Protein AF-0000000080719998 (afdb_homodimer)

Sequence (1058 aa):
MKLSGIFRINKGRFILIFLMIILAAVIDTLSQYLMTPAFNNLKNLNFSGFVIFIALSKLCDICRLLLGSGSDYLYSKQSQSYLHKIRKKISLYLFKKQIDDTASVQNNLAANLDQLTRNYLKPIKAAFLDGLMVIFSVAVLFSYNWSLVLLTLILTLVSLLLPKVFEKMSSNATIEVTKSNEKLLKAISNWINGLDELRRYSSFRIYSDSMNQAADAYKKSAIHQGATIAIADLATSIVNIGGQIILMILAAYLYFNGQIVFGAVITTIQFCSTVMNGTALLATQWNLIKSSKKLNEKITSLEGASAPLQNEHQDENVAKLQIKGLQHQFKNGELISYLDLTIKSGEKVLVTGDSGSGKSTLFKLILGKLSPTSGKVIFEDKNGKEIKLNRDELGYVAQDNTLFPDTIENNMTMFNSKLDEKVKRIVKQVEFENDLKKIPDGLKHEINLDEGNLSGGQKQKIVLARAILAGSKWLFIDEGTSAIDSKATKKILKNLLDQETTIVMIAHNFNDELENMFDRKISLKNGGDMKLSGIFRINKGRFILIFLMIILAAVIDTLSQYLMTPAFNNLKNLNFSGFVIFIALSKLCDICRLLLGSGSDYLYSKQSQSYLHKIRKKISLYLFKKQIDDTASVQNNLAANLDQLTRNYLKPIKAAFLDGLMVIFSVAVLFSYNWSLVLLTLILTLVSLLLPKVFEKMSSNATIEVTKSNEKLLKAISNWINGLDELRRYSSFRIYSDSMNQAADAYKKSAIHQGATIAIADLATSIVNIGGQIILMILAAYLYFNGQIVFGAVITTIQFCSTVMNGTALLATQWNLIKSSKKLNEKITSLEGASAPLQNEHQDENVAKLQIKGLQHQFKNGELISYLDLTIKSGEKVLVTGDSGSGKSTLFKLILGKLSPTSGKVIFEDKNGKEIKLNRDELGYVAQDNTLFPDTIENNMTMFNSKLDEKVKRIVKQVEFENDLKKIPDGLKHEINLDEGNLSGGQKQKIVLARAILAGSKWLFIDEGTSAIDSKATKKILKNLLDQETTIVMIAHNFNDELENMFDRKISLKNGGD

Foldseek 3Di:
DDPVLLCVLDVVLVVLLVVLLLLLLLLLLVLLVLLLQLVLCVVVVNPVSNVVSNVSSVVSVVSSVVSVVVSVVSLVVSLVSSLVVLLVLLVQLPVADDDDDPVVSVCLSPVLSVLCCVLASVLVSLLSNLVSNLVSLLVVLVVLPVVLNVLLVVLLVCLQCLLVVLVVVLVVLVVQLVVLVVLLVVLCVVCVVCVVVCVVVVVVPVNVVSNVVSVVSNVVSVVSNVVSVVVSVVVSVVSLVVSLVVSLVVLVVCVVVVSGRPSCSVSSSVSSNSNSVSSNSSSVSVVSNVVSVVSVVVSVVSSPDDDDDDQPLCLVFFFKKWWDFFWAADPVGDIATADIDMDGFQAFEEEEEDPPLCPVVVVCCQLVVDPTPDTHIFTAGPVGDTDPHNSVLAAEADPDLDADQFFLQCRQQVNDPVLSVVLVVLCVLLVNVVVQVPDPPRRRDTDDPVPCPDDPQNSLSSSVSSRVSSPRLEHEYEASCVRPDPVSVQSNLVSVSVDSRYYYYYHDDDDPVSNVSGPYYHYRYRPHD/DDPVLLCVLDVVLVVLLVVLLLLLLLLLLVLLVLLLQLVLCVVVVNPVSNVVSNVSSVVSVVSSVVSVVVSVVSLVVSLVSSLVVLLVLLVQLPVADDDDDPVVSVCLSPVLSVLCCVLASVLVSLLSSLVSNLVSLLVVLVVQPVVLNVLLVVLLVCLQCLLVVLVVVLVVLVVQLVVLVVLLVVLCVVCVVCVVVCVVVVVVPVNVVSNVVSVVSNVVSVVSNVVSVVVSVVVSVVSLVVSLVVSLVVLVVCVVVVSGPPSSSVSSSVSSVSNSVSSNSSSVSVVSNVVSVVSVVVSVVSSPDDDDDDQPLCLVFFFKKWWDFFWAADPVGDIATADIDMDGFQAFEEEEEDPPLCPVVVVCCQLVVDPTPDTHIFTAGPVRDTDPHNSVLAAEADPDLDADQFFLQCRQQVNDPVLSVVLVVLCVLLVNVVVQVVDPPRRRDTDDPVVCPDDPQNSLSSSVSSRVSSPRLEHEYEQSCVRPDPVSVQSNLVSVSPDSRYYYYYHDDDDPVSNVSGPYYHYRYRPHD

Radius of gyration: 37.36 Å; Cα contacts (8 Å, |Δi|>4): 1544; chains: 2; bounding box: 74×108×76 Å

pLDDT: mean 85.38, std 8.68, range [35.56, 97.25]

Secondary structure (DSSP, 8-state):
--HHHHHHH-HHHHHHHHHHHHHHHHHHHHHHHTHHHHHHHHHTT-HHHHHHHHHHHHHHHHHHHHHHHHHHHHHHHHHHHHHHHHHHHHHHHHHHS----HHHHHIIIIIHHHHHIIIIIHHHHHHHHHHHHHHHHHHHHHHH-HHHHHHHHHHHHHHHHHHHHTHHHHHHHHHHHHHHHHHHHHHHHHHHTTHHHHHHTT-HHHHHHHHHHHHHHHHHHHHHHHHHHHHHHHHHHHHHHHHHHHHHHHHHHHHHTTSS-HHHHHHHHHHHHHHHHHHHHHHHHHHHHHHTHHHHHHHHHHH-PPPP-----GGGG--EEEEEEEEEE-TTS-EEE---EEEETT-EEEEEE-TTSSHHHHHHHHHTSS--SEEEEEEE-TTS-B----GGGSEEE-SS----SSBHHHHHHTT-GGGHHHHHHHHHHTT-HHHHHHSTTGGGPBP-TTTT-S-HHHHHHHHHHHHHHHT-SEEEEESTTTTS-HHHHHHHHHHHHTSSSEEEEE-SS--HHHHTTSSEEEEEPTT--/--HHHHHHH-HHHHHHHHHHHHHHHHHHHHHHHTHHHHHHHHHTT-HHHHHHHHHHHHHHHHHHHHHHHHHHHHHHHHHHHHHHHHHHHHHHHHHHS----HHHHHIIIIIHHHHHIIIIIHHHHHHHHHHHHHHHHHHHHHHH-HHHHHHHHHHHHHHHHHHHHTHHHHHHHHHHHHHHHHHHHHHHHHHHTTHHHHHHTT-HHHHHHHHHHHHHHHHHHHHHHHHHHHHHHHHHHHHHHHHHHHHHHHHHHHHHTTSS-HHHHHHHHHHHHHHHHHHHHHHHHHHHHHHTHHHHHHHHHHH-PPPP-----GGGG--EEEEEEEEEE-TTS-EEE---EEEETT-EEEEEE-TTSSHHHHHHHHHTSS--SEEEEEEE-TTS-B----GGGSEEE-SS----SSBHHHHHHTT-GGGHHHHHHHHHHTT-HHHHHHSTTGGGPBP-TTTT-S-HHHHHHHHHHHHHHHT-SEEEEESTTTTS-HHHHHHHHHHHHTSSSEEEEE-SS--HHHHTTSSEEEEEPTT--

InterPro domains:
  IPR003439 ABC transporter-like, ATP-binding domain [PF00005] (339-481)
  IPR003439 ABC transporter-like, ATP-binding domain [PS50893] (321-528)
  IPR003593 AAA+ ATPase domain [SM00382] (345-528)
  IPR011527 ABC transporter type 1, transmembrane domain [PF00664] (14-276)
  IPR011527 ABC transporter type 1, transmembrane domain [PS50929] (14-291)
  IPR017871 ABC transporter-like, conserved site [PS00211] (454-468)
  IPR025662 Sigma-54 interaction domain, ATP-binding site 1 [PS00675] (349-362)
  IPR027417 P-loop containing nucleoside triphosphate hydrolase [G3DSA:3.40.50.300] (313-528)
  IPR027417 P-loop containing nucleoside triphosphate hydrolase [SSF52540] (321-527)
  IPR036640 ABC transporter type 1, transmembrane domain superfamily [G3DSA:1.20.1560.10] (1-302)
  IPR036640 ABC transporter type 1, transmembrane domain superfamily [SSF90123] (5-289)
  IPR039421 Type 1 protein exporter [PTHR24221] (26-509)

Organism: Lactobacillus johnsonii (strain FI9785) (NCBI:txid633699)

Nearest PDB structures (foldseek):
  3wmf-assembly1_A  TM=8.092E-01  e=2.869E-20  Cyanidioschyzon merolae
  3wme-assembly1_A  TM=8.324E-01  e=1.657E-18  Cyanidioschyzon merolae strain 10D
  8vp6-assembly1_A  TM=8.269E-01  e=8.395E-18  Acetivibrio thermocellus ATCC 27405
  8eiq-assembly1_A  TM=6.998E-01  e=2.245E-15  Homo sapiens
  9dw9-assembly1_A  TM=7.031E-01  e=4.414E-15  Homo sapiens

Structure (mmCIF, N/CA/C/O backbone):
data_AF-0000000080719998-model_v1
#
loop_
_entity.id
_entity.type
_entity.pdbx_description
1 polymer 'ABC transporter ATPase and permease components'
#
loop_
_atom_site.group_PDB
_atom_site.id
_atom_site.type_symbol
_atom_site.label_atom_id
_atom_site.label_alt_id
_atom_site.label_comp_id
_atom_site.label_asym_id
_atom_site.label_entity_id
_atom_site.label_seq_id
_atom_site.pdbx_PDB_ins_code
_atom_site.Cartn_x
_atom_site.Cartn_y
_atom_site.Cartn_z
_atom_site.occupancy
_atom_site.B_iso_or_equiv
_atom_site.auth_seq_id
_atom_site.auth_comp_id
_atom_site.auth_asym_id
_atom_site.auth_atom_id
_atom_site.pdbx_PDB_model_num
ATOM 1 N N . MET A 1 1 ? 17.109 -0.047 -12 1 79.62 1 MET A N 1
ATOM 2 C CA . MET A 1 1 ? 17.781 -1.3 -11.695 1 79.62 1 MET A CA 1
ATOM 3 C C . MET A 1 1 ? 18.281 -1.984 -12.961 1 79.62 1 MET A C 1
ATOM 5 O O . MET A 1 1 ? 17.547 -2.059 -13.953 1 79.62 1 MET A O 1
ATOM 9 N N . LYS A 1 2 ? 19.609 -2.168 -13.07 1 78.44 2 LYS A N 1
ATOM 10 C CA . LYS A 1 2 ? 20.219 -2.811 -14.227 1 78.44 2 LYS A CA 1
ATOM 11 C C . LYS A 1 2 ? 20.812 -4.172 -13.859 1 78.44 2 LYS A C 1
ATOM 13 O O . LYS A 1 2 ? 21.281 -4.367 -12.734 1 78.44 2 LYS A O 1
ATOM 18 N N . LEU A 1 3 ? 20.516 -5.094 -14.75 1 80.94 3 LEU A N 1
ATOM 19 C CA . LEU A 1 3 ? 21.062 -6.438 -14.57 1 80.94 3 LEU A CA 1
ATOM 20 C C . LEU A 1 3 ? 22.547 -6.391 -14.234 1 80.94 3 LEU A C 1
ATOM 22 O O . LEU A 1 3 ? 23.031 -7.203 -13.453 1 80.94 3 LEU A O 1
ATOM 26 N N . SER A 1 4 ? 23.188 -5.402 -14.766 1 82.62 4 SER A N 1
ATOM 27 C CA . SER A 1 4 ? 24.609 -5.238 -14.5 1 82.62 4 SER A CA 1
ATOM 28 C C . SER A 1 4 ? 24.859 -4.863 -13.047 1 82.62 4 SER A C 1
ATOM 30 O O . SER A 1 4 ? 25.875 -5.258 -12.461 1 82.62 4 SER A O 1
ATOM 32 N N . GLY A 1 5 ? 23.922 -4.207 -12.43 1 83.75 5 GLY A N 1
ATOM 33 C CA . GLY A 1 5 ? 24.062 -3.826 -11.031 1 83.75 5 GLY A CA 1
ATOM 34 C C . GLY A 1 5 ? 23.953 -5.004 -10.078 1 83.75 5 GLY A C 1
ATOM 35 O O . GLY A 1 5 ? 24.719 -5.102 -9.117 1 83.75 5 GLY A O 1
ATOM 36 N N . ILE A 1 6 ? 23.094 -5.926 -10.43 1 87.19 6 ILE A N 1
ATOM 37 C CA . ILE A 1 6 ? 22.922 -7.113 -9.602 1 87.19 6 ILE A CA 1
ATOM 38 C C . ILE A 1 6 ? 24.141 -8.023 -9.742 1 87.19 6 ILE A C 1
ATOM 40 O O . ILE A 1 6 ? 24.562 -8.656 -8.766 1 87.19 6 ILE A O 1
ATOM 44 N N . PHE A 1 7 ? 24.703 -8.016 -10.938 1 87.69 7 PHE A N 1
ATOM 45 C CA . PHE A 1 7 ? 25.875 -8.844 -11.219 1 87.69 7 PHE A CA 1
ATOM 46 C C . PHE A 1 7 ? 27.094 -8.336 -10.445 1 87.69 7 PHE A C 1
ATOM 48 O O . PHE A 1 7 ? 27.891 -9.133 -9.953 1 87.69 7 PHE A O 1
ATOM 55 N N . ARG A 1 8 ? 27.266 -7.043 -10.188 1 86.38 8 ARG A N 1
ATOM 56 C CA . ARG A 1 8 ? 28.453 -6.414 -9.602 1 86.38 8 ARG A CA 1
ATOM 57 C C . ARG A 1 8 ? 28.453 -6.562 -8.086 1 86.38 8 ARG A C 1
ATOM 59 O O . ARG A 1 8 ? 29.484 -6.398 -7.441 1 86.38 8 ARG A O 1
ATOM 66 N N . ILE A 1 9 ? 27.344 -6.863 -7.449 1 87.56 9 ILE A N 1
ATOM 67 C CA . ILE A 1 9 ? 27.297 -7.02 -5.996 1 87.56 9 ILE A CA 1
ATOM 68 C C . ILE A 1 9 ? 28.234 -8.148 -5.57 1 87.56 9 ILE A C 1
ATOM 70 O O . ILE A 1 9 ? 29.109 -7.957 -4.719 1 87.56 9 ILE A O 1
ATOM 74 N N . ASN A 1 10 ? 28 -9.344 -6.109 1 90.75 10 ASN A N 1
ATOM 75 C CA . ASN A 1 10 ? 28.828 -10.531 -5.945 1 90.75 10 ASN A CA 1
ATOM 76 C C . ASN A 1 10 ? 28.844 -11.375 -7.215 1 90.75 10 ASN A C 1
ATOM 78 O O . ASN A 1 10 ? 27.938 -12.18 -7.445 1 90.75 10 ASN A O 1
ATOM 82 N N . LYS A 1 11 ? 29.859 -11.305 -7.961 1 92.31 11 LYS A N 1
ATOM 83 C CA . LYS A 1 11 ? 29.953 -11.969 -9.258 1 92.31 11 LYS A CA 1
ATOM 84 C C . LYS A 1 11 ? 29.953 -13.492 -9.094 1 92.31 11 LYS A C 1
ATOM 86 O O . LYS A 1 11 ? 29.297 -14.203 -9.859 1 92.31 11 LYS A O 1
ATOM 91 N N . GLY A 1 12 ? 30.75 -13.914 -8.078 1 92.12 12 GLY A N 1
ATOM 92 C CA . GLY A 1 12 ? 30.812 -15.352 -7.848 1 92.12 12 GLY A CA 1
ATOM 93 C C . GLY A 1 12 ? 29.469 -15.953 -7.512 1 92.12 12 GLY A C 1
ATOM 94 O O . GLY A 1 12 ? 29.078 -16.984 -8.062 1 92.12 12 GLY A O 1
ATOM 95 N N . ARG A 1 13 ? 28.812 -15.391 -6.711 1 91.56 13 ARG A N 1
ATOM 96 C CA . ARG A 1 13 ? 27.5 -15.867 -6.312 1 91.56 13 ARG A CA 1
ATOM 97 C C . ARG A 1 13 ? 26.516 -15.812 -7.477 1 91.56 13 ARG A C 1
ATOM 99 O O . ARG A 1 13 ? 25.688 -16.703 -7.637 1 91.56 13 ARG A O 1
ATOM 106 N N . PHE A 1 14 ? 26.609 -14.727 -8.219 1 93.12 14 PHE A N 1
ATOM 107 C CA . PHE A 1 14 ? 25.734 -14.578 -9.367 1 93.12 14 PHE A CA 1
ATOM 108 C C . PHE A 1 14 ? 25.953 -15.695 -10.375 1 93.12 14 PHE A C 1
ATOM 110 O O . PHE A 1 14 ? 25 -16.312 -10.859 1 93.12 14 PHE A O 1
ATOM 117 N N . ILE A 1 15 ? 27.125 -16.031 -10.68 1 93.94 15 ILE A N 1
ATOM 118 C CA . ILE A 1 15 ? 27.453 -17.094 -11.625 1 93.94 15 ILE A CA 1
ATOM 119 C C . ILE A 1 15 ? 27 -18.438 -11.062 1 93.94 15 ILE A C 1
ATOM 121 O O . ILE A 1 15 ? 26.484 -19.281 -11.797 1 93.94 15 ILE A O 1
ATOM 125 N N . LEU A 1 16 ? 27.172 -18.562 -9.781 1 94.19 16 LEU A N 1
ATOM 126 C CA . LEU A 1 16 ? 26.75 -19.797 -9.141 1 94.19 16 LEU A CA 1
ATOM 127 C C . LEU A 1 16 ? 25.25 -20 -9.242 1 94.19 16 LEU A C 1
ATOM 129 O O . LEU A 1 16 ? 24.766 -21.109 -9.469 1 94.19 16 LEU A O 1
ATOM 133 N N . ILE A 1 17 ? 24.531 -18.938 -9.047 1 93.62 17 ILE A N 1
ATOM 134 C CA . ILE A 1 17 ? 23.078 -19 -9.117 1 93.62 17 ILE A CA 1
ATOM 135 C C . ILE A 1 17 ? 22.641 -19.453 -10.508 1 93.62 17 ILE A C 1
ATOM 137 O O . ILE A 1 17 ? 21.859 -20.391 -10.641 1 93.62 17 ILE A O 1
ATOM 141 N N . PHE A 1 18 ? 23.172 -18.922 -11.547 1 93.25 18 PHE A N 1
ATOM 142 C CA . PHE A 1 18 ? 22.734 -19.219 -12.906 1 93.25 18 PHE A CA 1
ATOM 143 C C . PHE A 1 18 ? 23.281 -20.562 -13.359 1 93.25 18 PHE A C 1
ATOM 145 O O . PHE A 1 18 ? 22.656 -21.266 -14.164 1 93.25 18 PHE A O 1
ATOM 152 N N . LEU A 1 19 ? 24.422 -20.938 -12.766 1 95.06 19 LEU A N 1
ATOM 153 C CA . LEU A 1 19 ? 24.906 -22.297 -13.016 1 95.06 19 LEU A CA 1
ATOM 154 C C . LEU A 1 19 ? 23.969 -23.328 -12.383 1 95.06 19 LEU A C 1
ATOM 156 O O . LEU A 1 19 ? 23.703 -24.375 -12.977 1 95.06 19 LEU A O 1
ATOM 160 N N . MET A 1 20 ? 23.547 -23 -11.242 1 95.06 20 MET A N 1
ATOM 161 C CA . MET A 1 20 ? 22.609 -23.891 -10.57 1 95.06 20 MET A CA 1
ATOM 162 C C . MET A 1 20 ? 21.297 -23.969 -11.344 1 95.06 20 MET A C 1
ATOM 164 O O . MET A 1 20 ? 20.688 -25.047 -11.438 1 95.06 20 MET A O 1
ATOM 168 N N . ILE A 1 21 ? 20.938 -22.906 -11.961 1 94.31 21 ILE A N 1
ATOM 169 C CA . ILE A 1 21 ? 19.703 -22.875 -12.727 1 94.31 21 ILE A CA 1
ATOM 170 C C . ILE A 1 21 ? 19.859 -23.703 -14.008 1 94.31 21 ILE A C 1
ATOM 172 O O . ILE A 1 21 ? 18.969 -24.453 -14.391 1 94.31 21 ILE A O 1
ATOM 176 N N . ILE A 1 22 ? 20.984 -23.562 -14.648 1 95.5 22 ILE A N 1
ATOM 177 C CA . ILE A 1 22 ? 21.266 -24.328 -15.852 1 95.5 22 ILE A CA 1
ATOM 178 C C . ILE A 1 22 ? 21.281 -25.828 -15.523 1 95.5 22 ILE A C 1
ATOM 180 O O . ILE A 1 22 ? 20.656 -26.625 -16.234 1 95.5 22 ILE A O 1
ATOM 184 N N . LEU A 1 23 ? 21.906 -26.125 -14.43 1 95.12 23 LEU A N 1
ATOM 185 C CA . LEU A 1 23 ? 21.969 -27.516 -14.008 1 95.12 23 LEU A CA 1
ATOM 186 C C . LEU A 1 23 ? 20.578 -28.031 -13.656 1 95.12 23 LEU A C 1
ATOM 188 O O . LEU A 1 23 ? 20.234 -29.172 -13.977 1 95.12 23 LEU A O 1
ATOM 192 N N . ALA A 1 24 ? 19.859 -27.219 -13.023 1 93.69 24 ALA A N 1
ATOM 193 C CA . ALA A 1 24 ? 18.5 -27.609 -12.672 1 93.69 24 ALA A CA 1
ATOM 194 C C . ALA A 1 24 ? 17.656 -27.844 -13.922 1 93.69 24 ALA A C 1
ATOM 196 O O . ALA A 1 24 ? 16.859 -28.781 -13.969 1 93.69 24 ALA A O 1
ATOM 197 N N . ALA A 1 25 ? 17.844 -27.016 -14.922 1 93.62 25 ALA A N 1
ATOM 198 C CA . ALA A 1 25 ? 17.094 -27.156 -16.172 1 93.62 25 ALA A CA 1
ATOM 199 C C . ALA A 1 25 ? 17.484 -28.438 -16.906 1 93.62 25 ALA A C 1
ATOM 201 O O . ALA A 1 25 ? 16.625 -29.141 -17.438 1 93.62 25 ALA A O 1
ATOM 202 N N . VAL A 1 26 ? 18.719 -28.734 -16.875 1 94 26 VAL A N 1
ATOM 203 C CA . VAL A 1 26 ? 19.203 -29.938 -17.516 1 94 26 VAL A CA 1
ATOM 204 C C . VAL A 1 26 ? 18.672 -31.172 -16.797 1 94 26 VAL A C 1
ATOM 206 O O . VAL A 1 26 ? 18.203 -32.125 -17.438 1 94 26 VAL A O 1
ATOM 209 N N . ILE A 1 27 ? 18.719 -31.109 -15.516 1 94.44 27 ILE A N 1
ATOM 210 C CA . ILE A 1 27 ? 18.266 -32.25 -14.711 1 94.44 27 ILE A CA 1
ATOM 211 C C . ILE A 1 27 ? 16.766 -32.438 -14.867 1 94.44 27 ILE A C 1
ATOM 213 O O . ILE A 1 27 ? 16.266 -33.562 -14.883 1 94.44 27 ILE A O 1
ATOM 217 N N . ASP A 1 28 ? 16.047 -31.359 -15.008 1 92.06 28 ASP A N 1
ATOM 218 C CA . ASP A 1 28 ? 14.602 -31.453 -15.227 1 92.06 28 ASP A CA 1
ATOM 219 C C . ASP A 1 28 ? 14.289 -32.125 -16.547 1 92.06 28 ASP A C 1
ATOM 221 O O . ASP A 1 28 ? 13.406 -32.969 -16.625 1 92.06 28 ASP A O 1
ATOM 225 N N . THR A 1 29 ? 15.047 -31.75 -17.578 1 92.31 29 THR A N 1
ATOM 226 C CA . THR A 1 29 ? 14.875 -32.344 -18.891 1 92.31 29 THR A CA 1
ATOM 227 C C . THR A 1 29 ? 15.266 -33.812 -18.875 1 92.31 29 THR A C 1
ATOM 229 O O . THR A 1 29 ? 14.594 -34.656 -19.484 1 92.31 29 THR A O 1
ATOM 232 N N . LEU A 1 30 ? 16.328 -34.062 -18.141 1 92.38 30 LEU A N 1
ATOM 233 C CA . LEU A 1 30 ? 16.781 -35.438 -18.016 1 92.38 30 LEU A CA 1
ATOM 234 C C . LEU A 1 30 ? 15.734 -36.312 -17.297 1 92.38 30 LEU A C 1
ATOM 236 O O . LEU A 1 30 ? 15.508 -37.438 -17.672 1 92.38 30 LEU A O 1
ATOM 240 N N . SER A 1 31 ? 15.188 -35.719 -16.281 1 92.75 31 SER A N 1
ATOM 241 C CA . SER A 1 31 ? 14.156 -36.438 -15.539 1 92.75 31 SER A CA 1
ATOM 242 C C . SER A 1 31 ? 12.977 -36.812 -16.438 1 92.75 31 SER A C 1
ATOM 244 O O . SER A 1 31 ? 12.469 -37.938 -16.375 1 92.75 31 SER A O 1
ATOM 246 N N . GLN A 1 32 ? 12.594 -35.938 -17.281 1 90.69 32 GLN A N 1
ATOM 247 C CA . GLN A 1 32 ? 11.492 -36.188 -18.188 1 90.69 32 GLN A CA 1
ATOM 248 C C . GLN A 1 32 ? 11.883 -37.188 -19.266 1 90.69 32 GLN A C 1
ATOM 250 O O . GLN A 1 32 ? 11.094 -38.062 -19.641 1 90.69 32 GLN A O 1
ATOM 255 N N . TYR A 1 33 ? 13.102 -37.062 -19.75 1 91.94 33 TYR A N 1
ATOM 256 C CA . TYR A 1 33 ? 13.594 -37.969 -20.797 1 91.94 33 TYR A CA 1
ATOM 257 C C . TYR A 1 33 ? 13.688 -39.406 -20.281 1 91.94 33 TYR A C 1
ATOM 259 O O . TYR A 1 33 ? 13.43 -40.344 -21.016 1 91.94 33 TYR A O 1
ATOM 267 N N . LEU A 1 34 ? 14.047 -39.562 -19.031 1 92.62 34 LEU A N 1
ATOM 268 C CA . LEU A 1 34 ? 14.234 -40.875 -18.438 1 92.62 34 LEU A CA 1
ATOM 269 C C . LEU A 1 34 ? 12.906 -41.625 -18.359 1 92.62 34 LEU A C 1
ATOM 271 O O . LEU A 1 34 ? 12.891 -42.844 -18.188 1 92.62 34 LEU A O 1
ATOM 275 N N . MET A 1 35 ? 11.852 -40.938 -18.609 1 90.56 35 MET A N 1
ATOM 276 C CA . MET A 1 35 ? 10.547 -41.594 -18.625 1 90.56 35 MET A CA 1
ATOM 277 C C . MET A 1 35 ? 10.352 -42.406 -19.891 1 90.56 35 MET A C 1
ATOM 279 O O . MET A 1 35 ? 9.539 -43.312 -19.938 1 90.56 35 MET A O 1
ATOM 283 N N . THR A 1 36 ? 11.117 -42.062 -20.969 1 91.56 36 THR A N 1
ATOM 284 C CA . THR A 1 36 ? 11.023 -42.781 -22.234 1 91.56 36 THR A CA 1
ATOM 285 C C . THR A 1 36 ? 11.445 -44.25 -22.047 1 91.56 36 THR A C 1
ATOM 287 O O . THR A 1 36 ? 10.664 -45.156 -22.312 1 91.56 36 THR A O 1
ATOM 290 N N . PRO A 1 37 ? 12.672 -44.438 -21.516 1 91.88 37 PRO A N 1
ATOM 291 C CA . PRO A 1 37 ? 13.039 -45.844 -21.297 1 91.88 37 PRO A CA 1
ATOM 292 C C . PRO A 1 37 ? 12.188 -46.5 -20.234 1 91.88 37 PRO A C 1
ATOM 294 O O . PRO A 1 37 ? 11.992 -47.719 -20.266 1 91.88 37 PRO A O 1
ATOM 297 N N . ALA A 1 38 ? 11.656 -45.812 -19.328 1 91.75 38 ALA A N 1
ATOM 298 C CA . ALA A 1 38 ? 10.781 -46.375 -18.297 1 91.75 38 ALA A CA 1
ATOM 299 C C . ALA A 1 38 ? 9.531 -47 -18.938 1 91.75 38 ALA A C 1
ATOM 301 O O . ALA A 1 38 ? 9.203 -48.156 -18.656 1 91.75 38 ALA A O 1
ATOM 302 N N . PHE A 1 39 ? 8.93 -46.312 -19.828 1 90.19 39 PHE A N 1
ATOM 303 C CA . PHE A 1 39 ? 7.695 -46.781 -20.438 1 90.19 39 PHE A CA 1
ATOM 304 C C . PHE A 1 39 ? 7.984 -47.875 -21.484 1 90.19 39 PHE A C 1
ATOM 306 O O . PHE A 1 39 ? 7.164 -48.75 -21.703 1 90.19 39 PHE A O 1
ATOM 313 N N . ASN A 1 40 ? 9.164 -47.75 -22.141 1 90.62 40 ASN A N 1
ATOM 314 C CA . ASN A 1 40 ? 9.555 -48.844 -23.031 1 90.62 40 ASN A CA 1
ATOM 315 C C . ASN A 1 40 ? 9.711 -50.156 -22.281 1 90.62 40 ASN A C 1
ATOM 317 O O . ASN A 1 40 ? 9.297 -51.219 -22.766 1 90.62 40 ASN A O 1
ATOM 321 N N . ASN A 1 41 ? 10.305 -50.031 -21.062 1 90.62 41 ASN A N 1
ATOM 322 C CA . ASN A 1 41 ? 10.469 -51.219 -20.25 1 90.62 41 ASN A CA 1
ATOM 323 C C . ASN A 1 41 ? 9.125 -51.75 -19.719 1 90.62 41 ASN A C 1
ATOM 325 O O . ASN A 1 41 ? 8.938 -52.938 -19.547 1 90.62 41 ASN A O 1
ATOM 329 N N . LEU A 1 42 ? 8.234 -50.875 -19.516 1 88.44 42 LEU A N 1
ATOM 330 C CA . LEU A 1 42 ? 6.891 -51.25 -19.094 1 88.44 42 LEU A CA 1
ATOM 331 C C . LEU A 1 42 ? 6.184 -52.031 -20.188 1 88.44 42 LEU A C 1
ATOM 333 O O . LEU A 1 42 ? 5.535 -53.062 -19.922 1 88.44 42 LEU A O 1
ATOM 337 N N . LYS A 1 43 ? 6.277 -51.594 -21.406 1 85.94 43 LYS A N 1
ATOM 338 C CA . LYS A 1 43 ? 5.664 -52.281 -22.531 1 85.94 43 LYS A CA 1
ATOM 339 C C . LYS A 1 43 ? 6.258 -53.656 -22.734 1 85.94 43 LYS A C 1
ATOM 341 O O . LYS A 1 43 ? 5.539 -54.625 -23.062 1 85.94 43 LYS A O 1
ATOM 346 N N . ASN A 1 44 ? 7.574 -53.75 -22.5 1 88.69 44 ASN A N 1
ATOM 347 C CA . ASN A 1 44 ? 8.266 -55.031 -22.719 1 88.69 44 ASN A CA 1
ATOM 348 C C . ASN A 1 44 ? 8.148 -55.938 -21.516 1 88.69 44 ASN A C 1
ATOM 350 O O . ASN A 1 44 ? 8.773 -57 -21.469 1 88.69 44 ASN A O 1
ATOM 354 N N . LEU A 1 45 ? 7.422 -55.562 -20.406 1 88.81 45 LEU A N 1
ATOM 355 C CA . LEU A 1 45 ? 7.145 -56.344 -19.203 1 88.81 45 LEU A CA 1
ATOM 356 C C . LEU A 1 45 ? 8.422 -56.594 -18.406 1 88.81 45 LEU A C 1
ATOM 358 O O . LEU A 1 45 ? 8.633 -57.719 -17.891 1 88.81 45 LEU A O 1
ATOM 362 N N . ASN A 1 46 ? 9.312 -55.625 -18.516 1 90.62 46 ASN A N 1
ATOM 363 C CA . ASN A 1 46 ? 10.508 -55.625 -17.672 1 90.62 46 ASN A CA 1
ATOM 364 C C . ASN A 1 46 ? 10.305 -54.781 -16.422 1 90.62 46 ASN A C 1
ATOM 366 O O . ASN A 1 46 ? 10.523 -53.562 -16.422 1 90.62 46 ASN A O 1
ATOM 370 N N . PHE A 1 47 ? 9.984 -55.469 -15.367 1 89.56 47 PHE A N 1
ATOM 371 C CA . PHE A 1 47 ? 9.625 -54.781 -14.133 1 89.56 47 PHE A CA 1
ATOM 372 C C . PHE A 1 47 ? 10.844 -54.094 -13.523 1 89.56 47 PHE A C 1
ATOM 374 O O . PHE A 1 47 ? 10.766 -52.938 -13.086 1 89.56 47 PHE A O 1
ATOM 381 N N . SER A 1 48 ? 11.984 -54.781 -13.492 1 90.19 48 SER A N 1
ATOM 382 C CA . SER A 1 48 ? 13.188 -54.219 -12.891 1 90.19 48 SER A CA 1
ATOM 383 C C . SER A 1 48 ? 13.656 -52.969 -13.648 1 90.19 48 SER A C 1
ATOM 385 O O . SER A 1 48 ? 14.086 -52 -13.039 1 90.19 48 SER A O 1
ATOM 387 N N . GLY A 1 49 ? 13.617 -53.031 -14.969 1 91.06 49 GLY A N 1
ATOM 388 C CA . GLY A 1 49 ? 13.992 -51.844 -15.758 1 91.06 49 GLY A CA 1
ATOM 389 C C . GLY A 1 49 ? 13.086 -50.656 -15.531 1 91.06 49 GLY A C 1
ATOM 390 O O . GLY A 1 49 ? 13.555 -49.531 -15.438 1 91.06 49 GLY A O 1
ATOM 391 N N . PHE A 1 50 ? 11.828 -50.938 -15.422 1 91.88 50 PHE A N 1
ATOM 392 C CA . PHE A 1 50 ? 10.859 -49.875 -15.188 1 91.88 50 PHE A CA 1
ATOM 393 C C . PHE A 1 50 ? 11.125 -49.188 -13.852 1 91.88 50 PHE A C 1
ATOM 395 O O . PHE A 1 50 ? 11.172 -47.938 -13.773 1 91.88 50 PHE A O 1
ATOM 402 N N . VAL A 1 51 ? 11.406 -49.938 -12.781 1 89.12 51 VAL A N 1
ATOM 403 C CA . VAL A 1 51 ? 11.602 -49.406 -11.438 1 89.12 51 VAL A CA 1
ATOM 404 C C . VAL A 1 51 ? 12.891 -48.594 -11.375 1 89.12 51 VAL A C 1
ATOM 406 O O . VAL A 1 51 ? 12.938 -47.531 -10.758 1 89.12 51 VAL A O 1
ATOM 409 N N . ILE A 1 52 ? 13.891 -49.062 -12.047 1 91.94 52 ILE A N 1
ATOM 410 C CA . ILE A 1 52 ? 15.188 -48.375 -12.016 1 91.94 52 ILE A CA 1
ATOM 411 C C . ILE A 1 52 ? 15.078 -47.031 -12.703 1 91.94 52 ILE A C 1
ATOM 413 O O . ILE A 1 52 ? 15.547 -46 -12.18 1 91.94 52 ILE A O 1
ATOM 417 N N . PHE A 1 53 ? 14.414 -46.969 -13.82 1 92.69 53 PHE A N 1
ATOM 418 C CA . PHE A 1 53 ? 14.344 -45.719 -14.578 1 92.69 53 PHE A CA 1
ATOM 419 C C . PHE A 1 53 ? 13.406 -44.719 -13.898 1 92.69 53 PHE A C 1
ATOM 421 O O . PHE A 1 53 ? 13.633 -43.5 -13.938 1 92.69 53 PHE A O 1
ATOM 428 N N . ILE A 1 54 ? 12.391 -45.188 -13.289 1 89.44 54 ILE A N 1
ATOM 429 C CA . ILE A 1 54 ? 11.5 -44.312 -12.547 1 89.44 54 ILE A CA 1
ATOM 430 C C . ILE A 1 54 ? 12.234 -43.75 -11.328 1 89.44 54 ILE A C 1
ATOM 432 O O . ILE A 1 54 ? 12.125 -42.531 -11.031 1 89.44 54 ILE A O 1
ATOM 436 N N . ALA A 1 55 ? 12.938 -44.594 -10.633 1 88.88 55 ALA A N 1
ATOM 437 C CA . ALA A 1 55 ? 13.695 -44.125 -9.469 1 88.88 55 ALA A CA 1
ATOM 438 C C . ALA A 1 55 ? 14.758 -43.125 -9.867 1 88.88 55 ALA A C 1
ATOM 440 O O . ALA A 1 55 ? 14.945 -42.094 -9.172 1 88.88 55 ALA A O 1
ATOM 441 N N . LEU A 1 56 ? 15.336 -43.375 -10.969 1 92.31 56 LEU A N 1
ATOM 442 C CA . LEU A 1 56 ? 16.344 -42.438 -11.453 1 92.31 56 LEU A CA 1
ATOM 443 C C . LEU A 1 56 ? 15.719 -41.094 -11.828 1 92.31 56 LEU A C 1
ATOM 445 O O . LEU A 1 56 ? 16.297 -40.031 -11.578 1 92.31 56 LEU A O 1
ATOM 449 N N . SER A 1 57 ? 14.594 -41.188 -12.516 1 91.69 57 SER A N 1
ATOM 450 C CA . SER A 1 57 ? 13.898 -39.969 -12.914 1 91.69 57 SER A CA 1
ATOM 451 C C . SER A 1 57 ? 13.492 -39.156 -11.703 1 91.69 57 SER A C 1
ATOM 453 O O . SER A 1 57 ? 13.719 -37.938 -11.672 1 91.69 57 SER A O 1
ATOM 455 N N . LYS A 1 58 ? 13.016 -39.719 -10.688 1 88.81 58 LYS A N 1
ATOM 456 C CA . LYS A 1 58 ? 12.539 -39 -9.516 1 88.81 58 LYS A CA 1
ATOM 457 C C . LYS A 1 58 ? 13.703 -38.5 -8.648 1 88.81 58 LYS A C 1
ATOM 459 O O . LYS A 1 58 ? 13.602 -37.469 -7.98 1 88.81 58 LYS A O 1
ATOM 464 N N . LEU A 1 59 ? 14.766 -39.312 -8.664 1 89.81 59 LEU A N 1
ATOM 465 C CA . LEU A 1 59 ? 15.969 -38.812 -8.008 1 89.81 59 LEU A CA 1
ATOM 466 C C . LEU A 1 59 ? 16.469 -37.531 -8.656 1 89.81 59 LEU A C 1
ATOM 468 O O . LEU A 1 59 ? 16.938 -36.625 -7.973 1 89.81 59 LEU A O 1
ATOM 472 N N . CYS A 1 60 ? 16.328 -37.5 -9.992 1 93.06 60 CYS A N 1
ATOM 473 C CA . CYS A 1 60 ? 16.656 -36.281 -10.711 1 93.06 60 CYS A CA 1
ATOM 474 C C . CYS A 1 60 ? 15.742 -35.125 -10.289 1 93.06 60 CYS A C 1
ATOM 476 O O . CYS A 1 60 ? 16.188 -34 -10.156 1 93.06 60 CYS A O 1
ATOM 478 N N . ASP A 1 61 ? 14.555 -35.5 -10.023 1 90.38 61 ASP A N 1
ATOM 479 C CA . ASP A 1 61 ? 13.602 -34.469 -9.602 1 90.38 61 ASP A CA 1
ATOM 480 C C . ASP A 1 61 ? 13.977 -33.906 -8.234 1 90.38 61 ASP A C 1
ATOM 482 O O . ASP A 1 61 ? 13.844 -32.719 -7.992 1 90.38 61 ASP A O 1
ATOM 486 N N . ILE A 1 62 ? 14.414 -34.75 -7.352 1 89.81 62 ILE A N 1
ATOM 487 C CA . ILE A 1 62 ? 14.836 -34.312 -6.023 1 89.81 62 ILE A CA 1
ATOM 488 C C . ILE A 1 62 ? 16.062 -33.406 -6.145 1 89.81 62 ILE A C 1
ATOM 490 O O . ILE A 1 62 ? 16.125 -32.375 -5.484 1 89.81 62 ILE A O 1
ATOM 494 N N . CYS A 1 63 ? 16.969 -33.812 -7.008 1 92.25 63 CYS A N 1
ATOM 495 C CA . CYS A 1 63 ? 18.156 -33 -7.223 1 92.25 63 CYS A CA 1
ATOM 496 C C . CYS A 1 63 ? 17.781 -31.625 -7.801 1 92.25 63 CYS A C 1
ATOM 498 O O . CYS A 1 63 ? 18.328 -30.609 -7.406 1 92.25 63 CYS A O 1
ATOM 500 N N . ARG A 1 64 ? 16.844 -31.656 -8.672 1 91.69 64 ARG A N 1
ATOM 501 C CA . ARG A 1 64 ? 16.359 -30.406 -9.266 1 91.69 64 ARG A CA 1
ATOM 502 C C . ARG A 1 64 ? 15.75 -29.5 -8.219 1 91.69 64 ARG A C 1
ATOM 504 O O . ARG A 1 64 ? 15.969 -28.281 -8.227 1 91.69 64 ARG A O 1
ATOM 511 N N . LEU A 1 65 ? 15.039 -30.094 -7.34 1 88.62 65 LEU A N 1
ATOM 512 C CA . LEU A 1 65 ? 14.383 -29.328 -6.285 1 88.62 65 LEU A CA 1
ATOM 513 C C . LEU A 1 65 ? 15.414 -28.688 -5.359 1 88.62 65 LEU A C 1
ATOM 515 O O . LEU A 1 65 ? 15.258 -27.531 -4.953 1 88.62 65 LEU A O 1
ATOM 519 N N . LEU A 1 66 ? 16.391 -29.422 -5.055 1 90 66 LEU A N 1
ATOM 520 C CA . LEU A 1 66 ? 17.438 -28.922 -4.18 1 90 66 LEU A CA 1
ATOM 521 C C . LEU A 1 66 ? 18.219 -27.781 -4.844 1 90 66 LEU A C 1
ATOM 523 O O . LEU A 1 66 ? 18.484 -26.75 -4.215 1 90 66 LEU A O 1
ATOM 527 N N . LEU A 1 67 ? 18.484 -28.016 -6.078 1 91.44 67 LEU A N 1
ATOM 528 C CA . LEU A 1 67 ? 19.188 -26.969 -6.82 1 91.44 67 LEU A CA 1
ATOM 529 C C . LEU A 1 67 ? 18.297 -25.734 -6.992 1 91.44 67 LEU A C 1
ATOM 531 O O . LEU A 1 67 ? 18.781 -24.609 -6.898 1 91.44 67 LEU A O 1
ATOM 535 N N . GLY A 1 68 ? 17.047 -26.016 -7.219 1 88.69 68 GLY A N 1
ATOM 536 C CA . GLY A 1 68 ? 16.109 -24.922 -7.375 1 88.69 68 GLY A CA 1
ATOM 537 C C . GLY A 1 68 ? 15.938 -24.094 -6.113 1 88.69 68 GLY A C 1
ATOM 538 O O . GLY A 1 68 ? 16.031 -22.859 -6.148 1 88.69 68 GLY A O 1
ATOM 539 N N . SER A 1 69 ? 15.773 -24.766 -5.012 1 87 69 SER A N 1
ATOM 540 C CA . SER A 1 69 ? 15.625 -24.094 -3.729 1 87 69 SER A CA 1
ATOM 541 C C . SER A 1 69 ? 16.906 -23.375 -3.324 1 87 69 SER A C 1
ATOM 543 O O . SER A 1 69 ? 16.859 -22.281 -2.768 1 87 69 SER A O 1
ATOM 545 N N . GLY A 1 70 ? 17.984 -24.031 -3.611 1 88.25 70 GLY A N 1
ATOM 546 C CA . GLY A 1 70 ? 19.266 -23.391 -3.336 1 88.25 70 GLY A CA 1
ATOM 547 C C . GLY A 1 70 ? 19.484 -22.141 -4.152 1 88.25 70 GLY A C 1
ATOM 548 O O . GLY A 1 70 ? 19.953 -21.125 -3.627 1 88.25 70 GLY A O 1
ATOM 549 N N . SER A 1 71 ? 19.172 -22.188 -5.348 1 90.69 71 SER A N 1
ATOM 550 C CA . SER A 1 71 ? 19.328 -21.031 -6.223 1 90.69 71 SER A CA 1
ATOM 551 C C . SER A 1 71 ? 18.391 -19.906 -5.805 1 90.69 71 SER A C 1
ATOM 553 O O . SER A 1 71 ? 18.75 -18.719 -5.91 1 90.69 71 SER A O 1
ATOM 555 N N . ASP A 1 72 ? 17.203 -20.266 -5.352 1 87 72 ASP A N 1
ATOM 556 C CA . ASP A 1 72 ? 16.25 -19.266 -4.891 1 87 72 ASP A CA 1
ATOM 557 C C . ASP A 1 72 ? 16.766 -18.531 -3.658 1 87 72 ASP A C 1
ATOM 559 O O . ASP A 1 72 ? 16.625 -17.312 -3.549 1 87 72 ASP A O 1
ATOM 563 N N . TYR A 1 73 ? 17.328 -19.281 -2.801 1 86.19 73 TYR A N 1
ATOM 564 C CA . TYR A 1 73 ? 17.891 -18.703 -1.585 1 86.19 73 TYR A CA 1
ATOM 565 C C . TYR A 1 73 ? 19.031 -17.75 -1.913 1 86.19 73 TYR A C 1
ATOM 567 O O . TYR A 1 73 ? 19.062 -16.625 -1.41 1 86.19 73 TYR A O 1
ATOM 575 N N . LEU A 1 74 ? 19.906 -18.203 -2.74 1 88.81 74 LEU A N 1
ATOM 576 C CA . LEU A 1 74 ? 21.062 -17.375 -3.1 1 88.81 74 LEU A CA 1
ATOM 577 C C . LEU A 1 74 ? 20.609 -16.141 -3.885 1 88.81 74 LEU A C 1
ATOM 579 O O . LEU A 1 74 ? 21.188 -15.062 -3.734 1 88.81 74 LEU A O 1
ATOM 583 N N . TYR A 1 75 ? 19.609 -16.328 -4.672 1 89.75 75 TYR A N 1
ATOM 584 C CA . TYR A 1 75 ? 19.109 -15.203 -5.457 1 89.75 75 TYR A CA 1
ATOM 585 C C . TYR A 1 75 ? 18.438 -14.172 -4.566 1 89.75 75 TYR A C 1
ATOM 587 O O . TYR A 1 75 ? 18.531 -12.969 -4.809 1 89.75 75 TYR A O 1
ATOM 595 N N . SER A 1 76 ? 17.734 -14.672 -3.625 1 86.12 76 SER A N 1
ATOM 596 C CA . SER A 1 76 ? 17.125 -13.758 -2.668 1 86.12 76 SER A CA 1
ATOM 597 C C . SER A 1 76 ? 18.172 -12.945 -1.922 1 86.12 76 SER A C 1
ATOM 599 O O . SER A 1 76 ? 18 -11.734 -1.729 1 86.12 76 SER A O 1
ATOM 601 N N . LYS A 1 77 ? 19.234 -13.617 -1.526 1 87.56 77 LYS A N 1
ATOM 602 C CA . LYS A 1 77 ? 20.328 -12.93 -0.856 1 87.56 77 LYS A CA 1
ATOM 603 C C . LYS A 1 77 ? 20.969 -11.891 -1.771 1 87.56 77 LYS A C 1
ATOM 605 O O . LYS A 1 77 ? 21.266 -10.773 -1.339 1 87.56 77 LYS A O 1
ATOM 610 N N . GLN A 1 78 ? 21.172 -12.273 -3.047 1 89.69 78 GLN A N 1
ATOM 611 C CA . GLN A 1 78 ? 21.766 -11.367 -4.031 1 89.69 78 GLN A CA 1
ATOM 612 C C . GLN A 1 78 ? 20.844 -10.164 -4.281 1 89.69 78 GLN A C 1
ATOM 614 O O . GLN A 1 78 ? 21.328 -9.023 -4.355 1 89.69 78 GLN A O 1
ATOM 619 N N . SER A 1 79 ? 19.562 -10.414 -4.391 1 89.44 79 SER A N 1
ATOM 620 C CA . SER A 1 79 ? 18.594 -9.367 -4.684 1 89.44 79 SER A CA 1
ATOM 621 C C . SER A 1 79 ? 18.469 -8.383 -3.52 1 89.44 79 SER A C 1
ATOM 623 O O . SER A 1 79 ? 18.422 -7.172 -3.725 1 89.44 79 SER A O 1
ATOM 625 N N . GLN 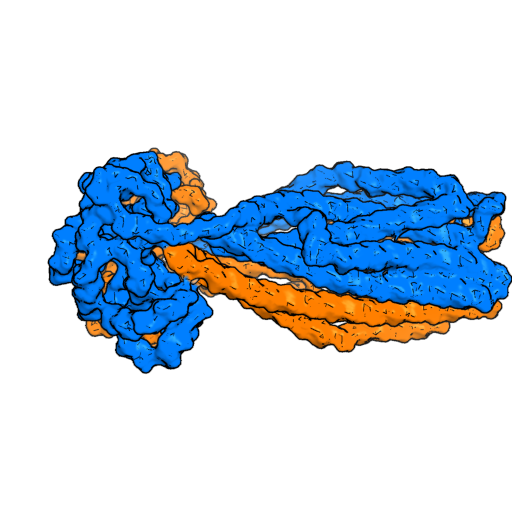A 1 80 ? 18.438 -8.969 -2.34 1 86.44 80 GLN A N 1
ATOM 626 C CA . GLN A 1 80 ? 18.312 -8.109 -1.169 1 86.44 80 GLN A CA 1
ATOM 627 C C . GLN A 1 80 ? 19.562 -7.254 -0.966 1 86.44 80 GLN A C 1
ATOM 629 O O . GLN A 1 80 ? 19.469 -6.105 -0.529 1 86.44 80 GLN A O 1
ATOM 634 N N . SER A 1 81 ? 20.719 -7.805 -1.229 1 88.31 81 SER A N 1
ATOM 635 C CA . SER A 1 81 ? 21.953 -7.031 -1.146 1 88.31 81 SER A CA 1
ATOM 636 C C . SER A 1 81 ? 21.969 -5.898 -2.17 1 88.31 81 SER A C 1
ATOM 638 O O . SER A 1 81 ? 22.453 -4.805 -1.888 1 88.31 81 SER A O 1
ATOM 640 N N . TYR A 1 82 ? 21.453 -6.188 -3.281 1 89.88 82 TYR A N 1
ATOM 641 C CA . TYR A 1 82 ? 21.344 -5.172 -4.324 1 89.88 82 TYR A CA 1
ATOM 642 C C . TYR A 1 82 ? 20.375 -4.062 -3.912 1 89.88 82 TYR A C 1
ATOM 644 O O . TYR A 1 82 ? 20.672 -2.879 -4.102 1 89.88 82 TYR A O 1
ATOM 652 N N . LEU A 1 83 ? 19.297 -4.457 -3.369 1 88.62 83 LEU A N 1
ATOM 653 C CA . LEU A 1 83 ? 18.297 -3.479 -2.922 1 88.62 83 LEU A CA 1
ATOM 654 C C . LEU A 1 83 ? 18.875 -2.594 -1.82 1 88.62 83 LEU A C 1
ATOM 656 O O . LEU A 1 83 ? 18.594 -1.395 -1.771 1 88.62 83 LEU A O 1
ATOM 660 N N . HIS A 1 84 ? 19.625 -3.27 -0.994 1 86.06 84 HIS A N 1
ATOM 661 C CA . HIS A 1 84 ? 20.281 -2.523 0.075 1 86.06 84 HIS A CA 1
ATOM 662 C C . HIS A 1 84 ? 21.203 -1.444 -0.489 1 86.06 84 HIS A C 1
ATOM 664 O O . HIS A 1 84 ? 21.219 -0.317 0.01 1 86.06 84 HIS A O 1
ATOM 670 N N . LYS A 1 85 ? 21.922 -1.717 -1.486 1 87.19 85 LYS A N 1
ATOM 671 C CA . LYS A 1 85 ? 22.828 -0.758 -2.127 1 87.19 85 LYS A CA 1
ATOM 672 C C . LYS A 1 85 ? 22.031 0.365 -2.799 1 87.19 85 LYS A C 1
ATOM 674 O O . LYS A 1 85 ? 22.438 1.528 -2.748 1 87.19 85 LYS A O 1
ATOM 679 N N . ILE A 1 86 ? 20.953 -0.01 -3.387 1 88.75 86 ILE A N 1
ATOM 680 C CA . ILE A 1 86 ? 20.125 0.979 -4.066 1 88.75 86 ILE A CA 1
ATOM 681 C C . ILE A 1 86 ? 19.5 1.929 -3.039 1 88.75 86 ILE A C 1
ATOM 683 O O . ILE A 1 86 ? 19.438 3.139 -3.268 1 88.75 86 ILE A O 1
ATOM 687 N N . ARG A 1 87 ? 19.062 1.355 -1.999 1 85.25 87 ARG A N 1
ATOM 688 C CA . ARG A 1 87 ? 18.5 2.182 -0.94 1 85.25 87 ARG A CA 1
ATOM 689 C C . ARG A 1 87 ? 19.516 3.191 -0.423 1 85.25 87 ARG A C 1
ATOM 691 O O . ARG A 1 87 ? 19.172 4.34 -0.142 1 85.25 87 ARG A O 1
ATOM 698 N N . LYS A 1 88 ? 20.656 2.758 -0.266 1 83.94 88 LYS A N 1
ATOM 699 C CA . LYS A 1 88 ? 21.734 3.645 0.186 1 83.94 88 LYS A CA 1
ATOM 700 C C . LYS A 1 88 ? 21.953 4.785 -0.805 1 83.94 88 LYS A C 1
ATOM 702 O O . LYS A 1 88 ? 22.125 5.938 -0.405 1 83.94 88 LYS A O 1
ATOM 707 N N . LYS A 1 89 ? 21.922 4.508 -2.031 1 85.5 89 LYS A N 1
ATOM 708 C CA . LYS A 1 89 ? 22.125 5.52 -3.064 1 85.5 89 LYS A CA 1
ATOM 709 C C . LYS A 1 89 ? 20.953 6.508 -3.102 1 85.5 89 LYS A C 1
ATOM 711 O O . LYS A 1 89 ? 21.172 7.711 -3.283 1 85.5 89 LYS A O 1
ATOM 716 N N . ILE A 1 90 ? 19.781 5.945 -2.969 1 85.75 90 ILE A N 1
ATOM 717 C CA . ILE A 1 90 ? 18.609 6.805 -2.982 1 85.75 90 ILE A CA 1
ATOM 718 C C . ILE A 1 90 ? 18.625 7.727 -1.763 1 85.75 90 ILE A C 1
ATOM 720 O O . ILE A 1 90 ? 18.281 8.906 -1.861 1 85.75 90 ILE A O 1
ATOM 724 N N . SER A 1 91 ? 19 7.125 -0.688 1 83.12 91 SER A N 1
ATOM 725 C CA . SER A 1 91 ? 19.094 7.926 0.53 1 83.12 91 SER A CA 1
ATOM 726 C C . SER A 1 91 ? 20.094 9.07 0.37 1 83.12 91 SER A C 1
ATOM 728 O O . SER A 1 91 ? 19.844 10.18 0.851 1 83.12 91 SER A O 1
ATOM 730 N N . LEU A 1 92 ? 21.125 8.867 -0.266 1 81.19 92 LEU A N 1
ATOM 731 C CA . LEU A 1 92 ? 22.109 9.906 -0.526 1 81.19 92 LEU A CA 1
ATOM 732 C C . LEU A 1 92 ? 21.547 10.969 -1.464 1 81.19 92 LEU A C 1
ATOM 734 O O . LEU A 1 92 ? 21.781 12.164 -1.271 1 81.19 92 LEU A O 1
ATOM 738 N N . TYR A 1 93 ? 20.844 10.469 -2.344 1 81.5 93 TYR A N 1
ATOM 739 C CA . TYR A 1 93 ? 20.203 11.383 -3.293 1 81.5 93 TYR A CA 1
ATOM 740 C C . TYR A 1 93 ? 19.203 12.281 -2.594 1 81.5 93 TYR A C 1
ATOM 742 O O . TYR A 1 93 ? 19.141 13.484 -2.855 1 81.5 93 TYR A O 1
ATOM 750 N N . LEU A 1 94 ? 18.453 11.688 -1.796 1 80.94 94 LEU A N 1
ATOM 751 C CA . LEU A 1 94 ? 17.406 12.43 -1.096 1 80.94 94 LEU A CA 1
ATOM 752 C C . LEU A 1 94 ? 18.016 13.453 -0.139 1 80.94 94 LEU A C 1
ATOM 754 O O . LEU A 1 94 ? 17.422 14.492 0.13 1 80.94 94 LEU A O 1
ATOM 758 N N . PHE A 1 95 ? 19.156 13.164 0.287 1 76.81 95 PHE A N 1
ATOM 759 C CA . PHE A 1 95 ? 19.844 14.102 1.171 1 76.81 95 PHE A CA 1
ATOM 760 C C . PHE A 1 95 ? 20.234 15.367 0.42 1 76.81 95 PHE A C 1
ATOM 762 O O . PHE A 1 95 ? 20.234 16.453 0.992 1 76.81 95 PHE A O 1
ATOM 769 N N . LYS A 1 96 ? 20.406 15.227 -0.748 1 72.06 96 LYS A N 1
ATOM 770 C CA . LYS A 1 96 ? 20.922 16.359 -1.515 1 72.06 96 LYS A CA 1
ATOM 771 C C . LYS A 1 96 ? 19.797 17.172 -2.129 1 72.06 96 LYS A C 1
ATOM 773 O O . LYS A 1 96 ? 19.953 18.359 -2.391 1 72.06 96 LYS A O 1
ATOM 778 N N . LYS A 1 97 ? 18.75 16.453 -2.336 1 69.56 97 LYS A N 1
ATOM 779 C CA . LYS A 1 97 ? 17.672 17.141 -3.025 1 69.56 97 LYS A CA 1
ATOM 780 C C . LYS A 1 97 ? 16.547 17.484 -2.059 1 69.56 97 LYS A C 1
ATOM 782 O O . LYS A 1 97 ? 16.344 16.812 -1.051 1 69.56 97 LYS A O 1
ATOM 787 N N . GLN A 1 98 ? 16.047 18.672 -2.322 1 62.69 98 GLN A N 1
ATOM 788 C CA . GLN A 1 98 ? 14.914 19.094 -1.51 1 62.69 98 GLN A CA 1
ATOM 789 C C . GLN A 1 98 ? 13.664 18.281 -1.838 1 62.69 98 GLN A C 1
ATOM 791 O O . GLN A 1 98 ? 13.289 18.156 -3.006 1 62.69 98 GLN A O 1
ATOM 796 N N . ILE A 1 99 ? 13.383 17.359 -0.911 1 61.53 99 ILE A N 1
ATOM 797 C CA . ILE A 1 99 ? 12.188 16.578 -1.204 1 61.53 99 ILE A CA 1
ATOM 798 C C . ILE A 1 99 ? 11.055 16.984 -0.272 1 61.53 99 ILE A C 1
ATOM 800 O O . ILE A 1 99 ? 11.273 17.234 0.918 1 61.53 99 ILE A O 1
ATOM 804 N N . ASP A 1 100 ? 9.875 17.188 -0.92 1 57.09 100 ASP A N 1
ATOM 805 C CA . ASP A 1 100 ? 8.758 17.797 -0.207 1 57.09 100 ASP A CA 1
ATOM 806 C C . ASP A 1 100 ? 7.84 16.734 0.387 1 57.09 100 ASP A C 1
ATOM 808 O O . ASP A 1 100 ? 7.035 17.016 1.275 1 57.09 100 ASP A O 1
ATOM 812 N N . ASP A 1 101 ? 7.977 15.492 -0.057 1 66.19 101 ASP A N 1
ATOM 813 C CA . ASP A 1 101 ? 6.879 14.641 0.38 1 66.19 101 ASP A CA 1
ATOM 814 C C . ASP A 1 101 ? 7.402 13.352 1.016 1 66.19 101 ASP A C 1
ATOM 816 O O . ASP A 1 101 ? 8.008 12.516 0.336 1 66.19 101 ASP A O 1
ATOM 820 N N . THR A 1 102 ? 7.266 13.258 2.357 1 70.06 102 THR A N 1
ATOM 821 C CA . THR A 1 102 ? 7.707 12.109 3.145 1 70.06 102 THR A CA 1
ATOM 822 C C . THR A 1 102 ? 7.066 10.82 2.633 1 70.06 102 THR A C 1
ATOM 824 O O . THR A 1 102 ? 7.73 9.789 2.539 1 70.06 102 THR A O 1
ATOM 827 N N . ALA A 1 103 ? 5.887 10.906 2.258 1 66.44 103 ALA A N 1
ATOM 828 C CA . ALA A 1 103 ? 5.168 9.734 1.777 1 66.44 103 ALA A CA 1
ATOM 829 C C . ALA A 1 103 ? 5.77 9.211 0.473 1 66.44 103 ALA A C 1
ATOM 831 O O . ALA A 1 103 ? 5.922 8.008 0.287 1 66.44 103 ALA A O 1
ATOM 832 N N . SER A 1 104 ? 6.098 10.148 -0.314 1 73.31 104 SER A N 1
ATOM 833 C CA . SER A 1 104 ? 6.699 9.766 -1.588 1 73.31 104 SER A CA 1
ATOM 834 C C . SER A 1 104 ? 8.047 9.086 -1.381 1 73.31 104 SER A C 1
ATOM 836 O O . SER A 1 104 ? 8.375 8.117 -2.07 1 73.31 104 SER A O 1
ATOM 838 N N . VAL A 1 105 ? 8.711 9.562 -0.417 1 79 105 VAL A N 1
ATOM 839 C CA . VAL A 1 105 ? 10.023 9 -0.131 1 79 105 VAL A CA 1
ATOM 840 C C . VAL A 1 105 ? 9.875 7.609 0.475 1 79 105 VAL A C 1
ATOM 842 O O . VAL A 1 105 ? 10.602 6.684 0.107 1 79 105 VAL A O 1
ATOM 845 N N . GLN A 1 106 ? 8.961 7.574 1.358 1 76.88 106 GLN A N 1
ATOM 846 C CA . GLN A 1 106 ? 8.688 6.27 1.949 1 76.88 106 GLN A CA 1
ATOM 847 C C . GLN A 1 106 ? 8.297 5.254 0.88 1 76.88 106 GLN A C 1
ATOM 849 O O . GLN A 1 106 ? 8.758 4.109 0.902 1 76.88 106 GLN A O 1
ATOM 854 N N . ASN A 1 107 ? 7.535 5.668 -0.057 1 74.69 107 ASN A N 1
ATOM 855 C CA . ASN A 1 107 ? 7.102 4.797 -1.143 1 74.69 107 ASN A CA 1
ATOM 856 C C . ASN A 1 107 ? 8.266 4.395 -2.041 1 74.69 107 ASN A C 1
ATOM 858 O O . ASN A 1 107 ? 8.375 3.236 -2.451 1 74.69 107 ASN A O 1
ATOM 862 N N . ASN A 1 108 ? 9.125 5.312 -2.25 1 78.5 108 ASN A N 1
ATOM 863 C CA . ASN A 1 108 ? 10.258 5.059 -3.137 1 78.5 108 ASN A CA 1
ATOM 864 C C . ASN A 1 108 ? 11.281 4.137 -2.484 1 78.5 108 ASN A C 1
ATOM 866 O O . ASN A 1 108 ? 11.922 3.328 -3.164 1 78.5 108 ASN A O 1
ATOM 870 N N . LEU A 1 109 ? 11.367 4.199 -1.194 1 82.44 109 LEU A N 1
ATOM 871 C CA . LEU A 1 109 ? 12.406 3.451 -0.507 1 82.44 109 LEU A CA 1
ATOM 872 C C . LEU A 1 109 ? 11.898 2.09 -0.052 1 82.44 109 LEU A C 1
ATOM 874 O O . LEU A 1 109 ? 12.68 1.215 0.316 1 82.44 109 LEU A O 1
ATOM 878 N N . ALA A 1 110 ? 10.625 1.912 -0.117 1 80.44 110 ALA A N 1
ATOM 879 C CA . ALA A 1 110 ? 10.102 0.64 0.377 1 80.44 110 ALA A CA 1
ATOM 880 C C . ALA A 1 110 ? 9.219 -0.034 -0.668 1 80.44 110 ALA A C 1
ATOM 882 O O . ALA A 1 110 ? 9.672 -0.932 -1.384 1 80.44 110 ALA A O 1
ATOM 883 N N . ALA A 1 111 ? 8.055 0.557 -0.934 1 71.06 111 ALA A N 1
ATOM 884 C CA . ALA A 1 111 ? 7.031 -0.063 -1.77 1 71.06 111 ALA A CA 1
ATOM 885 C C . ALA A 1 111 ? 7.516 -0.214 -3.209 1 71.06 111 ALA A C 1
ATOM 887 O O . ALA A 1 111 ? 7.348 -1.273 -3.818 1 71.06 111 ALA A O 1
ATOM 888 N N . ASN A 1 112 ? 8.102 0.78 -3.725 1 78.38 112 ASN A N 1
ATOM 889 C CA . ASN A 1 112 ? 8.555 0.733 -5.113 1 78.38 112 ASN A CA 1
ATOM 890 C C . ASN A 1 112 ? 9.688 -0.272 -5.301 1 78.38 112 ASN A C 1
ATOM 892 O O . ASN A 1 112 ? 9.766 -0.933 -6.34 1 78.38 112 ASN A O 1
ATOM 896 N N . LEU A 1 113 ? 10.5 -0.371 -4.355 1 84.94 113 LEU A N 1
ATOM 897 C CA . LEU A 1 113 ? 11.594 -1.332 -4.453 1 84.94 113 LEU A CA 1
ATOM 898 C C . LEU A 1 113 ? 11.07 -2.762 -4.348 1 84.94 113 LEU A C 1
ATOM 900 O O . LEU A 1 113 ? 11.555 -3.656 -5.043 1 84.94 113 LEU A O 1
ATOM 904 N N . ASP A 1 114 ? 10.117 -2.945 -3.553 1 80.44 114 ASP A N 1
ATOM 905 C CA . ASP A 1 114 ? 9.484 -4.258 -3.455 1 80.44 114 ASP A CA 1
ATOM 906 C C . ASP A 1 114 ? 8.781 -4.633 -4.762 1 80.44 114 ASP A C 1
ATOM 908 O O . ASP A 1 114 ? 8.836 -5.785 -5.188 1 80.44 114 ASP A O 1
ATOM 912 N N . GLN A 1 115 ? 8.156 -3.658 -5.293 1 77.38 115 GLN A N 1
ATOM 913 C CA . GLN A 1 115 ? 7.496 -3.879 -6.574 1 77.38 115 GLN A CA 1
ATOM 914 C C . GLN A 1 115 ? 8.5 -4.238 -7.664 1 77.38 115 GLN A C 1
ATOM 916 O O . GLN A 1 115 ? 8.234 -5.098 -8.5 1 77.38 115 GLN A O 1
ATOM 921 N N . LEU A 1 116 ? 9.594 -3.615 -7.637 1 84.06 116 LEU A N 1
ATOM 922 C CA . LEU A 1 116 ? 10.633 -3.904 -8.625 1 84.06 116 LEU A CA 1
ATOM 923 C C . LEU A 1 116 ? 11.219 -5.293 -8.398 1 84.06 116 LEU A C 1
ATOM 925 O O . LEU A 1 116 ? 11.617 -5.965 -9.359 1 84.06 116 LEU A O 1
ATOM 929 N N . THR A 1 117 ? 11.25 -5.648 -7.164 1 85.38 117 THR A N 1
ATOM 930 C CA . THR A 1 117 ? 11.719 -7 -6.879 1 85.38 117 THR A CA 1
ATOM 931 C C . THR A 1 117 ? 10.758 -8.039 -7.445 1 85.38 117 THR A C 1
ATOM 933 O O . THR A 1 117 ? 11.18 -9.008 -8.078 1 85.38 117 THR A O 1
ATOM 936 N N . ARG A 1 118 ? 9.508 -7.793 -7.336 1 81.12 118 ARG A N 1
ATOM 937 C CA . ARG A 1 118 ? 8.484 -8.75 -7.742 1 81.12 118 ARG A CA 1
ATOM 938 C C . ARG A 1 118 ? 8.281 -8.727 -9.258 1 81.12 118 ARG A C 1
ATOM 940 O O . ARG A 1 118 ? 8.055 -9.773 -9.875 1 81.12 118 ARG A O 1
ATOM 947 N N . ASN A 1 119 ? 8.445 -7.547 -9.883 1 80.56 119 ASN A N 1
ATOM 948 C CA . ASN A 1 119 ? 8.062 -7.395 -11.281 1 80.56 119 ASN A CA 1
ATOM 949 C C . ASN A 1 119 ? 9.281 -7.316 -12.195 1 80.56 119 ASN A C 1
ATOM 951 O O . ASN A 1 119 ? 9.148 -7.352 -13.422 1 80.56 119 ASN A O 1
ATOM 955 N N . TYR A 1 120 ? 10.414 -7.266 -11.586 1 87.19 120 TYR A N 1
ATOM 956 C CA . TYR A 1 120 ? 11.594 -7.141 -12.438 1 87.19 120 TYR A CA 1
ATOM 957 C C . TYR A 1 120 ? 12.633 -8.203 -12.086 1 87.19 120 TYR A C 1
ATOM 959 O O . TYR A 1 120 ? 12.953 -9.055 -12.914 1 87.19 120 TYR A O 1
ATOM 967 N N . LEU A 1 121 ? 13.055 -8.227 -10.852 1 89.06 121 LEU A N 1
ATOM 968 C CA . LEU A 1 121 ? 14.164 -9.094 -10.477 1 89.06 121 LEU A CA 1
ATOM 969 C C . LEU A 1 121 ? 13.742 -10.562 -10.508 1 89.06 121 LEU A C 1
ATOM 971 O O . LEU A 1 121 ? 14.414 -11.398 -11.109 1 89.06 121 LEU A O 1
ATOM 975 N N . LYS A 1 122 ? 12.586 -10.898 -9.891 1 88.5 122 LYS A N 1
ATOM 976 C CA . LYS A 1 122 ? 12.148 -12.289 -9.828 1 88.5 122 LYS A CA 1
ATOM 977 C C . LYS A 1 122 ? 11.781 -12.812 -11.211 1 88.5 122 LYS A C 1
ATOM 979 O O . LYS A 1 122 ? 12.172 -13.922 -11.586 1 88.5 122 LYS A O 1
ATOM 984 N N . PRO A 1 123 ? 11.094 -12 -12.031 1 88.44 123 PRO A N 1
ATOM 985 C CA . PRO A 1 123 ? 10.75 -12.469 -13.375 1 88.44 123 PRO A CA 1
ATOM 986 C C . PRO A 1 123 ? 11.977 -12.711 -14.25 1 88.44 123 PRO A C 1
ATOM 988 O O . PRO A 1 123 ? 11.945 -13.57 -15.133 1 88.44 123 PRO A O 1
ATOM 991 N N . ILE A 1 124 ? 13.078 -12.031 -14 1 90.62 124 ILE A N 1
ATOM 992 C CA . ILE A 1 124 ? 14.289 -12.234 -14.781 1 90.62 124 ILE A CA 1
ATOM 993 C C . ILE A 1 124 ? 14.836 -13.641 -14.539 1 90.62 124 ILE A C 1
ATOM 995 O O . ILE A 1 124 ? 15.195 -14.344 -15.484 1 90.62 124 ILE A O 1
ATOM 999 N N . LYS A 1 125 ? 14.891 -13.969 -13.297 1 91 125 LYS A N 1
ATOM 1000 C CA . LYS A 1 125 ? 15.352 -15.312 -12.961 1 91 125 LYS A CA 1
ATOM 1001 C C . LYS A 1 125 ? 14.398 -16.375 -13.508 1 91 125 LYS A C 1
ATOM 1003 O O . LYS A 1 125 ? 14.836 -17.375 -14.078 1 91 125 LYS A O 1
ATOM 1008 N N . ALA A 1 126 ? 13.102 -16.172 -13.344 1 90.12 126 ALA A N 1
ATOM 1009 C CA . ALA A 1 126 ? 12.094 -17.125 -13.797 1 90.12 126 ALA A CA 1
ATOM 1010 C C . ALA A 1 126 ? 12.109 -17.25 -15.32 1 90.12 126 ALA A C 1
ATOM 1012 O O . ALA A 1 126 ? 11.984 -18.359 -15.852 1 90.12 126 ALA A O 1
ATOM 1013 N N . ALA A 1 127 ? 12.289 -16.141 -16.031 1 89.62 127 ALA A N 1
ATOM 1014 C CA . ALA A 1 127 ? 12.344 -16.141 -17.484 1 89.62 127 ALA A CA 1
ATOM 1015 C C . ALA A 1 127 ? 13.547 -16.938 -18 1 89.62 127 ALA A C 1
ATOM 1017 O O . ALA A 1 127 ? 13.461 -17.641 -19 1 89.62 127 ALA A O 1
ATOM 1018 N N . PHE A 1 128 ? 14.672 -16.781 -17.297 1 92 128 PHE A N 1
ATOM 1019 C CA . PHE A 1 128 ? 15.875 -17.516 -17.656 1 92 128 PHE A CA 1
ATOM 1020 C C . PHE A 1 128 ? 15.656 -19.016 -17.516 1 92 128 PHE A C 1
ATOM 1022 O O . PHE A 1 128 ? 16.016 -19.797 -18.422 1 92 128 PHE A O 1
ATOM 1029 N N . LEU A 1 129 ? 15.055 -19.391 -16.453 1 91.44 129 LEU A N 1
ATOM 1030 C CA . LEU A 1 129 ? 14.789 -20.797 -16.234 1 91.44 129 LEU A CA 1
ATOM 1031 C C . LEU A 1 129 ? 13.789 -21.344 -17.25 1 91.44 129 LEU A C 1
ATOM 1033 O O . LEU A 1 129 ? 14.016 -22.391 -17.859 1 91.44 129 LEU A O 1
ATOM 1037 N N . ASP A 1 130 ? 12.695 -20.625 -17.453 1 89 130 ASP A N 1
ATOM 1038 C CA . ASP A 1 130 ? 11.664 -21.062 -18.391 1 89 130 ASP A CA 1
ATOM 1039 C C . ASP A 1 130 ? 12.211 -21.125 -19.812 1 89 130 ASP A C 1
ATOM 1041 O O . ASP A 1 130 ? 11.875 -22.047 -20.562 1 89 130 ASP A O 1
ATOM 1045 N N . GLY A 1 131 ? 13.023 -20.188 -20.188 1 89.56 131 GLY A N 1
ATOM 1046 C CA . GLY A 1 131 ? 13.656 -20.219 -21.484 1 89.56 131 GLY A CA 1
ATOM 1047 C C . GLY A 1 131 ? 14.547 -21.422 -21.703 1 89.56 131 GLY A C 1
ATOM 1048 O O . GLY A 1 131 ? 14.492 -22.062 -22.766 1 89.56 131 GLY A O 1
ATOM 1049 N N . LEU A 1 132 ? 15.352 -21.75 -20.672 1 93.06 132 LEU A N 1
ATOM 1050 C CA . LEU A 1 132 ? 16.234 -22.906 -20.766 1 93.06 132 LEU A CA 1
ATOM 1051 C C . LEU A 1 132 ? 15.438 -24.188 -20.875 1 93.06 132 LEU A C 1
ATOM 1053 O O . LEU A 1 132 ? 15.805 -25.094 -21.609 1 93.06 132 LEU A O 1
ATOM 1057 N N . MET A 1 133 ? 14.305 -24.266 -20.109 1 90.88 133 MET A N 1
ATOM 1058 C CA . MET A 1 133 ? 13.469 -25.469 -20.156 1 90.88 133 MET A CA 1
ATOM 1059 C C . MET A 1 133 ? 12.867 -25.672 -21.547 1 90.88 133 MET A C 1
ATOM 1061 O O . MET A 1 133 ? 12.781 -26.797 -22.031 1 90.88 133 MET A O 1
ATOM 1065 N N . VAL A 1 134 ? 12.5 -24.594 -22.141 1 88.81 134 VAL A N 1
ATOM 1066 C CA . VAL A 1 134 ? 11.938 -24.656 -23.484 1 88.81 134 VAL A CA 1
ATOM 1067 C C . VAL A 1 134 ? 13.016 -25.094 -24.484 1 88.81 134 VAL A C 1
ATOM 1069 O O . VAL A 1 134 ? 12.789 -26.016 -25.281 1 88.81 134 VAL A O 1
ATOM 1072 N N . ILE A 1 135 ? 14.203 -24.547 -24.406 1 90.94 135 ILE A N 1
ATOM 1073 C CA . ILE A 1 135 ? 15.297 -24.859 -25.328 1 90.94 135 ILE A CA 1
ATOM 1074 C C . ILE A 1 135 ? 15.703 -26.312 -25.188 1 90.94 135 ILE A C 1
ATOM 1076 O O . ILE A 1 135 ? 15.836 -27.031 -26.188 1 90.94 135 ILE A O 1
ATOM 1080 N N . PHE A 1 136 ? 15.852 -26.797 -23.938 1 92.5 136 PHE A N 1
ATOM 1081 C CA . PHE A 1 136 ? 16.281 -28.172 -23.719 1 92.5 136 PHE A CA 1
ATOM 1082 C C . PHE A 1 136 ? 15.188 -29.156 -24.125 1 92.5 136 PHE A C 1
ATOM 1084 O O . PHE A 1 136 ? 15.477 -30.25 -24.625 1 92.5 136 PHE A O 1
ATOM 1091 N N . SER A 1 137 ? 13.922 -28.781 -23.891 1 90.12 137 SER A N 1
ATOM 1092 C CA . SER A 1 137 ? 12.82 -29.641 -24.328 1 90.12 137 SER A CA 1
ATOM 1093 C C . SER A 1 137 ? 12.781 -29.766 -25.844 1 90.12 137 SER A C 1
ATOM 1095 O O . SER A 1 137 ? 12.562 -30.859 -26.375 1 90.12 137 SER A O 1
ATOM 1097 N N . VAL A 1 138 ? 13.016 -28.703 -26.516 1 88 138 VAL A N 1
ATOM 1098 C CA . VAL A 1 138 ? 13.047 -28.719 -27.969 1 88 138 VAL A CA 1
ATOM 1099 C C . VAL A 1 138 ? 14.211 -29.562 -28.469 1 88 138 VAL A C 1
ATOM 1101 O O . VAL A 1 138 ? 14.086 -30.297 -29.453 1 88 138 VAL A O 1
ATOM 1104 N N . ALA A 1 139 ? 15.312 -29.516 -27.766 1 90.06 139 ALA A N 1
ATOM 1105 C CA . ALA A 1 139 ? 16.5 -30.297 -28.125 1 90.06 139 ALA A CA 1
ATOM 1106 C C . ALA A 1 139 ? 16.219 -31.797 -28 1 90.06 139 ALA A C 1
ATOM 1108 O O . ALA A 1 139 ? 16.656 -32.562 -28.844 1 90.06 139 ALA A O 1
ATOM 1109 N N . VAL A 1 140 ? 15.469 -32.156 -26.984 1 90.5 140 VAL A N 1
ATOM 1110 C CA . VAL A 1 140 ? 15.148 -33.594 -26.781 1 90.5 140 VAL A CA 1
ATOM 1111 C C . VAL A 1 140 ? 14.18 -34.031 -27.875 1 90.5 140 VAL A C 1
ATOM 1113 O O . VAL A 1 140 ? 14.312 -35.156 -28.391 1 90.5 140 VAL A O 1
ATOM 1116 N N . LEU A 1 141 ? 13.203 -33.219 -28.203 1 88.5 141 LEU A N 1
ATOM 1117 C CA . LEU A 1 141 ? 12.258 -33.562 -29.25 1 88.5 141 LEU A CA 1
ATOM 1118 C C . LEU A 1 141 ? 12.969 -33.75 -30.594 1 88.5 141 LEU A C 1
ATOM 1120 O O . LEU A 1 141 ? 12.578 -34.594 -31.391 1 88.5 141 LEU A O 1
ATOM 1124 N N . PHE A 1 142 ? 14.031 -33.031 -30.781 1 87.06 142 PHE A N 1
ATOM 1125 C CA . PHE A 1 142 ? 14.844 -33.125 -31.984 1 87.06 142 PHE A CA 1
ATOM 1126 C C . PHE A 1 142 ? 15.539 -34.5 -32.031 1 87.06 142 PHE A C 1
ATOM 1128 O O . PHE A 1 142 ? 15.711 -35.062 -33.094 1 87.06 142 PHE A O 1
ATOM 1135 N N . SER A 1 143 ? 15.922 -34.938 -30.844 1 87.69 143 SER A N 1
ATOM 1136 C CA . SER A 1 143 ? 16.609 -36.219 -30.781 1 87.69 143 SER A CA 1
ATOM 1137 C C . SER A 1 143 ? 15.664 -37.375 -31.141 1 87.69 143 SER A C 1
ATOM 1139 O O . SER A 1 143 ? 16.109 -38.438 -31.562 1 87.69 143 SER A O 1
ATOM 1141 N N . TYR A 1 144 ? 14.336 -37.156 -30.891 1 88.94 144 TYR A N 1
ATOM 1142 C CA . TYR A 1 144 ? 13.375 -38.188 -31.281 1 88.94 144 TYR A CA 1
ATOM 1143 C C . TYR A 1 144 ? 13.141 -38.156 -32.781 1 88.94 144 TYR A C 1
ATOM 1145 O O . TYR A 1 144 ? 13.289 -39.188 -33.469 1 88.94 144 TYR A O 1
ATOM 1153 N N . ASN A 1 145 ? 12.672 -37.062 -33.344 1 88.88 145 ASN A N 1
ATOM 1154 C CA . ASN A 1 145 ? 12.43 -36.844 -34.75 1 88.88 145 ASN A CA 1
ATOM 1155 C C . ASN A 1 145 ? 12.398 -35.375 -35.094 1 88.88 145 ASN A C 1
ATOM 1157 O O . ASN A 1 145 ? 11.812 -34.562 -34.375 1 88.88 145 ASN A O 1
ATOM 1161 N N . TRP A 1 146 ? 12.945 -35.031 -36.188 1 86.12 146 TRP A N 1
ATOM 1162 C CA . TRP A 1 146 ? 13.062 -33.656 -36.594 1 86.12 146 TRP A CA 1
ATOM 1163 C C . TRP A 1 146 ? 11.695 -33.062 -36.906 1 86.12 146 TRP A C 1
ATOM 1165 O O . TRP A 1 146 ? 11.5 -31.844 -36.781 1 86.12 146 TRP A O 1
ATOM 1175 N N . SER A 1 147 ? 10.703 -33.906 -37.312 1 86.62 147 SER A N 1
ATOM 1176 C CA . SER A 1 147 ? 9.375 -33.406 -37.656 1 86.62 147 SER A CA 1
ATOM 1177 C C . SER A 1 147 ? 8.672 -32.844 -36.406 1 86.62 147 SER A C 1
ATOM 1179 O O . SER A 1 147 ? 7.852 -31.938 -36.5 1 86.62 147 SER A O 1
ATOM 1181 N N . LEU A 1 148 ? 9.031 -33.375 -35.281 1 87.88 148 LEU A N 1
ATOM 1182 C CA . LEU A 1 148 ? 8.438 -32.906 -34.031 1 87.88 148 LEU A CA 1
ATOM 1183 C C . LEU A 1 148 ? 8.961 -31.531 -33.656 1 87.88 148 LEU A C 1
ATOM 1185 O O . LEU A 1 148 ? 8.227 -30.719 -33.094 1 87.88 148 LEU A O 1
ATOM 1189 N N . VAL A 1 149 ? 10.125 -31.219 -34.031 1 86.12 149 VAL A N 1
ATOM 1190 C CA . VAL A 1 149 ? 10.75 -29.938 -33.719 1 86.12 149 VAL A CA 1
ATOM 1191 C C . VAL A 1 149 ? 10.094 -28.828 -34.531 1 86.12 149 VAL A C 1
ATOM 1193 O O . VAL A 1 149 ? 9.805 -27.75 -34 1 86.12 149 VAL A O 1
ATOM 1196 N N . LEU A 1 150 ? 9.883 -29.109 -35.719 1 86 150 LEU A N 1
ATOM 1197 C CA . LEU A 1 150 ? 9.305 -28.094 -36.625 1 86 150 LEU A CA 1
ATOM 1198 C C . LEU A 1 150 ? 7.918 -27.688 -36.125 1 86 150 LEU A C 1
ATOM 1200 O O . LEU A 1 150 ? 7.602 -26.5 -36.094 1 86 150 LEU A O 1
ATOM 1204 N N . LEU A 1 151 ? 7.168 -28.641 -35.75 1 85.06 151 LEU A N 1
ATOM 1205 C CA . LEU A 1 151 ? 5.812 -28.344 -35.312 1 85.06 151 LEU A CA 1
ATOM 1206 C C . LEU A 1 151 ? 5.844 -27.609 -33.969 1 85.06 151 LEU A C 1
ATOM 1208 O O . LEU A 1 151 ? 5.051 -26.703 -33.719 1 85.06 151 LEU A O 1
ATOM 1212 N N . THR A 1 152 ? 6.781 -28.094 -33.125 1 84.44 152 THR A N 1
ATOM 1213 C CA . THR A 1 152 ? 6.883 -27.453 -31.828 1 84.44 152 THR A CA 1
ATOM 1214 C C . THR A 1 152 ? 7.336 -26 -31.953 1 84.44 152 THR A C 1
ATOM 1216 O O . THR A 1 152 ? 6.852 -25.141 -31.234 1 84.44 152 THR A O 1
ATOM 1219 N N . LEU A 1 153 ? 8.172 -25.734 -32.844 1 83.88 153 LEU A N 1
ATOM 1220 C CA . LEU A 1 153 ? 8.664 -24.375 -33.031 1 83.88 153 LEU A CA 1
ATOM 1221 C C . LEU A 1 153 ? 7.551 -23.469 -33.562 1 83.88 153 LEU A C 1
ATOM 1223 O O . LEU A 1 153 ? 7.441 -22.312 -33.156 1 83.88 153 LEU A O 1
ATOM 1227 N N . ILE A 1 154 ? 6.785 -23.984 -34.438 1 84.94 154 ILE A N 1
ATOM 1228 C CA . ILE A 1 154 ? 5.676 -23.219 -35 1 84.94 154 ILE A CA 1
ATOM 1229 C C . ILE A 1 154 ? 4.656 -22.906 -33.906 1 84.94 154 ILE A C 1
ATOM 1231 O O . ILE A 1 154 ? 4.191 -21.781 -33.781 1 84.94 154 ILE A O 1
ATOM 1235 N N . LEU A 1 155 ? 4.434 -23.891 -33.125 1 80.94 155 LEU A N 1
ATOM 1236 C CA . LEU A 1 155 ? 3.449 -23.703 -32.062 1 80.94 155 LEU A CA 1
ATOM 1237 C C . LEU A 1 155 ? 3.965 -22.75 -31 1 80.94 155 LEU A C 1
ATOM 1239 O O . LEU A 1 155 ? 3.195 -21.969 -30.438 1 80.94 155 LEU A O 1
ATOM 1243 N N . THR A 1 156 ? 5.238 -22.859 -30.75 1 80.5 156 THR A N 1
ATOM 1244 C CA . THR A 1 156 ? 5.855 -21.938 -29.797 1 80.5 156 THR A CA 1
ATOM 1245 C C . THR A 1 156 ? 5.785 -20.5 -30.297 1 80.5 156 THR A C 1
ATOM 1247 O O . THR A 1 156 ? 5.496 -19.578 -29.531 1 80.5 156 THR A O 1
ATOM 1250 N N . LEU A 1 157 ? 5.984 -20.297 -31.469 1 80.94 157 LEU A N 1
ATOM 1251 C CA . LEU A 1 157 ? 5.934 -18.969 -32.062 1 80.94 157 LEU A CA 1
ATOM 1252 C C . LEU A 1 157 ? 4.52 -18.391 -32 1 80.94 157 LEU A C 1
ATOM 1254 O O . LEU A 1 157 ? 4.336 -17.219 -31.703 1 80.94 157 LEU A O 1
ATOM 1258 N N . VAL A 1 158 ? 3.594 -19.25 -32.25 1 80.88 158 VAL A N 1
ATOM 1259 C CA . VAL A 1 158 ? 2.199 -18.812 -32.219 1 80.88 158 VAL A CA 1
ATOM 1260 C C . VAL A 1 158 ? 1.812 -18.469 -30.781 1 80.88 158 VAL A C 1
ATOM 1262 O O . VAL A 1 158 ? 1.126 -17.469 -30.531 1 80.88 158 VAL A O 1
ATOM 1265 N N . SER A 1 159 ? 2.328 -19.266 -29.859 1 77.62 159 SER A N 1
ATOM 1266 C CA . SER A 1 159 ? 2 -19.062 -28.453 1 77.62 159 SER A CA 1
ATOM 1267 C C . SER A 1 159 ? 2.654 -17.781 -27.922 1 77.62 159 SER A C 1
ATOM 1269 O O . SER A 1 159 ? 2.131 -17.156 -27 1 77.62 159 SER A O 1
ATOM 1271 N N . LEU A 1 160 ? 3.711 -17.422 -28.469 1 77.38 160 LEU A N 1
ATOM 1272 C CA . LEU A 1 160 ? 4.43 -16.219 -28.031 1 77.38 160 LEU A CA 1
ATOM 1273 C C . LEU A 1 160 ? 3.814 -14.969 -28.641 1 77.38 160 LEU A C 1
ATOM 1275 O O . LEU A 1 160 ? 3.846 -13.898 -28.016 1 77.38 160 LEU A O 1
ATOM 1279 N N . LEU A 1 161 ? 3.234 -15.055 -29.766 1 78.38 161 LEU A N 1
ATOM 1280 C CA . LEU A 1 161 ? 2.754 -13.883 -30.484 1 78.38 161 LEU A CA 1
ATOM 1281 C C . LEU A 1 161 ? 1.297 -13.586 -30.141 1 78.38 161 LEU A C 1
ATOM 1283 O O . LEU A 1 161 ? 0.848 -12.445 -30.25 1 78.38 161 LEU A O 1
ATOM 1287 N N . LEU A 1 162 ? 0.592 -14.555 -29.703 1 77.81 162 LEU A N 1
ATOM 1288 C CA . LEU A 1 162 ? -0.839 -14.398 -29.453 1 77.81 162 LEU A CA 1
ATOM 1289 C C . LEU A 1 162 ? -1.099 -13.398 -28.344 1 77.81 162 LEU A C 1
ATOM 1291 O O . LEU A 1 162 ? -1.953 -12.523 -28.469 1 77.81 162 LEU A O 1
ATOM 1295 N N . PRO A 1 163 ? -0.288 -13.516 -27.281 1 72.12 163 PRO A N 1
ATOM 1296 C CA . PRO A 1 163 ? -0.539 -12.539 -26.219 1 72.12 163 PRO A CA 1
ATOM 1297 C C . PRO A 1 163 ? -0.306 -11.102 -26.672 1 72.12 163 PRO A C 1
ATOM 1299 O O . PRO A 1 163 ? -0.912 -10.172 -26.125 1 72.12 163 PRO A O 1
ATOM 1302 N N . LYS A 1 164 ? 0.445 -10.883 -27.641 1 74.81 164 LYS A N 1
ATOM 1303 C CA . LYS A 1 164 ? 0.736 -9.547 -28.141 1 74.81 164 LYS A CA 1
ATOM 1304 C C . LYS A 1 164 ? -0.49 -8.93 -28.812 1 74.81 164 LYS A C 1
ATOM 1306 O O . LYS A 1 164 ? -0.659 -7.711 -28.812 1 74.81 164 LYS A O 1
ATOM 1311 N N . VAL A 1 165 ? -1.319 -9.805 -29.312 1 78.56 165 VAL A N 1
ATOM 1312 C CA . VAL A 1 165 ? -2.523 -9.336 -30 1 78.56 165 VAL A CA 1
ATOM 1313 C C . VAL A 1 165 ? -3.514 -8.789 -28.984 1 78.56 165 VAL A C 1
ATOM 1315 O O . VAL A 1 165 ? -4.227 -7.82 -29.25 1 78.56 165 VAL A O 1
ATOM 1318 N N . PHE A 1 166 ? -3.461 -9.32 -27.766 1 77.81 166 PHE A N 1
ATOM 1319 C CA . PHE A 1 166 ? -4.41 -8.906 -26.75 1 77.81 166 PHE A CA 1
ATOM 1320 C C . PHE A 1 166 ? -3.77 -7.902 -25.781 1 77.81 166 PHE A C 1
ATOM 1322 O O . PHE A 1 166 ? -4.395 -7.48 -24.812 1 77.81 166 PHE A O 1
ATOM 1329 N N . GLU A 1 167 ? -2.619 -7.609 -26.078 1 76.56 167 GLU A N 1
ATOM 1330 C CA . GLU A 1 167 ? -1.847 -6.75 -25.188 1 76.56 167 GLU A CA 1
ATOM 1331 C C . GLU A 1 167 ? -2.471 -5.363 -25.078 1 76.56 167 GLU A C 1
ATOM 1333 O O . GLU A 1 167 ? -2.604 -4.82 -23.969 1 76.56 167 GLU A O 1
ATOM 1338 N N . LYS A 1 168 ? -2.861 -4.793 -26.141 1 78.5 168 LYS A N 1
ATOM 1339 C CA . LYS A 1 168 ? -3.434 -3.449 -26.141 1 78.5 168 LYS A CA 1
ATOM 1340 C C . LYS A 1 168 ? -4.75 -3.412 -25.375 1 78.5 168 LYS A C 1
ATOM 1342 O O . LYS A 1 168 ? -5 -2.479 -24.609 1 78.5 168 LYS A O 1
ATOM 1347 N N . MET A 1 169 ? -5.504 -4.457 -25.625 1 80.75 169 MET A N 1
ATOM 1348 C CA . MET A 1 169 ? -6.797 -4.531 -24.953 1 80.75 169 MET A CA 1
ATOM 1349 C C . MET A 1 169 ? -6.613 -4.656 -23.438 1 80.75 169 MET A C 1
ATOM 1351 O O . MET A 1 169 ? -7.262 -3.945 -22.672 1 80.75 169 MET A O 1
ATOM 1355 N N . SER A 1 170 ? -5.723 -5.465 -23.031 1 78.56 170 SER A N 1
ATOM 1356 C CA . SER A 1 170 ? -5.473 -5.684 -21.609 1 78.56 170 SER A CA 1
ATOM 1357 C C . SER A 1 170 ? -4.836 -4.461 -20.953 1 78.56 170 SER A C 1
ATOM 1359 O O . SER A 1 170 ? -5.184 -4.094 -19.828 1 78.56 170 SER A O 1
ATOM 1361 N N . SER A 1 171 ? -4.008 -3.803 -21.688 1 77.06 171 SER A N 1
ATOM 1362 C CA . SER A 1 171 ? -3.332 -2.619 -21.172 1 77.06 171 SER A CA 1
ATOM 1363 C C . SER A 1 171 ? -4.309 -1.468 -20.953 1 77.06 171 SER A C 1
ATOM 1365 O O . SER A 1 171 ? -4.262 -0.782 -19.938 1 77.06 171 SER A O 1
ATOM 1367 N N . ASN A 1 172 ? -5.207 -1.312 -21.906 1 82.12 172 ASN A N 1
ATOM 1368 C CA . ASN A 1 172 ? -6.207 -0.253 -21.797 1 82.12 172 ASN A CA 1
ATOM 1369 C C . ASN A 1 172 ? -7.152 -0.493 -20.609 1 82.12 172 ASN A C 1
ATOM 1371 O O . ASN A 1 172 ? -7.504 0.442 -19.891 1 82.12 172 ASN A O 1
ATOM 1375 N N . ALA A 1 173 ? -7.543 -1.715 -20.469 1 81.62 173 ALA A N 1
ATOM 1376 C CA . ALA A 1 173 ? -8.43 -2.051 -19.359 1 81.62 173 ALA A CA 1
ATOM 1377 C C . ALA A 1 173 ? -7.746 -1.823 -18.016 1 81.62 173 ALA A C 1
ATOM 1379 O O . ALA A 1 173 ? -8.383 -1.388 -17.047 1 81.62 173 ALA A O 1
ATOM 1380 N N . THR A 1 174 ? -6.465 -2.002 -17.984 1 76.5 174 THR A N 1
ATOM 1381 C CA . THR A 1 174 ? -5.703 -1.794 -16.766 1 76.5 174 THR A CA 1
ATOM 1382 C C . THR A 1 174 ? -5.605 -0.308 -16.438 1 76.5 174 THR A C 1
ATOM 1384 O O . THR A 1 174 ? -5.746 0.086 -15.273 1 76.5 174 THR A O 1
ATOM 1387 N N . ILE A 1 175 ? -5.438 0.476 -17.422 1 78.81 175 ILE A N 1
ATOM 1388 C CA . ILE A 1 175 ? -5.363 1.921 -17.234 1 78.81 175 ILE A CA 1
ATOM 1389 C C . ILE A 1 175 ? -6.703 2.439 -16.719 1 78.81 175 ILE A C 1
ATOM 1391 O O . ILE A 1 175 ? -6.746 3.279 -15.82 1 78.81 175 ILE A O 1
ATOM 1395 N N . GLU A 1 176 ? -7.695 1.853 -17.25 1 85.94 176 GLU A N 1
ATOM 1396 C CA . GLU A 1 176 ? -9.031 2.285 -16.844 1 85.94 176 GLU A CA 1
ATOM 1397 C C . GLU A 1 176 ? -9.305 1.943 -15.383 1 85.94 176 GLU A C 1
ATOM 1399 O O . GLU A 1 176 ? -9.906 2.736 -14.656 1 85.94 176 GLU A O 1
ATOM 1404 N N . VAL A 1 177 ? -8.891 0.835 -14.93 1 82.88 177 VAL A N 1
ATOM 1405 C CA . VAL A 1 177 ? -9.109 0.422 -13.547 1 82.88 177 VAL A CA 1
ATOM 1406 C C . VAL A 1 177 ? -8.273 1.289 -12.609 1 82.88 177 VAL A C 1
ATOM 1408 O O . VAL A 1 177 ? -8.734 1.682 -11.539 1 82.88 177 VAL A O 1
ATOM 1411 N N . THR A 1 178 ? -7.137 1.63 -13.07 1 75.25 178 THR A N 1
ATOM 1412 C CA . THR A 1 178 ? -6.254 2.465 -12.258 1 75.25 178 THR A CA 1
ATOM 1413 C C . THR A 1 178 ? -6.828 3.871 -12.109 1 75.25 178 THR A C 1
ATOM 1415 O O . THR A 1 178 ? -6.816 4.438 -11.016 1 75.25 178 THR A O 1
ATOM 1418 N N . LYS A 1 179 ? -7.34 4.355 -13.148 1 83.19 179 LYS A N 1
ATOM 1419 C CA . LYS A 1 179 ? -7.961 5.676 -13.109 1 83.19 179 LYS A CA 1
ATOM 1420 C C . LYS A 1 179 ? -9.188 5.68 -12.211 1 83.19 179 LYS A C 1
ATOM 1422 O O . LYS A 1 179 ? -9.398 6.617 -11.438 1 83.19 179 LYS A O 1
ATOM 1427 N N . SER A 1 180 ? -9.961 4.633 -12.375 1 88.06 180 SER A N 1
ATOM 1428 C CA . SER A 1 180 ? -11.172 4.547 -11.562 1 88.06 180 SER A CA 1
ATOM 1429 C C . SER A 1 180 ? -10.836 4.359 -10.086 1 88.06 180 SER A C 1
ATOM 1431 O O . SER A 1 180 ? -11.57 4.836 -9.211 1 88.06 180 SER A O 1
ATOM 1433 N N . ASN A 1 181 ? -9.742 3.689 -9.82 1 83.75 181 ASN A N 1
ATOM 1434 C CA . ASN A 1 181 ? -9.281 3.543 -8.445 1 83.75 181 ASN A CA 1
ATOM 1435 C C . ASN A 1 181 ? -8.828 4.879 -7.859 1 83.75 181 ASN A C 1
ATOM 1437 O O . ASN A 1 181 ? -9.117 5.184 -6.703 1 83.75 181 ASN A O 1
ATOM 1441 N N . GLU A 1 182 ? -8.18 5.613 -8.625 1 79.94 182 GLU A N 1
ATOM 1442 C CA . GLU A 1 182 ? -7.758 6.945 -8.195 1 79.94 182 GLU A CA 1
ATOM 1443 C C . GLU A 1 182 ? -8.961 7.832 -7.883 1 79.94 182 GLU A C 1
ATOM 1445 O O . GLU A 1 182 ? -8.945 8.578 -6.898 1 79.94 182 GLU A O 1
ATOM 1450 N N . LYS A 1 183 ? -9.883 7.727 -8.727 1 86.25 183 LYS A N 1
ATOM 1451 C CA . LYS A 1 183 ? -11.102 8.5 -8.516 1 86.25 183 LYS A CA 1
ATOM 1452 C C . LYS A 1 183 ? -11.812 8.078 -7.234 1 86.25 183 LYS A C 1
ATOM 1454 O O . LYS A 1 183 ? -12.359 8.914 -6.516 1 86.25 183 LYS A O 1
ATOM 1459 N N . LEU A 1 184 ? -11.805 6.82 -7.027 1 86.5 184 LEU A N 1
ATOM 1460 C CA . LEU A 1 184 ? -12.43 6.312 -5.809 1 86.5 184 LEU A CA 1
ATOM 1461 C C . LEU A 1 184 ? -11.695 6.824 -4.57 1 86.5 184 LEU A C 1
ATOM 1463 O O . LEU A 1 184 ? -12.32 7.305 -3.627 1 86.5 184 LEU A O 1
ATOM 1467 N N . LEU A 1 185 ? -10.438 6.793 -4.582 1 80.94 185 LEU A N 1
ATOM 1468 C CA . LEU A 1 185 ? -9.641 7.25 -3.447 1 80.94 185 LEU A CA 1
ATOM 1469 C C . LEU A 1 185 ? -9.812 8.75 -3.23 1 80.94 185 LEU A C 1
ATOM 1471 O O . LEU A 1 185 ? -9.914 9.211 -2.09 1 80.94 185 LEU A O 1
ATOM 1475 N N . LYS A 1 186 ? -9.859 9.43 -4.293 1 83.81 186 LYS A N 1
ATOM 1476 C CA . LYS A 1 186 ? -10.086 10.867 -4.207 1 83.81 186 LYS A CA 1
ATOM 1477 C C . LYS A 1 186 ? -11.461 11.172 -3.615 1 83.81 186 LYS A C 1
ATOM 1479 O O . LYS A 1 186 ? -11.609 12.086 -2.805 1 83.81 186 LYS A O 1
ATOM 1484 N N . ALA A 1 187 ? -12.398 10.422 -4.09 1 86.81 187 ALA A N 1
ATOM 1485 C CA . ALA A 1 187 ? -13.75 10.602 -3.559 1 86.81 187 ALA A CA 1
ATOM 1486 C C . ALA A 1 187 ? -13.789 10.32 -2.059 1 86.81 187 ALA A C 1
ATOM 1488 O O . ALA A 1 187 ? -14.383 11.078 -1.293 1 86.81 187 ALA A O 1
ATOM 1489 N N . ILE A 1 188 ? -13.148 9.312 -1.693 1 84.75 188 ILE A N 1
ATOM 1490 C CA . ILE A 1 188 ? -13.102 8.961 -0.279 1 84.75 188 ILE A CA 1
ATOM 1491 C C . ILE A 1 188 ? -12.438 10.078 0.514 1 84.75 188 ILE A C 1
ATOM 1493 O O . ILE A 1 188 ? -12.969 10.531 1.531 1 84.75 188 ILE A O 1
ATOM 1497 N N . SER A 1 189 ? -11.391 10.5 0.009 1 82.38 189 SER A N 1
ATOM 1498 C CA . SER A 1 189 ? -10.648 11.555 0.698 1 82.38 189 SER A CA 1
ATOM 1499 C C . SER A 1 189 ? -11.477 12.828 0.81 1 82.38 189 SER A C 1
ATOM 1501 O O . SER A 1 189 ? -11.562 13.422 1.885 1 82.38 189 SER A O 1
ATOM 1503 N N . ASN A 1 190 ? -12.078 13.18 -0.249 1 84.19 190 ASN A N 1
ATOM 1504 C CA . ASN A 1 190 ? -12.828 14.43 -0.304 1 84.19 190 ASN A CA 1
ATOM 1505 C C . ASN A 1 190 ? -14.039 14.391 0.621 1 84.19 190 ASN A C 1
ATOM 1507 O O . ASN A 1 190 ? -14.359 15.383 1.278 1 84.19 190 ASN A O 1
ATOM 1511 N N . TRP A 1 191 ? -14.641 13.336 0.719 1 86.19 191 TRP A N 1
ATOM 1512 C CA . TRP A 1 191 ? -15.906 13.266 1.445 1 86.19 191 TRP A CA 1
ATOM 1513 C C . TRP A 1 191 ? -15.68 12.867 2.9 1 86.19 191 TRP A C 1
ATOM 1515 O O . TRP A 1 191 ? -16.391 13.328 3.795 1 86.19 191 TRP A O 1
ATOM 1525 N N . ILE A 1 192 ? -14.664 12.227 3.105 1 83.06 192 ILE A N 1
ATOM 1526 C CA . ILE A 1 192 ? -14.391 11.789 4.469 1 83.06 192 ILE A CA 1
ATOM 1527 C C . ILE A 1 192 ? -13.828 12.953 5.281 1 83.06 192 ILE A C 1
ATOM 1529 O O . ILE A 1 192 ? -14.117 13.086 6.473 1 83.06 192 ILE A O 1
ATOM 1533 N N . ASN A 1 193 ? -13.078 13.719 4.641 1 80.25 193 ASN A N 1
ATOM 1534 C CA . ASN A 1 193 ? -12.531 14.883 5.324 1 80.25 193 ASN A CA 1
ATOM 1535 C C . ASN A 1 193 ? -13.641 15.82 5.805 1 80.25 193 ASN A C 1
ATOM 1537 O O . ASN A 1 193 ? -13.445 16.594 6.746 1 80.25 193 ASN A O 1
ATOM 1541 N N . GLY A 1 194 ? -14.773 15.75 5.258 1 84.5 194 GLY A N 1
ATOM 1542 C CA . GLY A 1 194 ? -15.891 16.594 5.641 1 84.5 194 GLY A CA 1
ATOM 1543 C C . GLY A 1 194 ? -17.016 15.836 6.309 1 84.5 194 GLY A C 1
ATOM 1544 O O . GLY A 1 194 ? -18.172 16.297 6.309 1 84.5 194 GLY A O 1
ATOM 1545 N N . LEU A 1 195 ? -16.719 14.781 6.883 1 83.75 195 LEU A N 1
ATOM 1546 C CA . LEU A 1 195 ? -17.75 13.914 7.438 1 83.75 195 LEU A CA 1
ATOM 1547 C C . LEU A 1 195 ? -18.469 14.602 8.594 1 83.75 195 LEU A C 1
ATOM 1549 O O . LEU A 1 195 ? -19.688 14.43 8.758 1 83.75 195 LEU A O 1
ATOM 1553 N N . ASP A 1 196 ? -17.75 15.305 9.375 1 80.44 196 ASP A N 1
ATOM 1554 C CA . ASP A 1 196 ? -18.375 16.016 10.492 1 80.44 196 ASP A CA 1
ATOM 1555 C C . ASP A 1 196 ? -19.406 17.016 10.008 1 80.44 196 ASP A C 1
ATOM 1557 O O . ASP A 1 196 ? -20.5 17.125 10.578 1 80.44 196 ASP A O 1
ATOM 1561 N N . GLU A 1 197 ? -19 17.703 8.969 1 85.56 197 GLU A N 1
ATOM 1562 C CA . GLU A 1 197 ? -19.922 18.672 8.383 1 85.56 197 GLU A CA 1
ATOM 1563 C C . GLU A 1 197 ? -21.125 17.984 7.766 1 85.56 197 GLU A C 1
ATOM 1565 O O . GLU A 1 197 ? -22.266 18.453 7.898 1 85.56 197 GLU A O 1
ATOM 1570 N N . LEU A 1 198 ? -20.891 16.922 7.164 1 86.81 198 LEU A N 1
ATOM 1571 C CA . LEU A 1 198 ? -21.984 16.188 6.527 1 86.81 198 LEU A CA 1
ATOM 1572 C C . LEU A 1 198 ? -22.969 15.664 7.566 1 86.81 198 LEU A C 1
ATOM 1574 O O . LEU A 1 198 ? -24.188 15.641 7.328 1 86.81 198 LEU A O 1
ATOM 1578 N N . ARG A 1 199 ? -22.516 15.297 8.641 1 81.56 199 ARG A N 1
ATOM 1579 C CA . ARG A 1 199 ? -23.375 14.82 9.719 1 81.56 199 ARG A CA 1
ATOM 1580 C C . ARG A 1 199 ? -24.219 15.961 10.297 1 81.56 199 ARG A C 1
ATOM 1582 O O . ARG A 1 199 ? -25.406 15.789 10.547 1 81.56 199 ARG A O 1
ATOM 1589 N N . ARG A 1 200 ? -23.516 16.953 10.492 1 81.56 200 ARG A N 1
ATOM 1590 C CA . ARG A 1 200 ? -24.172 18.125 11.086 1 81.56 200 ARG A CA 1
ATOM 1591 C C . ARG A 1 200 ? -25.328 18.594 10.219 1 81.56 200 ARG A C 1
ATOM 1593 O O . ARG A 1 200 ? -26.375 18.969 10.734 1 81.56 200 ARG A O 1
ATOM 1600 N N . TYR A 1 201 ? -25.125 18.5 9 1 83.25 201 TYR A N 1
ATOM 1601 C CA . TYR A 1 201 ? -26.156 19.031 8.094 1 83.25 201 TYR A CA 1
ATOM 1602 C C . TYR A 1 201 ? -27 17.906 7.508 1 83.25 201 TYR A C 1
ATOM 1604 O O . TYR A 1 201 ? -27.734 18.109 6.551 1 83.25 201 TYR A O 1
ATOM 1612 N N . SER A 1 202 ? -26.875 16.688 7.98 1 76 202 SER A N 1
ATOM 1613 C CA . SER A 1 202 ? -27.656 15.5 7.625 1 76 202 SER A CA 1
ATOM 1614 C C . SER A 1 202 ? -27.609 15.25 6.121 1 76 202 SER A C 1
ATOM 1616 O O . SER A 1 202 ? -28.641 15.016 5.496 1 76 202 SER A O 1
ATOM 1618 N N . SER A 1 203 ? -26.469 15.484 5.605 1 78.56 203 SER A N 1
ATOM 1619 C CA . SER A 1 203 ? -26.281 15.281 4.176 1 78.56 203 SER A CA 1
ATOM 1620 C C . SER A 1 203 ? -25.719 13.898 3.883 1 78.56 203 SER A C 1
ATOM 1622 O O . SER A 1 203 ? -24.719 13.766 3.168 1 78.56 203 SER A O 1
ATOM 1624 N N . PHE A 1 204 ? -26.422 12.906 4.297 1 78.69 204 PHE A N 1
ATOM 1625 C CA . PHE A 1 204 ? -25.969 11.531 4.133 1 78.69 204 PHE A CA 1
ATOM 1626 C C . PHE A 1 204 ? -26.156 11.07 2.691 1 78.69 204 PHE A C 1
ATOM 1628 O O . PHE A 1 204 ? -25.328 10.32 2.16 1 78.69 204 PHE A O 1
ATOM 1635 N N . ARG A 1 205 ? -27.172 11.469 2.047 1 80.25 205 ARG A N 1
ATOM 1636 C CA . ARG A 1 205 ? -27.531 10.969 0.726 1 80.25 205 ARG A CA 1
ATOM 1637 C C . ARG A 1 205 ? -26.453 11.297 -0.3 1 80.25 205 ARG A C 1
ATOM 1639 O O . ARG A 1 205 ? -26.047 10.438 -1.083 1 80.25 205 ARG A O 1
ATOM 1646 N N . ILE A 1 206 ? -25.969 12.5 -0.235 1 84 206 ILE A N 1
ATOM 1647 C CA . ILE A 1 206 ? -24.984 12.898 -1.229 1 84 206 ILE A CA 1
ATOM 1648 C C . ILE A 1 206 ? -23.672 12.156 -0.972 1 84 206 ILE A C 1
ATOM 1650 O O . ILE A 1 206 ? -22.953 11.789 -1.913 1 84 206 ILE A O 1
ATOM 1654 N N . TYR A 1 207 ? -23.406 12.023 0.281 1 85.69 207 TYR A N 1
ATOM 1655 C CA . TYR A 1 207 ? -22.234 11.258 0.658 1 85.69 207 TYR A CA 1
ATOM 1656 C C . TYR A 1 207 ? -22.312 9.828 0.132 1 85.69 207 TYR A C 1
ATOM 1658 O O . TYR A 1 207 ? -21.391 9.344 -0.533 1 85.69 207 TYR A O 1
ATOM 1666 N N . SER A 1 208 ? -23.438 9.234 0.38 1 82.94 208 SER A N 1
ATOM 1667 C CA . SER A 1 208 ? -23.656 7.852 -0.031 1 82.94 208 SER A CA 1
ATOM 1668 C C . SER A 1 208 ? -23.672 7.723 -1.55 1 82.94 208 SER A C 1
ATOM 1670 O O . SER A 1 208 ? -23.078 6.793 -2.105 1 82.94 208 SER A O 1
ATOM 1672 N N . ASP A 1 209 ? -24.281 8.617 -2.213 1 87.12 209 ASP A N 1
ATOM 1673 C CA . ASP A 1 209 ? -24.391 8.562 -3.666 1 87.12 209 ASP A CA 1
ATOM 1674 C C . ASP A 1 209 ? -23.047 8.766 -4.34 1 87.12 209 ASP A C 1
ATOM 1676 O O . ASP A 1 209 ? -22.719 8.078 -5.309 1 87.12 209 ASP A O 1
ATOM 1680 N N . SER A 1 210 ? -22.312 9.68 -3.809 1 87.38 210 SER A N 1
ATOM 1681 C CA . SER A 1 210 ? -21 9.961 -4.395 1 87.38 210 SER A CA 1
ATOM 1682 C C . SER A 1 210 ? -20.047 8.789 -4.195 1 87.38 210 SER A C 1
ATOM 1684 O O . SER A 1 210 ? -19.328 8.406 -5.121 1 87.38 210 SER A O 1
ATOM 1686 N N . MET A 1 211 ? -20.156 8.281 -3.051 1 86.12 211 MET A N 1
ATOM 1687 C CA . MET A 1 211 ? -19.328 7.117 -2.766 1 86.12 211 MET A CA 1
ATOM 1688 C C . MET A 1 211 ? -19.75 5.922 -3.613 1 86.12 211 MET A C 1
ATOM 1690 O O . MET A 1 211 ? -18.891 5.188 -4.125 1 86.12 211 MET A O 1
ATOM 1694 N N . ASN A 1 212 ? -21 5.75 -3.756 1 87.88 212 ASN A N 1
ATOM 1695 C CA . ASN A 1 212 ? -21.516 4.645 -4.547 1 87.88 212 ASN A CA 1
ATOM 1696 C C . ASN A 1 212 ? -21.172 4.785 -6.023 1 87.88 212 ASN A C 1
ATOM 1698 O O . ASN A 1 212 ? -20.859 3.795 -6.691 1 87.88 212 ASN A O 1
ATOM 1702 N N . GLN A 1 213 ? -21.234 5.98 -6.445 1 89.62 213 GLN A N 1
ATOM 1703 C CA . GLN A 1 213 ? -20.922 6.211 -7.852 1 89.62 213 GLN A CA 1
ATOM 1704 C C . GLN A 1 213 ? -19.453 5.91 -8.141 1 89.62 213 GLN A C 1
ATOM 1706 O O . GLN A 1 213 ? -19.125 5.27 -9.141 1 89.62 213 GLN A O 1
ATOM 1711 N N . ALA A 1 214 ? -18.609 6.359 -7.289 1 88.69 214 ALA A N 1
ATOM 1712 C CA . ALA A 1 214 ? -17.188 6.105 -7.465 1 88.69 214 ALA A CA 1
ATOM 1713 C C . ALA A 1 214 ? -16.875 4.617 -7.328 1 88.69 214 ALA A C 1
ATOM 1715 O O . ALA A 1 214 ? -16.078 4.07 -8.094 1 88.69 214 ALA A O 1
ATOM 1716 N N . ALA A 1 215 ? -17.516 4.012 -6.441 1 87.31 215 ALA A N 1
ATOM 1717 C CA . ALA A 1 215 ? -17.312 2.582 -6.223 1 87.31 215 ALA A CA 1
ATOM 1718 C C . ALA A 1 215 ? -17.844 1.771 -7.402 1 87.31 215 ALA A C 1
ATOM 1720 O O . ALA A 1 215 ? -17.25 0.761 -7.785 1 87.31 215 ALA A O 1
ATOM 1721 N N . ASP A 1 216 ? -18.922 2.189 -7.945 1 89.31 216 ASP A N 1
ATOM 1722 C CA . ASP A 1 216 ? -19.516 1.486 -9.078 1 89.31 216 ASP A CA 1
ATOM 1723 C C . ASP A 1 216 ? -18.656 1.615 -10.328 1 89.31 216 ASP A C 1
ATOM 1725 O O . ASP A 1 216 ? -18.531 0.667 -11.102 1 89.31 216 ASP A O 1
ATOM 1729 N N . ALA A 1 217 ? -18.156 2.76 -10.445 1 89.75 217 ALA A N 1
ATOM 1730 C CA . ALA A 1 217 ? -17.234 2.949 -11.57 1 89.75 217 ALA A CA 1
ATOM 1731 C C . ALA A 1 217 ? -16.016 2.043 -11.445 1 89.75 217 ALA A C 1
ATOM 1733 O O . ALA A 1 217 ? -15.57 1.46 -12.438 1 89.75 217 ALA A O 1
ATOM 1734 N N . TYR A 1 218 ? -15.5 1.895 -10.289 1 87.19 218 TYR A N 1
ATOM 1735 C CA . TYR A 1 218 ? -14.367 1.003 -10.047 1 87.19 218 TYR A CA 1
ATOM 1736 C C . TYR A 1 218 ? -14.758 -0.45 -10.289 1 87.19 218 TYR A C 1
ATOM 1738 O O . TYR A 1 218 ? -14.016 -1.201 -10.93 1 87.19 218 TYR A O 1
ATOM 1746 N N . LYS A 1 219 ? -15.938 -0.724 -9.781 1 86.62 219 LYS A N 1
ATOM 1747 C CA . LYS A 1 219 ? -16.438 -2.084 -9.945 1 86.62 219 LYS A CA 1
ATOM 1748 C C . LYS A 1 219 ? -16.562 -2.449 -11.422 1 86.62 219 LYS A C 1
ATOM 1750 O O . LYS A 1 219 ? -16.078 -3.502 -11.852 1 86.62 219 LYS A O 1
ATOM 1755 N N . LYS A 1 220 ? -17.141 -1.62 -12.242 1 89.94 220 LYS A N 1
ATOM 1756 C CA . LYS A 1 220 ? -17.344 -1.886 -13.664 1 89.94 220 LYS A CA 1
ATOM 1757 C C . LYS A 1 220 ? -16.016 -2.018 -14.406 1 89.94 220 LYS A C 1
ATOM 1759 O O . LYS A 1 220 ? -15.852 -2.914 -15.234 1 89.94 220 LYS A O 1
ATOM 1764 N N . SER A 1 221 ? -15.102 -1.181 -14.086 1 87.38 221 SER A N 1
ATOM 1765 C CA . SER A 1 221 ? -13.797 -1.235 -14.727 1 87.38 221 SER A CA 1
ATOM 1766 C C . SER A 1 221 ? -13.023 -2.477 -14.297 1 87.38 221 SER A C 1
ATOM 1768 O O . SER A 1 221 ? -12.305 -3.082 -15.102 1 87.38 221 SER A O 1
ATOM 1770 N N . ALA A 1 222 ? -13.172 -2.836 -13.07 1 81.12 222 ALA A N 1
ATOM 1771 C CA . ALA A 1 222 ? -12.5 -4.027 -12.562 1 81.12 222 ALA A CA 1
ATOM 1772 C C . ALA A 1 222 ? -13.039 -5.289 -13.219 1 81.12 222 ALA A C 1
ATOM 1774 O O . ALA A 1 222 ? -12.273 -6.188 -13.586 1 81.12 222 ALA A O 1
ATOM 1775 N N . ILE A 1 223 ? -14.328 -5.352 -13.398 1 85 223 ILE A N 1
ATOM 1776 C CA . ILE A 1 223 ? -14.953 -6.496 -14.047 1 85 223 ILE A CA 1
ATOM 1777 C C . ILE A 1 223 ? -14.516 -6.559 -15.508 1 85 223 ILE A C 1
ATOM 1779 O O . ILE A 1 223 ? -14.188 -7.633 -16.016 1 85 223 ILE A O 1
ATOM 1783 N N . HIS A 1 224 ? -14.477 -5.426 -16.141 1 86.5 224 HIS A N 1
ATOM 1784 C CA . HIS A 1 224 ? -14.047 -5.367 -17.531 1 86.5 224 HIS A CA 1
ATOM 1785 C C . HIS A 1 224 ? -12.594 -5.797 -17.688 1 86.5 224 HIS A C 1
ATOM 1787 O O . HIS A 1 224 ? -12.25 -6.516 -18.625 1 86.5 224 HIS A O 1
ATOM 1793 N N . GLN A 1 225 ? -11.781 -5.391 -16.828 1 81.31 225 GLN A N 1
ATOM 1794 C CA . GLN A 1 225 ? -10.375 -5.797 -16.859 1 81.31 225 GLN A CA 1
ATOM 1795 C C . GLN A 1 225 ? -10.242 -7.305 -16.656 1 81.31 225 GLN A C 1
ATOM 1797 O O . GLN A 1 225 ? -9.492 -7.969 -17.391 1 81.31 225 GLN A O 1
ATOM 1802 N N . GLY A 1 226 ? -10.906 -7.824 -15.664 1 75.62 226 GLY A N 1
ATOM 1803 C CA . GLY A 1 226 ? -10.891 -9.258 -15.422 1 75.62 226 GLY A CA 1
ATOM 1804 C C . GLY A 1 226 ? -11.344 -10.07 -16.625 1 75.62 226 GLY A C 1
ATOM 1805 O O . GLY A 1 226 ? -10.742 -11.094 -16.953 1 75.62 226 GLY A O 1
ATOM 1806 N N . ALA A 1 227 ? -12.32 -9.555 -17.266 1 83.75 227 ALA A N 1
ATOM 1807 C CA . ALA A 1 227 ? -12.852 -10.242 -18.438 1 83.75 227 ALA A CA 1
ATOM 1808 C C . ALA A 1 227 ? -11.836 -10.234 -19.578 1 83.75 227 ALA A C 1
ATOM 1810 O O . ALA A 1 227 ? -11.664 -11.234 -20.281 1 83.75 227 ALA A O 1
ATOM 1811 N N . THR A 1 228 ? -11.195 -9.156 -19.812 1 81.31 228 THR A N 1
ATOM 1812 C CA . THR A 1 228 ? -10.227 -9.039 -20.891 1 81.31 228 THR A CA 1
ATOM 1813 C C . THR A 1 228 ? -9.016 -9.938 -20.641 1 81.31 228 THR A C 1
ATOM 1815 O O . THR A 1 228 ? -8.508 -10.578 -21.562 1 81.31 228 THR A O 1
ATOM 1818 N N . ILE A 1 229 ? -8.625 -10.062 -19.438 1 75 229 ILE A N 1
ATOM 1819 C CA . ILE A 1 229 ? -7.5 -10.93 -19.078 1 75 229 ILE A CA 1
ATOM 1820 C C . ILE A 1 229 ? -7.906 -12.391 -19.25 1 75 229 ILE A C 1
ATOM 1822 O O . ILE A 1 229 ? -7.141 -13.195 -19.797 1 75 229 ILE A O 1
ATOM 1826 N N . ALA A 1 230 ? -9.109 -12.664 -18.844 1 75.94 230 ALA A N 1
ATOM 1827 C CA . ALA A 1 230 ? -9.609 -14.031 -18.969 1 75.94 230 ALA A CA 1
ATOM 1828 C C . ALA A 1 230 ? -9.711 -14.453 -20.422 1 75.94 230 ALA A C 1
ATOM 1830 O O . ALA A 1 230 ? -9.375 -15.594 -20.766 1 75.94 230 ALA A O 1
ATOM 1831 N N . ILE A 1 231 ? -10.086 -13.531 -21.25 1 82.44 231 ILE A N 1
ATOM 1832 C CA . ILE A 1 231 ? -10.227 -13.836 -22.672 1 82.44 231 ILE A CA 1
ATOM 1833 C C . ILE A 1 231 ? -8.852 -14.055 -23.281 1 82.44 231 ILE A C 1
ATOM 1835 O O . ILE A 1 231 ? -8.672 -14.953 -24.109 1 82.44 231 ILE A O 1
ATOM 1839 N N . ALA A 1 232 ? -7.91 -13.242 -22.938 1 77 232 ALA A N 1
ATOM 1840 C CA . ALA A 1 232 ? -6.547 -13.422 -23.438 1 77 232 ALA A CA 1
ATOM 1841 C C . ALA A 1 232 ? -5.973 -14.758 -22.984 1 77 232 ALA A C 1
ATOM 1843 O O . ALA A 1 232 ? -5.352 -15.477 -23.781 1 77 232 ALA A O 1
ATOM 1844 N N . ASP A 1 233 ? -6.234 -15.148 -21.75 1 75.19 233 ASP A N 1
ATOM 1845 C CA . ASP A 1 233 ? -5.754 -16.422 -21.219 1 75.19 233 ASP A CA 1
ATOM 1846 C C . ASP A 1 233 ? -6.434 -17.594 -21.906 1 75.19 233 ASP A C 1
ATOM 1848 O O . ASP A 1 233 ? -5.789 -18.609 -22.203 1 75.19 233 ASP A O 1
ATOM 1852 N N . LEU A 1 234 ? -7.711 -17.438 -22.172 1 81.06 234 LEU A N 1
ATOM 1853 C CA . LEU A 1 234 ? -8.477 -18.469 -22.844 1 81.06 234 LEU A CA 1
ATOM 1854 C C . LEU A 1 234 ? -7.953 -18.688 -24.266 1 81.06 234 LEU A C 1
ATOM 1856 O O . LEU A 1 234 ? -7.746 -19.828 -24.688 1 81.06 234 LEU A O 1
ATOM 1860 N N . ALA A 1 235 ? -7.699 -17.609 -24.938 1 81.25 235 ALA A N 1
ATOM 1861 C CA . ALA A 1 235 ? -7.207 -17.719 -26.297 1 81.25 235 ALA A CA 1
ATOM 1862 C C . ALA A 1 235 ? -5.855 -18.422 -26.344 1 81.25 235 ALA A C 1
ATOM 1864 O O . ALA A 1 235 ? -5.641 -19.312 -27.188 1 81.25 235 ALA A O 1
ATOM 1865 N N . THR A 1 236 ? -5.016 -18.094 -25.469 1 77.19 236 THR A N 1
ATOM 1866 C CA . THR A 1 236 ? -3.691 -18.703 -25.422 1 77.19 236 THR A CA 1
ATOM 1867 C C . THR A 1 236 ? -3.789 -20.172 -25.047 1 77.19 236 THR A C 1
ATOM 1869 O O . THR A 1 236 ? -3.094 -21.016 -25.625 1 77.19 236 THR A O 1
ATOM 1872 N N . SER A 1 237 ? -4.684 -20.531 -24.109 1 82 237 SER A N 1
ATOM 1873 C CA . SER A 1 237 ? -4.84 -21.906 -23.656 1 82 237 SER A CA 1
ATOM 1874 C C . SER A 1 237 ? -5.426 -22.781 -24.75 1 82 237 SER A C 1
ATOM 1876 O O . SER A 1 237 ? -5.043 -23.938 -24.891 1 82 237 SER A O 1
ATOM 1878 N N . ILE A 1 238 ? -6.281 -22.234 -25.562 1 83.62 238 ILE A N 1
ATOM 1879 C CA . ILE A 1 238 ? -6.898 -22.984 -26.641 1 83.62 238 ILE A CA 1
ATOM 1880 C C . ILE A 1 238 ? -5.848 -23.312 -27.703 1 83.62 238 ILE A C 1
ATOM 1882 O O . ILE A 1 238 ? -5.789 -24.453 -28.188 1 83.62 238 ILE A O 1
ATOM 1886 N N . VAL A 1 239 ? -5.043 -22.375 -27.969 1 80.56 239 VAL A N 1
ATOM 1887 C CA . VAL A 1 239 ? -3.98 -22.594 -28.938 1 80.56 239 VAL A CA 1
ATOM 1888 C C . VAL A 1 239 ? -3 -23.641 -28.406 1 80.56 239 VAL A C 1
ATOM 1890 O O . VAL A 1 239 ? -2.533 -24.5 -29.141 1 80.56 239 VAL A O 1
ATOM 1893 N N . ASN A 1 240 ? -2.754 -23.594 -27.125 1 79.5 240 ASN A N 1
ATOM 1894 C CA . ASN A 1 240 ? -1.85 -24.562 -26.5 1 79.5 240 ASN A CA 1
ATOM 1895 C C . ASN A 1 240 ? -2.428 -25.969 -26.547 1 79.5 240 ASN A C 1
ATOM 1897 O O . ASN A 1 240 ? -1.711 -26.922 -26.828 1 79.5 240 ASN A O 1
ATOM 1901 N N . ILE A 1 241 ? -3.715 -26.078 -26.25 1 82.38 241 ILE A N 1
ATOM 1902 C CA . ILE A 1 241 ? -4.367 -27.375 -26.281 1 82.38 241 ILE A CA 1
ATOM 1903 C C . ILE A 1 241 ? -4.371 -27.922 -27.719 1 82.38 241 ILE A C 1
ATOM 1905 O O . ILE A 1 241 ? -4.078 -29.094 -27.938 1 82.38 241 ILE A O 1
ATOM 1909 N N . GLY A 1 242 ? -4.719 -27 -28.672 1 82.19 242 GLY A N 1
ATOM 1910 C CA . GLY A 1 242 ? -4.684 -27.406 -30.062 1 82.19 242 GLY A CA 1
ATOM 1911 C C . GLY A 1 242 ? -3.314 -27.875 -30.516 1 82.19 242 GLY A C 1
ATOM 1912 O O . GLY A 1 242 ? -3.199 -28.875 -31.219 1 82.19 242 GLY A O 1
ATOM 1913 N N . GLY A 1 243 ? -2.307 -27.125 -30.109 1 79.31 243 GLY A N 1
ATOM 1914 C CA . GLY A 1 243 ? -0.947 -27.531 -30.422 1 79.31 243 GLY A CA 1
ATOM 1915 C C . GLY A 1 243 ? -0.569 -28.875 -29.828 1 79.31 243 GLY A C 1
ATOM 1916 O O . GLY A 1 243 ? 0.097 -29.672 -30.484 1 79.31 243 GLY A O 1
ATOM 1917 N N . GLN A 1 244 ? -1.021 -29.203 -28.609 1 79.81 244 GLN A N 1
ATOM 1918 C CA . GLN A 1 244 ? -0.737 -30.484 -27.969 1 79.81 244 GLN A CA 1
ATOM 1919 C C . GLN A 1 244 ? -1.392 -31.641 -28.719 1 79.81 244 GLN A C 1
ATOM 1921 O O . GLN A 1 244 ? -0.795 -32.719 -28.875 1 79.81 244 GLN A O 1
ATOM 1926 N N . ILE A 1 245 ? -2.596 -31.391 -29.266 1 84.75 245 ILE A N 1
ATOM 1927 C CA . ILE A 1 245 ? -3.311 -32.406 -30.016 1 84.75 245 ILE A CA 1
ATOM 1928 C C . ILE A 1 245 ? -2.539 -32.75 -31.281 1 84.75 245 ILE A C 1
ATOM 1930 O O . ILE A 1 245 ? -2.295 -33.938 -31.578 1 84.75 245 ILE A O 1
ATOM 1934 N N . ILE A 1 246 ? -2.145 -31.734 -31.938 1 86.88 246 ILE A N 1
ATOM 1935 C CA . ILE A 1 246 ? -1.456 -31.922 -33.219 1 86.88 246 ILE A CA 1
ATOM 1936 C C . ILE A 1 246 ? -0.135 -32.656 -32.969 1 86.88 246 ILE A C 1
ATOM 1938 O O . ILE A 1 246 ? 0.214 -33.562 -33.719 1 86.88 246 ILE A O 1
ATOM 1942 N N . LEU A 1 247 ? 0.495 -32.344 -31.969 1 85.12 247 LEU A N 1
ATOM 1943 C CA . LEU A 1 247 ? 1.787 -32.969 -31.688 1 85.12 247 LEU A CA 1
ATOM 1944 C C . LEU A 1 247 ? 1.614 -34.406 -31.25 1 85.12 247 LEU A C 1
ATOM 1946 O O . LEU A 1 247 ? 2.43 -35.281 -31.609 1 85.12 247 LEU A O 1
ATOM 1950 N N . MET A 1 248 ? 0.599 -34.688 -30.484 1 85.81 248 MET A N 1
ATOM 1951 C CA . MET A 1 248 ? 0.347 -36.031 -30.031 1 85.81 248 MET A CA 1
ATOM 1952 C C . MET A 1 248 ? -0.006 -36.938 -31.203 1 85.81 248 MET A C 1
ATOM 1954 O O . MET A 1 248 ? 0.441 -38.094 -31.281 1 85.81 248 MET A O 1
ATOM 1958 N N . ILE A 1 249 ? -0.757 -36.438 -32.156 1 87.62 249 ILE A N 1
ATOM 1959 C CA . ILE A 1 249 ? -1.14 -37.188 -33.312 1 87.62 249 ILE A CA 1
ATOM 1960 C C . ILE A 1 249 ? 0.094 -37.469 -34.188 1 87.62 249 ILE A C 1
ATOM 1962 O O . ILE A 1 249 ? 0.276 -38.562 -34.688 1 87.62 249 ILE A O 1
ATOM 1966 N N . LEU A 1 250 ? 0.884 -36.469 -34.281 1 89.06 250 LEU A N 1
ATOM 1967 C CA . LEU A 1 250 ? 2.104 -36.625 -35.062 1 89.06 250 LEU A CA 1
ATOM 1968 C C . LEU A 1 250 ? 3.027 -37.656 -34.406 1 89.06 250 LEU A C 1
ATOM 1970 O O . LEU A 1 250 ? 3.627 -38.5 -35.125 1 89.06 250 LEU A O 1
ATOM 1974 N N . ALA A 1 251 ? 3.15 -37.625 -33.125 1 88.62 251 ALA A N 1
ATOM 1975 C CA . ALA A 1 251 ? 4.004 -38.562 -32.406 1 88.62 251 ALA A CA 1
ATOM 1976 C C . ALA A 1 251 ? 3.484 -40 -32.562 1 88.62 251 ALA A C 1
ATOM 1978 O O . ALA A 1 251 ? 4.266 -40.938 -32.781 1 88.62 251 ALA A O 1
ATOM 1979 N N . ALA A 1 252 ? 2.186 -40.156 -32.5 1 88.31 252 ALA A N 1
ATOM 1980 C CA . ALA A 1 252 ? 1.582 -41.469 -32.656 1 88.31 252 ALA A CA 1
ATOM 1981 C C . ALA A 1 252 ? 1.794 -42 -34.094 1 88.31 252 ALA A C 1
ATOM 1983 O O . ALA A 1 252 ? 2.068 -43.156 -34.281 1 88.31 252 ALA A O 1
ATOM 1984 N N . TYR A 1 253 ? 1.65 -41.062 -35.031 1 89.56 253 TYR A N 1
ATOM 1985 C CA . TYR A 1 253 ? 1.869 -41.438 -36.438 1 89.56 253 TYR A CA 1
ATOM 1986 C C . TYR A 1 253 ? 3.297 -41.906 -36.656 1 89.56 253 TYR A C 1
ATOM 1988 O O . TYR A 1 253 ? 3.523 -42.906 -37.344 1 89.56 253 TYR A O 1
ATOM 1996 N N . LEU A 1 254 ? 4.215 -41.312 -36.094 1 90.06 254 LEU A N 1
ATOM 1997 C CA . LEU A 1 254 ? 5.617 -41.688 -36.219 1 90.06 254 LEU A CA 1
ATOM 1998 C C . LEU A 1 254 ? 5.883 -43.031 -35.562 1 90.06 254 LEU A C 1
ATOM 2000 O O . LEU A 1 254 ? 6.699 -43.812 -36.031 1 90.06 254 LEU A O 1
ATOM 2004 N N . TYR A 1 255 ? 5.242 -43.375 -34.438 1 89.62 255 TYR A N 1
ATOM 2005 C CA . TYR A 1 255 ? 5.375 -44.656 -33.781 1 89.62 255 TYR A CA 1
ATOM 2006 C C . TYR A 1 255 ? 4.805 -45.781 -34.625 1 89.62 255 TYR A C 1
ATOM 2008 O O . TYR A 1 255 ? 5.422 -46.844 -34.75 1 89.62 255 TYR A O 1
ATOM 2016 N N . PHE A 1 256 ? 3.621 -45.5 -35.219 1 89.88 256 PHE A N 1
ATOM 2017 C CA . PHE A 1 256 ? 2.975 -46.5 -36.031 1 89.88 256 PHE A CA 1
ATOM 2018 C C . PHE A 1 256 ? 3.811 -46.844 -37.281 1 89.88 256 PHE A C 1
ATOM 2020 O O . PHE A 1 256 ? 3.779 -47.969 -37.781 1 89.88 256 PHE A O 1
ATOM 2027 N N . ASN A 1 257 ? 4.566 -45.844 -37.75 1 90.31 257 ASN A N 1
ATOM 2028 C CA . ASN A 1 257 ? 5.441 -46.062 -38.875 1 90.31 257 ASN A CA 1
ATOM 2029 C C . ASN A 1 257 ? 6.809 -46.594 -38.469 1 90.31 257 ASN A C 1
ATOM 2031 O O . ASN A 1 257 ? 7.711 -46.75 -39.281 1 90.31 257 ASN A O 1
ATOM 2035 N N . GLY A 1 258 ? 7.059 -46.75 -37.188 1 87.31 258 GLY A N 1
ATOM 2036 C CA . GLY A 1 258 ? 8.273 -47.375 -36.656 1 87.31 258 GLY A CA 1
ATOM 2037 C C . GLY A 1 258 ? 9.43 -46.375 -36.562 1 87.31 258 GLY A C 1
ATOM 2038 O O . GLY A 1 258 ? 10.586 -46.781 -36.469 1 87.31 258 GLY A O 1
ATOM 2039 N N . GLN A 1 259 ? 9.164 -45.156 -36.531 1 89.25 259 GLN A N 1
ATOM 2040 C CA . GLN A 1 259 ? 10.227 -44.156 -36.562 1 89.25 259 GLN A CA 1
ATOM 2041 C C . GLN A 1 259 ? 10.609 -43.75 -35.125 1 89.25 259 GLN A C 1
ATOM 2043 O O . GLN A 1 259 ? 11.711 -43.25 -34.906 1 89.25 259 GLN A O 1
ATOM 2048 N N . ILE A 1 260 ? 9.727 -43.938 -34.188 1 89.94 260 ILE A N 1
ATOM 2049 C CA . ILE A 1 260 ? 10.023 -43.594 -32.781 1 89.94 260 ILE A CA 1
ATOM 2050 C C . ILE A 1 260 ? 9.602 -44.75 -31.891 1 89.94 260 ILE A C 1
ATOM 2052 O O . ILE A 1 260 ? 8.828 -45.625 -32.312 1 89.94 260 ILE A O 1
ATOM 2056 N N . VAL A 1 261 ? 10.234 -44.75 -30.734 1 89.19 261 VAL A N 1
ATOM 2057 C CA . VAL A 1 261 ? 9.922 -45.812 -29.781 1 89.19 261 VAL A CA 1
ATOM 2058 C C . VAL A 1 261 ? 8.648 -45.469 -29.016 1 89.19 261 VAL A C 1
ATOM 2060 O O . VAL A 1 261 ? 8.203 -44.312 -29.031 1 89.19 261 VAL A O 1
ATOM 2063 N N . PHE A 1 262 ? 8.016 -46.438 -28.375 1 88.62 262 PHE A N 1
ATOM 2064 C CA . PHE A 1 262 ? 6.746 -46.281 -27.672 1 88.62 262 PHE A CA 1
ATOM 2065 C C . PHE A 1 262 ? 6.859 -45.219 -26.578 1 88.62 262 PHE A C 1
ATOM 2067 O O . PHE A 1 262 ? 6.031 -44.312 -26.5 1 88.62 262 PHE A O 1
ATOM 2074 N N . GLY A 1 263 ? 7.867 -45.344 -25.781 1 88.19 263 GLY A N 1
ATOM 2075 C CA . GLY A 1 263 ? 8.055 -44.406 -24.688 1 88.19 263 GLY A CA 1
ATOM 2076 C C . GLY A 1 263 ? 8.219 -42.969 -25.172 1 88.19 263 GLY A C 1
ATOM 2077 O O . GLY A 1 263 ? 7.836 -42.031 -24.469 1 88.19 263 GLY A O 1
ATOM 2078 N N . ALA A 1 264 ? 8.68 -42.812 -26.359 1 89 264 ALA A N 1
ATOM 2079 C CA . ALA A 1 264 ? 8.914 -41.469 -26.906 1 89 264 ALA A CA 1
ATOM 2080 C C . ALA A 1 264 ? 7.598 -40.75 -27.219 1 89 264 ALA A C 1
ATOM 2082 O O . ALA A 1 264 ? 7.523 -39.531 -27.188 1 89 264 ALA A O 1
ATOM 2083 N N . VAL A 1 265 ? 6.559 -41.5 -27.484 1 87.06 265 VAL A N 1
ATOM 2084 C CA . VAL A 1 265 ? 5.258 -40.875 -27.734 1 87.06 265 VAL A CA 1
ATOM 2085 C C . VAL A 1 265 ? 4.723 -40.25 -26.453 1 87.06 265 VAL A C 1
ATOM 2087 O O . VAL A 1 265 ? 4.242 -39.125 -26.453 1 87.06 265 VAL A O 1
ATOM 2090 N N . ILE A 1 266 ? 4.914 -40.969 -25.359 1 85.69 266 ILE A N 1
ATOM 2091 C CA . ILE A 1 266 ? 4.414 -40.5 -24.062 1 85.69 266 ILE A CA 1
ATOM 2092 C C . ILE A 1 266 ? 5.234 -39.281 -23.609 1 85.69 266 ILE A C 1
ATOM 2094 O O . ILE A 1 266 ? 4.672 -38.281 -23.172 1 85.69 266 ILE A O 1
ATOM 2098 N N . THR A 1 267 ? 6.488 -39.375 -23.703 1 88.81 267 THR A N 1
ATOM 2099 C CA . THR A 1 267 ? 7.344 -38.312 -23.234 1 88.81 267 THR A CA 1
ATOM 2100 C C . THR A 1 267 ? 7.215 -37.062 -24.125 1 88.81 267 THR A C 1
ATOM 2102 O O . THR A 1 267 ? 7.418 -35.938 -23.672 1 88.81 267 THR A O 1
ATOM 2105 N N . THR A 1 268 ? 6.934 -37.281 -25.406 1 86.56 268 THR A N 1
ATOM 2106 C CA . THR A 1 268 ? 6.695 -36.156 -26.297 1 86.56 268 THR A CA 1
ATOM 2107 C C . THR A 1 268 ? 5.512 -35.344 -25.812 1 86.56 268 THR A C 1
ATOM 2109 O O . THR A 1 268 ? 5.535 -34.094 -25.906 1 86.56 268 THR A O 1
ATOM 2112 N N . ILE A 1 269 ? 4.551 -35.938 -25.25 1 80.62 269 ILE A N 1
ATOM 2113 C CA . ILE A 1 269 ? 3.396 -35.219 -24.719 1 80.62 269 ILE A CA 1
ATOM 2114 C C . ILE A 1 269 ? 3.834 -34.344 -23.562 1 80.62 269 ILE A C 1
ATOM 2116 O O . ILE A 1 269 ? 3.428 -33.188 -23.469 1 80.62 269 ILE A O 1
ATOM 2120 N N . GLN A 1 270 ? 4.641 -34.875 -22.719 1 84.12 270 GLN A N 1
ATOM 2121 C CA . GLN A 1 270 ? 5.121 -34.125 -21.562 1 84.12 270 GLN A CA 1
ATOM 2122 C C . GLN A 1 270 ? 6.008 -32.969 -21.984 1 84.12 270 GLN A C 1
ATOM 2124 O O . GLN A 1 270 ? 5.883 -31.844 -21.453 1 84.12 270 GLN A O 1
ATOM 2129 N N . PHE A 1 271 ? 6.898 -33.219 -22.891 1 87.94 271 PHE A N 1
ATOM 2130 C CA . PHE A 1 271 ? 7.793 -32.156 -23.359 1 87.94 271 PHE A CA 1
ATOM 2131 C C . PHE A 1 271 ? 7.012 -31.062 -24.094 1 87.94 271 PHE A C 1
ATOM 2133 O O . PHE A 1 271 ? 7.348 -29.891 -24 1 87.94 271 PHE A O 1
ATOM 2140 N N . CYS A 1 272 ? 6.004 -31.484 -24.781 1 82.12 272 CYS A N 1
ATOM 2141 C CA . CYS A 1 272 ? 5.156 -30.5 -25.453 1 82.12 272 CYS A CA 1
ATOM 2142 C C . CYS A 1 272 ? 4.465 -29.594 -24.438 1 82.12 272 CYS A C 1
ATOM 2144 O O . CYS A 1 272 ? 4.402 -28.375 -24.625 1 82.12 272 CYS A O 1
ATOM 2146 N N . SER A 1 273 ? 4.008 -30.25 -23.422 1 79.75 273 SER A N 1
ATOM 2147 C CA . SER A 1 273 ? 3.373 -29.469 -22.359 1 79.75 273 SER A CA 1
ATOM 2148 C C . SER A 1 273 ? 4.363 -28.484 -21.734 1 79.75 273 SER A C 1
ATOM 2150 O O . SER A 1 273 ? 4.02 -27.344 -21.453 1 79.75 273 SER A O 1
ATOM 2152 N N . THR A 1 274 ? 5.562 -28.953 -21.516 1 85.25 274 THR A N 1
ATOM 2153 C CA . THR A 1 274 ? 6.605 -28.109 -20.938 1 85.25 274 THR A CA 1
ATOM 2154 C C . THR A 1 274 ? 6.922 -26.922 -21.844 1 85.25 274 THR A C 1
ATOM 2156 O O . THR A 1 274 ? 7.094 -25.797 -21.359 1 85.25 274 THR A O 1
ATOM 2159 N N . VAL A 1 275 ? 6.977 -27.156 -23.109 1 83.75 275 VAL A N 1
ATOM 2160 C CA . VAL A 1 275 ? 7.289 -26.094 -24.062 1 83.75 275 VAL A CA 1
ATOM 2161 C C . VAL A 1 275 ? 6.148 -25.094 -24.109 1 83.75 275 VAL A C 1
ATOM 2163 O O . VAL A 1 275 ? 6.379 -23.875 -24.047 1 83.75 275 VAL A O 1
ATOM 2166 N N . MET A 1 276 ? 4.98 -25.641 -24.203 1 79.12 276 MET A N 1
ATOM 2167 C CA . MET A 1 276 ? 3.826 -24.75 -24.328 1 79.12 276 MET A CA 1
ATOM 2168 C C . MET A 1 276 ? 3.637 -23.938 -23.047 1 79.12 276 MET A C 1
ATOM 2170 O O . MET A 1 276 ? 3.414 -22.719 -23.109 1 79.12 276 MET A O 1
ATOM 2174 N N . ASN A 1 277 ? 3.707 -24.578 -21.906 1 77.81 277 ASN A N 1
ATOM 2175 C CA . ASN A 1 277 ? 3.59 -23.875 -20.641 1 77.81 277 ASN A CA 1
ATOM 2176 C C . ASN A 1 277 ? 4.766 -22.922 -20.422 1 77.81 277 ASN A C 1
ATOM 2178 O O . ASN A 1 277 ? 4.582 -21.812 -19.938 1 77.81 277 ASN A O 1
ATOM 2182 N N . GLY A 1 278 ? 5.938 -23.406 -20.734 1 82.5 278 GLY A N 1
ATOM 2183 C CA . GLY A 1 278 ? 7.121 -22.578 -20.609 1 82.5 278 GLY A CA 1
ATOM 2184 C C . GLY A 1 278 ? 7.039 -21.297 -21.422 1 82.5 278 GLY A C 1
ATOM 2185 O O . GLY A 1 278 ? 7.441 -20.234 -20.938 1 82.5 278 GLY A O 1
ATOM 2186 N N . THR A 1 279 ? 6.469 -21.391 -22.547 1 80.69 279 THR A N 1
ATOM 2187 C CA . THR A 1 279 ? 6.355 -20.219 -23.422 1 80.69 279 THR A CA 1
ATOM 2188 C C . THR A 1 279 ? 5.332 -19.219 -22.859 1 80.69 279 THR A C 1
ATOM 2190 O O . THR A 1 279 ? 5.535 -18.016 -22.938 1 80.69 279 THR A O 1
ATOM 2193 N N . ALA A 1 280 ? 4.246 -19.812 -22.391 1 76.19 280 ALA A N 1
ATOM 2194 C CA . ALA A 1 280 ? 3.236 -18.938 -21.797 1 76.19 280 ALA A CA 1
ATOM 2195 C C . ALA A 1 280 ? 3.801 -18.203 -20.578 1 76.19 280 ALA A C 1
ATOM 2197 O O . ALA A 1 280 ? 3.535 -17.016 -20.391 1 76.19 280 ALA A O 1
ATOM 2198 N N . LEU A 1 281 ? 4.57 -18.891 -19.781 1 82.38 281 LEU A N 1
ATOM 2199 C CA . LEU A 1 281 ? 5.18 -18.297 -18.594 1 82.38 281 LEU A CA 1
ATOM 2200 C C . LEU A 1 281 ? 6.207 -17.234 -18.984 1 82.38 281 LEU A C 1
ATOM 2202 O O . LEU A 1 281 ? 6.305 -16.188 -18.344 1 82.38 281 LEU A O 1
ATOM 2206 N N . LEU A 1 282 ? 6.918 -17.484 -20.016 1 83.06 282 LEU A N 1
ATOM 2207 C CA . LEU A 1 282 ? 7.891 -16.516 -20.516 1 83.06 282 LEU A CA 1
ATOM 2208 C C . LEU A 1 282 ? 7.203 -15.227 -20.938 1 83.06 282 LEU A C 1
ATOM 2210 O O . LEU A 1 282 ? 7.703 -14.133 -20.656 1 83.06 282 LEU A O 1
ATOM 2214 N N . ALA A 1 283 ? 6.133 -15.406 -21.578 1 74.75 283 ALA A N 1
ATOM 2215 C CA . ALA A 1 283 ? 5.391 -14.219 -22.016 1 74.75 283 ALA A CA 1
ATOM 2216 C C . ALA A 1 283 ? 4.898 -13.414 -20.812 1 74.75 283 ALA A C 1
ATOM 2218 O O . ALA A 1 283 ? 4.961 -12.188 -20.812 1 74.75 283 ALA A O 1
ATOM 2219 N N . THR A 1 284 ? 4.453 -14.133 -19.875 1 74.25 284 THR A N 1
ATOM 2220 C CA . THR A 1 284 ? 3.975 -13.484 -18.656 1 74.25 284 THR A CA 1
ATOM 2221 C C . THR A 1 284 ? 5.109 -12.742 -17.953 1 74.25 284 THR A C 1
ATOM 2223 O O . THR A 1 284 ? 4.938 -11.609 -17.516 1 74.25 284 THR A O 1
ATOM 2226 N N . GLN A 1 285 ? 6.262 -13.438 -17.828 1 83.31 285 GLN A N 1
ATOM 2227 C CA . GLN A 1 285 ? 7.418 -12.805 -17.203 1 83.31 285 GLN A CA 1
ATOM 2228 C C . GLN A 1 285 ? 7.852 -11.555 -17.969 1 83.31 285 GLN A C 1
ATOM 2230 O O . GLN A 1 285 ? 8.195 -10.539 -17.375 1 83.31 285 GLN A O 1
ATOM 2235 N N . TRP A 1 286 ? 7.758 -11.656 -19.219 1 77.31 286 TRP A N 1
ATOM 2236 C CA . TRP A 1 286 ? 8.148 -10.539 -20.062 1 77.31 286 TRP A CA 1
ATOM 2237 C C . TRP A 1 286 ? 7.219 -9.352 -19.859 1 77.31 286 TRP A C 1
ATOM 2239 O O . TRP A 1 286 ? 7.66 -8.195 -19.844 1 77.31 286 TRP A O 1
ATOM 2249 N N . ASN A 1 287 ? 6.031 -9.633 -19.734 1 72.75 287 ASN A N 1
ATOM 2250 C CA . ASN A 1 287 ? 5.047 -8.578 -19.516 1 72.75 287 ASN A CA 1
ATOM 2251 C C . ASN A 1 287 ? 5.273 -7.887 -18.172 1 72.75 287 ASN A C 1
ATOM 2253 O O . ASN A 1 287 ? 5.113 -6.668 -18.062 1 72.75 287 ASN A O 1
ATOM 2257 N N . LEU A 1 288 ? 5.641 -8.656 -17.219 1 76.75 288 LEU A N 1
ATOM 2258 C CA . LEU A 1 288 ? 5.934 -8.086 -15.906 1 76.75 288 LEU A CA 1
ATOM 2259 C C . LEU A 1 288 ? 7.152 -7.172 -15.969 1 76.75 288 LEU A C 1
ATOM 2261 O O . LEU A 1 288 ? 7.117 -6.047 -15.469 1 76.75 288 LEU A O 1
ATOM 2265 N N . ILE A 1 289 ? 8.141 -7.57 -16.625 1 83.5 289 ILE A N 1
ATOM 2266 C CA . ILE A 1 289 ? 9.367 -6.793 -16.766 1 83.5 289 ILE A CA 1
ATOM 2267 C C . ILE A 1 289 ? 9.078 -5.492 -17.5 1 83.5 289 ILE A C 1
ATOM 2269 O O . ILE A 1 289 ? 9.531 -4.422 -17.094 1 83.5 289 ILE A O 1
ATOM 2273 N N . LYS A 1 290 ? 8.273 -5.609 -18.484 1 76.81 290 LYS A N 1
ATOM 2274 C CA . LYS A 1 290 ? 7.961 -4.434 -19.281 1 7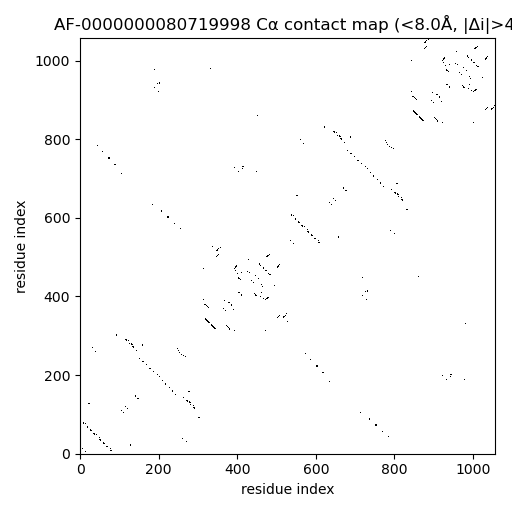6.81 290 LYS A CA 1
ATOM 2275 C C . LYS A 1 290 ? 7.098 -3.447 -18.516 1 76.81 290 LYS A C 1
ATOM 2277 O O . LYS A 1 290 ? 7.25 -2.232 -18.641 1 76.81 290 LYS A O 1
ATOM 2282 N N . SER A 1 291 ? 6.277 -3.934 -17.75 1 72.69 291 SER A N 1
ATOM 2283 C CA . SER A 1 291 ? 5.379 -3.086 -16.969 1 72.69 291 SER A CA 1
ATOM 2284 C C . SER A 1 291 ? 6.137 -2.309 -15.898 1 72.69 291 SER A C 1
ATOM 2286 O O . SER A 1 291 ? 5.672 -1.267 -15.43 1 72.69 291 SER A O 1
ATOM 2288 N N . SER A 1 292 ? 7.305 -2.854 -15.477 1 80.44 292 SER A N 1
ATOM 2289 C CA . SER A 1 292 ? 8.086 -2.215 -14.422 1 80.44 292 SER A CA 1
ATOM 2290 C C . SER A 1 292 ? 9.086 -1.223 -14.992 1 80.44 292 SER A C 1
ATOM 2292 O O . SER A 1 292 ? 9.875 -0.63 -14.25 1 80.44 292 SER A O 1
ATOM 2294 N N . LYS A 1 293 ? 9.031 -1.033 -16.25 1 83.38 293 LYS A N 1
ATOM 2295 C CA . LYS A 1 293 ? 10.039 -0.211 -16.922 1 83.38 293 LYS A CA 1
ATOM 2296 C C . LYS A 1 293 ? 10 1.226 -16.406 1 83.38 293 LYS A C 1
ATOM 2298 O O . LYS A 1 293 ? 11.039 1.797 -16.062 1 83.38 293 LYS A O 1
ATOM 2303 N N . LYS A 1 294 ? 8.883 1.818 -16.266 1 77.94 294 LYS A N 1
ATOM 2304 C CA . LYS A 1 294 ? 8.75 3.203 -15.82 1 77.94 294 LYS A CA 1
ATOM 2305 C C . LYS A 1 294 ? 9.203 3.367 -14.375 1 77.94 294 LYS A C 1
ATOM 2307 O O . LYS A 1 294 ? 9.898 4.328 -14.039 1 77.94 294 LYS A O 1
ATOM 2312 N N . LEU A 1 295 ? 8.828 2.443 -13.633 1 81 295 LEU A N 1
ATOM 2313 C CA . LEU A 1 295 ? 9.234 2.484 -12.234 1 81 295 LEU A CA 1
ATOM 2314 C C . LEU A 1 295 ? 10.75 2.342 -12.109 1 81 295 LEU A C 1
ATOM 2316 O O . LEU A 1 295 ? 11.375 3.004 -11.273 1 81 295 LEU A O 1
ATOM 2320 N N . ASN A 1 296 ? 11.266 1.497 -12.906 1 86.81 296 ASN A N 1
ATOM 2321 C CA . ASN A 1 296 ? 12.711 1.296 -12.898 1 86.81 296 ASN A CA 1
ATOM 2322 C C . ASN A 1 296 ? 13.453 2.557 -13.328 1 86.81 296 ASN A C 1
ATOM 2324 O O . ASN A 1 296 ? 14.508 2.883 -12.773 1 86.81 296 ASN A O 1
ATOM 2328 N N . GLU A 1 297 ? 12.922 3.213 -14.219 1 86.31 297 GLU A N 1
ATOM 2329 C CA . GLU A 1 297 ? 13.516 4.469 -14.656 1 86.31 297 GLU A CA 1
ATOM 2330 C C . GLU A 1 297 ? 13.453 5.527 -13.562 1 86.31 297 GLU A C 1
ATOM 2332 O O . GLU A 1 297 ? 14.406 6.281 -13.359 1 86.31 297 GLU A O 1
ATOM 2337 N N . LYS A 1 298 ? 12.406 5.535 -12.914 1 83.12 298 LYS A N 1
ATOM 2338 C CA . LYS A 1 298 ? 12.25 6.477 -11.812 1 83.12 298 LYS A CA 1
ATOM 2339 C C . LYS A 1 298 ? 13.281 6.207 -10.719 1 83.12 298 LYS A C 1
ATOM 2341 O O . LYS A 1 298 ? 13.938 7.133 -10.234 1 83.12 298 LYS A O 1
ATOM 2346 N N . ILE A 1 299 ? 13.43 5.023 -10.375 1 85.31 299 ILE A N 1
ATOM 2347 C CA . ILE A 1 299 ? 14.359 4.66 -9.312 1 85.31 299 ILE A CA 1
ATOM 2348 C C . ILE A 1 299 ? 15.797 4.926 -9.773 1 85.31 299 ILE A C 1
ATOM 2350 O O . ILE A 1 299 ? 16.625 5.383 -8.984 1 85.31 299 ILE A O 1
ATOM 2354 N N . THR A 1 300 ? 16.047 4.68 -11.031 1 83.38 300 THR A N 1
ATOM 2355 C CA . THR A 1 300 ? 17.375 4.91 -11.57 1 83.38 300 THR A CA 1
ATOM 2356 C C . THR A 1 300 ? 17.719 6.398 -11.57 1 83.38 300 THR A C 1
ATOM 2358 O O . THR A 1 300 ? 18.859 6.781 -11.352 1 83.38 300 THR A O 1
ATOM 2361 N N . SER A 1 301 ? 16.734 7.188 -11.734 1 82.5 301 SER A N 1
ATOM 2362 C CA . SER A 1 301 ? 16.953 8.633 -11.703 1 82.5 301 SER A CA 1
ATOM 2363 C C . SER A 1 301 ? 17.266 9.117 -10.297 1 82.5 301 SER A C 1
ATOM 2365 O O . SER A 1 301 ? 17.953 10.125 -10.125 1 82.5 301 SER A O 1
ATOM 2367 N N . LEU A 1 302 ? 16.828 8.375 -9.359 1 80.69 302 LEU A N 1
ATOM 2368 C CA . LEU A 1 302 ? 17.047 8.766 -7.969 1 80.69 302 LEU A CA 1
ATOM 2369 C C . LEU A 1 302 ? 18.406 8.281 -7.477 1 80.69 302 LEU A C 1
ATOM 2371 O O . LEU A 1 302 ? 18.875 8.695 -6.414 1 80.69 302 LEU A O 1
ATOM 2375 N N . GLU A 1 303 ? 19.047 7.441 -8.211 1 78.75 303 GLU A N 1
ATOM 2376 C CA . GLU A 1 303 ? 20.344 6.895 -7.828 1 78.75 303 GLU A CA 1
ATOM 2377 C C . GLU A 1 303 ? 21.469 7.852 -8.18 1 78.75 303 GLU A C 1
ATOM 2379 O O . GLU A 1 303 ? 22.562 7.773 -7.613 1 78.75 303 GLU A O 1
ATOM 2384 N N . GLY A 1 304 ? 21.438 8.82 -9.094 1 63.97 304 GLY A N 1
ATOM 2385 C CA . GLY A 1 304 ? 22.516 9.555 -9.727 1 63.97 304 GLY A CA 1
ATOM 2386 C C . GLY A 1 304 ? 23.109 10.633 -8.828 1 63.97 304 GLY A C 1
ATOM 2387 O O . GLY A 1 304 ? 23.891 11.461 -9.289 1 63.97 304 GLY A O 1
ATOM 2388 N N . ALA A 1 305 ? 22.812 10.828 -7.598 1 58.72 305 ALA A N 1
ATOM 2389 C CA . ALA A 1 305 ? 23.312 12.078 -7.035 1 58.72 305 ALA A CA 1
ATOM 2390 C C . ALA A 1 305 ? 24.672 11.875 -6.387 1 58.72 305 ALA A C 1
ATOM 2392 O O . ALA A 1 305 ? 24.969 10.797 -5.859 1 58.72 305 ALA A O 1
ATOM 2393 N N . SER A 1 306 ? 25.672 12.781 -6.801 1 56.44 306 SER A N 1
ATOM 2394 C CA . SER A 1 306 ? 27.047 12.984 -6.406 1 56.44 306 SER A CA 1
ATOM 2395 C C . SER A 1 306 ? 27.156 13.344 -4.926 1 56.44 306 SER A C 1
ATOM 2397 O O . SER A 1 306 ? 26.156 13.672 -4.289 1 56.44 306 SER A O 1
ATOM 2399 N N . ALA A 1 307 ? 28.391 13.352 -4.375 1 54.22 307 ALA A N 1
ATOM 2400 C CA . ALA A 1 307 ? 28.922 13.547 -3.025 1 54.22 307 ALA A CA 1
ATOM 2401 C C . ALA A 1 307 ? 28.406 14.852 -2.424 1 54.22 307 ALA A C 1
ATOM 2403 O O . ALA A 1 307 ? 28.219 15.844 -3.139 1 54.22 307 ALA A O 1
ATOM 2404 N N . PRO A 1 308 ? 27.875 14.805 -1.162 1 56.41 308 PRO A N 1
ATOM 2405 C CA . PRO A 1 308 ? 27.406 16.016 -0.47 1 56.41 308 PRO A CA 1
ATOM 2406 C C . PRO A 1 308 ? 28.406 17.156 -0.527 1 56.41 308 PRO A C 1
ATOM 2408 O O . PRO A 1 308 ? 29.625 16.922 -0.613 1 56.41 308 PRO A O 1
ATOM 2411 N N . LEU A 1 309 ? 27.969 18.375 -0.756 1 56.03 309 LEU A N 1
ATOM 2412 C CA . LEU A 1 309 ? 28.828 19.547 -0.762 1 56.03 309 LEU A CA 1
ATOM 2413 C C . LEU A 1 309 ? 29.406 19.812 0.626 1 56.03 309 LEU A C 1
ATOM 2415 O O . LEU A 1 309 ? 28.719 19.625 1.632 1 56.03 309 LEU A O 1
ATOM 2419 N N . GLN A 1 310 ? 30.625 19.734 0.82 1 57.25 310 GLN A N 1
ATOM 2420 C CA . GLN A 1 310 ? 31.328 20.047 2.061 1 57.25 310 GLN A CA 1
ATOM 2421 C C . GLN A 1 310 ? 31.031 21.484 2.5 1 57.25 310 GLN A C 1
ATOM 2423 O O . GLN A 1 310 ? 30.922 22.391 1.667 1 57.25 310 GLN A O 1
ATOM 2428 N N . ASN A 1 311 ? 30.641 21.703 3.725 1 60.03 311 ASN A N 1
ATOM 2429 C CA . ASN A 1 311 ? 30.5 23.031 4.324 1 60.03 311 ASN A CA 1
ATOM 2430 C C . ASN A 1 311 ? 31.812 23.812 4.246 1 60.03 311 ASN A C 1
ATOM 2432 O O . ASN A 1 311 ? 32.812 23.391 4.82 1 60.03 311 ASN A O 1
ATOM 2436 N N . GLU A 1 312 ? 31.969 24.75 3.389 1 64.25 312 GLU A N 1
ATOM 2437 C CA . GLU A 1 312 ? 33.188 25.562 3.271 1 64.25 312 GLU A CA 1
ATOM 2438 C C . GLU A 1 312 ? 33.156 26.734 4.23 1 64.25 312 GLU A C 1
ATOM 2440 O O . GLU A 1 312 ? 34.094 27.547 4.266 1 64.25 312 GLU A O 1
ATOM 2445 N N . HIS A 1 313 ? 32.219 26.812 5.227 1 67.56 313 HIS A N 1
ATOM 2446 C CA . HIS A 1 313 ? 32.062 27.875 6.211 1 67.56 313 HIS A CA 1
ATOM 2447 C C . HIS A 1 313 ? 32.281 29.25 5.582 1 67.56 313 HIS A C 1
ATOM 2449 O O . HIS A 1 313 ? 33 30.078 6.121 1 67.56 313 HIS A O 1
ATOM 2455 N N . GLN A 1 314 ? 31.781 29.547 4.508 1 76.75 314 GLN A N 1
ATOM 2456 C CA . GLN A 1 314 ? 31.906 30.828 3.82 1 76.75 314 GLN A CA 1
ATOM 2457 C C . GLN A 1 314 ? 31.016 31.891 4.457 1 76.75 314 GLN A C 1
ATOM 2459 O O . GLN A 1 314 ? 31.141 33.094 4.148 1 76.75 314 GLN A O 1
ATOM 2464 N N . ASP A 1 315 ? 30.266 31.469 5.453 1 79.81 315 ASP A N 1
ATOM 2465 C CA . ASP A 1 315 ? 29.391 32.406 6.129 1 79.81 315 ASP A CA 1
ATOM 2466 C C . ASP A 1 315 ? 30.188 33.438 6.934 1 79.81 315 ASP A C 1
ATOM 2468 O O . ASP A 1 315 ? 29.719 34.562 7.156 1 79.81 315 ASP A O 1
ATOM 2472 N N . GLU A 1 316 ? 31.312 33.125 7.293 1 83.81 316 GLU A N 1
ATOM 2473 C CA . GLU A 1 316 ? 32.156 34.031 8.07 1 83.81 316 GLU A CA 1
ATOM 2474 C C . GLU A 1 316 ? 32.625 35.219 7.238 1 83.81 316 GLU A C 1
ATOM 2476 O O . GLU A 1 316 ? 32.906 36.281 7.781 1 83.81 316 GLU A O 1
ATOM 2481 N N . ASN A 1 317 ? 32.5 35.031 6.027 1 87.75 317 ASN A N 1
ATOM 2482 C CA . ASN A 1 317 ? 33 36.094 5.141 1 87.75 317 ASN A CA 1
ATOM 2483 C C . ASN A 1 317 ? 31.906 37.031 4.699 1 87.75 317 ASN A C 1
ATOM 2485 O O . ASN A 1 317 ? 32.156 38.031 4.027 1 87.75 317 ASN A O 1
ATOM 2489 N N . VAL A 1 318 ? 30.781 36.812 5.18 1 92.5 318 VAL A N 1
ATOM 2490 C CA . VAL A 1 318 ? 29.656 37.656 4.793 1 92.5 318 VAL A CA 1
ATOM 2491 C C . VAL A 1 318 ? 29.625 38.906 5.68 1 92.5 318 VAL A C 1
ATOM 2493 O O . VAL A 1 318 ? 29.531 38.812 6.906 1 92.5 318 VAL A O 1
ATOM 2496 N N . ALA A 1 319 ? 29.641 40.062 5.082 1 92.69 319 ALA A N 1
ATOM 2497 C CA . ALA A 1 319 ? 29.641 41.344 5.832 1 92.69 319 ALA A CA 1
ATOM 2498 C C . ALA A 1 319 ? 28.266 41.969 5.816 1 92.69 319 ALA A C 1
ATOM 2500 O O . ALA A 1 319 ? 27.922 42.75 6.719 1 92.69 319 ALA A O 1
ATOM 2501 N N . LYS A 1 320 ? 27.672 41.688 4.691 1 94.31 320 LYS A N 1
ATOM 2502 C CA . LYS A 1 320 ? 26.375 42.344 4.551 1 94.31 320 LYS A CA 1
ATOM 2503 C C . LYS A 1 320 ? 25.406 41.469 3.758 1 94.31 320 LYS A C 1
ATOM 2505 O O . LYS A 1 320 ? 25.812 40.781 2.826 1 94.31 320 LYS A O 1
ATOM 2510 N N . LEU A 1 321 ? 24.109 41.438 4.23 1 95.38 321 LEU A N 1
ATOM 2511 C CA . LEU A 1 321 ? 23 40.844 3.498 1 95.38 321 LEU A CA 1
ATOM 2512 C C . LEU A 1 321 ? 22.078 41.938 2.928 1 95.38 321 LEU A C 1
ATOM 2514 O O . LEU A 1 321 ? 21.641 42.812 3.65 1 95.38 321 LEU A O 1
ATOM 2518 N N . GLN A 1 322 ? 21.859 41.875 1.653 1 95.25 322 GLN A N 1
ATOM 2519 C CA . GLN A 1 322 ? 21.016 42.844 1.004 1 95.25 322 GLN A CA 1
ATOM 2520 C C . GLN A 1 322 ? 19.844 42.188 0.288 1 95.25 322 GLN A C 1
ATOM 2522 O O . GLN A 1 322 ? 20.016 41.188 -0.394 1 95.25 322 GLN A O 1
ATOM 2527 N N . ILE A 1 323 ? 18.734 42.719 0.511 1 94.75 323 ILE A N 1
ATOM 2528 C CA . ILE A 1 323 ? 17.516 42.344 -0.201 1 94.75 323 ILE A CA 1
ATOM 2529 C C . ILE A 1 323 ? 17.078 43.469 -1.134 1 94.75 323 ILE A C 1
ATOM 2531 O O . ILE A 1 323 ? 16.891 44.594 -0.695 1 94.75 323 ILE A O 1
ATOM 2535 N N . LYS A 1 324 ? 17.016 43.156 -2.377 1 93.5 324 LYS A N 1
ATOM 2536 C CA . LYS A 1 324 ? 16.688 44.188 -3.373 1 93.5 324 LYS A CA 1
ATOM 2537 C C . LYS A 1 324 ? 15.484 43.75 -4.215 1 93.5 324 LYS A C 1
ATOM 2539 O O . LYS A 1 324 ? 15.57 42.781 -4.988 1 93.5 324 LYS A O 1
ATOM 2544 N N . GLY A 1 325 ? 14.43 44.5 -4.148 1 91 325 GLY A N 1
ATOM 2545 C CA . GLY A 1 325 ? 13.242 44.281 -4.957 1 91 325 GLY A CA 1
ATOM 2546 C C . GLY A 1 325 ? 12.75 42.844 -4.902 1 91 325 GLY A C 1
ATOM 2547 O O . GLY A 1 325 ? 12.398 42.25 -5.93 1 91 325 GLY A O 1
ATOM 2548 N N . LEU A 1 326 ? 12.75 42.344 -3.766 1 91.81 326 LEU A N 1
ATOM 2549 C CA . LEU A 1 326 ? 12.453 40.938 -3.617 1 91.81 326 LEU A CA 1
ATOM 2550 C C . LEU A 1 326 ? 10.945 40.688 -3.654 1 91.81 326 LEU A C 1
ATOM 2552 O O . LEU A 1 326 ? 10.195 41.312 -2.912 1 91.81 326 LEU A O 1
ATOM 2556 N N . GLN A 1 327 ? 10.57 39.781 -4.586 1 92.25 327 GLN A N 1
ATOM 2557 C CA . GLN A 1 327 ? 9.172 39.406 -4.719 1 92.25 327 GLN A CA 1
ATOM 2558 C C . GLN A 1 327 ? 9.039 37.906 -4.934 1 92.25 327 GLN A C 1
ATOM 2560 O O . GLN A 1 327 ? 9.945 37.25 -5.469 1 92.25 327 GLN A O 1
ATOM 2565 N N . HIS A 1 328 ? 8.023 37.375 -4.363 1 90.5 328 HIS A N 1
ATOM 2566 C CA . HIS A 1 328 ? 7.719 35.969 -4.586 1 90.5 328 HIS A CA 1
ATOM 2567 C C . HIS A 1 328 ? 6.234 35.75 -4.879 1 90.5 328 HIS A C 1
ATOM 2569 O O . HIS A 1 328 ? 5.379 36.188 -4.102 1 90.5 328 HIS A O 1
ATOM 2575 N N . GLN A 1 329 ? 5.98 35.156 -5.941 1 86.88 329 GLN A N 1
ATOM 2576 C CA . GLN A 1 329 ? 4.613 34.812 -6.316 1 86.88 329 GLN A CA 1
ATOM 2577 C C . GLN A 1 329 ? 4.34 33.344 -6.078 1 86.88 329 GLN A C 1
ATOM 2579 O O . GLN A 1 329 ? 5.004 32.469 -6.66 1 86.88 329 GLN A O 1
ATOM 2584 N N . PHE A 1 330 ? 3.373 33.125 -5.242 1 74.31 330 PHE A N 1
ATOM 2585 C CA . PHE A 1 330 ? 3 31.75 -4.98 1 74.31 330 PHE A CA 1
ATOM 2586 C C . PHE A 1 330 ? 2.229 31.172 -6.16 1 74.31 330 PHE A C 1
ATOM 2588 O O . PHE A 1 330 ? 1.747 31.906 -7.02 1 74.31 330 PHE A O 1
ATOM 2595 N N . LYS A 1 331 ? 2.186 29.875 -6.215 1 69.38 331 LYS A N 1
ATOM 2596 C CA . LYS A 1 331 ? 1.517 29.172 -7.305 1 69.38 331 LYS A CA 1
ATOM 2597 C C . LYS A 1 331 ? 0.033 29.516 -7.359 1 69.38 331 LYS A C 1
ATOM 2599 O O . LYS A 1 331 ? -0.575 29.516 -8.43 1 69.38 331 LYS A O 1
ATOM 2604 N N . ASN A 1 332 ? -0.441 30 -6.16 1 52.81 332 ASN A N 1
ATOM 2605 C CA . ASN A 1 332 ? -1.854 30.359 -6.086 1 52.81 332 ASN A CA 1
ATOM 2606 C C . ASN A 1 332 ? -2.094 31.797 -6.559 1 52.81 332 ASN A C 1
ATOM 2608 O O . ASN A 1 332 ? -3.236 32.25 -6.598 1 52.81 332 ASN A O 1
ATOM 2612 N N . GLY A 1 333 ? -1.093 32.406 -6.879 1 64.38 333 GLY A N 1
ATOM 2613 C CA . GLY A 1 333 ? -1.202 33.75 -7.43 1 64.38 333 GLY A CA 1
ATOM 2614 C C . GLY A 1 333 ? -0.874 34.844 -6.422 1 64.38 333 GLY A C 1
ATOM 2615 O O . GLY A 1 333 ? -0.74 36 -6.785 1 64.38 333 GLY A O 1
ATOM 2616 N N . GLU A 1 334 ? -0.839 34.469 -5.18 1 70.81 334 GLU A N 1
ATOM 2617 C CA . GLU A 1 334 ? -0.521 35.469 -4.16 1 70.81 334 GLU A CA 1
ATOM 2618 C C . GLU A 1 334 ? 0.899 36 -4.332 1 70.81 334 GLU A C 1
ATOM 2620 O O . GLU A 1 334 ? 1.834 35.219 -4.551 1 70.81 334 GLU A O 1
ATOM 2625 N N . LEU A 1 335 ? 0.929 37.312 -4.426 1 81.19 335 LEU A N 1
ATOM 2626 C CA . LEU A 1 335 ? 2.227 37.938 -4.586 1 81.19 335 LEU A CA 1
ATOM 2627 C C . LEU A 1 335 ? 2.656 38.625 -3.291 1 81.19 335 LEU A C 1
ATOM 2629 O O . LEU A 1 335 ? 1.871 39.344 -2.676 1 81.19 335 LEU A O 1
ATOM 2633 N N . ILE A 1 336 ? 3.826 38.344 -2.832 1 84.06 336 ILE A N 1
ATOM 2634 C CA . ILE A 1 336 ? 4.41 39 -1.675 1 84.06 336 ILE A CA 1
ATOM 2635 C C . ILE A 1 336 ? 5.633 39.812 -2.105 1 84.06 336 ILE A C 1
ATOM 2637 O O . ILE A 1 336 ? 6.504 39.281 -2.814 1 84.06 336 ILE A O 1
ATOM 2641 N N . SER A 1 337 ? 5.629 41.062 -1.741 1 88.25 337 SER A N 1
ATOM 2642 C CA . SER A 1 337 ? 6.75 41.938 -2.061 1 88.25 337 SER A CA 1
ATOM 2643 C C . SER A 1 337 ? 7.449 42.438 -0.797 1 88.25 337 SER A C 1
ATOM 2645 O O . SER A 1 337 ? 6.793 42.75 0.201 1 88.25 337 SER A O 1
ATOM 2647 N N . TYR A 1 338 ? 8.742 42.469 -0.898 1 90.94 338 TYR A N 1
ATOM 2648 C CA . TYR A 1 338 ? 9.523 42.906 0.244 1 90.94 338 TYR A CA 1
ATOM 2649 C C . TYR A 1 338 ? 10.273 44.188 -0.086 1 90.94 338 TYR A C 1
ATOM 2651 O O . TYR A 1 338 ? 10.727 44.375 -1.217 1 90.94 338 TYR A O 1
ATOM 2659 N N . LEU A 1 339 ? 10.367 45.094 0.926 1 86.69 339 LEU A N 1
ATOM 2660 C CA . LEU A 1 339 ? 11.141 46.312 0.76 1 86.69 339 LEU A CA 1
ATOM 2661 C C . LEU A 1 339 ? 12.641 46.031 0.804 1 86.69 339 LEU A C 1
ATOM 2663 O O . LEU A 1 339 ? 13.062 45.031 1.376 1 86.69 339 LEU A O 1
ATOM 2667 N N . ASP A 1 340 ? 13.367 46.969 0.173 1 92.12 340 ASP A N 1
ATOM 2668 C CA . ASP A 1 340 ? 14.82 46.812 0.223 1 92.12 340 ASP A CA 1
ATOM 2669 C C . ASP A 1 340 ? 15.328 46.906 1.66 1 92.12 340 ASP A C 1
ATOM 2671 O O . ASP A 1 340 ? 14.891 47.75 2.436 1 92.12 340 ASP A O 1
ATOM 2675 N N . LEU A 1 341 ? 16.094 45.875 1.962 1 92.06 341 LEU A N 1
ATOM 2676 C CA . LEU A 1 341 ? 16.609 45.781 3.322 1 92.06 341 LEU A CA 1
ATOM 2677 C C . LEU A 1 341 ? 18.078 45.375 3.316 1 92.06 341 LEU A C 1
ATOM 2679 O O . LEU A 1 341 ? 18.5 44.594 2.484 1 92.06 341 LEU A O 1
ATOM 2683 N N . THR A 1 342 ? 18.828 46.031 4.211 1 94.75 342 THR A N 1
ATOM 2684 C CA . THR A 1 342 ? 20.234 45.719 4.391 1 94.75 342 THR A CA 1
ATOM 2685 C C . THR A 1 342 ? 20.531 45.344 5.844 1 94.75 342 THR A C 1
ATOM 2687 O O . THR A 1 342 ? 20.156 46.094 6.754 1 94.75 342 THR A O 1
ATOM 2690 N N . ILE A 1 343 ? 21.156 44.281 6.039 1 95.5 343 ILE A N 1
ATOM 2691 C CA . ILE A 1 343 ? 21.562 43.844 7.375 1 95.5 343 ILE A CA 1
ATOM 2692 C C . ILE A 1 343 ? 23.078 43.688 7.426 1 95.5 343 ILE A C 1
ATOM 2694 O O . ILE A 1 343 ? 23.672 43.031 6.578 1 95.5 343 ILE A O 1
ATOM 2698 N N . LYS A 1 344 ? 23.688 44.25 8.453 1 95.12 344 LYS A N 1
ATOM 2699 C CA . LYS A 1 344 ? 25.141 44.188 8.602 1 95.12 344 LYS A CA 1
ATOM 2700 C C . LYS A 1 344 ? 25.547 43.062 9.547 1 95.12 344 LYS A C 1
ATOM 2702 O O . LYS A 1 344 ? 24.766 42.656 10.398 1 95.12 344 LYS A O 1
ATOM 2707 N N . SER A 1 345 ? 26.781 42.688 9.352 1 94.75 345 SER A N 1
ATOM 2708 C CA . SER A 1 345 ? 27.328 41.656 10.234 1 94.75 345 SER A CA 1
ATOM 2709 C C . SER A 1 345 ? 27.312 42.094 11.688 1 94.75 345 SER A C 1
ATOM 2711 O O . SER A 1 345 ? 27.719 43.219 11.992 1 94.75 345 SER A O 1
ATOM 2713 N N . GLY A 1 346 ? 26.75 41.25 12.555 1 94 346 GLY A N 1
ATOM 2714 C CA . GLY A 1 346 ? 26.719 41.531 13.984 1 94 346 GLY A CA 1
ATOM 2715 C C . GLY A 1 346 ? 25.453 42.219 14.422 1 94 346 GLY A C 1
ATOM 2716 O O . GLY A 1 346 ? 25.203 42.375 15.625 1 94 346 GLY A O 1
ATOM 2717 N N . GLU A 1 347 ? 24.672 42.625 13.484 1 95.81 347 GLU A N 1
ATOM 2718 C CA . GLU A 1 347 ? 23.438 43.344 13.781 1 95.81 347 GLU A CA 1
ATOM 2719 C C . GLU A 1 347 ? 22.359 42.406 14.32 1 95.81 347 GLU A C 1
ATOM 2721 O O . GLU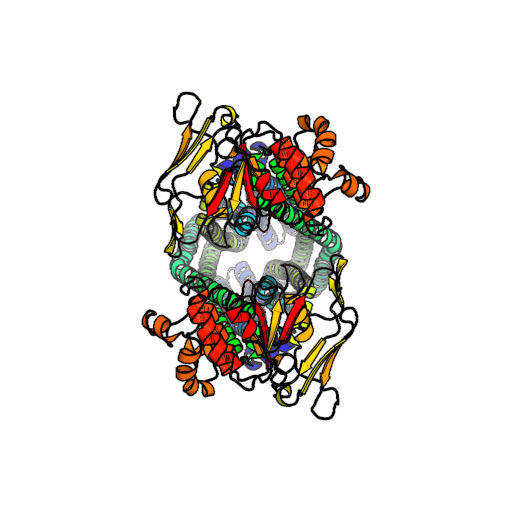 A 1 347 ? 22.266 41.25 13.891 1 95.81 347 GLU A O 1
ATOM 2726 N N . LYS A 1 348 ? 21.625 42.875 15.336 1 97.25 348 LYS A N 1
ATOM 2727 C CA . LYS A 1 348 ? 20.484 42.156 15.883 1 97.25 348 LYS A CA 1
ATOM 2728 C C . LYS A 1 348 ? 19.172 42.75 15.406 1 97.25 348 LYS A C 1
ATOM 2730 O O . LYS A 1 348 ? 18.781 43.844 15.852 1 97.25 348 LYS A O 1
ATOM 2735 N N . VAL A 1 349 ? 18.484 42.031 14.57 1 96 349 VAL A N 1
ATOM 2736 C CA . VAL A 1 349 ? 17.297 42.594 13.922 1 96 349 VAL A CA 1
ATOM 2737 C C . VAL A 1 349 ? 16.062 41.781 14.32 1 96 349 VAL A C 1
ATOM 2739 O O . VAL A 1 349 ? 16.094 40.531 14.289 1 96 349 VAL A O 1
ATOM 2742 N N . LEU A 1 350 ? 15 42.406 14.719 1 95.25 350 LEU A N 1
ATOM 2743 C CA . LEU A 1 350 ? 13.711 41.812 15.008 1 95.25 350 LEU A CA 1
ATOM 2744 C C . LEU A 1 350 ? 12.719 42.062 13.875 1 95.25 350 LEU A C 1
ATOM 2746 O O . LEU A 1 350 ? 12.516 43.219 13.477 1 95.25 350 LEU A O 1
ATOM 2750 N N . VAL A 1 351 ? 12.195 41.031 13.367 1 92.06 351 VAL A N 1
ATOM 2751 C CA . VAL A 1 351 ? 11.195 41.125 12.312 1 92.06 351 VAL A CA 1
ATOM 2752 C C . VAL A 1 351 ? 9.805 40.844 12.875 1 92.06 351 VAL A C 1
ATOM 2754 O O . VAL A 1 351 ? 9.57 39.781 13.453 1 92.06 351 VAL A O 1
ATOM 2757 N N . THR A 1 352 ? 8.891 41.75 12.719 1 86.19 352 THR A N 1
ATOM 2758 C CA . THR A 1 352 ? 7.523 41.625 13.211 1 86.19 352 THR A CA 1
ATOM 2759 C C . THR A 1 352 ? 6.52 41.844 12.078 1 86.19 352 THR A C 1
ATOM 2761 O O . THR A 1 352 ? 6.883 42.344 11.008 1 86.19 352 THR A O 1
ATOM 2764 N N . GLY A 1 353 ? 5.422 41.312 12.266 1 76.5 353 GLY A N 1
ATOM 2765 C CA . GLY A 1 353 ? 4.352 41.438 11.289 1 76.5 353 GLY A CA 1
ATOM 2766 C C . GLY A 1 353 ? 3.164 40.562 11.578 1 76.5 353 GLY A C 1
ATOM 2767 O O . GLY A 1 353 ? 3.271 39.625 12.367 1 76.5 353 GLY A O 1
ATOM 2768 N N . ASP A 1 354 ? 2.203 40.875 10.875 1 63.72 354 ASP A N 1
ATOM 2769 C CA . ASP A 1 354 ? 0.983 40.094 11.062 1 63.72 354 ASP A CA 1
ATOM 2770 C C . ASP A 1 354 ? 1.116 38.719 10.445 1 63.72 354 ASP A C 1
ATOM 2772 O O . ASP A 1 354 ? 2.027 38.469 9.656 1 63.72 354 ASP A O 1
ATOM 2776 N N . SER A 1 355 ? 0.277 37.844 10.961 1 61.88 355 SER A N 1
ATOM 2777 C CA . SER A 1 355 ? 0.247 36.531 10.367 1 61.88 355 SER A CA 1
ATOM 2778 C C . SER A 1 355 ? -0.023 36.594 8.867 1 61.88 355 SER A C 1
ATOM 2780 O O . SER A 1 355 ? -0.9 37.344 8.422 1 61.88 355 SER A O 1
ATOM 2782 N N . GLY A 1 356 ? 0.784 35.938 8.086 1 62.19 356 GLY A N 1
ATOM 2783 C CA . GLY A 1 356 ? 0.607 35.906 6.645 1 62.19 356 GLY A CA 1
ATOM 2784 C C . GLY A 1 356 ? 1.369 37 5.938 1 62.19 356 GLY A C 1
ATOM 2785 O O . GLY A 1 356 ? 1.279 37.156 4.715 1 62.19 356 GLY A O 1
ATOM 2786 N N . SER A 1 357 ? 2.053 37.719 6.73 1 69.88 357 SER A N 1
ATOM 2787 C CA . SER A 1 357 ? 2.762 38.844 6.133 1 69.88 357 SER A CA 1
ATOM 2788 C C . SER A 1 357 ? 3.982 38.375 5.348 1 69.88 357 SER A C 1
ATOM 2790 O O . SER A 1 357 ? 4.637 39.156 4.668 1 69.88 357 SER A O 1
ATOM 2792 N N . GLY A 1 358 ? 4.258 37.062 5.402 1 79.81 358 GLY A N 1
ATOM 2793 C CA . GLY A 1 358 ? 5.344 36.531 4.605 1 79.81 358 GLY A CA 1
ATOM 2794 C C . GLY A 1 358 ? 6.648 36.406 5.371 1 79.81 358 GLY A C 1
ATOM 2795 O O . GLY A 1 358 ? 7.719 36.312 4.773 1 79.81 358 GLY A O 1
ATOM 2796 N N . LYS A 1 359 ? 6.613 36.531 6.625 1 85.62 359 LYS A N 1
ATOM 2797 C CA . LYS A 1 359 ? 7.824 36.5 7.445 1 85.62 359 LYS A CA 1
ATOM 2798 C C . LYS A 1 359 ? 8.609 35.219 7.207 1 85.62 359 LYS A C 1
ATOM 2800 O O . LYS A 1 359 ? 9.805 35.25 6.922 1 85.62 359 LYS A O 1
ATOM 2805 N N . SER A 1 360 ? 7.953 34.125 7.285 1 84.12 360 SER A N 1
ATOM 2806 C CA . SER A 1 360 ? 8.617 32.844 7.094 1 84.12 360 SER A CA 1
ATOM 2807 C C . SER A 1 360 ? 9.086 32.688 5.652 1 84.12 360 SER A C 1
ATOM 2809 O O . SER A 1 360 ? 10.117 32.062 5.398 1 84.12 360 SER A O 1
ATOM 2811 N N . THR A 1 361 ? 8.328 33.25 4.762 1 86.69 361 THR A N 1
ATOM 2812 C CA . THR A 1 361 ? 8.703 33.188 3.352 1 86.69 361 THR A CA 1
ATOM 2813 C C . THR A 1 361 ? 9.992 33.969 3.105 1 86.69 361 THR A C 1
ATOM 2815 O O . THR A 1 361 ? 10.828 33.531 2.305 1 86.69 361 THR A O 1
ATOM 2818 N N . LEU A 1 362 ? 10.086 35.062 3.777 1 90.88 362 LEU A N 1
ATOM 2819 C CA . LEU A 1 362 ? 11.312 35.844 3.658 1 90.88 362 LEU A CA 1
ATOM 2820 C C . LEU A 1 362 ? 12.531 35 4.047 1 90.88 362 LEU A C 1
ATOM 2822 O O . LEU A 1 362 ? 13.539 35 3.338 1 90.88 362 LEU A O 1
ATOM 2826 N N . PHE A 1 363 ? 12.414 34.312 5.156 1 92.38 363 PHE A N 1
ATOM 2827 C CA . PHE A 1 363 ? 13.516 33.469 5.605 1 92.38 363 PHE A CA 1
ATOM 2828 C C . PHE A 1 363 ? 13.805 32.375 4.582 1 92.38 363 PHE A C 1
ATOM 2830 O O . PHE A 1 363 ? 14.969 32.062 4.293 1 92.38 363 PHE A O 1
ATOM 2837 N N . LYS A 1 364 ? 12.805 31.812 4.035 1 89.19 364 LYS A N 1
ATOM 2838 C CA . LYS A 1 364 ? 12.992 30.766 3.037 1 89.19 364 LYS A CA 1
ATOM 2839 C C . LYS A 1 364 ? 13.703 31.312 1.799 1 89.19 364 LYS A C 1
ATOM 2841 O O . LYS A 1 364 ? 14.5 30.609 1.176 1 89.19 364 LYS A O 1
ATOM 2846 N N . LEU A 1 365 ? 13.391 32.5 1.459 1 91.69 365 LEU A N 1
ATOM 2847 C CA . LEU A 1 365 ? 14.039 33.156 0.319 1 91.69 365 LEU A CA 1
ATOM 2848 C C . LEU A 1 365 ? 15.508 33.438 0.619 1 91.69 365 LEU A C 1
ATOM 2850 O O . LEU A 1 365 ? 16.375 33.219 -0.235 1 91.69 365 LEU A O 1
ATOM 2854 N N . ILE A 1 366 ? 15.734 33.844 1.784 1 92.88 366 ILE A N 1
ATOM 2855 C CA . ILE A 1 366 ? 17.094 34.156 2.186 1 92.88 366 ILE A CA 1
ATOM 2856 C C . ILE A 1 366 ? 17.938 32.875 2.242 1 92.88 366 ILE A C 1
ATOM 2858 O O . ILE A 1 366 ? 19.078 32.875 1.804 1 92.88 366 ILE A O 1
ATOM 2862 N N . LEU A 1 367 ? 17.312 31.828 2.727 1 90.56 367 LEU A N 1
ATOM 2863 C CA . LEU A 1 367 ? 18 30.562 2.928 1 90.56 367 LEU A CA 1
ATOM 2864 C C . LEU A 1 367 ? 18.078 29.766 1.625 1 90.56 367 LEU A C 1
ATOM 2866 O O . LEU A 1 367 ? 18.719 28.719 1.571 1 90.56 367 LEU A O 1
ATOM 2870 N N . GLY A 1 368 ? 17.391 30.219 0.636 1 87.06 368 GLY A N 1
ATOM 2871 C CA . GLY A 1 368 ? 17.453 29.578 -0.673 1 87.06 368 GLY A CA 1
ATOM 2872 C C . GLY A 1 368 ? 16.531 28.391 -0.812 1 87.06 368 GLY A C 1
ATOM 2873 O O . GLY A 1 368 ? 16.719 27.547 -1.692 1 87.06 368 GLY A O 1
ATOM 2874 N N . LYS A 1 369 ? 15.664 28.297 0.054 1 82.69 369 LYS A N 1
ATOM 2875 C CA . LYS A 1 369 ? 14.703 27.203 -0.016 1 82.69 369 LYS A CA 1
ATOM 2876 C C . LYS A 1 369 ? 13.57 27.516 -0.992 1 82.69 369 LYS A C 1
ATOM 2878 O O . LYS A 1 369 ? 12.891 26.625 -1.478 1 82.69 369 LYS A O 1
ATOM 2883 N N . LEU A 1 370 ? 13.391 28.812 -1.239 1 85.12 370 LEU A N 1
ATOM 2884 C CA . LEU A 1 370 ? 12.453 29.328 -2.234 1 85.12 370 LEU A CA 1
ATOM 2885 C C . LEU A 1 370 ? 13.148 30.281 -3.197 1 85.12 370 LEU A C 1
ATOM 2887 O O . LEU A 1 370 ? 14.031 31.031 -2.795 1 85.12 370 LEU A O 1
ATOM 2891 N N . SER A 1 371 ? 12.75 30.188 -4.418 1 89.12 371 SER A N 1
ATOM 2892 C CA . SER A 1 371 ? 13.32 31.109 -5.398 1 89.12 371 SER A CA 1
ATOM 2893 C C . SER A 1 371 ? 12.453 32.344 -5.57 1 89.12 371 SER A C 1
ATOM 2895 O O . SER A 1 371 ? 11.234 32.25 -5.707 1 89.12 371 SER A O 1
ATOM 2897 N N . PRO A 1 372 ? 13.109 33.406 -5.562 1 92.12 372 PRO A N 1
ATOM 2898 C CA . PRO A 1 372 ? 12.344 34.625 -5.766 1 92.12 372 PRO A CA 1
ATOM 2899 C C . PRO A 1 372 ? 11.844 34.781 -7.199 1 92.12 372 PRO A C 1
ATOM 2901 O O . PRO A 1 372 ? 12.492 34.312 -8.141 1 92.12 372 PRO A O 1
ATOM 2904 N N . THR A 1 373 ? 10.703 35.344 -7.41 1 91.56 373 THR A N 1
ATOM 2905 C CA . THR A 1 373 ? 10.156 35.656 -8.727 1 91.56 373 THR A CA 1
ATOM 2906 C C . THR A 1 373 ? 10.844 36.906 -9.32 1 91.56 373 THR A C 1
ATOM 2908 O O . THR A 1 373 ? 11.133 36.938 -10.516 1 91.56 373 THR A O 1
ATOM 2911 N N . SER A 1 374 ? 11.016 37.812 -8.539 1 91.75 374 SER A N 1
ATOM 2912 C CA . SER A 1 374 ? 11.766 39.031 -8.906 1 91.75 374 SER A CA 1
ATOM 2913 C C . SER A 1 374 ? 12.648 39.5 -7.762 1 91.75 374 SER A C 1
ATOM 2915 O O . SER A 1 374 ? 12.406 39.156 -6.602 1 91.75 374 SER A O 1
ATOM 2917 N N . GLY A 1 375 ? 13.711 40.156 -8.172 1 92.56 375 GLY A N 1
ATOM 2918 C CA . GLY A 1 375 ? 14.648 40.625 -7.168 1 92.56 375 GLY A CA 1
ATOM 2919 C C . GLY A 1 375 ? 15.703 39.625 -6.785 1 92.56 375 GLY A C 1
ATOM 2920 O O . GLY A 1 375 ? 15.867 38.594 -7.461 1 92.56 375 GLY A O 1
ATOM 2921 N N . LYS A 1 376 ? 16.516 40 -5.812 1 93 376 LYS A N 1
ATOM 2922 C CA . LYS A 1 376 ? 17.594 39.094 -5.441 1 93 376 LYS A CA 1
ATOM 2923 C C . LYS A 1 376 ? 18.031 39.312 -3.994 1 93 376 LYS A C 1
ATOM 2925 O O . LYS A 1 376 ? 17.797 40.375 -3.428 1 93 376 LYS A O 1
ATOM 2930 N N . VAL A 1 377 ? 18.484 38.281 -3.416 1 94 377 VAL A N 1
ATOM 2931 C CA . VAL A 1 377 ? 19.172 38.281 -2.127 1 94 377 VAL A CA 1
ATOM 2932 C C . VAL A 1 377 ? 20.672 38.25 -2.344 1 94 377 VAL A C 1
ATOM 2934 O O . VAL A 1 377 ? 21.203 37.344 -2.986 1 94 377 VAL A O 1
ATOM 2937 N N . ILE A 1 378 ? 21.375 39.25 -1.832 1 94.19 378 ILE A N 1
ATOM 2938 C CA . ILE A 1 378 ? 22.797 39.375 -2.105 1 94.19 378 ILE A CA 1
ATOM 2939 C C . ILE A 1 378 ? 23.578 39.312 -0.794 1 94.19 378 ILE A C 1
ATOM 2941 O O . ILE A 1 378 ? 23.25 40.031 0.164 1 94.19 378 ILE A O 1
ATOM 2945 N N . PHE A 1 379 ? 24.547 38.438 -0.811 1 94.62 379 PHE A N 1
ATOM 2946 C CA . PHE A 1 379 ? 25.516 38.406 0.276 1 94.62 379 PHE A CA 1
ATOM 2947 C C . PHE A 1 379 ? 26.844 39.031 -0.162 1 94.62 379 PHE A C 1
ATOM 2949 O O . PHE A 1 379 ? 27.391 38.656 -1.202 1 94.62 379 PHE A O 1
ATOM 2956 N N . GLU A 1 380 ? 27.312 40 0.616 1 94 380 GLU A N 1
ATOM 2957 C CA . GLU A 1 380 ? 28.562 40.688 0.256 1 94 380 GLU A CA 1
ATOM 2958 C C . GLU A 1 380 ? 29.625 40.5 1.333 1 94 380 GLU A C 1
ATOM 2960 O O . GLU A 1 380 ? 29.297 40.375 2.516 1 94 380 GLU A O 1
ATOM 2965 N N . ASP A 1 381 ? 30.859 40.531 0.856 1 93.12 381 ASP A N 1
ATOM 2966 C CA . ASP A 1 381 ? 31.969 40.469 1.8 1 93.12 381 ASP A CA 1
ATOM 2967 C C . ASP A 1 381 ? 32.375 41.875 2.262 1 93.12 381 ASP A C 1
ATOM 2969 O O . ASP A 1 381 ? 31.719 42.875 1.93 1 93.12 381 ASP A O 1
ATOM 2973 N N . LYS A 1 382 ? 33.469 41.906 2.957 1 91.31 382 LYS A N 1
ATOM 2974 C CA . LYS A 1 382 ? 33.969 43.156 3.527 1 91.31 382 LYS A CA 1
ATOM 2975 C C . LYS A 1 382 ? 34.375 44.125 2.432 1 91.31 382 LYS A C 1
ATOM 2977 O O . LYS A 1 382 ? 34.344 45.344 2.627 1 91.31 382 LYS A O 1
ATOM 2982 N N . ASN A 1 383 ? 34.688 43.562 1.246 1 92 383 ASN A N 1
ATOM 2983 C CA . ASN A 1 383 ? 35.125 44.406 0.139 1 92 383 ASN A CA 1
ATOM 2984 C C . ASN A 1 383 ? 34 44.75 -0.813 1 92 383 ASN A C 1
ATOM 2986 O O . ASN A 1 383 ? 34.219 45.375 -1.848 1 92 383 ASN A O 1
ATOM 2990 N N . GLY A 1 384 ? 32.906 44.344 -0.464 1 89.06 384 GLY A N 1
ATOM 2991 C CA . GLY A 1 384 ? 31.75 44.656 -1.292 1 89.06 384 GLY A CA 1
ATOM 2992 C C . GLY A 1 384 ? 31.547 43.688 -2.434 1 89.06 384 GLY A C 1
ATOM 2993 O O . GLY A 1 384 ? 30.75 43.938 -3.336 1 89.06 384 GLY A O 1
ATOM 2994 N N . LYS A 1 385 ? 32.219 42.625 -2.434 1 92.62 385 LYS A N 1
ATOM 2995 C CA . LYS A 1 385 ? 32.094 41.625 -3.482 1 92.62 385 LYS A CA 1
ATOM 2996 C C . LYS A 1 385 ? 31 40.625 -3.127 1 92.62 385 LYS A C 1
ATOM 2998 O O . LYS A 1 385 ? 30.906 40.188 -1.976 1 92.62 385 LYS A O 1
ATOM 3003 N N . GLU A 1 386 ? 30.281 40.281 -4.055 1 91.25 386 GLU A N 1
ATOM 3004 C CA . GLU A 1 386 ? 29.234 39.281 -3.865 1 91.25 386 GLU A CA 1
ATOM 3005 C C . GLU A 1 386 ? 29.812 37.906 -3.615 1 91.25 386 GLU A C 1
ATOM 3007 O O . GLU A 1 386 ? 30.75 37.5 -4.305 1 91.25 386 GLU A O 1
ATOM 3012 N N . ILE A 1 387 ? 29.266 37.219 -2.621 1 89 387 ILE A N 1
ATOM 3013 C CA . ILE A 1 387 ? 29.734 35.906 -2.252 1 89 387 ILE A CA 1
ATOM 3014 C C . ILE A 1 387 ? 28.688 34.844 -2.645 1 89 387 ILE A C 1
ATOM 3016 O O . ILE A 1 387 ? 27.484 35.062 -2.414 1 89 387 ILE A O 1
ATOM 3020 N N . LYS A 1 388 ? 29.203 33.844 -3.342 1 82.94 388 LYS A N 1
ATOM 3021 C CA . LYS A 1 388 ? 28.328 32.688 -3.561 1 82.94 388 LYS A CA 1
ATOM 3022 C C . LYS A 1 388 ? 28.359 31.75 -2.357 1 82.94 388 LYS A C 1
ATOM 3024 O O . LYS A 1 388 ? 29.25 30.906 -2.232 1 82.94 388 LYS A O 1
ATOM 3029 N N . LEU A 1 389 ? 27.453 31.969 -1.483 1 82.44 389 LEU A N 1
ATOM 3030 C CA . LEU A 1 389 ? 27.406 31.234 -0.219 1 82.44 389 LEU A CA 1
ATOM 3031 C C . LEU A 1 389 ? 26.453 30.047 -0.31 1 82.44 389 LEU A C 1
ATOM 3033 O O . LEU A 1 389 ? 25.391 30.141 -0.937 1 82.44 389 LEU A O 1
ATOM 3037 N N . ASN A 1 390 ? 26.969 28.891 0.246 1 81.94 390 ASN A N 1
ATOM 3038 C CA . ASN A 1 390 ? 26.031 27.812 0.513 1 81.94 390 ASN A CA 1
ATOM 3039 C C . ASN A 1 390 ? 25.062 28.188 1.63 1 81.94 390 ASN A C 1
ATOM 3041 O O . ASN A 1 390 ? 25.453 28.359 2.783 1 81.94 390 ASN A O 1
ATOM 3045 N N . ARG A 1 391 ? 23.875 28.297 1.229 1 86.69 391 ARG A N 1
ATOM 3046 C CA . ARG A 1 391 ? 22.875 28.812 2.15 1 86.69 391 ARG A CA 1
ATOM 3047 C C . ARG A 1 391 ? 22.672 27.875 3.342 1 86.69 391 ARG A C 1
ATOM 3049 O O . ARG A 1 391 ? 22.156 28.297 4.379 1 86.69 391 ARG A O 1
ATOM 3056 N N . ASP A 1 392 ? 23.203 26.734 3.236 1 81.12 392 ASP A N 1
ATOM 3057 C CA . ASP A 1 392 ? 23.062 25.781 4.332 1 81.12 392 ASP A CA 1
ATOM 3058 C C . ASP A 1 392 ? 24.047 26.094 5.457 1 81.12 392 ASP A C 1
ATOM 3060 O O . ASP A 1 392 ? 23.906 25.578 6.574 1 81.12 392 ASP A O 1
ATOM 3064 N N . GLU A 1 393 ? 24.891 26.922 5.172 1 84.56 393 GLU A N 1
ATOM 3065 C CA . GLU A 1 393 ? 25.844 27.312 6.195 1 84.56 393 GLU A CA 1
ATOM 3066 C C . GLU A 1 393 ? 25.234 28.297 7.18 1 84.56 393 GLU A C 1
ATOM 3068 O O . GLU A 1 393 ? 25.781 28.516 8.273 1 84.56 393 GLU A O 1
ATOM 3073 N N . LEU A 1 394 ? 24.203 28.875 6.707 1 90.06 394 LEU A N 1
ATOM 3074 C CA . LEU A 1 394 ? 23.5 29.812 7.582 1 90.06 394 LEU A CA 1
ATOM 3075 C C . LEU A 1 394 ? 22.719 29.062 8.656 1 90.06 394 LEU A C 1
ATOM 3077 O O . LEU A 1 394 ? 22.141 28 8.391 1 90.06 394 LEU A O 1
ATOM 3081 N N . GLY A 1 395 ? 22.844 29.547 9.859 1 91.31 395 GLY A N 1
ATOM 3082 C CA . GLY A 1 395 ? 22.047 28.953 10.922 1 91.31 395 GLY A CA 1
ATOM 3083 C C . GLY A 1 395 ? 20.562 29.281 10.789 1 91.31 395 GLY A C 1
ATOM 3084 O O . GLY A 1 395 ? 20.203 30.391 10.398 1 91.31 395 GLY A O 1
ATOM 3085 N N . TYR A 1 396 ? 19.844 28.312 11.102 1 92 396 TYR A N 1
ATOM 3086 C CA . TYR A 1 396 ? 18.406 28.531 10.992 1 92 396 TYR A CA 1
ATOM 3087 C C . TYR A 1 396 ? 17.641 27.719 12.039 1 92 396 TYR A C 1
ATOM 3089 O O . TYR A 1 396 ? 17.922 26.531 12.234 1 92 396 TYR A O 1
ATOM 3097 N N . VAL A 1 397 ? 16.812 28.406 12.758 1 91.94 397 VAL A N 1
ATOM 3098 C CA . VAL A 1 397 ? 15.859 27.781 13.664 1 91.94 397 VAL A CA 1
ATOM 3099 C C . VAL A 1 397 ? 14.453 27.891 13.094 1 91.94 397 VAL A C 1
ATOM 3101 O O . VAL A 1 397 ? 13.844 28.969 13.125 1 91.94 397 VAL A O 1
ATOM 3104 N N . ALA A 1 398 ? 13.977 26.797 12.664 1 87.5 398 ALA A N 1
ATOM 3105 C CA . ALA A 1 398 ? 12.664 26.781 12.023 1 87.5 398 ALA A CA 1
ATOM 3106 C C . ALA A 1 398 ? 11.547 26.812 13.055 1 87.5 398 ALA A C 1
ATOM 3108 O O . ALA A 1 398 ? 11.773 26.562 14.242 1 87.5 398 ALA A O 1
ATOM 3109 N N . GLN A 1 399 ? 10.43 27.172 12.5 1 80.5 399 GLN A N 1
ATOM 3110 C CA . GLN A 1 399 ? 9.25 27.234 13.352 1 80.5 399 GLN A CA 1
ATOM 3111 C C . GLN A 1 399 ? 8.867 25.844 13.859 1 80.5 399 GLN A C 1
ATOM 3113 O O . GLN A 1 399 ? 8.445 25.703 15.008 1 80.5 399 GLN A O 1
ATOM 3118 N N . ASP A 1 400 ? 9.109 24.938 12.93 1 79.38 400 ASP A N 1
ATOM 3119 C CA . ASP A 1 400 ? 8.836 23.562 13.32 1 79.38 400 ASP A CA 1
ATOM 3120 C C . ASP A 1 400 ? 10.008 22.969 14.102 1 79.38 400 ASP A C 1
ATOM 3122 O O . ASP A 1 400 ? 11.156 23.062 13.672 1 79.38 400 ASP A O 1
ATOM 3126 N N . ASN A 1 401 ? 9.938 22.641 15.32 1 84.06 401 ASN A N 1
ATOM 3127 C CA . ASN A 1 401 ? 10.977 22.094 16.188 1 84.06 401 ASN A CA 1
ATOM 3128 C C . ASN A 1 401 ? 11.266 20.641 15.859 1 84.06 401 ASN A C 1
ATOM 3130 O O . ASN A 1 401 ? 10.93 19.734 16.641 1 84.06 401 ASN A O 1
ATOM 3134 N N . THR A 1 402 ? 12.023 20.453 14.82 1 88.19 402 THR A N 1
ATOM 3135 C CA . THR A 1 402 ? 12.328 19.094 14.383 1 88.19 402 THR A CA 1
ATOM 3136 C C . THR A 1 402 ? 13.391 18.469 15.273 1 88.19 402 THR A C 1
ATOM 3138 O O . THR A 1 402 ? 14.453 19.047 15.492 1 88.19 402 THR A O 1
ATOM 3141 N N . LEU A 1 403 ? 13.062 17.312 15.805 1 91.25 403 LEU A N 1
ATOM 3142 C CA . LEU A 1 403 ? 14.008 16.531 16.594 1 91.25 403 LEU A CA 1
ATOM 3143 C C . LEU A 1 403 ? 14.211 15.148 15.992 1 91.25 403 LEU A C 1
ATOM 3145 O O . LEU A 1 403 ? 13.477 14.75 15.086 1 91.25 403 LEU A O 1
ATOM 3149 N N . PHE A 1 404 ? 15.25 14.469 16.391 1 91.25 404 PHE A N 1
ATOM 3150 C CA . PHE A 1 404 ? 15.594 13.148 15.875 1 91.25 404 PHE A CA 1
ATOM 3151 C C . PHE A 1 404 ? 15.492 12.094 16.969 1 91.25 404 PHE A C 1
ATOM 3153 O O . PHE A 1 404 ? 15.594 12.422 18.156 1 91.25 404 PHE A O 1
ATOM 3160 N N . PRO A 1 405 ? 15.203 10.875 16.578 1 88.81 405 PRO A N 1
ATOM 3161 C CA . PRO A 1 405 ? 15.047 9.805 17.578 1 88.81 405 PRO A CA 1
ATOM 3162 C C . PRO A 1 405 ? 16.375 9.375 18.188 1 88.81 405 PRO A C 1
ATOM 3164 O O . PRO A 1 405 ? 16.828 8.25 17.953 1 88.81 405 PRO A O 1
ATOM 3167 N N . ASP A 1 406 ? 16.922 10.148 18.938 1 91.94 406 ASP A N 1
ATOM 3168 C CA . ASP A 1 406 ? 18.203 9.938 19.625 1 91.94 406 ASP A CA 1
ATOM 3169 C C . ASP A 1 406 ? 18.25 10.734 20.922 1 91.94 406 ASP A C 1
ATOM 3171 O O . ASP A 1 406 ? 17.234 11.258 21.391 1 91.94 406 ASP A O 1
ATOM 3175 N N . THR A 1 407 ? 19.375 10.828 21.531 1 93.62 407 THR A N 1
ATOM 3176 C CA . THR A 1 407 ? 19.516 11.492 22.812 1 93.62 407 THR A CA 1
ATOM 3177 C C . THR A 1 407 ? 19.375 13.008 22.672 1 93.62 407 THR A C 1
ATOM 3179 O O . THR A 1 407 ? 19.547 13.547 21.578 1 93.62 407 THR A O 1
ATOM 3182 N N . ILE A 1 408 ? 19.078 13.641 23.766 1 95.19 408 ILE A N 1
ATOM 3183 C CA . ILE A 1 408 ? 19 15.102 23.781 1 95.19 408 ILE A CA 1
ATOM 3184 C C . ILE A 1 408 ? 20.344 15.703 23.406 1 95.19 408 ILE A C 1
ATOM 3186 O O . ILE A 1 408 ? 20.406 16.656 22.625 1 95.19 408 ILE A O 1
ATOM 3190 N N . GLU A 1 409 ? 21.359 15.078 23.844 1 95.38 409 GLU A N 1
ATOM 3191 C CA . GLU A 1 409 ? 22.719 15.539 23.531 1 95.38 409 GLU A CA 1
ATOM 3192 C C . GLU A 1 409 ? 23 15.492 22.031 1 95.38 409 GLU A C 1
ATOM 3194 O O . GLU A 1 409 ? 23.5 16.453 21.453 1 95.38 409 GLU A O 1
ATOM 3199 N N . ASN A 1 410 ? 22.672 14.422 21.453 1 93.94 410 ASN A N 1
ATOM 3200 C CA . ASN A 1 410 ? 22.906 14.258 20.031 1 93.94 410 ASN A CA 1
ATOM 3201 C C . ASN A 1 410 ? 22.031 15.211 19.203 1 93.94 410 ASN A C 1
ATOM 3203 O O . ASN A 1 410 ? 22.438 15.648 18.141 1 93.94 410 ASN A O 1
ATOM 3207 N N . ASN A 1 411 ? 20.844 15.461 19.688 1 94.56 411 ASN A N 1
ATOM 3208 C CA . ASN A 1 411 ? 19.969 16.406 19 1 94.56 411 ASN A CA 1
ATOM 3209 C C . ASN A 1 411 ? 20.531 17.828 19.078 1 94.56 411 ASN A C 1
ATOM 3211 O O . ASN A 1 411 ? 20.344 18.625 18.172 1 94.56 411 ASN A O 1
ATOM 3215 N N . MET A 1 412 ? 21.234 18.094 20.172 1 95.06 412 MET A N 1
ATOM 3216 C CA . MET A 1 412 ? 21.844 19.406 20.344 1 95.06 412 MET A CA 1
ATOM 3217 C C . MET A 1 412 ? 23.109 19.547 19.484 1 95.06 412 MET A C 1
ATOM 3219 O O . MET A 1 412 ? 23.312 20.562 18.844 1 95.06 412 MET A O 1
ATOM 3223 N N . THR A 1 413 ? 23.875 18.469 19.469 1 94.44 413 THR A N 1
ATOM 3224 C CA . THR A 1 413 ? 25.156 18.531 18.797 1 94.44 413 THR A CA 1
ATOM 3225 C C . THR A 1 413 ? 25.016 18.109 17.328 1 94.44 413 THR A C 1
ATOM 3227 O O . THR A 1 413 ? 25.969 18.219 16.547 1 94.44 413 THR A O 1
ATOM 3230 N N . MET A 1 414 ? 23.875 17.578 17.031 1 92.44 414 MET A N 1
ATOM 3231 C CA . MET A 1 414 ? 23.625 17.031 15.703 1 92.44 414 MET A CA 1
ATOM 3232 C C . MET A 1 414 ? 24.672 15.984 15.344 1 92.44 414 MET A C 1
ATOM 3234 O O . MET A 1 414 ? 25.25 16.031 14.258 1 92.44 414 MET A O 1
ATOM 3238 N N . PHE A 1 415 ? 25.016 15.195 16.375 1 90.19 415 PHE A N 1
ATOM 3239 C CA . PHE A 1 415 ? 25.812 13.984 16.25 1 90.19 415 PHE A CA 1
ATOM 3240 C C . PHE A 1 415 ? 27.281 14.312 16.016 1 90.19 415 PHE A C 1
ATOM 3242 O O . PHE A 1 415 ? 28.016 13.516 15.438 1 90.19 415 PHE A O 1
ATOM 3249 N N . ASN A 1 416 ? 27.641 15.516 16.312 1 90 416 ASN A N 1
ATOM 3250 C CA . ASN A 1 416 ? 29.047 15.914 16.297 1 90 416 ASN A CA 1
ATOM 3251 C C . ASN A 1 416 ? 29.672 15.82 17.688 1 90 416 ASN A C 1
ATOM 3253 O O . ASN A 1 416 ? 29.5 16.734 18.5 1 90 416 ASN A O 1
ATOM 3257 N N . SER A 1 417 ? 30.438 14.906 17.875 1 88.19 417 SER A N 1
ATOM 3258 C CA . SER A 1 417 ? 31 14.609 19.188 1 88.19 417 SER A CA 1
ATOM 3259 C C . SER A 1 417 ? 32 15.68 19.609 1 88.19 417 SER A C 1
ATOM 3261 O O . SER A 1 417 ? 32.281 15.828 20.812 1 88.19 417 SER A O 1
ATOM 3263 N N . LYS A 1 418 ? 32.469 16.484 18.703 1 89.25 418 LYS A N 1
ATOM 3264 C CA . LYS A 1 418 ? 33.438 17.531 19.031 1 89.25 418 LYS A CA 1
ATOM 3265 C C . LYS A 1 418 ? 32.75 18.641 19.844 1 89.25 418 LYS A C 1
ATOM 3267 O O . LYS A 1 418 ? 33.438 19.406 20.531 1 89.25 418 LYS A O 1
ATOM 3272 N N . LEU A 1 419 ? 31.469 18.672 19.797 1 91.5 419 LEU A N 1
ATOM 3273 C CA . LEU A 1 419 ? 30.734 19.75 20.453 1 91.5 419 LEU A CA 1
ATOM 3274 C C . LEU A 1 419 ? 30.25 19.297 21.844 1 91.5 419 LEU A C 1
ATOM 3276 O O . LEU A 1 419 ? 29.672 20.094 22.578 1 91.5 419 LEU A O 1
ATOM 3280 N N . ASP A 1 420 ? 30.562 18.109 22.266 1 91.19 420 ASP A N 1
ATOM 3281 C CA . ASP A 1 420 ? 30.031 17.547 23.5 1 91.19 420 ASP A CA 1
ATOM 3282 C C . ASP A 1 420 ? 30.484 18.359 24.719 1 91.19 420 ASP A C 1
ATOM 3284 O O . ASP A 1 420 ? 29.734 18.547 25.672 1 91.19 420 ASP A O 1
ATOM 3288 N N . GLU A 1 421 ? 31.625 18.875 24.562 1 91.38 421 GLU A N 1
ATOM 3289 C CA . GLU A 1 421 ? 32.219 19.594 25.688 1 91.38 421 GLU A CA 1
ATOM 3290 C C . GLU A 1 421 ? 31.516 20.938 25.906 1 91.38 421 GLU A C 1
ATOM 3292 O O . GLU A 1 421 ? 31.5 21.453 27.016 1 91.38 421 GLU A O 1
ATOM 3297 N N . LYS A 1 422 ? 30.922 21.469 24.906 1 93.88 422 LYS A N 1
ATOM 3298 C CA . LYS A 1 422 ? 30.312 22.781 24.969 1 93.88 422 LYS A CA 1
ATOM 3299 C C . LYS A 1 422 ? 28.844 22.688 25.375 1 93.88 422 LYS A C 1
ATOM 3301 O O . LYS A 1 422 ? 28.219 23.703 25.688 1 93.88 422 LYS A O 1
ATOM 3306 N N . VAL A 1 423 ? 28.328 21.484 25.438 1 95.75 423 VAL A N 1
ATOM 3307 C CA . VAL A 1 423 ? 26.906 21.281 25.609 1 95.75 423 VAL A CA 1
ATOM 3308 C C . VAL A 1 423 ? 26.453 21.812 26.969 1 95.75 423 VAL A C 1
ATOM 3310 O O . VAL A 1 423 ? 25.422 22.484 27.078 1 95.75 423 VAL A O 1
ATOM 3313 N N . LYS A 1 424 ? 27.219 21.578 27.984 1 93.25 424 LYS A N 1
ATOM 3314 C CA . LYS A 1 424 ? 26.859 21.984 29.344 1 93.25 424 LYS A CA 1
ATOM 3315 C C . LYS A 1 424 ? 26.719 23.5 29.453 1 93.25 424 LYS A C 1
ATOM 3317 O O . LYS A 1 424 ? 25.797 24 30.094 1 93.25 424 LYS A O 1
ATOM 3322 N N . ARG A 1 425 ? 27.609 24.188 28.828 1 93.81 425 ARG A N 1
ATOM 3323 C CA . ARG A 1 425 ? 27.562 25.641 28.844 1 93.81 425 ARG A CA 1
ATOM 3324 C C . ARG A 1 425 ? 26.344 26.172 28.109 1 93.81 425 ARG A C 1
ATOM 3326 O O . ARG A 1 425 ? 25.688 27.109 28.578 1 93.81 425 ARG A O 1
ATOM 3333 N N . ILE A 1 426 ? 26.078 25.562 27.047 1 94.94 426 ILE A N 1
ATOM 3334 C CA . ILE A 1 426 ? 24.984 26.031 26.203 1 94.94 426 ILE A CA 1
ATOM 3335 C C . ILE A 1 426 ? 23.641 25.734 26.859 1 94.94 426 ILE A C 1
ATOM 3337 O O . ILE A 1 426 ? 22.703 26.516 26.766 1 94.94 426 ILE A O 1
ATOM 3341 N N . VAL A 1 427 ? 23.562 24.625 27.578 1 95.56 427 VAL A N 1
ATOM 3342 C CA . VAL A 1 427 ? 22.359 24.234 28.312 1 95.56 427 VAL A CA 1
ATOM 3343 C C . VAL A 1 427 ? 21.984 25.344 29.297 1 95.56 427 VAL A C 1
ATOM 3345 O O . VAL A 1 427 ? 20.797 25.656 29.469 1 95.56 427 VAL A O 1
ATOM 3348 N N . LYS A 1 428 ? 22.938 25.953 29.844 1 93.5 428 LYS A N 1
ATOM 3349 C CA . LYS A 1 428 ? 22.719 27.078 30.766 1 93.5 428 LYS A CA 1
ATOM 3350 C C . LYS A 1 428 ? 22.281 28.328 30.016 1 93.5 428 LYS A C 1
ATOM 3352 O O . LYS A 1 428 ? 21.406 29.062 30.484 1 93.5 428 LYS A O 1
ATOM 3357 N N . GLN A 1 429 ? 22.828 28.516 28.891 1 93.25 429 GLN A N 1
ATOM 3358 C CA . GLN A 1 429 ? 22.562 29.719 28.094 1 93.25 429 GLN A CA 1
ATOM 3359 C C . GLN A 1 429 ? 21.125 29.734 27.594 1 93.25 429 GLN A C 1
ATOM 3361 O O . GLN A 1 429 ? 20.531 30.797 27.422 1 93.25 429 GLN A O 1
ATOM 3366 N N . VAL A 1 430 ? 20.625 28.531 27.406 1 94.31 430 VAL A N 1
ATOM 3367 C CA . VAL A 1 430 ? 19.266 28.484 26.875 1 94.31 430 VAL A CA 1
ATOM 3368 C C . VAL A 1 430 ? 18.281 28.141 27.984 1 94.31 430 VAL A C 1
ATOM 3370 O O . VAL A 1 430 ? 17.141 27.766 27.719 1 94.31 430 VAL A O 1
ATOM 3373 N N . GLU A 1 431 ? 18.734 28.188 29.234 1 92.94 431 GLU A N 1
ATOM 3374 C CA . GLU A 1 431 ? 17.875 28 30.406 1 92.94 431 GLU A CA 1
ATOM 3375 C C . GLU A 1 431 ? 17.234 26.609 30.391 1 92.94 431 GLU A C 1
ATOM 3377 O O . GLU A 1 431 ? 16.047 26.469 30.656 1 92.94 431 GLU A O 1
ATOM 3382 N N . PHE A 1 432 ? 17.984 25.625 30 1 93.94 432 PHE A N 1
ATOM 3383 C CA . PHE A 1 432 ? 17.469 24.266 29.891 1 93.94 432 PHE A CA 1
ATOM 3384 C C . PHE A 1 432 ? 17.906 23.422 31.078 1 93.94 432 PHE A C 1
ATOM 3386 O O . PHE A 1 432 ? 17.484 22.266 31.219 1 93.94 432 PHE A O 1
ATOM 3393 N N . GLU A 1 433 ? 18.625 23.875 32.031 1 93.12 433 GLU A N 1
ATOM 3394 C CA . GLU A 1 433 ? 19.203 23.141 33.125 1 93.12 433 GLU A CA 1
ATOM 3395 C C . GLU A 1 433 ? 18.109 22.562 34.031 1 93.12 433 GLU A C 1
ATOM 3397 O O . GLU A 1 433 ? 18.156 21.391 34.406 1 93.12 433 GLU A O 1
ATOM 3402 N N . ASN A 1 434 ? 17.219 23.359 34.344 1 88 434 ASN A N 1
ATOM 3403 C CA . ASN A 1 434 ? 16.156 22.922 35.219 1 88 434 ASN A CA 1
ATOM 3404 C C . ASN A 1 434 ? 15.273 21.859 34.562 1 88 434 ASN A C 1
ATOM 3406 O O . ASN A 1 434 ? 14.789 20.953 35.25 1 88 434 ASN A O 1
ATOM 3410 N N . ASP A 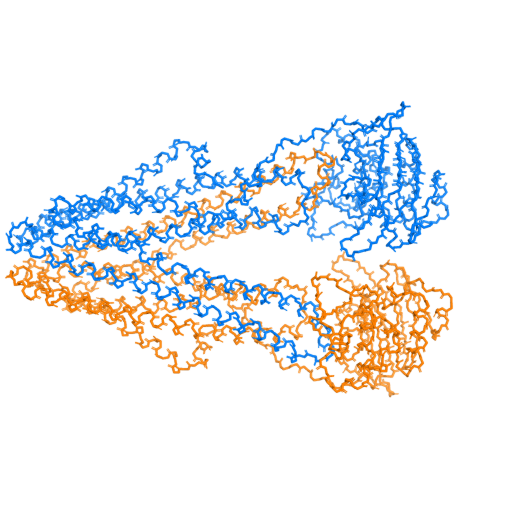1 435 ? 15.047 22.047 33.312 1 90 435 ASP A N 1
ATOM 3411 C CA . ASP A 1 435 ? 14.273 21.047 32.562 1 90 435 ASP A CA 1
ATOM 3412 C C . ASP A 1 435 ? 14.984 19.703 32.562 1 90 435 ASP A C 1
ATOM 3414 O O . ASP A 1 435 ? 14.352 18.656 32.719 1 90 435 ASP A O 1
ATOM 3418 N N . LEU A 1 436 ? 16.234 19.781 32.344 1 92.31 436 LEU A N 1
ATOM 3419 C CA . LEU A 1 436 ? 17.047 18.578 32.219 1 92.31 436 LEU A CA 1
ATOM 3420 C C . LEU A 1 436 ? 17.016 17.781 33.531 1 92.31 436 LEU A C 1
ATOM 3422 O O . LEU A 1 436 ? 17.078 16.547 33.5 1 92.31 436 LEU A O 1
ATOM 3426 N N . LYS A 1 437 ? 16.922 18.422 34.594 1 88.25 437 LYS A N 1
ATOM 3427 C CA . LYS A 1 437 ? 16.875 17.766 35.906 1 88.25 437 LYS A CA 1
ATOM 3428 C C . LYS A 1 437 ? 15.602 16.938 36.062 1 88.25 437 LYS A C 1
ATOM 3430 O O . LYS A 1 437 ? 15.586 15.938 36.781 1 88.25 437 LYS A O 1
ATOM 3435 N N . LYS A 1 438 ? 14.641 17.266 35.375 1 85.62 438 LYS A N 1
ATOM 3436 C CA . LYS A 1 438 ? 13.344 16.594 35.5 1 85.62 438 LYS A CA 1
ATOM 3437 C C . LYS A 1 438 ? 13.227 15.461 34.469 1 85.62 438 LYS A C 1
ATOM 3439 O O . LYS A 1 438 ? 12.328 14.625 34.562 1 85.62 438 LYS A O 1
ATOM 3444 N N . ILE A 1 439 ? 14.031 15.516 33.562 1 89 439 ILE A N 1
ATOM 3445 C CA . ILE A 1 439 ? 13.992 14.5 32.531 1 89 439 ILE A CA 1
ATOM 3446 C C . ILE A 1 439 ? 14.867 13.312 32.938 1 89 439 ILE A C 1
ATOM 3448 O O . ILE A 1 439 ? 16.031 13.484 33.281 1 89 439 ILE A O 1
ATOM 3452 N N . PRO A 1 440 ? 14.273 12.133 32.812 1 87.88 440 PRO A N 1
ATOM 3453 C CA . PRO A 1 440 ? 15.094 10.953 33.125 1 87.88 440 PRO A CA 1
ATOM 3454 C C . PRO A 1 440 ? 16.328 10.836 32.219 1 87.88 440 PRO A C 1
ATOM 3456 O O . PRO A 1 440 ? 16.25 11.125 31.031 1 87.88 440 PRO A O 1
ATOM 3459 N N . ASP A 1 441 ? 17.547 10.562 32.719 1 90.75 441 ASP A N 1
ATOM 3460 C CA . ASP A 1 441 ? 18.812 10.328 32.062 1 90.75 441 ASP A CA 1
ATOM 3461 C C . ASP A 1 441 ? 19.406 11.633 31.531 1 90.75 441 ASP A C 1
ATOM 3463 O O . ASP A 1 441 ? 20.453 11.633 30.891 1 90.75 441 ASP A O 1
ATOM 3467 N N . GLY A 1 442 ? 18.672 12.734 31.688 1 92.06 442 GLY A N 1
ATOM 3468 C CA . GLY A 1 442 ? 19.188 14.047 31.328 1 92.06 442 GLY A CA 1
ATOM 3469 C C . GLY A 1 442 ? 19.562 14.156 29.859 1 92.06 442 GLY A C 1
ATOM 3470 O O . GLY A 1 442 ? 18.75 13.852 28.984 1 92.06 442 GLY A O 1
ATOM 3471 N N . LEU A 1 443 ? 20.828 14.422 29.641 1 93.5 443 LEU A N 1
ATOM 3472 C CA . LEU A 1 443 ? 21.328 14.617 28.281 1 93.5 443 LEU A CA 1
ATOM 3473 C C . LEU A 1 443 ? 21.312 13.305 27.5 1 93.5 443 LEU A C 1
ATOM 3475 O O . LEU A 1 443 ? 21.25 13.312 26.266 1 93.5 443 LEU A O 1
ATOM 3479 N N . LYS A 1 444 ? 21.281 12.289 28.188 1 93.25 444 LYS A N 1
ATOM 3480 C CA . LYS A 1 444 ? 21.344 10.977 27.547 1 93.25 444 LYS A CA 1
ATOM 3481 C C . LYS A 1 444 ? 19.953 10.406 27.344 1 93.25 444 LYS A C 1
ATOM 3483 O O . LYS A 1 444 ? 19.797 9.312 26.797 1 93.25 444 LYS A O 1
ATOM 3488 N N . HIS A 1 445 ? 18.984 11.227 27.641 1 92.44 445 HIS A N 1
ATOM 3489 C CA . HIS A 1 445 ? 17.609 10.789 27.438 1 92.44 445 HIS A CA 1
ATOM 3490 C C . HIS A 1 445 ? 17.312 10.625 25.953 1 92.44 445 HIS A C 1
ATOM 3492 O O . HIS A 1 445 ? 17.562 11.531 25.156 1 92.44 445 HIS A O 1
ATOM 3498 N N . GLU A 1 446 ? 16.734 9.5 25.625 1 91.19 446 GLU A N 1
ATOM 3499 C CA . GLU A 1 446 ? 16.375 9.242 24.234 1 91.19 446 GLU A CA 1
ATOM 3500 C C . GLU A 1 446 ? 15.008 9.82 23.906 1 91.19 446 GLU A C 1
ATOM 3502 O O . GLU A 1 446 ? 14.016 9.508 24.562 1 91.19 446 GLU A O 1
ATOM 3507 N N . ILE A 1 447 ? 14.953 10.625 22.875 1 90.12 447 ILE A N 1
ATOM 3508 C CA . ILE A 1 447 ? 13.719 11.281 22.453 1 90.12 447 ILE A CA 1
ATOM 3509 C C . ILE A 1 447 ? 12.867 10.305 21.641 1 90.12 447 ILE A C 1
ATOM 3511 O O . ILE A 1 447 ? 13.352 9.719 20.672 1 90.12 447 ILE A O 1
ATOM 3515 N N . ASN A 1 448 ? 11.688 10.133 22.109 1 82.75 448 ASN A N 1
ATOM 3516 C CA . ASN A 1 448 ? 10.703 9.367 21.359 1 82.75 448 ASN A CA 1
ATOM 3517 C C . ASN A 1 448 ? 9.766 10.281 20.578 1 82.75 448 ASN A C 1
ATOM 3519 O O . ASN A 1 448 ? 8.93 10.969 21.172 1 82.75 448 ASN A O 1
ATOM 3523 N N . LEU A 1 449 ? 9.82 10.336 19.297 1 80.38 449 LEU A N 1
ATOM 3524 C CA . LEU A 1 449 ? 9.086 11.281 18.469 1 80.38 449 LEU A CA 1
ATOM 3525 C C . LEU A 1 449 ? 7.602 10.945 18.438 1 80.38 449 LEU A C 1
ATOM 3527 O O . LEU A 1 449 ? 6.77 11.812 18.156 1 80.38 449 LEU A O 1
ATOM 3531 N N . ASP A 1 450 ? 7.285 9.734 18.734 1 66.5 450 ASP A N 1
ATOM 3532 C CA . ASP A 1 450 ? 5.895 9.297 18.688 1 66.5 450 ASP A CA 1
ATOM 3533 C C . ASP A 1 450 ? 5.168 9.625 19.984 1 66.5 450 ASP A C 1
ATOM 3535 O O . ASP A 1 450 ? 3.949 9.812 20 1 66.5 450 ASP A O 1
ATOM 3539 N N . GLU A 1 451 ? 5.836 9.625 21.062 1 62.28 451 GLU A N 1
ATOM 3540 C CA . GLU A 1 451 ? 5.199 9.727 22.375 1 62.28 451 GLU A CA 1
ATOM 3541 C C . GLU A 1 451 ? 5.141 11.18 22.844 1 62.28 451 GLU A C 1
ATOM 3543 O O . GLU A 1 451 ? 4.359 11.508 23.734 1 62.28 451 GLU A O 1
ATOM 3548 N N . GLY A 1 452 ? 5.668 12.062 22.156 1 65.19 452 GLY A N 1
ATOM 3549 C CA . GLY A 1 452 ? 5.602 13.461 22.562 1 65.19 452 GLY A CA 1
ATOM 3550 C C . GLY A 1 452 ? 6.109 13.711 23.969 1 65.19 452 GLY A C 1
ATOM 3551 O O . GLY A 1 452 ? 5.461 14.406 24.75 1 65.19 452 GLY A O 1
ATOM 3552 N N . ASN A 1 453 ? 7.23 13.258 24.375 1 68.56 453 ASN A N 1
ATOM 3553 C CA . ASN A 1 453 ? 7.723 13.281 25.75 1 68.56 453 ASN A CA 1
ATOM 3554 C C . ASN A 1 453 ? 8.297 14.641 26.125 1 68.56 453 ASN A C 1
ATOM 3556 O O . ASN A 1 453 ? 8.68 14.875 27.266 1 68.56 453 ASN A O 1
ATOM 3560 N N . LEU A 1 454 ? 8.438 15.469 25.203 1 81.38 454 LEU A N 1
ATOM 3561 C CA . LEU A 1 454 ? 8.977 16.797 25.469 1 81.38 454 LEU A CA 1
ATOM 3562 C C . LEU A 1 454 ? 7.93 17.875 25.219 1 81.38 454 LEU A C 1
ATOM 3564 O O . LEU A 1 454 ? 7.145 17.766 24.266 1 81.38 454 LEU A O 1
ATOM 3568 N N . SER A 1 455 ? 7.918 18.797 26.141 1 76.94 455 SER A N 1
ATOM 3569 C CA . SER A 1 455 ? 7.023 19.938 25.938 1 76.94 455 SER A CA 1
ATOM 3570 C C . SER A 1 455 ? 7.488 20.812 24.781 1 76.94 455 SER A C 1
ATOM 3572 O O . SER A 1 455 ? 8.617 20.672 24.312 1 76.94 455 SER A O 1
ATOM 3574 N N . GLY A 1 456 ? 6.629 21.625 24.266 1 80.56 456 GLY A N 1
ATOM 3575 C CA . GLY A 1 456 ? 6.984 22.547 23.203 1 80.56 456 GLY A CA 1
ATOM 3576 C C . GLY A 1 456 ? 8.156 23.438 23.547 1 80.56 456 GLY A C 1
ATOM 3577 O O . GLY A 1 456 ? 9.062 23.641 22.734 1 80.56 456 GLY A O 1
ATOM 3578 N N . GLY A 1 457 ? 8.109 23.969 24.766 1 83.94 457 GLY A N 1
ATOM 3579 C CA . GLY A 1 457 ? 9.195 24.812 25.234 1 83.94 457 GLY A CA 1
ATOM 3580 C C . GLY A 1 457 ? 10.523 24.078 25.328 1 83.94 457 GLY A C 1
ATOM 3581 O O . GLY A 1 457 ? 11.57 24.625 24.984 1 83.94 457 GLY A O 1
ATOM 3582 N N . GLN A 1 458 ? 10.469 22.906 25.812 1 86.38 458 GLN A N 1
ATOM 3583 C CA . GLN A 1 458 ? 11.672 22.094 25.906 1 86.38 458 GLN A CA 1
ATOM 3584 C C . GLN A 1 458 ? 12.266 21.828 24.516 1 86.38 458 GLN A C 1
ATOM 3586 O O . GLN A 1 458 ? 13.477 21.938 24.328 1 86.38 458 GLN A O 1
ATOM 3591 N N . LYS A 1 459 ? 11.414 21.562 23.609 1 90.75 459 LYS A N 1
ATOM 3592 C CA . LYS A 1 459 ? 11.867 21.312 22.234 1 90.75 459 LYS A CA 1
ATOM 3593 C C . LYS A 1 459 ? 12.539 22.562 21.656 1 90.75 459 LYS A C 1
ATOM 3595 O O . LYS A 1 459 ? 13.586 22.453 21.016 1 90.75 459 LYS A O 1
ATOM 3600 N N . GLN A 1 460 ? 11.93 23.656 21.891 1 90.75 460 GLN A N 1
ATOM 3601 C CA . GLN A 1 460 ? 12.477 24.922 21.375 1 90.75 460 GLN A CA 1
ATOM 3602 C C . GLN A 1 460 ? 13.852 25.203 21.984 1 90.75 460 GLN A C 1
ATOM 3604 O O . GLN A 1 460 ? 14.742 25.688 21.281 1 90.75 460 GLN A O 1
ATOM 3609 N N . LYS A 1 461 ? 13.969 24.953 23.234 1 92.75 461 LYS A N 1
ATOM 3610 C CA . LYS A 1 461 ? 15.258 25.172 23.906 1 92.75 461 LYS A CA 1
ATOM 3611 C C . LYS A 1 461 ? 16.344 24.266 23.312 1 92.75 461 LYS A C 1
ATOM 3613 O O . LYS A 1 461 ? 17.469 24.703 23.125 1 92.75 461 LYS A O 1
ATOM 3618 N N . ILE A 1 462 ? 15.977 23.047 23.016 1 94.19 462 ILE A N 1
ATOM 3619 C CA . ILE A 1 462 ? 16.922 22.094 22.422 1 94.19 462 ILE A CA 1
ATOM 3620 C C . ILE A 1 462 ? 17.328 22.594 21.031 1 94.19 462 ILE A C 1
ATOM 3622 O O . ILE A 1 462 ? 18.516 22.594 20.688 1 94.19 462 ILE A O 1
ATOM 3626 N N . VAL A 1 463 ? 16.391 23 20.25 1 94.25 463 VAL A N 1
ATOM 3627 C CA . VAL A 1 463 ? 16.641 23.469 18.891 1 94.25 463 VAL A CA 1
ATOM 3628 C C . VAL A 1 463 ? 17.469 24.75 18.922 1 94.25 463 VAL A C 1
ATOM 3630 O O . VAL A 1 463 ? 18.359 24.938 18.094 1 94.25 463 VAL A O 1
ATOM 3633 N N . LEU A 1 464 ? 17.172 25.594 19.859 1 94 464 LEU A N 1
ATOM 3634 C CA . LEU A 1 464 ? 17.969 26.812 20.016 1 94 464 LEU A CA 1
ATOM 3635 C C . LEU A 1 464 ? 19.406 26.469 20.391 1 94 464 LEU A C 1
ATOM 3637 O O . LEU A 1 464 ? 20.359 27.062 19.875 1 94 464 LEU A O 1
ATOM 3641 N N . ALA A 1 465 ? 19.516 25.562 21.344 1 94.81 465 ALA A N 1
ATOM 3642 C CA . ALA A 1 465 ? 20.844 25.094 21.75 1 94.81 465 ALA A CA 1
ATOM 3643 C C . ALA A 1 465 ? 21.625 24.562 20.547 1 94.81 465 ALA A C 1
ATOM 3645 O O . ALA A 1 465 ? 22.812 24.828 20.406 1 94.81 465 ALA A O 1
ATOM 3646 N N . ARG A 1 466 ? 20.938 23.812 19.766 1 94.44 466 ARG A N 1
ATOM 3647 C CA . ARG A 1 466 ? 21.531 23.266 18.547 1 94.44 466 ARG A CA 1
ATOM 3648 C C . ARG A 1 466 ? 22.094 24.375 17.656 1 94.44 466 ARG A C 1
ATOM 3650 O O . ARG A 1 466 ? 23.219 24.266 17.172 1 94.44 466 ARG A O 1
ATOM 3657 N N . ALA A 1 467 ? 21.344 25.359 17.438 1 92.12 467 ALA A N 1
ATOM 3658 C CA . ALA A 1 467 ? 21.734 26.469 16.578 1 92.12 467 ALA A CA 1
ATOM 3659 C C . ALA A 1 467 ? 22.938 27.219 17.156 1 92.12 467 ALA A C 1
ATOM 3661 O O . ALA A 1 467 ? 23.844 27.609 16.422 1 92.12 467 ALA A O 1
ATOM 3662 N N . ILE A 1 468 ? 22.953 27.406 18.422 1 92.62 468 ILE A N 1
ATOM 3663 C CA . ILE A 1 468 ? 24.031 28.109 19.094 1 92.62 468 ILE A CA 1
ATOM 3664 C C . ILE A 1 468 ? 25.312 27.266 19.031 1 92.62 468 ILE A C 1
ATOM 3666 O O . ILE A 1 468 ? 26.391 27.797 18.766 1 92.62 468 ILE A O 1
ATOM 3670 N N . LEU A 1 469 ? 25.172 26.016 19.297 1 92.75 469 LEU A N 1
ATOM 3671 C CA . LEU A 1 469 ? 26.312 25.109 19.281 1 92.75 469 LEU A CA 1
ATOM 3672 C C . LEU A 1 469 ? 26.953 25.062 17.906 1 92.75 469 LEU A C 1
ATOM 3674 O O . LEU A 1 469 ? 28.172 24.906 17.797 1 92.75 469 LEU A O 1
ATOM 3678 N N . ALA A 1 470 ? 26.156 25.109 16.906 1 89.62 470 ALA A N 1
ATOM 3679 C CA . ALA A 1 470 ? 26.672 25.062 15.547 1 89.62 470 ALA A CA 1
ATOM 3680 C C . ALA A 1 470 ? 27.609 26.234 15.273 1 89.62 470 ALA A C 1
ATOM 3682 O O . ALA A 1 470 ? 28.562 26.125 14.492 1 89.62 470 ALA A O 1
ATOM 3683 N N . GLY A 1 471 ? 27.328 27.375 15.859 1 87.31 471 GLY A N 1
ATOM 3684 C CA . GLY A 1 471 ? 28.25 28.484 15.828 1 87.31 471 GLY A CA 1
ATOM 3685 C C . GLY A 1 471 ? 28.266 29.219 14.5 1 87.31 471 GLY A C 1
ATOM 3686 O O . GLY A 1 471 ? 29.328 29.641 14.031 1 87.31 471 GLY A O 1
ATOM 3687 N N . SER A 1 472 ? 27.172 29.297 13.812 1 89.62 472 SER A N 1
ATOM 3688 C CA . SER A 1 472 ? 27.109 30.078 12.578 1 89.62 472 SER A CA 1
ATOM 3689 C C . SER A 1 472 ? 27.203 31.578 12.875 1 89.62 472 SER A C 1
ATOM 3691 O O . SER A 1 472 ? 26.75 32.031 13.922 1 89.62 472 SER A O 1
ATOM 3693 N N . LYS A 1 473 ? 27.75 32.281 11.945 1 92.19 473 LYS A N 1
ATOM 3694 C CA . LYS A 1 473 ? 27.922 33.719 12.141 1 92.19 473 LYS A CA 1
ATOM 3695 C C . LYS A 1 473 ? 26.625 34.469 11.836 1 92.19 473 LYS A C 1
ATOM 3697 O O . LYS A 1 473 ? 26.438 35.625 12.281 1 92.19 473 LYS A O 1
ATOM 3702 N N . TRP A 1 474 ? 25.828 33.844 11.109 1 94.38 474 TRP A N 1
ATOM 3703 C CA . TRP A 1 474 ? 24.484 34.375 10.812 1 94.38 474 TRP A CA 1
ATOM 3704 C C . TRP A 1 474 ? 23.406 33.406 11.289 1 94.38 474 TRP A C 1
ATOM 3706 O O . TRP A 1 474 ? 23.422 32.219 10.914 1 94.38 474 TRP A O 1
ATOM 3716 N N . LEU A 1 475 ? 22.531 33.844 12.133 1 95.06 475 LEU A N 1
ATOM 3717 C CA . LEU A 1 475 ? 21.5 33 12.695 1 95.06 475 LEU A CA 1
ATOM 3718 C C . LEU A 1 475 ? 20.109 33.562 12.461 1 95.06 475 LEU A C 1
ATOM 3720 O O . LEU A 1 475 ? 19.844 34.719 12.828 1 95.06 475 LEU A O 1
ATOM 3724 N N . PHE A 1 476 ? 19.328 32.844 11.734 1 95.44 476 PHE A N 1
ATOM 3725 C CA . PHE A 1 476 ? 17.938 33.219 11.5 1 95.44 476 PHE A CA 1
ATOM 3726 C C . PHE A 1 476 ? 17.016 32.406 12.383 1 95.44 476 PHE A C 1
ATOM 3728 O O . PHE A 1 476 ? 17.031 31.156 12.344 1 95.44 476 PHE A O 1
ATOM 3735 N N . ILE A 1 477 ? 16.156 33.062 13.188 1 94.75 477 ILE A N 1
ATOM 3736 C CA . ILE A 1 477 ? 15.289 32.375 14.125 1 94.75 477 ILE A CA 1
ATOM 3737 C C . ILE A 1 477 ? 13.828 32.688 13.797 1 94.75 477 ILE A C 1
ATOM 3739 O O . ILE A 1 477 ? 13.406 33.844 13.836 1 94.75 477 ILE A O 1
ATOM 3743 N N . ASP A 1 478 ? 13.117 31.672 13.438 1 92.19 478 ASP A N 1
ATOM 3744 C CA . ASP A 1 478 ? 11.711 31.797 13.086 1 92.19 478 ASP A CA 1
ATOM 3745 C C . ASP A 1 478 ? 10.812 31.359 14.242 1 92.19 478 ASP A C 1
ATOM 3747 O O . ASP A 1 478 ? 10.461 30.188 14.352 1 92.19 478 ASP A O 1
ATOM 3751 N N . GLU A 1 479 ? 10.422 32.25 15.078 1 84.06 479 GLU A N 1
ATOM 3752 C CA . GLU A 1 479 ? 9.555 32.031 16.234 1 84.06 479 GLU A CA 1
ATOM 3753 C C . GLU A 1 479 ? 10.141 31 17.172 1 84.06 479 GLU A C 1
ATOM 3755 O O . GLU A 1 479 ? 9.438 30.078 17.609 1 84.06 479 GLU A O 1
ATOM 3760 N N . GLY A 1 480 ? 11.32 31.188 17.516 1 85.81 480 GLY A N 1
ATOM 3761 C CA . GLY A 1 480 ? 12.07 30.172 18.234 1 85.81 480 GLY A CA 1
ATOM 3762 C C . GLY A 1 480 ? 11.844 30.219 19.734 1 85.81 480 GLY A C 1
ATOM 3763 O O . GLY A 1 480 ? 12.391 29.406 20.484 1 85.81 480 GLY A O 1
ATOM 3764 N N . THR A 1 481 ? 11 31.203 20.188 1 82.81 481 THR A N 1
ATOM 3765 C CA . THR A 1 481 ? 10.75 31.297 21.625 1 82.81 481 THR A CA 1
ATOM 3766 C C . THR A 1 481 ? 9.25 31.375 21.906 1 82.81 481 THR A C 1
ATOM 3768 O O . THR A 1 481 ? 8.844 31.812 22.984 1 82.81 481 THR A O 1
ATOM 3771 N N . SER A 1 482 ? 8.555 30.984 20.938 1 77.12 482 SER A N 1
ATOM 3772 C CA . SER A 1 482 ? 7.113 31.172 21.031 1 77.12 482 SER A CA 1
ATOM 3773 C C . SER A 1 482 ? 6.504 30.281 22.109 1 77.12 482 SER A C 1
ATOM 3775 O O . SER A 1 482 ? 5.465 30.609 22.688 1 77.12 482 SER A O 1
ATOM 3777 N N . ALA A 1 483 ? 7.156 29.188 22.406 1 76.12 483 ALA A N 1
ATOM 3778 C CA . ALA A 1 483 ? 6.613 28.234 23.391 1 76.12 483 ALA A CA 1
ATOM 3779 C C . ALA A 1 483 ? 7.348 28.344 24.719 1 76.12 483 ALA A C 1
ATOM 3781 O O . ALA A 1 483 ? 7.145 27.516 25.609 1 76.12 483 ALA A O 1
ATOM 3782 N N . ILE A 1 484 ? 8.141 29.359 24.844 1 80.38 484 ILE A N 1
ATOM 3783 C CA . ILE A 1 484 ? 8.922 29.578 26.062 1 80.38 484 ILE A CA 1
ATOM 3784 C C . ILE A 1 484 ? 8.328 30.734 26.859 1 80.38 484 ILE A C 1
ATOM 3786 O O . ILE A 1 484 ? 7.855 31.719 26.281 1 80.38 484 ILE A O 1
ATOM 3790 N N . ASP A 1 485 ? 8.352 30.656 28.125 1 77.31 485 ASP A N 1
ATOM 3791 C CA . ASP A 1 485 ? 7.805 31.719 28.969 1 77.31 485 ASP A CA 1
ATOM 3792 C C . ASP A 1 485 ? 8.641 33 28.844 1 77.31 485 ASP A C 1
ATOM 3794 O O . ASP A 1 485 ? 9.82 32.938 28.484 1 77.31 485 ASP A O 1
ATOM 3798 N N . SER A 1 486 ? 8.062 34.094 29.188 1 79.69 486 SER A N 1
ATOM 3799 C CA . SER A 1 486 ? 8.648 35.406 28.969 1 79.69 486 SER A CA 1
ATOM 3800 C C . SER A 1 486 ? 9.922 35.594 29.781 1 79.69 486 SER A C 1
ATOM 3802 O O . SER A 1 486 ? 10.883 36.188 29.312 1 79.69 486 SER A O 1
ATOM 3804 N N . LYS A 1 487 ? 9.891 35.094 31 1 81.75 487 LYS A N 1
ATOM 3805 C CA . LYS A 1 487 ? 11.062 35.25 31.859 1 81.75 487 LYS A CA 1
ATOM 3806 C C . LYS A 1 487 ? 12.258 34.5 31.281 1 81.75 487 LYS A C 1
ATOM 3808 O O . LYS A 1 487 ? 13.359 35.031 31.203 1 81.75 487 LYS A O 1
ATOM 3813 N N . ALA A 1 488 ? 12.031 33.312 30.969 1 86.75 488 ALA A N 1
ATOM 3814 C CA . ALA A 1 488 ? 13.102 32.531 30.375 1 86.75 488 ALA A CA 1
ATOM 3815 C C . ALA A 1 488 ? 13.539 33.094 29.047 1 86.75 488 ALA A C 1
ATOM 3817 O O . ALA A 1 488 ? 14.734 33.094 28.719 1 86.75 488 ALA A O 1
ATOM 3818 N N . THR A 1 489 ? 12.594 33.562 28.266 1 90.12 489 THR A N 1
ATOM 3819 C CA . THR A 1 489 ? 12.891 34.188 26.969 1 90.12 489 THR A CA 1
ATOM 3820 C C . THR A 1 489 ? 13.836 35.344 27.125 1 90.12 489 THR A C 1
ATOM 3822 O O . THR A 1 489 ? 14.781 35.531 26.359 1 90.12 489 THR A O 1
ATOM 3825 N N . LYS A 1 490 ? 13.547 36.188 28.078 1 91 490 LYS A N 1
ATOM 3826 C CA . LYS A 1 490 ? 14.383 37.344 28.328 1 91 490 LYS A CA 1
ATOM 3827 C C . LYS A 1 490 ? 15.828 36.938 28.609 1 91 490 LYS A C 1
ATOM 3829 O O . LYS A 1 490 ? 16.766 37.531 28.047 1 91 490 LYS A O 1
ATOM 3834 N N . LYS A 1 491 ? 16.016 35.969 29.438 1 91.88 491 LYS A N 1
ATOM 3835 C CA . LYS A 1 491 ? 17.344 35.5 29.781 1 91.88 491 LYS A CA 1
ATOM 3836 C C . LYS A 1 491 ? 18.047 34.938 28.562 1 91.88 491 LYS A C 1
ATOM 3838 O O . LYS A 1 491 ? 19.234 35.156 28.344 1 91.88 491 LYS A O 1
ATOM 3843 N N . ILE A 1 492 ? 17.328 34.156 27.859 1 93.62 492 ILE A N 1
ATOM 3844 C CA . ILE A 1 492 ? 17.891 33.531 26.672 1 93.62 492 ILE A CA 1
ATOM 3845 C C . ILE A 1 492 ? 18.312 34.562 25.672 1 93.62 492 ILE A C 1
ATOM 3847 O O . ILE A 1 492 ? 19.406 34.5 25.094 1 93.62 492 ILE A O 1
ATOM 3851 N N . LEU A 1 493 ? 17.453 35.531 25.438 1 93.81 493 LEU A N 1
ATOM 3852 C CA . LEU A 1 493 ? 17.75 36.594 24.484 1 93.81 493 LEU A CA 1
ATOM 3853 C C . LEU A 1 493 ? 18.969 37.406 24.906 1 93.81 493 LEU A C 1
ATOM 3855 O O . LEU A 1 493 ? 19.781 37.781 24.078 1 93.81 493 LEU A O 1
ATOM 3859 N N . LYS A 1 494 ? 19.031 37.688 26.188 1 93.44 494 LYS A N 1
ATOM 3860 C CA . LYS A 1 494 ? 20.188 38.406 26.703 1 93.44 494 LYS A CA 1
ATOM 3861 C C . LYS A 1 494 ? 21.484 37.688 26.359 1 93.44 494 LYS A C 1
ATOM 3863 O O . LYS A 1 494 ? 22.453 38.344 25.906 1 93.44 494 LYS A O 1
ATOM 3868 N N . ASN A 1 495 ? 21.469 36.469 26.547 1 92.19 495 ASN A N 1
ATOM 3869 C CA . ASN A 1 495 ? 22.656 35.656 26.266 1 92.19 495 ASN A CA 1
ATOM 3870 C C . ASN A 1 495 ? 22.922 35.562 24.766 1 92.19 495 ASN A C 1
ATOM 3872 O O . ASN A 1 495 ? 24.078 35.562 24.328 1 92.19 495 ASN A O 1
ATOM 3876 N N . LEU A 1 496 ? 21.891 35.406 24.016 1 92.44 496 LEU A N 1
ATOM 3877 C CA . LEU A 1 496 ? 21.969 35.219 22.578 1 92.44 496 LEU A CA 1
ATOM 3878 C C . LEU A 1 496 ? 22.438 36.5 21.891 1 92.44 496 LEU A C 1
ATOM 3880 O O . LEU A 1 496 ? 23.234 36.469 20.953 1 92.44 496 LEU A O 1
ATOM 3884 N N . LEU A 1 497 ? 21.938 37.656 22.328 1 93.5 497 LEU A N 1
ATOM 3885 C CA . LEU A 1 497 ? 22.188 38.906 21.656 1 93.5 497 LEU A CA 1
ATOM 3886 C C . LEU A 1 497 ? 23.531 39.5 22.078 1 93.5 497 LEU A C 1
ATOM 3888 O O . LEU A 1 497 ? 24.031 40.406 21.422 1 93.5 497 LEU A O 1
ATOM 3892 N N . ASP A 1 498 ? 24.078 38.969 23.109 1 89.94 498 ASP A N 1
ATOM 3893 C CA . ASP A 1 498 ? 25.375 39.469 23.594 1 89.94 498 ASP A CA 1
ATOM 3894 C C . ASP A 1 498 ? 26.516 38.875 22.766 1 89.94 498 ASP A C 1
ATOM 3896 O O . ASP A 1 498 ? 27.656 39.312 22.859 1 89.94 498 ASP A O 1
ATOM 3900 N N . GLN A 1 499 ? 26.203 38.031 21.891 1 88.69 499 GLN A N 1
ATOM 3901 C CA . GLN A 1 499 ? 27.219 37.406 21.047 1 88.69 499 GLN A CA 1
ATOM 3902 C C . GLN A 1 499 ? 27.484 38.219 19.781 1 88.69 499 GLN A C 1
ATOM 3904 O O . GLN A 1 499 ? 26.703 39.094 19.438 1 88.69 499 GLN A O 1
ATOM 3909 N N . GLU A 1 500 ? 28.578 37.875 19.094 1 90.06 500 GLU A N 1
ATOM 3910 C CA . GLU A 1 500 ? 28.984 38.594 17.891 1 90.06 500 GLU A CA 1
ATOM 3911 C C . GLU A 1 500 ? 28.188 38.125 16.672 1 90.06 500 GLU A C 1
ATOM 3913 O O . GLU A 1 500 ? 28.188 38.781 15.633 1 90.06 500 GLU A O 1
ATOM 3918 N N . THR A 1 501 ? 27.484 37.094 16.859 1 93 501 THR A N 1
ATOM 3919 C CA . THR A 1 501 ? 26.719 36.5 15.781 1 93 501 THR A CA 1
ATOM 3920 C C . THR A 1 501 ? 25.625 37.438 15.312 1 93 501 THR A C 1
ATOM 3922 O O . THR A 1 501 ? 25 38.156 16.125 1 93 501 THR A O 1
ATOM 3925 N N . THR A 1 502 ? 25.422 37.531 13.961 1 95.44 502 THR A N 1
ATOM 3926 C CA . THR A 1 502 ? 24.281 38.281 13.414 1 95.44 502 THR A CA 1
ATOM 3927 C C . THR A 1 502 ? 22.984 37.531 13.648 1 95.44 502 THR A C 1
ATOM 3929 O O . THR A 1 502 ? 22.891 36.344 13.336 1 95.44 502 THR A O 1
ATOM 3932 N N . ILE A 1 503 ? 22 38.188 14.219 1 96.19 503 ILE A N 1
ATOM 3933 C CA . ILE A 1 503 ? 20.75 37.5 14.555 1 96.19 503 ILE A CA 1
ATOM 3934 C C . ILE A 1 503 ? 19.578 38.219 13.898 1 96.19 503 ILE A C 1
ATOM 3936 O O . ILE A 1 503 ? 19.422 39.438 14.047 1 96.19 503 ILE A O 1
ATOM 3940 N N . VAL A 1 504 ? 18.859 37.531 13.133 1 96.06 504 VAL A N 1
ATOM 3941 C CA . VAL A 1 504 ? 17.578 37.969 12.617 1 96.06 504 VAL A CA 1
ATOM 3942 C C . VAL A 1 504 ? 16.453 37.094 13.164 1 96.06 504 VAL A C 1
ATOM 3944 O O . VAL A 1 504 ? 16.406 35.906 12.867 1 96.06 504 VAL A O 1
ATOM 3947 N N . MET A 1 505 ? 15.578 37.656 13.922 1 95.06 505 MET A N 1
ATOM 3948 C CA . MET A 1 505 ? 14.562 36.844 14.609 1 95.06 505 MET A CA 1
ATOM 3949 C C . MET A 1 505 ? 13.164 37.344 14.266 1 95.06 505 MET A C 1
ATOM 3951 O O . MET A 1 505 ? 12.898 38.531 14.242 1 95.06 505 MET A O 1
ATOM 3955 N N . ILE A 1 506 ? 12.367 36.375 13.891 1 91.12 506 ILE A N 1
ATOM 3956 C CA . ILE A 1 506 ? 10.938 36.625 13.734 1 91.12 506 ILE A CA 1
ATOM 3957 C C . ILE A 1 506 ? 10.211 36.312 15.039 1 91.12 506 ILE A C 1
ATOM 3959 O O . ILE A 1 506 ? 10.391 35.219 15.602 1 91.12 506 ILE A O 1
ATOM 3963 N N . ALA A 1 507 ? 9.477 37.156 15.633 1 85.5 507 ALA A N 1
ATOM 3964 C CA . ALA A 1 507 ? 8.703 36.875 16.844 1 85.5 507 ALA A CA 1
ATOM 3965 C C . ALA A 1 507 ? 7.375 37.656 16.812 1 85.5 507 ALA A C 1
ATOM 3967 O O . ALA A 1 507 ? 7.27 38.688 16.188 1 85.5 507 ALA A O 1
ATOM 3968 N N . HIS A 1 508 ? 6.559 36.875 17.484 1 70.38 508 HIS A N 1
ATOM 3969 C CA . HIS A 1 508 ? 5.254 37.5 17.688 1 70.38 508 HIS A CA 1
ATOM 3970 C C . HIS A 1 508 ? 5.012 37.812 19.172 1 70.38 508 HIS A C 1
ATOM 3972 O O . HIS A 1 508 ? 5.535 37.125 20.047 1 70.38 508 HIS A O 1
ATOM 3978 N N . ASN A 1 509 ? 4.535 38.969 19.453 1 66.69 509 ASN A N 1
ATOM 3979 C CA . ASN A 1 509 ? 3.994 39.25 20.781 1 66.69 509 ASN A CA 1
ATOM 3980 C C . ASN A 1 509 ? 5.102 39.625 21.766 1 66.69 509 ASN A C 1
ATOM 3982 O O . ASN A 1 509 ? 5.07 39.188 22.922 1 66.69 509 ASN A O 1
ATOM 3986 N N . PHE A 1 510 ? 6.18 40.031 21.266 1 79.25 510 PHE A N 1
ATOM 3987 C CA . PHE A 1 510 ? 7.184 40.562 22.188 1 79.25 510 PHE A CA 1
ATOM 3988 C C . PHE A 1 510 ? 6.695 41.844 22.844 1 79.25 510 PHE A C 1
ATOM 3990 O O . PHE A 1 510 ? 6.043 42.656 22.203 1 79.25 510 PHE A O 1
ATOM 3997 N N . ASN A 1 511 ? 6.934 41.906 24.141 1 76.94 511 ASN A N 1
ATOM 3998 C CA . ASN A 1 511 ? 6.664 43.188 24.812 1 76.94 511 ASN A CA 1
ATOM 3999 C C . ASN A 1 511 ? 7.758 44.219 24.516 1 76.94 511 ASN A C 1
ATOM 4001 O O . ASN A 1 511 ? 8.75 43.906 23.859 1 76.94 511 ASN A O 1
ATOM 4005 N N . ASP A 1 512 ? 7.559 45.406 24.969 1 84.88 512 ASP A N 1
ATOM 4006 C CA . ASP A 1 512 ? 8.477 46.5 24.688 1 84.88 512 ASP A CA 1
ATOM 4007 C C . ASP A 1 512 ? 9.867 46.219 25.234 1 84.88 512 ASP A C 1
ATOM 4009 O O . ASP A 1 512 ? 10.875 46.562 24.594 1 84.88 512 ASP A O 1
ATOM 4013 N N . GLU A 1 513 ? 9.875 45.562 26.25 1 86.69 513 GLU A N 1
ATOM 4014 C CA . GLU A 1 513 ? 11.156 45.25 26.875 1 86.69 513 GLU A CA 1
ATOM 4015 C C . GLU A 1 513 ? 11.992 44.312 26 1 86.69 513 GLU A C 1
ATOM 4017 O O . GLU A 1 513 ? 13.195 44.531 25.828 1 86.69 513 GLU A O 1
ATOM 4022 N N . LEU A 1 514 ? 11.344 43.375 25.531 1 89.44 514 LEU A N 1
ATOM 4023 C CA . LEU A 1 514 ? 12.031 42.375 24.703 1 89.44 514 LEU A CA 1
ATOM 4024 C C . LEU A 1 514 ? 12.398 42.969 23.344 1 89.44 514 LEU A C 1
ATOM 4026 O O . LEU A 1 514 ? 13.477 42.719 22.812 1 89.44 514 LEU A O 1
ATOM 4030 N N . GLU A 1 515 ? 11.609 43.781 22.781 1 91.56 515 GLU A N 1
ATOM 4031 C CA . GLU A 1 515 ? 11.852 44.406 21.484 1 91.56 515 GLU A CA 1
ATOM 4032 C C . GLU A 1 515 ? 13.055 45.344 21.531 1 91.56 515 GLU A C 1
ATOM 4034 O O . GLU A 1 515 ? 13.805 45.438 20.562 1 91.56 515 GLU A O 1
ATOM 4039 N N . ASN A 1 516 ? 13.18 45.969 22.656 1 91.94 516 ASN A N 1
ATOM 4040 C CA . ASN A 1 516 ? 14.219 46.969 22.797 1 91.94 516 ASN A CA 1
ATOM 4041 C C . ASN A 1 516 ? 15.602 46.344 22.938 1 91.94 516 ASN A C 1
ATOM 4043 O O . ASN A 1 516 ? 16.625 47.062 22.875 1 91.94 516 ASN A O 1
ATOM 4047 N N . MET A 1 517 ? 15.617 45.094 23.031 1 92.81 517 MET A N 1
ATOM 4048 C CA . MET A 1 517 ? 16.906 44.406 23.141 1 92.81 517 MET A CA 1
ATOM 4049 C C . MET A 1 517 ? 17.578 44.312 21.766 1 92.81 517 MET A C 1
ATOM 4051 O O . MET A 1 517 ? 18.781 44.062 21.688 1 92.81 517 MET A O 1
ATOM 4055 N N . PHE A 1 518 ? 16.891 44.531 20.75 1 95.5 518 PHE A N 1
ATOM 4056 C CA . PHE A 1 518 ? 17.406 44.406 19.391 1 95.5 518 PHE A CA 1
ATOM 4057 C C . PHE A 1 518 ? 17.891 45.75 18.891 1 95.5 518 PHE A C 1
ATOM 4059 O O . PHE A 1 518 ? 17.438 46.812 19.359 1 95.5 518 PHE A O 1
ATOM 4066 N N . ASP A 1 519 ? 18.766 45.688 17.906 1 94.94 519 ASP A N 1
ATOM 4067 C CA . ASP A 1 519 ? 19.312 46.906 17.328 1 94.94 519 ASP A CA 1
ATOM 4068 C C . ASP A 1 519 ? 18.297 47.625 16.453 1 94.94 519 ASP A C 1
ATOM 4070 O O . ASP A 1 519 ? 18.281 48.844 16.391 1 94.94 519 ASP A O 1
ATOM 4074 N N . ARG A 1 520 ? 17.609 46.812 15.797 1 94.62 520 ARG A N 1
ATOM 4075 C CA . ARG A 1 520 ? 16.672 47.344 14.82 1 94.62 520 ARG A CA 1
ATOM 4076 C C . ARG A 1 520 ? 15.414 46.469 14.742 1 94.62 520 ARG A C 1
ATOM 4078 O O . ARG A 1 520 ? 15.484 45.25 14.883 1 94.62 520 ARG A O 1
ATOM 4085 N N . LYS A 1 521 ? 14.289 47.125 14.602 1 93.31 521 LYS A N 1
ATOM 4086 C CA . LYS A 1 521 ? 13.008 46.438 14.414 1 93.31 521 LYS A CA 1
ATOM 4087 C C . LYS A 1 521 ? 12.43 46.719 13.031 1 93.31 521 LYS A C 1
ATOM 4089 O O . LYS A 1 521 ? 12.406 47.844 12.578 1 93.31 521 LYS A O 1
ATOM 4094 N N . ILE A 1 522 ? 12.078 45.625 12.367 1 90.44 522 ILE A N 1
ATOM 4095 C CA . ILE A 1 522 ? 11.484 45.75 11.039 1 90.44 522 ILE A CA 1
ATOM 4096 C C . ILE A 1 522 ? 10.07 45.156 11.062 1 90.44 522 ILE A C 1
ATOM 4098 O O . ILE A 1 522 ? 9.867 44.031 11.461 1 90.44 522 ILE A O 1
ATOM 4102 N N . SER A 1 523 ? 9.078 45.938 10.617 1 88.12 523 SER A N 1
ATOM 4103 C CA . SER A 1 523 ? 7.691 45.5 10.547 1 88.12 523 SER A CA 1
ATOM 4104 C C . SER A 1 523 ? 7.273 45.219 9.102 1 88.12 523 SER A C 1
ATOM 4106 O O . SER A 1 523 ? 7.34 46.125 8.258 1 88.12 523 SER A O 1
ATOM 4108 N N . LEU A 1 524 ? 6.953 43.938 8.945 1 83.19 524 LEU A N 1
ATOM 4109 C CA . LEU A 1 524 ? 6.473 43.594 7.613 1 83.19 524 LEU A CA 1
ATOM 4110 C C . LEU A 1 524 ? 4.961 43.75 7.512 1 83.19 524 LEU A C 1
ATOM 4112 O O . LEU A 1 524 ? 4.219 43.312 8.391 1 83.19 524 LEU A O 1
ATOM 4116 N N . LYS A 1 525 ? 4.426 44.594 6.691 1 71.69 525 LYS A N 1
ATOM 4117 C CA . LYS A 1 525 ? 2.996 44.812 6.48 1 71.69 525 LYS A CA 1
ATOM 4118 C C . LYS A 1 525 ? 2.502 44.062 5.246 1 71.69 525 LYS A C 1
ATOM 4120 O O . LYS A 1 525 ? 3.281 43.781 4.336 1 71.69 525 LYS A O 1
ATOM 4125 N N . ASN A 1 526 ? 1.371 43.625 5.355 1 58.19 526 ASN A N 1
ATOM 4126 C CA . ASN A 1 526 ? 0.73 42.969 4.223 1 58.19 526 ASN A CA 1
ATOM 4127 C C . ASN A 1 526 ? 0.764 43.844 2.975 1 58.19 526 ASN A C 1
ATOM 4129 O O . ASN A 1 526 ? 0.559 45.062 3.059 1 58.19 526 ASN A O 1
ATOM 4133 N N . GLY A 1 527 ? 1.234 43.5 1.709 1 51.5 527 GLY A N 1
ATOM 4134 C CA . GLY A 1 527 ? 1.26 44.219 0.44 1 51.5 527 GLY A CA 1
ATOM 4135 C C . GLY A 1 527 ? 2.539 45 0.22 1 51.5 527 GLY A C 1
ATOM 4136 O O . GLY A 1 527 ? 2.652 45.75 -0.748 1 51.5 527 GLY A O 1
ATOM 4137 N N . GLY A 1 528 ? 3.576 44.781 0.616 1 43.03 528 GLY A N 1
ATOM 4138 C CA . GLY A 1 528 ? 4.871 45.344 0.288 1 43.03 528 GLY A CA 1
ATOM 4139 C C . GLY A 1 528 ? 5.066 46.75 0.856 1 43.03 528 GLY A C 1
ATOM 4140 O O . GLY A 1 528 ? 6.129 47.344 0.684 1 43.03 528 GLY A O 1
ATOM 4141 N N . ASP A 1 529 ? 4.07 47.781 1.055 1 35.81 529 ASP A N 1
ATOM 4142 C CA . ASP A 1 529 ? 4.43 49.156 1.313 1 35.81 529 ASP A CA 1
ATOM 4143 C C . ASP A 1 529 ? 4.988 49.312 2.725 1 35.81 529 ASP A C 1
ATOM 4145 O O . ASP A 1 529 ? 4.531 48.656 3.662 1 35.81 529 ASP A O 1
ATOM 4149 N N . MET B 1 1 ? -16.312 -10.508 6.246 1 79.12 1 MET B N 1
ATOM 4150 C CA . MET B 1 1 ? -16.875 -11.109 5.043 1 79.12 1 MET B CA 1
ATOM 4151 C C . MET B 1 1 ? -17.25 -12.57 5.285 1 79.12 1 MET B C 1
ATOM 4153 O O . MET B 1 1 ? -16.469 -13.32 5.867 1 79.12 1 MET B O 1
ATOM 4157 N N . LYS B 1 2 ? -18.562 -12.891 5.164 1 77.81 2 LYS B N 1
ATOM 4158 C CA . LYS B 1 2 ? -19.062 -14.25 5.363 1 77.81 2 LYS B CA 1
ATOM 4159 C C . LYS B 1 2 ? -19.547 -14.852 4.047 1 77.81 2 LYS B C 1
ATOM 4161 O O . LYS B 1 2 ? -20.047 -14.141 3.176 1 77.81 2 LYS B O 1
ATOM 4166 N N . LEU B 1 3 ? -19.141 -16.094 3.885 1 80.75 3 LEU B N 1
ATOM 4167 C CA . LEU B 1 3 ? -19.578 -16.828 2.701 1 80.75 3 LEU B CA 1
ATOM 4168 C C . LEU B 1 3 ? -21.078 -16.672 2.473 1 80.75 3 LEU B C 1
ATOM 4170 O O . LEU B 1 3 ? -21.531 -16.594 1.329 1 80.75 3 LEU B O 1
ATOM 4174 N N . SER B 1 4 ? -21.766 -16.531 3.541 1 82.19 4 SER B N 1
ATOM 4175 C CA . SER B 1 4 ? -23.203 -16.344 3.447 1 82.19 4 SER B CA 1
ATOM 4176 C C . SER B 1 4 ? -23.547 -14.992 2.822 1 82.19 4 SER B C 1
ATOM 4178 O O . SER B 1 4 ? -24.547 -14.875 2.105 1 82.19 4 SER B O 1
ATOM 4180 N N . GLY B 1 5 ? -22.703 -14.023 2.99 1 83.56 5 GLY B N 1
ATOM 4181 C CA . GLY B 1 5 ? -22.922 -12.711 2.406 1 83.56 5 GLY B CA 1
ATOM 4182 C C . GLY B 1 5 ? -22.766 -12.695 0.898 1 83.56 5 GLY B C 1
ATOM 4183 O O . GLY B 1 5 ? -23.562 -12.07 0.193 1 83.56 5 GLY B O 1
ATOM 4184 N N . ILE B 1 6 ? -21.812 -13.469 0.436 1 87.06 6 ILE B N 1
ATOM 4185 C CA . ILE B 1 6 ? -21.578 -13.547 -1.002 1 87.06 6 ILE B CA 1
ATOM 4186 C C . ILE B 1 6 ? -22.703 -14.32 -1.673 1 87.06 6 ILE B C 1
ATOM 4188 O O . ILE B 1 6 ? -23.109 -13.992 -2.789 1 87.06 6 ILE B O 1
ATOM 4192 N N . PHE B 1 7 ? -23.219 -15.297 -0.946 1 87.44 7 PHE B N 1
ATOM 4193 C CA . PHE B 1 7 ? -24.297 -16.125 -1.458 1 87.44 7 PHE B CA 1
ATOM 4194 C C . PHE B 1 7 ? -25.578 -15.312 -1.599 1 87.44 7 PHE B C 1
ATOM 4196 O O . PHE B 1 7 ? -26.344 -15.492 -2.559 1 87.44 7 PHE B O 1
ATOM 4203 N N . ARG B 1 8 ? -25.906 -14.336 -0.764 1 86.12 8 ARG B N 1
ATOM 4204 C CA . ARG B 1 8 ? -27.156 -13.586 -0.689 1 86.12 8 ARG B CA 1
ATOM 4205 C C . ARG B 1 8 ? -27.203 -12.5 -1.755 1 86.12 8 ARG B C 1
ATOM 4207 O O . ARG B 1 8 ? -28.281 -11.984 -2.072 1 86.12 8 ARG B O 1
ATOM 4214 N N . ILE B 1 9 ? -26.094 -12.094 -2.35 1 87.38 9 ILE B N 1
ATOM 4215 C CA . ILE B 1 9 ? -26.109 -11.055 -3.379 1 87.38 9 ILE B CA 1
ATOM 4216 C C . ILE B 1 9 ? -26.953 -11.508 -4.562 1 87.38 9 ILE B C 1
ATOM 4218 O O . ILE B 1 9 ? -27.875 -10.805 -4.973 1 87.38 9 ILE B O 1
ATOM 4222 N N . ASN B 1 10 ? -26.594 -12.641 -5.156 1 90.69 10 ASN B N 1
ATOM 4223 C CA . ASN B 1 10 ? -27.328 -13.328 -6.215 1 90.69 10 ASN B CA 1
ATOM 4224 C C . ASN B 1 10 ? -27.234 -14.844 -6.078 1 90.69 10 ASN B C 1
ATOM 4226 O O . ASN B 1 10 ? -26.25 -15.445 -6.516 1 90.69 10 ASN B O 1
ATOM 4230 N N . LYS B 1 11 ? -28.203 -15.469 -5.598 1 92.12 11 LYS B N 1
ATOM 4231 C CA . LYS B 1 11 ? -28.188 -16.891 -5.309 1 92.12 11 LYS B CA 1
ATOM 4232 C C . LYS B 1 11 ? -28.078 -17.719 -6.59 1 92.12 11 LYS B C 1
ATOM 4234 O O . LYS B 1 11 ? -27.328 -18.703 -6.633 1 92.12 11 LYS B O 1
ATOM 4239 N N . GLY B 1 12 ? -28.875 -17.25 -7.586 1 91.94 12 GLY B N 1
ATOM 4240 C CA . GLY B 1 12 ? -28.812 -17.984 -8.844 1 91.94 12 GLY B CA 1
ATOM 4241 C C . GLY B 1 12 ? -27.438 -17.969 -9.469 1 91.94 12 GLY B C 1
ATOM 4242 O O . GLY B 1 12 ? -26.953 -19.016 -9.922 1 91.94 12 GLY B O 1
ATOM 4243 N N . ARG B 1 13 ? -26.859 -16.938 -9.5 1 91.5 13 ARG B N 1
ATOM 4244 C CA . ARG B 1 13 ? -25.531 -16.828 -10.07 1 91.5 13 ARG B CA 1
ATOM 4245 C C . ARG B 1 13 ? -24.5 -17.609 -9.258 1 91.5 13 ARG B C 1
ATOM 4247 O O . ARG B 1 13 ? -23.594 -18.219 -9.812 1 91.5 13 ARG B O 1
ATOM 4254 N N . PHE B 1 14 ? -24.672 -17.531 -7.945 1 93 14 PHE B N 1
ATOM 4255 C CA . PHE B 1 14 ? -23.766 -18.25 -7.074 1 93 14 PHE B CA 1
ATOM 4256 C C . PHE B 1 14 ? -23.844 -19.75 -7.316 1 93 14 PHE B C 1
ATOM 4258 O O . PHE B 1 14 ? -22.828 -20.422 -7.453 1 93 14 PHE B O 1
ATOM 4265 N N . ILE B 1 15 ? -24.969 -20.281 -7.441 1 93.81 15 ILE B N 1
ATOM 4266 C CA . ILE B 1 15 ? -25.156 -21.703 -7.688 1 93.81 15 ILE B CA 1
ATOM 4267 C C . ILE B 1 15 ? -24.625 -22.062 -9.07 1 93.81 15 ILE B C 1
ATOM 4269 O O . ILE B 1 15 ? -24 -23.109 -9.242 1 93.81 15 ILE B O 1
ATOM 4273 N N . LEU B 1 16 ? -24.828 -21.172 -9.977 1 94.06 16 LEU B N 1
ATOM 4274 C CA . LEU B 1 16 ? -24.344 -21.422 -11.328 1 94.06 16 LEU B CA 1
ATOM 4275 C C . LEU B 1 16 ? -22.812 -21.484 -11.352 1 94.06 16 LEU B C 1
ATOM 4277 O O . LEU B 1 16 ? -22.234 -22.312 -12.055 1 94.06 16 LEU B O 1
ATOM 4281 N N . ILE B 1 17 ? -22.203 -20.609 -10.617 1 93.56 17 ILE B N 1
ATOM 4282 C CA . ILE B 1 17 ? -20.75 -20.578 -10.562 1 93.56 17 ILE B CA 1
ATOM 4283 C C . ILE B 1 17 ? -20.219 -21.906 -10.039 1 93.56 17 ILE B C 1
ATOM 4285 O O . ILE B 1 17 ? -19.359 -22.531 -10.656 1 93.56 17 ILE B O 1
ATOM 4289 N N . PHE B 1 18 ? -20.75 -22.438 -8.984 1 93.25 18 PHE B N 1
ATOM 4290 C CA . PHE B 1 18 ? -20.234 -23.641 -8.352 1 93.25 18 PHE B CA 1
ATOM 4291 C C . PHE B 1 18 ? -20.656 -24.891 -9.141 1 93.25 18 PHE B C 1
ATOM 4293 O O . PHE B 1 18 ? -19.938 -25.891 -9.148 1 93.25 18 PHE B O 1
ATOM 4300 N N . LEU B 1 19 ? -21.766 -24.734 -9.844 1 95 19 LEU B N 1
ATOM 4301 C CA . LEU B 1 19 ? -22.125 -25.812 -10.766 1 95 19 LEU B CA 1
ATOM 4302 C C . LEU B 1 19 ? -21.141 -25.891 -11.922 1 95 19 LEU B C 1
ATOM 4304 O O . LEU B 1 19 ? -20.75 -26.984 -12.352 1 95 19 LEU B O 1
ATOM 4308 N N . MET B 1 20 ? -20.797 -24.766 -12.375 1 95 20 MET B N 1
ATOM 4309 C CA . MET B 1 20 ? -19.812 -24.719 -13.445 1 95 20 MET B CA 1
ATOM 4310 C C . MET B 1 20 ? -18.469 -25.266 -12.977 1 95 20 MET B C 1
ATOM 4312 O O . MET B 1 20 ? -17.781 -25.938 -13.727 1 95 20 MET B O 1
ATOM 4316 N N . ILE B 1 21 ? -18.172 -25.047 -11.742 1 94.31 21 ILE B N 1
ATOM 4317 C CA . ILE B 1 21 ? -16.906 -25.516 -11.188 1 94.31 21 ILE B CA 1
ATOM 4318 C C . ILE B 1 21 ? -16.953 -27.031 -11.031 1 94.31 21 ILE B C 1
ATOM 4320 O O . ILE B 1 21 ? -15.984 -27.734 -11.344 1 94.31 21 ILE B O 1
ATOM 4324 N N . ILE B 1 22 ? -18.047 -27.547 -10.57 1 95.44 22 ILE B N 1
ATOM 4325 C CA . ILE B 1 22 ? -18.219 -28.984 -10.422 1 95.44 22 ILE B CA 1
ATOM 4326 C C . ILE B 1 22 ? -18.109 -29.656 -11.789 1 95.44 22 ILE B C 1
ATOM 4328 O O . ILE B 1 22 ? -17.391 -30.656 -11.945 1 95.44 22 ILE B O 1
ATOM 4332 N N . LEU B 1 23 ? -18.766 -29.047 -12.727 1 95.12 23 LEU B N 1
ATOM 4333 C CA . LEU B 1 23 ? -18.719 -29.594 -14.078 1 95.12 23 LEU B CA 1
ATOM 4334 C C . LEU B 1 23 ? -17.312 -29.531 -14.648 1 95.12 23 LEU B C 1
ATOM 4336 O O . LEU B 1 23 ? -16.875 -30.469 -15.328 1 95.12 23 LEU B O 1
ATOM 4340 N N . ALA B 1 24 ? -16.703 -28.469 -14.391 1 93.69 24 ALA B N 1
ATOM 4341 C CA . ALA B 1 24 ? -15.32 -28.328 -14.867 1 93.69 24 ALA B CA 1
ATOM 4342 C C . ALA B 1 24 ? -14.414 -29.375 -14.227 1 93.69 24 ALA B C 1
ATOM 4344 O O . ALA B 1 24 ? -13.531 -29.922 -14.898 1 93.69 24 ALA B O 1
ATOM 4345 N N . ALA B 1 25 ? -14.617 -29.641 -12.961 1 93.56 25 ALA B N 1
ATOM 4346 C CA . ALA B 1 25 ? -13.812 -30.641 -12.258 1 93.56 25 ALA B CA 1
ATOM 4347 C C . ALA B 1 25 ? -14.07 -32.031 -12.812 1 93.56 25 ALA B C 1
ATOM 4349 O O . ALA B 1 25 ? -13.133 -32.812 -12.984 1 93.56 25 ALA B O 1
ATOM 4350 N N . VAL B 1 26 ? -15.266 -32.312 -13.102 1 94 26 VAL B N 1
ATOM 4351 C CA . VAL B 1 26 ? -15.633 -33.594 -13.648 1 94 26 VAL B CA 1
ATOM 4352 C C . VAL B 1 26 ? -15.023 -33.75 -15.047 1 94 26 VAL B C 1
ATOM 4354 O O . VAL B 1 26 ? -14.453 -34.812 -15.367 1 94 26 VAL B O 1
ATOM 4357 N N . ILE B 1 27 ? -15.125 -32.719 -15.797 1 94.44 27 ILE B N 1
ATOM 4358 C CA . ILE B 1 27 ? -14.625 -32.781 -17.172 1 94.44 27 ILE B CA 1
ATOM 4359 C C . ILE B 1 27 ? -13.102 -32.875 -17.156 1 94.44 27 ILE B C 1
ATOM 4361 O O . ILE B 1 27 ? -12.516 -33.562 -18 1 94.44 27 ILE B O 1
ATOM 4365 N N . ASP B 1 28 ? -12.461 -32.281 -16.219 1 92.12 28 ASP B N 1
ATOM 4366 C CA . ASP B 1 28 ? -11.016 -32.375 -16.078 1 92.12 28 ASP B CA 1
ATOM 4367 C C . ASP B 1 28 ? -10.594 -33.812 -15.766 1 92.12 28 ASP B C 1
ATOM 4369 O O . ASP B 1 28 ? -9.633 -34.312 -16.344 1 92.12 28 ASP B O 1
ATOM 4373 N N . THR B 1 29 ? -11.336 -34.406 -14.867 1 92.31 29 THR B N 1
ATOM 4374 C CA . THR B 1 29 ? -11.062 -35.812 -14.492 1 92.31 29 THR B CA 1
ATOM 4375 C C . THR B 1 29 ? -11.328 -36.75 -15.664 1 92.31 29 THR B C 1
ATOM 4377 O O . THR B 1 29 ? -10.562 -37.688 -15.898 1 92.31 29 THR B O 1
ATOM 4380 N N . LEU B 1 30 ? -12.391 -36.406 -16.359 1 92.31 30 LEU B N 1
ATOM 4381 C CA . LEU B 1 30 ? -12.727 -37.219 -17.516 1 92.31 30 LEU B CA 1
ATOM 4382 C C . LEU B 1 30 ? -11.656 -37.094 -18.594 1 92.31 30 LEU B C 1
ATOM 4384 O O . LEU B 1 30 ? -11.312 -38.094 -19.234 1 92.31 30 LEU B O 1
ATOM 4388 N N . SER B 1 31 ? -11.195 -35.906 -18.766 1 92.75 31 SER B N 1
ATOM 4389 C CA . SER B 1 31 ? -10.141 -35.688 -19.75 1 92.75 31 SER B CA 1
ATOM 4390 C C . SER B 1 31 ? -8.898 -36.5 -19.422 1 92.75 31 SER B C 1
ATOM 4392 O O . SER B 1 31 ? -8.305 -37.125 -20.312 1 92.75 31 SER B O 1
ATOM 4394 N N . GLN B 1 32 ? -8.562 -36.594 -18.203 1 90.5 32 GLN B N 1
ATOM 4395 C CA . GLN B 1 32 ? -7.398 -37.375 -17.766 1 90.5 32 GLN B CA 1
ATOM 4396 C C . GLN B 1 32 ? -7.664 -38.875 -17.891 1 90.5 32 GLN B C 1
ATOM 4398 O O . GLN B 1 32 ? -6.785 -39.625 -18.297 1 90.5 32 GLN B O 1
ATOM 4403 N N . TYR B 1 33 ? -8.859 -39.281 -17.547 1 92 33 TYR B N 1
ATOM 4404 C CA . TYR B 1 33 ? -9.234 -40.688 -17.609 1 92 33 TYR B CA 1
ATOM 4405 C C . TYR B 1 33 ? -9.227 -41.188 -19.047 1 92 33 TYR B C 1
ATOM 4407 O O . TYR B 1 33 ? -8.859 -42.312 -19.312 1 92 33 TYR B O 1
ATOM 4415 N N . LEU B 1 34 ? -9.625 -40.344 -19.969 1 92.62 34 LEU B N 1
ATOM 4416 C CA . LEU B 1 34 ? -9.719 -40.719 -21.375 1 92.62 34 LEU B CA 1
ATOM 4417 C C . LEU B 1 34 ? -8.344 -41.031 -21.953 1 92.62 34 LEU B C 1
ATOM 4419 O O . LEU B 1 34 ? -8.227 -41.656 -23.016 1 92.62 34 LEU B O 1
ATOM 4423 N N . MET B 1 35 ? -7.34 -40.688 -21.219 1 90.5 35 MET B N 1
ATOM 4424 C CA . MET B 1 35 ? -5.984 -41 -21.656 1 90.5 35 MET B CA 1
ATOM 4425 C C . MET B 1 35 ? -5.676 -42.469 -21.484 1 90.5 35 MET B C 1
ATOM 4427 O O . MET B 1 35 ? -4.781 -43 -22.141 1 90.5 35 MET B O 1
ATOM 4431 N N . THR B 1 36 ? -6.418 -43.156 -20.578 1 91.56 36 THR B N 1
ATOM 4432 C CA . THR B 1 36 ? -6.207 -44.594 -20.359 1 91.56 36 THR B CA 1
ATOM 4433 C C . THR B 1 36 ? -6.516 -45.406 -21.609 1 91.56 36 THR B C 1
ATOM 4435 O O . THR B 1 36 ? -5.648 -46.094 -22.125 1 91.56 36 THR B O 1
ATOM 4438 N N . PRO B 1 37 ? -7.742 -45.188 -22.141 1 91.81 37 PRO B N 1
ATOM 4439 C CA . PRO B 1 37 ? -7.996 -45.938 -23.375 1 91.81 37 PRO B CA 1
ATOM 4440 C C . PRO B 1 37 ? -7.133 -45.438 -24.547 1 91.81 37 PRO B C 1
ATOM 4442 O O . PRO B 1 37 ? -6.832 -46.219 -25.453 1 91.81 37 PRO B O 1
ATOM 4445 N N . ALA B 1 38 ? -6.699 -44.25 -24.547 1 91.81 38 ALA B N 1
ATOM 4446 C CA . ALA B 1 38 ? -5.828 -43.75 -25.609 1 91.81 38 ALA B CA 1
ATOM 4447 C C . ALA B 1 38 ? -4.508 -44.531 -25.641 1 91.81 38 ALA B C 1
ATOM 4449 O O . ALA B 1 38 ? -4.09 -45 -26.688 1 91.81 38 ALA B O 1
ATOM 4450 N N . PHE B 1 39 ? -3.93 -44.719 -24.516 1 90.25 39 PHE B N 1
ATOM 4451 C CA . PHE B 1 39 ? -2.633 -45.406 -24.453 1 90.25 39 PHE B CA 1
ATOM 4452 C C . PHE B 1 39 ? -2.789 -46.906 -24.641 1 90.25 39 PHE B C 1
ATOM 4454 O O . PHE B 1 39 ? -1.883 -47.562 -25.156 1 90.25 39 PHE B O 1
ATOM 4461 N N . ASN B 1 40 ? -3.936 -47.469 -24.188 1 90.69 40 ASN B N 1
ATOM 4462 C CA . ASN B 1 40 ? -4.191 -48.875 -24.5 1 90.69 40 ASN B CA 1
ATOM 4463 C C . ASN B 1 40 ? -4.266 -49.094 -26 1 90.69 40 ASN B C 1
ATOM 4465 O O . ASN B 1 40 ? -3.75 -50.125 -26.484 1 90.69 40 ASN B O 1
ATOM 4469 N N . ASN B 1 41 ? -4.922 -48.125 -26.688 1 90.62 41 ASN B N 1
ATOM 4470 C CA . ASN B 1 41 ? -5.012 -48.281 -28.125 1 90.62 41 ASN B CA 1
ATOM 4471 C C . ASN B 1 41 ? -3.656 -48.062 -28.797 1 90.62 41 ASN B C 1
ATOM 4473 O O . ASN B 1 41 ? -3.373 -48.656 -29.844 1 90.62 41 ASN B O 1
ATOM 4477 N N . LEU B 1 42 ? -2.848 -47.281 -28.219 1 88.25 42 LEU B N 1
ATOM 4478 C CA . LEU B 1 42 ? -1.499 -47.062 -28.734 1 88.25 42 LEU B CA 1
ATOM 4479 C C . LEU B 1 42 ? -0.681 -48.375 -28.625 1 88.25 42 LEU B C 1
ATOM 4481 O O . LEU B 1 42 ? 0.041 -48.719 -29.547 1 88.25 42 LEU B O 1
ATOM 4485 N N . LYS B 1 43 ? -0.768 -49.031 -27.531 1 85.94 43 LYS B N 1
ATOM 4486 C CA . LYS B 1 43 ? -0.05 -50.281 -27.312 1 85.94 43 LYS B CA 1
ATOM 4487 C C . LYS B 1 43 ? -0.513 -51.344 -28.297 1 85.94 43 LYS B C 1
ATOM 4489 O O . LYS B 1 43 ? 0.298 -52.125 -28.797 1 85.94 43 LYS B O 1
ATOM 4494 N N . ASN B 1 44 ? -1.828 -51.344 -28.578 1 88.62 44 ASN B N 1
ATOM 4495 C CA . ASN B 1 44 ? -2.398 -52.375 -29.453 1 88.62 44 ASN B CA 1
ATOM 4496 C C . ASN B 1 44 ? -2.25 -51.969 -30.922 1 88.62 44 ASN B C 1
ATOM 4498 O O . ASN B 1 44 ? -2.791 -52.656 -31.797 1 88.62 44 ASN B O 1
ATOM 4502 N N . LEU B 1 45 ? -1.603 -50.812 -31.297 1 88.62 45 LEU B N 1
ATOM 4503 C CA . LEU B 1 45 ? -1.307 -50.344 -32.656 1 88.62 45 LEU B CA 1
ATOM 4504 C C . LEU B 1 45 ? -2.59 -50 -33.406 1 88.62 45 LEU B C 1
ATOM 4506 O O . LEU B 1 45 ? -2.727 -50.281 -34.594 1 88.62 45 LEU B O 1
ATOM 4510 N N . ASN B 1 46 ? -3.566 -49.531 -32.594 1 90.56 46 ASN B N 1
ATOM 4511 C CA . ASN B 1 46 ? -4.785 -49 -33.188 1 90.56 46 ASN B CA 1
ATOM 4512 C C . ASN B 1 46 ? -4.703 -47.469 -33.312 1 90.56 46 ASN B C 1
ATOM 4514 O O . ASN B 1 46 ? -5.027 -46.75 -32.375 1 90.56 46 ASN B O 1
ATOM 4518 N N . PHE B 1 47 ? -4.371 -47.062 -34.5 1 89.5 47 PHE B N 1
ATOM 4519 C CA . PHE B 1 47 ? -4.129 -45.656 -34.719 1 89.5 47 PHE B CA 1
ATOM 4520 C C . PHE B 1 47 ? -5.422 -44.844 -34.625 1 89.5 47 PHE B C 1
ATOM 4522 O O . PHE B 1 47 ? -5.457 -43.781 -34 1 89.5 47 PHE B O 1
ATOM 4529 N N . SER B 1 48 ? -6.5 -45.344 -35.219 1 90.25 48 SER B N 1
ATOM 4530 C CA . SER B 1 48 ? -7.773 -44.625 -35.188 1 90.25 48 SER B CA 1
ATOM 4531 C C . SER B 1 48 ? -8.32 -44.5 -33.781 1 90.25 48 SER B C 1
ATOM 4533 O O . SER B 1 48 ? -8.844 -43.438 -33.406 1 90.25 48 SER B O 1
ATOM 4535 N N . GLY B 1 49 ? -8.219 -45.531 -32.969 1 91.19 49 GLY B N 1
ATOM 4536 C CA . GLY B 1 49 ? -8.656 -45.469 -31.594 1 91.19 49 GLY B CA 1
ATOM 4537 C C . GLY B 1 49 ? -7.863 -44.469 -30.781 1 91.19 49 GLY B C 1
ATOM 4538 O O . GLY B 1 49 ? -8.438 -43.719 -29.969 1 91.19 49 GLY B O 1
ATOM 4539 N N . PHE B 1 50 ? -6.602 -44.438 -31 1 91.88 50 PHE B N 1
ATOM 4540 C CA . PHE B 1 50 ? -5.742 -43.5 -30.266 1 91.88 50 PHE B CA 1
ATOM 4541 C C . PHE B 1 50 ? -6.121 -42.062 -30.594 1 91.88 50 PHE B C 1
ATOM 4543 O O . PHE B 1 50 ? -6.273 -41.25 -29.688 1 91.88 50 PHE B O 1
ATOM 4550 N N . VAL B 1 51 ? -6.375 -41.719 -31.875 1 89.12 51 VAL B N 1
ATOM 4551 C CA . VAL B 1 51 ? -6.664 -40.375 -32.312 1 89.12 51 VAL B CA 1
ATOM 4552 C C . VAL B 1 51 ? -8.023 -39.938 -31.766 1 89.12 51 VAL B C 1
ATOM 4554 O O . VAL B 1 51 ? -8.188 -38.781 -31.328 1 89.12 51 VAL B O 1
ATOM 4557 N N . ILE B 1 52 ? -8.945 -40.812 -31.734 1 91.94 52 ILE B N 1
ATOM 4558 C CA . ILE B 1 52 ? -10.297 -40.469 -31.281 1 91.94 52 ILE B CA 1
ATOM 4559 C C . ILE B 1 52 ? -10.273 -40.156 -29.781 1 91.94 52 ILE B C 1
ATOM 4561 O O . ILE B 1 52 ? -10.844 -39.156 -29.344 1 91.94 52 ILE B O 1
ATOM 4565 N N . PHE B 1 53 ? -9.578 -40.938 -29.016 1 92.62 53 PHE B N 1
ATOM 4566 C CA . PHE B 1 53 ? -9.578 -40.75 -27.562 1 92.62 53 PHE B CA 1
ATOM 4567 C C . PHE B 1 53 ? -8.758 -39.5 -27.188 1 92.62 53 PHE B C 1
ATOM 4569 O O . PHE B 1 53 ? -9.086 -38.812 -26.234 1 92.62 53 PHE B O 1
ATOM 4576 N N . ILE B 1 54 ? -7.727 -39.219 -27.891 1 89.44 54 ILE B N 1
ATOM 4577 C CA . ILE B 1 54 ? -6.945 -38.031 -27.625 1 89.44 54 ILE B CA 1
ATOM 4578 C C . ILE B 1 54 ? -7.77 -36.781 -27.984 1 89.44 54 ILE B C 1
ATOM 4580 O O . ILE B 1 54 ? -7.781 -35.812 -27.234 1 89.44 54 ILE B O 1
ATOM 4584 N N . ALA B 1 55 ? -8.438 -36.844 -29.109 1 88.94 55 ALA B N 1
ATOM 4585 C CA . ALA B 1 55 ? -9.281 -35.719 -29.516 1 88.94 55 ALA B CA 1
ATOM 4586 C C . ALA B 1 55 ? -10.406 -35.469 -28.516 1 88.94 55 ALA B C 1
ATOM 4588 O O . ALA B 1 55 ? -10.703 -34.344 -28.172 1 88.94 55 ALA B O 1
ATOM 4589 N N . LEU B 1 56 ? -10.914 -36.562 -28.047 1 92.38 56 LEU B N 1
ATOM 4590 C CA . LEU B 1 56 ? -11.977 -36.438 -27.062 1 92.38 56 LEU B CA 1
ATOM 4591 C C . LEU B 1 56 ? -11.445 -35.844 -25.766 1 92.38 56 LEU B C 1
ATOM 4593 O O . LEU B 1 56 ? -12.117 -35.031 -25.125 1 92.38 56 LEU B O 1
ATOM 4597 N N . SER B 1 57 ? -10.297 -36.344 -25.344 1 91.81 57 SER B N 1
ATOM 4598 C CA . SER B 1 57 ? -9.695 -35.812 -24.125 1 91.81 57 SER B CA 1
ATOM 4599 C C . SER B 1 57 ? -9.414 -34.312 -24.219 1 91.81 57 SER B C 1
ATOM 4601 O O . SER B 1 57 ? -9.742 -33.562 -23.312 1 91.81 57 SER B O 1
ATOM 4603 N N . LYS B 1 58 ? -8.93 -33.875 -25.297 1 88.94 58 LYS B N 1
ATOM 4604 C CA . LYS B 1 58 ? -8.562 -32.469 -25.438 1 88.94 58 LYS B CA 1
ATOM 4605 C C . LYS B 1 58 ? -9.797 -31.594 -25.656 1 88.94 58 LYS B C 1
ATOM 4607 O O . LYS B 1 58 ? -9.82 -30.422 -25.266 1 88.94 58 LYS B O 1
ATOM 4612 N N . LEU B 1 59 ? -10.789 -32.188 -26.312 1 89.94 59 LEU B N 1
ATOM 4613 C CA . LEU B 1 59 ? -12.062 -31.469 -26.391 1 89.94 59 LEU B CA 1
ATOM 4614 C C . LEU B 1 59 ? -12.633 -31.203 -25 1 89.94 59 LEU B C 1
ATOM 4616 O O . LEU B 1 59 ? -13.211 -30.156 -24.75 1 89.94 59 LEU B O 1
ATOM 4620 N N . CYS B 1 60 ? -12.445 -32.219 -24.125 1 93.12 60 CYS B N 1
ATOM 4621 C CA . CYS B 1 60 ? -12.844 -32.031 -22.734 1 93.12 60 CYS B CA 1
ATOM 4622 C C . CYS B 1 60 ? -12.039 -30.922 -22.078 1 93.12 60 CYS B C 1
ATOM 4624 O O . CYS B 1 60 ? -12.586 -30.141 -21.297 1 93.12 60 CYS B O 1
ATOM 4626 N N . ASP B 1 61 ? -10.844 -30.844 -22.484 1 90.44 61 ASP B N 1
ATOM 4627 C CA . ASP B 1 61 ? -10 -29.797 -21.906 1 90.44 61 ASP B CA 1
ATOM 4628 C C . ASP B 1 61 ? -10.469 -28.406 -22.344 1 90.44 61 ASP B C 1
ATOM 4630 O O . ASP B 1 61 ? -10.445 -27.469 -21.562 1 90.44 61 ASP B O 1
ATOM 4634 N N . ILE B 1 62 ? -10.867 -28.297 -23.594 1 89.94 62 ILE B N 1
ATOM 4635 C CA . ILE B 1 62 ? -11.375 -27.031 -24.109 1 89.94 62 ILE B CA 1
ATOM 4636 C C . ILE B 1 62 ? -12.664 -26.656 -23.375 1 89.94 62 ILE B C 1
ATOM 4638 O O . ILE B 1 62 ? -12.852 -25.5 -22.969 1 89.94 62 ILE B O 1
ATOM 4642 N N . CYS B 1 63 ? -13.5 -27.656 -23.172 1 92.31 63 CYS B N 1
ATOM 4643 C CA . CYS B 1 63 ? -14.734 -27.406 -22.438 1 92.31 63 CYS B CA 1
ATOM 4644 C C . CYS B 1 63 ? -14.453 -26.984 -21.016 1 92.31 63 CYS B C 1
ATOM 4646 O O . CYS B 1 63 ? -15.117 -26.078 -20.484 1 92.31 63 CYS B O 1
ATOM 4648 N N . ARG B 1 64 ? -13.492 -27.578 -20.438 1 91.75 64 ARG B N 1
ATOM 4649 C CA . ARG B 1 64 ? -13.102 -27.234 -19.078 1 91.75 64 ARG B CA 1
ATOM 4650 C C . ARG B 1 64 ? -12.609 -25.797 -19 1 91.75 64 ARG B C 1
ATOM 4652 O O . ARG B 1 64 ? -12.938 -25.062 -18.062 1 91.75 64 ARG B O 1
ATOM 4659 N N . LEU B 1 65 ? -11.883 -25.422 -19.984 1 88.69 65 LEU B N 1
ATOM 4660 C CA . LEU B 1 65 ? -11.336 -24.078 -20.031 1 88.69 65 LEU B CA 1
ATOM 4661 C C . LEU B 1 65 ? -12.453 -23.047 -20.156 1 88.69 65 LEU B C 1
ATOM 4663 O O . LEU B 1 65 ? -12.414 -22 -19.5 1 88.69 65 LEU B O 1
ATOM 4667 N N . LEU B 1 66 ? -13.383 -23.359 -20.953 1 90.12 66 LEU B N 1
ATOM 4668 C CA . LEU B 1 66 ? -14.508 -22.453 -21.156 1 90.12 66 LEU B CA 1
ATOM 4669 C C . LEU B 1 66 ? -15.344 -22.312 -19.891 1 90.12 66 LEU B C 1
ATOM 4671 O O . LEU B 1 66 ? -15.727 -21.219 -19.5 1 90.12 66 LEU B O 1
ATOM 4675 N N . LEU B 1 67 ? -15.531 -23.453 -19.312 1 91.5 67 LEU B N 1
ATOM 4676 C CA . LEU B 1 67 ? -16.297 -23.438 -18.062 1 91.5 67 LEU B CA 1
ATOM 4677 C C . LEU B 1 67 ? -15.516 -22.719 -16.953 1 91.5 67 LEU B C 1
ATOM 4679 O O . LEU B 1 67 ? -16.094 -21.984 -16.156 1 91.5 67 LEU B O 1
ATOM 4683 N N . GLY B 1 68 ? -14.219 -22.969 -16.984 1 88.88 68 GLY B N 1
ATOM 4684 C CA . GLY B 1 68 ? -13.383 -22.312 -15.984 1 88.88 68 GLY B CA 1
ATOM 4685 C C . GLY B 1 68 ? -13.336 -20.812 -16.141 1 88.88 68 GLY B C 1
ATOM 4686 O O . GLY B 1 68 ? -13.531 -20.078 -15.164 1 88.88 68 GLY B O 1
ATOM 4687 N N . SER B 1 69 ? -13.164 -20.375 -17.344 1 87.12 69 SER B N 1
ATOM 4688 C CA . SER B 1 69 ? -13.125 -18.938 -17.625 1 87.12 69 SER B CA 1
ATOM 4689 C C . SER B 1 69 ? -14.477 -18.281 -17.375 1 87.12 69 SER B C 1
ATOM 4691 O O . SER B 1 69 ? -14.555 -17.172 -16.859 1 87.12 69 SER B O 1
ATOM 4693 N N . GLY B 1 70 ? -15.492 -19.016 -17.75 1 88.31 70 GLY B N 1
ATOM 4694 C CA . GLY B 1 70 ? -16.828 -18.5 -17.469 1 88.31 70 GLY B CA 1
ATOM 4695 C C . GLY B 1 70 ? -17.125 -18.375 -15.984 1 88.31 70 GLY B C 1
ATOM 4696 O O . GLY B 1 70 ? -17.703 -17.375 -15.547 1 88.31 70 GLY B O 1
ATOM 4697 N N . SER B 1 71 ? -16.75 -19.312 -15.273 1 90.81 71 SER B N 1
ATOM 4698 C CA . SER B 1 71 ? -16.969 -19.281 -13.828 1 90.81 71 SER B CA 1
ATOM 4699 C C . SER B 1 71 ? -16.156 -18.172 -13.172 1 90.81 71 SER B C 1
ATOM 4701 O O . SER B 1 71 ? -16.594 -17.547 -12.211 1 90.81 71 SER B O 1
ATOM 4703 N N . ASP B 1 72 ? -14.945 -17.953 -13.68 1 87.12 72 ASP B N 1
ATOM 4704 C CA . ASP B 1 72 ? -14.094 -16.891 -13.148 1 87.12 72 ASP B CA 1
ATOM 4705 C C . ASP B 1 72 ? -14.734 -15.516 -13.375 1 87.12 72 ASP B C 1
ATOM 4707 O O . ASP B 1 72 ? -14.703 -14.656 -12.484 1 87.12 72 ASP B O 1
ATOM 4711 N N . TYR B 1 73 ? -15.266 -15.367 -14.523 1 86.38 73 TYR B N 1
ATOM 4712 C CA . TYR B 1 73 ? -15.93 -14.117 -14.867 1 86.38 73 TYR B CA 1
ATOM 4713 C C . TYR B 1 73 ? -17.125 -13.867 -13.953 1 86.38 73 TYR B C 1
ATOM 4715 O O . TYR B 1 73 ? -17.281 -12.781 -13.391 1 86.38 73 TYR B O 1
ATOM 4723 N N . LEU B 1 74 ? -17.938 -14.859 -13.82 1 88.81 74 LEU B N 1
ATOM 4724 C CA . LEU B 1 74 ? -19.125 -14.719 -13 1 88.81 74 LEU B CA 1
ATOM 4725 C C . LEU B 1 74 ? -18.766 -14.523 -11.531 1 88.81 74 LEU B C 1
ATOM 4727 O O . LEU B 1 74 ? -19.422 -13.781 -10.805 1 88.81 74 LEU B O 1
ATOM 4731 N N . TYR B 1 75 ? -17.719 -15.172 -11.148 1 89.81 75 TYR B N 1
ATOM 4732 C CA . TYR B 1 75 ? -17.281 -15.047 -9.758 1 89.81 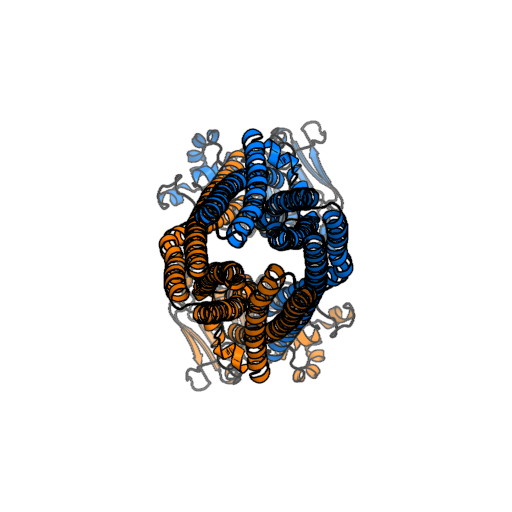75 TYR B CA 1
ATOM 4733 C C . TYR B 1 75 ? -16.734 -13.648 -9.492 1 89.81 75 TYR B C 1
ATOM 4735 O O . TYR B 1 75 ? -16.922 -13.094 -8.406 1 89.81 75 TYR B O 1
ATOM 4743 N N . SER B 1 76 ? -16.031 -13.164 -10.43 1 86.31 76 SER B N 1
ATOM 4744 C CA . SER B 1 76 ? -15.531 -11.805 -10.297 1 86.31 76 SER B CA 1
ATOM 4745 C C . SER B 1 76 ? -16.672 -10.805 -10.172 1 86.31 76 SER B C 1
ATOM 4747 O O . SER B 1 76 ? -16.625 -9.891 -9.352 1 86.31 76 SER B O 1
ATOM 4749 N N . LYS B 1 77 ? -17.688 -11 -10.984 1 87.62 77 LYS B N 1
ATOM 4750 C CA . LYS B 1 77 ? -18.875 -10.148 -10.914 1 87.62 77 LYS B CA 1
ATOM 4751 C C . LYS B 1 77 ? -19.562 -10.266 -9.555 1 87.62 77 LYS B C 1
ATOM 4753 O O . LYS B 1 77 ? -19.969 -9.258 -8.969 1 87.62 77 LYS B O 1
ATOM 4758 N N . GLN B 1 78 ? -19.672 -11.508 -9.062 1 89.75 78 GLN B N 1
ATOM 4759 C CA . GLN B 1 78 ? -20.297 -11.758 -7.766 1 89.75 78 GLN B CA 1
ATOM 4760 C C . GLN B 1 78 ? -19.469 -11.125 -6.637 1 89.75 78 GLN B C 1
ATOM 4762 O O . GLN B 1 78 ? -20.031 -10.516 -5.727 1 89.75 78 GLN B O 1
ATOM 4767 N N . SER B 1 79 ? -18.172 -11.266 -6.715 1 89.5 79 SER B N 1
ATOM 4768 C CA . SER B 1 79 ? -17.281 -10.758 -5.676 1 89.5 79 SER B CA 1
ATOM 4769 C C . SER B 1 79 ? -17.281 -9.227 -5.641 1 89.5 79 SER B C 1
ATOM 4771 O O . SER B 1 79 ? -17.328 -8.625 -4.566 1 89.5 79 SER B O 1
ATOM 4773 N N . GLN B 1 80 ? -17.266 -8.68 -6.836 1 86.5 80 GLN B N 1
ATOM 4774 C CA . GLN B 1 80 ? -17.266 -7.219 -6.898 1 86.5 80 GLN B CA 1
ATOM 4775 C C . GLN B 1 80 ? -18.578 -6.633 -6.406 1 86.5 80 GLN B C 1
ATOM 4777 O O . GLN B 1 80 ? -18.609 -5.574 -5.781 1 86.5 80 GLN B O 1
ATOM 4782 N N . SER B 1 81 ? -19.672 -7.273 -6.719 1 88.31 81 SER B N 1
ATOM 4783 C CA . SER B 1 81 ? -20.969 -6.832 -6.219 1 88.31 81 SER B CA 1
ATOM 4784 C C . SER B 1 81 ? -21.031 -6.926 -4.695 1 88.31 81 SER B C 1
ATOM 4786 O O . SER B 1 81 ? -21.625 -6.066 -4.039 1 88.31 81 SER B O 1
ATOM 4788 N N . TYR B 1 82 ? -20.453 -7.918 -4.188 1 89.94 82 TYR B N 1
ATOM 4789 C CA . TYR B 1 82 ? -20.391 -8.094 -2.742 1 89.94 82 TYR B CA 1
ATOM 4790 C C . TYR B 1 82 ? -19.547 -7 -2.1 1 89.94 82 TYR B C 1
ATOM 4792 O O . TYR B 1 82 ? -19.922 -6.434 -1.071 1 89.94 82 TYR B O 1
ATOM 4800 N N . LEU B 1 83 ? -18.453 -6.734 -2.709 1 88.62 83 LEU B N 1
ATOM 4801 C CA . LEU B 1 83 ? -17.562 -5.695 -2.188 1 88.62 83 LEU B CA 1
ATOM 4802 C C . LEU B 1 83 ? -18.25 -4.336 -2.211 1 88.62 83 LEU B C 1
ATOM 4804 O O . LEU B 1 83 ? -18.078 -3.527 -1.299 1 88.62 83 LEU B O 1
ATOM 4808 N N . HIS B 1 84 ? -18.984 -4.18 -3.285 1 86.12 84 HIS B N 1
ATOM 4809 C CA . HIS B 1 84 ? -19.734 -2.941 -3.4 1 86.12 84 HIS B CA 1
ATOM 4810 C C . HIS B 1 84 ? -20.719 -2.783 -2.242 1 86.12 84 HIS B C 1
ATOM 4812 O O . HIS B 1 84 ? -20.859 -1.695 -1.679 1 86.12 84 HIS B O 1
ATOM 4818 N N . LYS B 1 85 ? -21.375 -3.791 -1.852 1 87.25 85 LYS B N 1
ATOM 4819 C CA . LYS B 1 85 ? -22.328 -3.768 -0.738 1 87.25 85 LYS B CA 1
ATOM 4820 C C . LYS B 1 85 ? -21.609 -3.523 0.586 1 87.25 85 LYS B C 1
ATOM 4822 O O . LYS B 1 85 ? -22.109 -2.791 1.443 1 87.25 85 LYS B O 1
ATOM 4827 N N . ILE B 1 86 ? -20.469 -4.121 0.696 1 88.75 86 ILE B N 1
ATOM 4828 C CA . ILE B 1 86 ? -19.703 -3.961 1.923 1 88.75 86 ILE B CA 1
ATOM 4829 C C . ILE B 1 86 ? -19.203 -2.52 2.041 1 88.75 86 ILE B C 1
ATOM 4831 O O . ILE B 1 86 ? -19.234 -1.936 3.127 1 88.75 86 ILE B O 1
ATOM 4835 N N . ARG B 1 87 ? -18.766 -2.027 0.96 1 85.31 87 ARG B N 1
ATOM 4836 C CA . ARG B 1 87 ? -18.312 -0.641 0.959 1 85.31 87 ARG B CA 1
ATOM 4837 C C . ARG B 1 87 ? -19.438 0.302 1.382 1 85.31 87 ARG B C 1
ATOM 4839 O O . ARG B 1 87 ? -19.203 1.265 2.113 1 85.31 87 ARG B O 1
ATOM 4846 N N . LYS B 1 88 ? -20.547 0.06 0.898 1 83.94 88 LYS B N 1
ATOM 4847 C CA . LYS B 1 88 ? -21.703 0.872 1.262 1 83.94 88 LYS B CA 1
ATOM 4848 C C . LYS B 1 88 ? -21.984 0.792 2.76 1 83.94 88 LYS B C 1
ATOM 4850 O O . LYS B 1 88 ? -22.25 1.809 3.4 1 83.94 88 LYS B O 1
ATOM 4855 N N . LYS B 1 89 ? -21.859 -0.332 3.322 1 85.56 89 LYS B N 1
ATOM 4856 C CA . LYS B 1 89 ? -22.109 -0.522 4.75 1 85.56 89 LYS B CA 1
ATOM 4857 C C . LYS B 1 89 ? -21.031 0.166 5.586 1 85.56 89 LYS B C 1
ATOM 4859 O O . LYS B 1 89 ? -21.344 0.755 6.629 1 85.56 89 LYS B O 1
ATOM 4864 N N . ILE B 1 90 ? -19.828 0.024 5.105 1 85.88 90 ILE B N 1
ATOM 4865 C CA . ILE B 1 90 ? -18.734 0.652 5.828 1 85.88 90 ILE B CA 1
ATOM 4866 C C . ILE B 1 90 ? -18.875 2.172 5.777 1 85.88 90 ILE B C 1
ATOM 4868 O O . ILE B 1 90 ? -18.625 2.859 6.77 1 85.88 90 ILE B O 1
ATOM 4872 N N . SER B 1 91 ? -19.25 2.596 4.617 1 83.12 91 SER B N 1
ATOM 4873 C CA . SER B 1 91 ? -19.453 4.035 4.473 1 83.12 91 SER B CA 1
ATOM 4874 C C . SER B 1 91 ? -20.531 4.539 5.43 1 83.12 91 SER B C 1
ATOM 4876 O O . SER B 1 91 ? -20.391 5.621 6 1 83.12 91 SER B O 1
ATOM 4878 N N . LEU B 1 92 ? -21.516 3.826 5.641 1 81.19 92 LEU B N 1
ATOM 4879 C CA . LEU B 1 92 ? -22.562 4.184 6.578 1 81.19 92 LEU B CA 1
ATOM 4880 C C . LEU B 1 92 ? -22.062 4.168 8.016 1 81.19 92 LEU B C 1
ATOM 4882 O O . LEU B 1 92 ? -22.406 5.039 8.812 1 81.19 92 LEU B O 1
ATOM 4886 N N . TYR B 1 93 ? -21.281 3.229 8.203 1 81.69 93 TYR B N 1
ATOM 4887 C CA . TYR B 1 93 ? -20.688 3.111 9.523 1 81.69 93 TYR B CA 1
ATOM 4888 C C . TYR B 1 93 ? -19.781 4.301 9.828 1 81.69 93 TYR B C 1
ATOM 4890 O O . TYR B 1 93 ? -19.828 4.855 10.93 1 81.69 93 TYR B O 1
ATOM 4898 N N . LEU B 1 94 ? -19.031 4.617 8.891 1 81 94 LEU B N 1
ATOM 4899 C CA . LEU B 1 94 ? -18.078 5.711 9.062 1 81 94 LEU B CA 1
ATOM 4900 C C . LEU B 1 94 ? -18.812 7.039 9.234 1 81 94 LEU B C 1
ATOM 4902 O O . LEU B 1 94 ? -18.297 7.949 9.891 1 81 94 LEU B O 1
ATOM 4906 N N . PHE B 1 95 ? -19.938 7.102 8.703 1 76.88 95 PHE B N 1
ATOM 4907 C CA . PHE B 1 95 ? -20.734 8.312 8.836 1 76.88 95 PHE B CA 1
ATOM 4908 C C . PHE B 1 95 ? -21.203 8.492 10.281 1 76.88 95 PHE B C 1
ATOM 4910 O O . PHE B 1 95 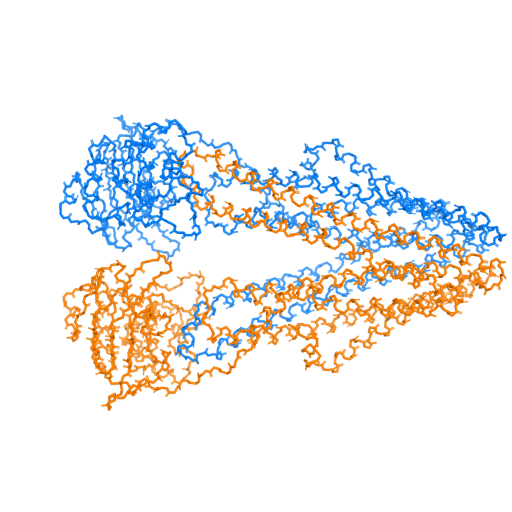? -21.312 9.617 10.766 1 76.88 95 PHE B O 1
ATOM 4917 N N . LYS B 1 96 ? -21.297 7.48 10.906 1 72.06 96 LYS B N 1
ATOM 4918 C CA . LYS B 1 96 ? -21.875 7.547 12.25 1 72.06 96 LYS B CA 1
ATOM 4919 C C . LYS B 1 96 ? -20.797 7.672 13.312 1 72.06 96 LYS B C 1
ATOM 4921 O O . LYS B 1 96 ? -21.047 8.18 14.406 1 72.06 96 LYS B O 1
ATOM 4926 N N . LYS B 1 97 ? -19.688 7.168 12.906 1 69.69 97 LYS B N 1
ATOM 4927 C CA . LYS B 1 97 ? -18.641 7.148 13.914 1 69.69 97 LYS B CA 1
ATOM 4928 C C . LYS B 1 97 ? -17.578 8.219 13.633 1 69.69 97 LYS B C 1
ATOM 4930 O O . LYS B 1 97 ? -17.391 8.609 12.477 1 69.69 97 LYS B O 1
ATOM 4935 N N . GLN B 1 98 ? -17.156 8.773 14.742 1 62.91 98 GLN B N 1
ATOM 4936 C CA . GLN B 1 98 ? -16.094 9.766 14.602 1 62.91 98 GLN B CA 1
ATOM 4937 C C . GLN B 1 98 ? -14.781 9.102 14.211 1 62.91 98 GLN B C 1
ATOM 4939 O O . GLN B 1 98 ? -14.352 8.141 14.844 1 62.91 98 GLN B O 1
ATOM 4944 N N . ILE B 1 99 ? -14.477 9.305 12.93 1 61.47 99 ILE B N 1
ATOM 4945 C CA . ILE B 1 99 ? -13.219 8.688 12.531 1 61.47 99 ILE B CA 1
ATOM 4946 C C . ILE B 1 99 ? -12.141 9.758 12.359 1 61.47 99 ILE B C 1
ATOM 4948 O O . ILE B 1 99 ? -12.414 10.836 11.812 1 61.47 99 ILE B O 1
ATOM 4952 N N . ASP B 1 100 ? -10.969 9.453 12.961 1 57.12 100 ASP B N 1
ATOM 4953 C CA . ASP B 1 100 ? -9.914 10.461 13.062 1 57.12 100 ASP B CA 1
ATOM 4954 C C . ASP B 1 100 ? -8.938 10.352 11.898 1 57.12 100 ASP B C 1
ATOM 4956 O O . ASP B 1 100 ? -8.188 11.289 11.625 1 57.12 100 ASP B O 1
ATOM 4960 N N . ASP B 1 101 ? -8.977 9.234 11.18 1 66.25 101 ASP B N 1
ATOM 4961 C CA . ASP B 1 101 ? -7.832 9.133 10.281 1 66.25 101 ASP B CA 1
ATOM 4962 C C . ASP B 1 101 ? -8.281 8.781 8.859 1 66.25 101 ASP B C 1
ATOM 4964 O O . ASP B 1 101 ? -8.781 7.684 8.617 1 66.25 101 ASP B O 1
ATOM 4968 N N . THR B 1 102 ? -8.188 9.766 7.961 1 69.56 102 THR B N 1
ATOM 4969 C CA . THR B 1 102 ? -8.57 9.633 6.559 1 69.56 102 THR B CA 1
ATOM 4970 C C . THR B 1 102 ? -7.805 8.484 5.898 1 69.56 102 THR B C 1
ATOM 4972 O O . THR B 1 102 ? -8.383 7.711 5.129 1 69.56 102 THR B O 1
ATOM 4975 N N . ALA B 1 103 ? -6.617 8.359 6.242 1 66.06 103 ALA B N 1
ATOM 4976 C CA . ALA B 1 103 ? -5.785 7.312 5.652 1 66.06 103 ALA B CA 1
ATOM 4977 C C . ALA B 1 103 ? -6.285 5.926 6.043 1 66.06 103 ALA B C 1
ATOM 4979 O O . ALA B 1 103 ? -6.328 5.02 5.211 1 66.06 103 ALA B O 1
ATOM 4980 N N . SER B 1 104 ? -6.648 5.855 7.242 1 73.31 104 SER B N 1
ATOM 4981 C CA . SER B 1 104 ? -7.164 4.578 7.723 1 73.31 104 SER B CA 1
ATOM 4982 C C . SER B 1 104 ? -8.461 4.199 7.016 1 73.31 104 SER B C 1
ATOM 4984 O O . SER B 1 104 ? -8.672 3.033 6.684 1 73.31 104 SER B O 1
ATOM 4986 N N . VAL B 1 105 ? -9.203 5.191 6.766 1 78.75 105 VAL B N 1
ATOM 4987 C CA . VAL B 1 105 ? -10.477 4.953 6.102 1 78.75 105 VAL B CA 1
ATOM 4988 C C . VAL B 1 105 ? -10.242 4.574 4.645 1 78.75 105 VAL B C 1
ATOM 4990 O O . VAL B 1 105 ? -10.867 3.652 4.125 1 78.75 105 VAL B O 1
ATOM 4993 N N . GLN B 1 106 ? -9.367 5.316 4.098 1 76.88 106 GLN B N 1
ATOM 4994 C CA . GLN B 1 106 ? -9.016 4.992 2.721 1 76.88 106 GLN B CA 1
ATOM 4995 C C . GLN B 1 106 ? -8.492 3.561 2.609 1 76.88 106 GLN B C 1
ATOM 4997 O O . GLN B 1 106 ? -8.867 2.83 1.689 1 76.88 106 GLN B O 1
ATOM 5002 N N . ASN B 1 107 ? -7.734 3.146 3.545 1 74.69 107 ASN B N 1
ATOM 5003 C CA . ASN B 1 107 ? -7.184 1.796 3.561 1 74.69 107 ASN B CA 1
ATOM 5004 C C . ASN B 1 107 ? -8.273 0.749 3.764 1 74.69 107 ASN B C 1
ATOM 5006 O O . ASN B 1 107 ? -8.266 -0.297 3.113 1 74.69 107 ASN B O 1
ATOM 5010 N N . ASN B 1 108 ? -9.188 1.087 4.574 1 78.38 108 ASN B N 1
ATOM 5011 C CA . ASN B 1 108 ? -10.25 0.144 4.891 1 78.38 108 ASN B CA 1
ATOM 5012 C C . ASN B 1 108 ? -11.227 -0.01 3.725 1 78.38 108 ASN B C 1
ATOM 5014 O O . ASN B 1 108 ? -11.766 -1.096 3.498 1 78.38 108 ASN B O 1
ATOM 5018 N N . LEU B 1 109 ? -11.367 1.021 2.971 1 82.31 109 LEU B N 1
ATOM 5019 C CA . LEU B 1 109 ? -12.375 1.003 1.918 1 82.31 109 LEU B CA 1
ATOM 5020 C C . LEU B 1 109 ? -11.773 0.55 0.593 1 82.31 109 LEU B C 1
ATOM 5022 O O . LEU B 1 109 ? -12.5 0.222 -0.347 1 82.31 109 LEU B O 1
ATOM 5026 N N . ALA B 1 110 ? -10.492 0.502 0.541 1 80.44 110 ALA B N 1
ATOM 5027 C CA . ALA B 1 110 ? -9.891 0.139 -0.739 1 80.44 110 ALA B CA 1
ATOM 5028 C C . ALA B 1 110 ? -8.914 -1.021 -0.574 1 80.44 110 ALA B C 1
ATOM 5030 O O . ALA B 1 110 ? -9.258 -2.174 -0.842 1 80.44 110 ALA B O 1
ATOM 5031 N N . ALA B 1 111 ? -7.789 -0.763 0.098 1 71.06 111 ALA B N 1
ATOM 5032 C CA . ALA B 1 111 ? -6.684 -1.712 0.177 1 71.06 111 ALA B CA 1
ATOM 5033 C C . ALA B 1 111 ? -7.09 -2.967 0.946 1 71.06 111 ALA B C 1
ATOM 5035 O O . ALA B 1 111 ? -6.809 -4.086 0.511 1 71.06 111 ALA B O 1
ATOM 5036 N N . ASN B 1 112 ? -7.742 -2.797 2.016 1 78.44 112 ASN B N 1
ATOM 5037 C CA . ASN B 1 112 ? -8.125 -3.943 2.834 1 78.44 112 ASN B CA 1
ATOM 5038 C C . ASN B 1 112 ? -9.156 -4.816 2.129 1 78.44 112 ASN B C 1
ATOM 5040 O O . ASN B 1 112 ? -9.141 -6.039 2.262 1 78.44 112 ASN B O 1
ATOM 5044 N N . LEU B 1 113 ? -10 -4.211 1.441 1 84.94 113 LEU B N 1
ATOM 5045 C CA . LEU B 1 113 ? -11 -4.977 0.713 1 84.94 113 LEU B CA 1
ATOM 5046 C C . LEU B 1 113 ? -10.367 -5.742 -0.444 1 84.94 113 LEU B C 1
ATOM 5048 O O . LEU B 1 113 ? -10.75 -6.879 -0.726 1 84.94 113 LEU B O 1
ATOM 5052 N N . ASP B 1 114 ? -9.438 -5.16 -1.064 1 80.5 114 ASP B N 1
ATOM 5053 C CA . ASP B 1 114 ? -8.703 -5.848 -2.125 1 80.5 114 ASP B CA 1
ATOM 5054 C C . ASP B 1 114 ? -7.922 -7.035 -1.569 1 80.5 114 ASP B C 1
ATOM 5056 O O . ASP B 1 114 ? -7.859 -8.094 -2.199 1 80.5 114 ASP B O 1
ATOM 5060 N N . GLN B 1 115 ? -7.355 -6.789 -0.444 1 77.5 115 GLN B N 1
ATOM 5061 C CA . GLN B 1 115 ? -6.621 -7.863 0.212 1 77.5 115 GLN B CA 1
ATOM 5062 C C . GLN B 1 115 ? -7.551 -9.023 0.576 1 77.5 115 GLN B C 1
ATOM 5064 O O . GLN B 1 115 ? -7.176 -10.188 0.446 1 77.5 115 GLN B O 1
ATOM 5069 N N . LEU B 1 116 ? -8.688 -8.703 0.996 1 84.12 116 LEU B N 1
ATOM 5070 C CA . LEU B 1 116 ? -9.656 -9.734 1.349 1 84.12 116 LEU B CA 1
ATOM 5071 C C . LEU B 1 116 ? -10.133 -10.484 0.106 1 84.12 116 LEU B C 1
ATOM 5073 O O . LEU B 1 116 ? -10.43 -11.68 0.169 1 84.12 116 LEU B O 1
ATOM 5077 N N . THR B 1 117 ? -10.18 -9.75 -0.947 1 85.44 117 THR B N 1
ATOM 5078 C CA . THR B 1 117 ? -10.547 -10.414 -2.195 1 85.44 117 THR B CA 1
ATOM 5079 C C . THR B 1 117 ? -9.477 -11.414 -2.611 1 85.44 117 THR B C 1
ATOM 5081 O O . THR B 1 117 ? -9.781 -12.547 -2.986 1 85.44 117 THR B O 1
ATOM 5084 N N . ARG B 1 118 ? -8.258 -11.07 -2.438 1 81.19 118 ARG B N 1
ATOM 5085 C CA . ARG B 1 118 ? -7.145 -11.898 -2.889 1 81.19 118 ARG B CA 1
ATOM 5086 C C . ARG B 1 118 ? -6.883 -13.039 -1.916 1 81.19 118 ARG B C 1
ATOM 5088 O O . ARG B 1 118 ? -6.547 -14.148 -2.332 1 81.19 118 ARG B O 1
ATOM 5095 N N . ASN B 1 119 ? -7.109 -12.805 -0.614 1 80.88 119 ASN B N 1
ATOM 5096 C CA . ASN B 1 119 ? -6.676 -13.758 0.398 1 80.88 119 ASN B CA 1
ATOM 5097 C C . ASN B 1 119 ? -7.859 -14.531 0.983 1 80.88 119 ASN B C 1
ATOM 5099 O O . ASN B 1 119 ? -7.668 -15.492 1.729 1 80.88 119 ASN B O 1
ATOM 5103 N N . TYR B 1 120 ? -9.016 -14.117 0.604 1 87.38 120 TYR B N 1
ATOM 5104 C CA . TYR B 1 120 ? -10.164 -14.797 1.188 1 87.38 120 TYR B CA 1
ATOM 5105 C C . TYR B 1 120 ? -11.125 -15.273 0.105 1 87.38 120 TYR B C 1
ATOM 5107 O O . TYR B 1 120 ? -11.344 -16.484 -0.048 1 87.38 120 TYR B O 1
ATOM 5115 N N . LEU B 1 121 ? -11.594 -14.367 -0.705 1 89.19 121 LEU B N 1
ATOM 5116 C CA . LEU B 1 121 ? -12.641 -14.711 -1.66 1 89.19 121 LEU B CA 1
ATOM 5117 C C . LEU B 1 121 ? -12.094 -15.609 -2.766 1 89.19 121 LEU B C 1
ATOM 5119 O O . LEU B 1 121 ? -12.664 -16.656 -3.059 1 89.19 121 LEU B O 1
ATOM 5123 N N . LYS B 1 122 ? -10.945 -15.242 -3.373 1 88.56 122 LYS B N 1
ATOM 5124 C CA . LYS B 1 122 ? -10.398 -16.031 -4.477 1 88.56 122 LYS B CA 1
ATOM 5125 C C . LYS B 1 122 ? -9.93 -17.391 -3.998 1 88.56 122 LYS B C 1
ATOM 5127 O O . LYS B 1 122 ? -10.219 -18.406 -4.637 1 88.56 122 LYS B O 1
ATOM 5132 N N . PRO B 1 123 ? -9.281 -17.469 -2.824 1 88.44 123 PRO B N 1
ATOM 5133 C CA . PRO B 1 123 ? -8.836 -18.781 -2.336 1 88.44 123 PRO B CA 1
ATOM 5134 C C . PRO B 1 123 ? -10.008 -19.719 -2.021 1 88.44 123 PRO B C 1
ATOM 5136 O O . PRO B 1 123 ? -9.867 -20.938 -2.135 1 88.44 123 PRO B O 1
ATOM 5139 N N . ILE B 1 124 ? -11.172 -19.188 -1.695 1 90.62 124 ILE B N 1
ATOM 5140 C CA . ILE B 1 124 ? -12.328 -20.031 -1.406 1 90.62 124 ILE B CA 1
ATOM 5141 C C . ILE B 1 124 ? -12.766 -20.75 -2.676 1 90.62 124 ILE B C 1
ATOM 5143 O O . ILE B 1 124 ? -13.016 -21.969 -2.65 1 90.62 124 ILE B O 1
ATOM 5147 N N . LYS B 1 125 ? -12.844 -20.016 -3.707 1 91.06 125 LYS B N 1
ATOM 5148 C CA . LYS B 1 125 ? -13.203 -20.625 -4.98 1 91.06 125 LYS B CA 1
ATOM 5149 C C . LYS B 1 125 ? -12.141 -21.641 -5.422 1 91.06 125 LYS B C 1
ATOM 5151 O O . LYS B 1 125 ? -12.469 -22.734 -5.867 1 91.06 125 LYS B O 1
ATOM 5156 N N . ALA B 1 126 ? -10.867 -21.25 -5.324 1 90.19 126 ALA B N 1
ATOM 5157 C CA . ALA B 1 126 ? -9.766 -22.125 -5.742 1 90.19 126 ALA B CA 1
ATOM 5158 C C . ALA B 1 126 ? -9.711 -23.391 -4.891 1 90.19 126 ALA B C 1
ATOM 5160 O O . ALA B 1 126 ? -9.477 -24.484 -5.406 1 90.19 126 ALA B O 1
ATOM 5161 N N . ALA B 1 127 ? -9.953 -23.266 -3.582 1 89.62 127 ALA B N 1
ATOM 5162 C CA . ALA B 1 127 ? -9.953 -24.406 -2.674 1 89.62 127 ALA B CA 1
ATOM 5163 C C . ALA B 1 127 ? -11.062 -25.391 -3.021 1 89.62 127 ALA B C 1
ATOM 5165 O O . ALA B 1 127 ? -10.875 -26.609 -2.934 1 89.62 127 ALA B O 1
ATOM 5166 N N . PHE B 1 128 ? -12.219 -24.844 -3.385 1 92.12 128 PHE B N 1
ATOM 5167 C CA . PHE B 1 128 ? -13.344 -25.688 -3.771 1 92.12 128 PHE B CA 1
ATOM 5168 C C . PHE B 1 128 ? -13.008 -26.5 -5.016 1 92.12 128 PHE B C 1
ATOM 5170 O O . PHE B 1 128 ? -13.273 -27.703 -5.066 1 92.12 128 PHE B O 1
ATOM 5177 N N . LEU B 1 129 ? -12.422 -25.844 -5.953 1 91.5 129 LEU B N 1
ATOM 5178 C CA . LEU B 1 129 ? -12.047 -26.531 -7.184 1 91.5 129 LEU B CA 1
ATOM 5179 C C . LEU B 1 129 ? -10.969 -27.562 -6.918 1 91.5 129 LEU B C 1
ATOM 5181 O O . LEU B 1 129 ? -11.078 -28.719 -7.363 1 91.5 129 LEU B O 1
ATOM 5185 N N . ASP B 1 130 ? -9.93 -27.188 -6.195 1 89.06 130 ASP B N 1
ATOM 5186 C CA . ASP B 1 130 ? -8.82 -28.094 -5.895 1 89.06 130 ASP B CA 1
ATOM 5187 C C . ASP B 1 130 ? -9.305 -29.297 -5.082 1 89.06 130 ASP B C 1
ATOM 5189 O O . ASP B 1 130 ? -8.867 -30.422 -5.312 1 89.06 130 ASP B O 1
ATOM 5193 N N . GLY B 1 131 ? -10.18 -29.062 -4.152 1 89.62 131 GLY B N 1
ATOM 5194 C CA . GLY B 1 131 ? -10.75 -30.156 -3.371 1 89.62 131 GLY B CA 1
ATOM 5195 C C . GLY B 1 131 ? -11.531 -31.156 -4.211 1 89.62 131 GLY B C 1
ATOM 5196 O O . GLY B 1 131 ? -11.375 -32.375 -4.043 1 89.62 131 GLY B O 1
ATOM 5197 N N . LEU B 1 132 ? -12.352 -30.625 -5.137 1 93.06 132 LEU B N 1
ATOM 5198 C CA . LEU B 1 132 ? -13.133 -31.484 -6.016 1 93.06 132 LEU B CA 1
ATOM 5199 C C . LEU B 1 132 ? -12.219 -32.312 -6.922 1 93.06 132 LEU B C 1
ATOM 5201 O O . LEU B 1 132 ? -12.477 -33.469 -7.172 1 93.06 132 LEU B O 1
ATOM 5205 N N . MET B 1 133 ? -11.117 -31.672 -7.41 1 90.94 133 MET B N 1
ATOM 5206 C CA . MET B 1 133 ? -10.188 -32.375 -8.289 1 90.94 133 MET B CA 1
ATOM 5207 C C . MET B 1 133 ? -9.508 -33.531 -7.547 1 90.94 133 MET B C 1
ATOM 5209 O O . MET B 1 133 ? -9.305 -34.594 -8.117 1 90.94 133 MET B O 1
ATOM 5213 N N . VAL B 1 134 ? -9.203 -33.281 -6.32 1 88.81 134 VAL B N 1
ATOM 5214 C CA . VAL B 1 134 ? -8.586 -34.344 -5.508 1 88.81 134 VAL B CA 1
ATOM 5215 C C . VAL B 1 134 ? -9.57 -35.469 -5.277 1 88.81 134 VAL B C 1
ATOM 5217 O O . VAL B 1 134 ? -9.242 -36.656 -5.48 1 88.81 134 VAL B O 1
ATOM 5220 N N . ILE B 1 135 ? -10.805 -35.156 -4.934 1 90.94 135 ILE B N 1
ATOM 5221 C CA . ILE B 1 135 ? -11.828 -36.156 -4.633 1 90.94 135 ILE B CA 1
ATOM 5222 C C . ILE B 1 135 ? -12.109 -37 -5.879 1 90.94 135 ILE B C 1
ATOM 5224 O O . ILE B 1 135 ? -12.133 -38.219 -5.816 1 90.94 135 ILE B O 1
ATOM 5228 N N . PHE B 1 136 ? -12.281 -36.344 -7.039 1 92.5 136 PHE B N 1
ATOM 5229 C CA . PHE B 1 136 ? -12.602 -37.062 -8.273 1 92.5 136 PHE B CA 1
ATOM 5230 C C . PHE B 1 136 ? -11.414 -37.906 -8.727 1 92.5 136 PHE B C 1
ATOM 5232 O O . PHE B 1 136 ? -11.594 -39 -9.273 1 92.5 136 PHE B O 1
ATOM 5239 N N . SER B 1 137 ? -10.188 -37.375 -8.539 1 90.06 137 SER B N 1
ATOM 5240 C CA . SER B 1 137 ? -9 -38.156 -8.891 1 90.06 137 SER B CA 1
ATOM 5241 C C . SER B 1 137 ? -8.891 -39.406 -8.039 1 90.06 137 SER B C 1
ATOM 5243 O O . SER B 1 137 ? -8.555 -40.5 -8.539 1 90.06 137 SER B O 1
ATOM 5245 N N . VAL B 1 138 ? -9.188 -39.281 -6.789 1 88 138 VAL B N 1
ATOM 5246 C CA . VAL B 1 138 ? -9.148 -40.438 -5.883 1 88 138 VAL B CA 1
ATOM 5247 C C . VAL B 1 138 ? -10.219 -41.438 -6.281 1 88 138 VAL B C 1
ATOM 5249 O O . VAL B 1 138 ? -9.992 -42.656 -6.227 1 88 138 VAL B O 1
ATOM 5252 N N . ALA B 1 139 ? -11.359 -40.969 -6.727 1 89.81 139 ALA B N 1
ATOM 5253 C CA . ALA B 1 139 ? -12.453 -41.844 -7.152 1 89.81 139 ALA B CA 1
ATOM 5254 C C . ALA B 1 139 ? -12.055 -42.656 -8.375 1 89.81 139 ALA B C 1
ATOM 5256 O O . ALA B 1 139 ? -12.383 -43.844 -8.469 1 89.81 139 ALA B O 1
ATOM 5257 N N . VAL B 1 140 ? -11.328 -42.031 -9.289 1 90.44 140 VAL B N 1
ATOM 5258 C CA . VAL B 1 140 ? -10.898 -42.719 -10.492 1 90.44 140 VAL B CA 1
ATOM 5259 C C . VAL B 1 140 ? -9.852 -43.781 -10.133 1 90.44 140 VAL B C 1
ATOM 5261 O O . VAL B 1 140 ? -9.867 -44.875 -10.672 1 90.44 140 VAL B O 1
ATOM 5264 N N . LEU B 1 141 ? -8.93 -43.438 -9.25 1 88.44 141 LEU B N 1
ATOM 5265 C CA . LEU B 1 141 ? -7.914 -44.406 -8.836 1 88.44 141 LEU B CA 1
ATOM 5266 C C . LEU B 1 141 ? -8.547 -45.625 -8.156 1 88.44 141 LEU B C 1
ATOM 5268 O O . LEU B 1 141 ? -8.055 -46.75 -8.297 1 88.44 141 LEU B O 1
ATOM 5272 N N . PHE B 1 142 ? -9.664 -45.375 -7.52 1 87 142 PHE B N 1
ATOM 5273 C CA . PHE B 1 142 ? -10.422 -46.469 -6.891 1 87 142 PHE B CA 1
ATOM 5274 C C . PHE B 1 142 ? -11 -47.406 -7.941 1 87 142 PHE B C 1
ATOM 5276 O O . PHE B 1 142 ? -11.07 -48.625 -7.723 1 87 142 PHE B O 1
ATOM 5283 N N . SER B 1 143 ? -11.391 -46.812 -9.039 1 87.56 143 SER B N 1
ATOM 5284 C CA . SER B 1 143 ? -11.969 -47.594 -10.109 1 87.56 143 SER B CA 1
ATOM 5285 C C . SER B 1 143 ? -10.922 -48.531 -10.734 1 87.56 143 SER B C 1
ATOM 5287 O O . SER B 1 143 ? -11.266 -49.562 -11.312 1 87.56 143 SER B O 1
ATOM 5289 N N . TYR B 1 144 ? -9.625 -48.094 -10.68 1 88.88 144 TYR B N 1
ATOM 5290 C CA . TYR B 1 144 ? -8.57 -48.938 -11.195 1 88.88 144 TYR B CA 1
ATOM 5291 C C . TYR B 1 144 ? -8.281 -50.094 -10.219 1 88.88 144 TYR B C 1
ATOM 5293 O O . TYR B 1 144 ? -8.312 -51.25 -10.602 1 88.88 144 TYR B O 1
ATOM 5301 N N . ASN B 1 145 ? -7.887 -49.781 -9 1 88.75 145 ASN B N 1
ATOM 5302 C CA . ASN B 1 145 ? -7.605 -50.719 -7.938 1 88.75 145 ASN B CA 1
ATOM 5303 C C . ASN B 1 145 ? -7.684 -50.094 -6.559 1 88.75 145 ASN B C 1
ATOM 5305 O O . ASN B 1 145 ? -7.195 -48.969 -6.371 1 88.75 145 ASN B O 1
ATOM 5309 N N . TRP B 1 146 ? -8.211 -50.75 -5.656 1 85.88 146 TRP B N 1
ATOM 5310 C CA . TRP B 1 146 ? -8.43 -50.25 -4.312 1 85.88 146 TRP B CA 1
ATOM 5311 C C . TRP B 1 146 ? -7.102 -49.969 -3.605 1 85.88 146 TRP B C 1
ATOM 5313 O O . TRP B 1 146 ? -7.016 -49.125 -2.729 1 85.88 146 TRP B O 1
ATOM 5323 N N . SER B 1 147 ? -6.035 -50.75 -3.973 1 86.5 147 SER B N 1
ATOM 5324 C CA . SER B 1 147 ? -4.738 -50.562 -3.324 1 86.5 147 SER B CA 1
ATOM 5325 C C . SER B 1 147 ? -4.133 -49.219 -3.646 1 86.5 147 SER B C 1
ATOM 5327 O O . SER B 1 147 ? -3.391 -48.656 -2.838 1 86.5 147 SER B O 1
ATOM 5329 N N . LEU B 1 148 ? -4.492 -48.688 -4.789 1 87.94 148 LEU B N 1
ATOM 5330 C CA . LEU B 1 148 ? -3.99 -47.375 -5.184 1 87.94 148 LEU B CA 1
ATOM 5331 C C . LEU B 1 148 ? -4.637 -46.281 -4.352 1 87.94 148 LEU B C 1
ATOM 5333 O O . LEU B 1 148 ? -4 -45.281 -4.043 1 87.94 148 LEU B O 1
ATOM 5337 N N . VAL B 1 149 ? -5.809 -46.469 -3.914 1 86.12 149 VAL B N 1
ATOM 5338 C CA . VAL B 1 149 ? -6.551 -45.469 -3.148 1 86.12 149 VAL B CA 1
ATOM 5339 C C . VAL B 1 149 ? -5.961 -45.375 -1.745 1 86.12 149 VAL B C 1
ATOM 5341 O O . VAL B 1 149 ? -5.789 -44.25 -1.229 1 86.12 149 VAL B O 1
ATOM 5344 N N . LEU B 1 150 ? -5.68 -46.438 -1.203 1 85.94 150 LEU B N 1
ATOM 5345 C CA . LEU B 1 150 ? -5.16 -46.469 0.159 1 85.94 150 LEU B CA 1
ATOM 5346 C C . LEU B 1 150 ? -3.83 -45.719 0.235 1 85.94 150 LEU B C 1
ATOM 5348 O O . LEU B 1 150 ? -3.621 -44.906 1.139 1 85.94 150 LEU B O 1
ATOM 5352 N N . LEU B 1 151 ? -3.014 -45.938 -0.702 1 84.94 151 LEU B N 1
ATOM 5353 C CA . LEU B 1 151 ? -1.714 -45.281 -0.703 1 84.94 151 LEU B CA 1
ATOM 5354 C C . LEU B 1 151 ? -1.86 -43.781 -0.988 1 84.94 151 LEU B C 1
ATOM 5356 O O . LEU B 1 151 ? -1.156 -42.969 -0.398 1 84.94 151 LEU B O 1
ATOM 5360 N N . THR B 1 152 ? -2.789 -43.531 -1.907 1 84.31 152 THR B N 1
ATOM 5361 C CA . THR B 1 152 ? -3 -42.125 -2.248 1 84.31 152 THR B CA 1
ATOM 5362 C C . THR B 1 152 ? -3.572 -41.375 -1.059 1 84.31 152 THR B C 1
ATOM 5364 O O . THR B 1 152 ? -3.197 -40.219 -0.812 1 84.31 152 THR B O 1
ATOM 5367 N N . LEU B 1 153 ? -4.387 -41.938 -0.324 1 83.88 153 LEU B N 1
ATOM 5368 C CA . LEU B 1 153 ? -4.98 -41.312 0.845 1 83.88 153 LEU B CA 1
ATOM 5369 C C . LEU B 1 153 ? -3.934 -41.062 1.926 1 83.88 153 LEU B C 1
ATOM 5371 O O . LEU B 1 153 ? -3.938 -40.031 2.574 1 83.88 153 LEU B O 1
ATOM 5375 N N . ILE B 1 154 ? -3.09 -42 2.094 1 84.94 154 ILE B N 1
ATOM 5376 C CA . ILE B 1 154 ? -2.029 -41.844 3.086 1 84.94 154 ILE B CA 1
ATOM 5377 C C . ILE B 1 154 ? -1.087 -40.719 2.686 1 84.94 154 ILE B C 1
ATOM 5379 O O . ILE B 1 154 ? -0.728 -39.875 3.514 1 84.94 154 ILE B O 1
ATOM 5383 N N . LEU B 1 155 ? -0.82 -40.719 1.435 1 80.94 155 LEU B N 1
ATOM 5384 C CA . LEU B 1 155 ? 0.102 -39.688 0.951 1 80.94 155 LEU B CA 1
ATOM 5385 C C . LEU B 1 155 ? -0.538 -38.312 1.012 1 80.94 155 LEU B C 1
ATOM 5387 O O . LEU B 1 155 ? 0.139 -37.312 1.298 1 80.94 155 LEU B O 1
ATOM 5391 N N . THR B 1 156 ? -1.807 -38.281 0.717 1 80.56 156 THR B N 1
ATOM 5392 C CA . THR B 1 156 ? -2.539 -37.031 0.801 1 80.56 156 THR B CA 1
ATOM 5393 C C . THR B 1 156 ? -2.574 -36.531 2.238 1 80.56 156 THR B C 1
ATOM 5395 O O . THR B 1 156 ? -2.396 -35.312 2.482 1 80.56 156 THR B O 1
ATOM 5398 N N . LEU B 1 157 ? -2.736 -37.312 3.127 1 80.94 157 LEU B N 1
ATOM 5399 C CA . LEU B 1 157 ? -2.777 -36.938 4.535 1 80.94 157 LEU B CA 1
ATOM 5400 C C . LEU B 1 157 ? -1.422 -36.438 5 1 80.94 157 LEU B C 1
ATOM 5402 O O . LEU B 1 157 ? -1.354 -35.438 5.738 1 80.94 157 LEU B O 1
ATOM 5406 N N . VAL B 1 158 ? -0.418 -37.062 4.535 1 81 158 VAL B N 1
ATOM 5407 C CA . VAL B 1 158 ? 0.93 -36.656 4.902 1 81 158 VAL B CA 1
ATOM 5408 C C . VAL B 1 158 ? 1.228 -35.281 4.289 1 81 158 VAL B C 1
ATOM 5410 O O . VAL B 1 158 ? 1.812 -34.406 4.941 1 81 158 VAL B O 1
ATOM 5413 N N . SER B 1 159 ? 0.739 -35.094 3.064 1 77.75 159 SER B N 1
ATOM 5414 C CA . SER B 1 159 ? 0.989 -33.844 2.359 1 77.75 159 SER B CA 1
ATOM 5415 C C . SER B 1 159 ? 0.206 -32.688 2.982 1 77.75 159 SER B C 1
ATOM 5417 O O . SER B 1 159 ? 0.634 -31.547 2.92 1 77.75 159 SER B O 1
ATOM 5419 N N . LEU B 1 160 ? -0.846 -33 3.588 1 77.5 160 LEU B N 1
ATOM 5420 C CA . LEU B 1 160 ? -1.683 -31.969 4.207 1 77.5 160 LEU B CA 1
ATOM 5421 C C . LEU B 1 160 ? -1.155 -31.609 5.594 1 77.5 160 LEU B C 1
ATOM 5423 O O . LEU B 1 160 ? -1.304 -30.469 6.035 1 77.5 160 LEU B O 1
ATOM 5427 N N . LEU B 1 161 ? -0.53 -32.5 6.242 1 78.31 161 LEU B N 1
ATOM 5428 C CA . LEU B 1 161 ? -0.127 -32.281 7.629 1 78.31 161 LEU B CA 1
ATOM 5429 C C . LEU B 1 161 ? 1.285 -31.703 7.703 1 78.31 161 LEU B C 1
ATOM 5431 O O . LEU B 1 161 ? 1.636 -31.031 8.672 1 78.31 161 LEU B O 1
ATOM 5435 N N . LEU B 1 162 ? 2.059 -31.891 6.707 1 77.81 162 LEU B N 1
ATOM 5436 C CA . LEU B 1 162 ? 3.461 -31.484 6.742 1 77.81 162 LEU B CA 1
ATOM 5437 C C . LEU B 1 162 ? 3.59 -29.969 6.828 1 77.81 162 LEU B C 1
ATOM 5439 O O . LEU B 1 162 ? 4.367 -29.453 7.633 1 77.81 162 LEU B O 1
ATOM 5443 N N . PRO B 1 163 ? 2.748 -29.297 6.035 1 72.19 163 PRO B N 1
ATOM 5444 C CA . PRO B 1 163 ? 2.871 -27.844 6.141 1 72.19 163 PRO B CA 1
ATOM 5445 C C . PRO B 1 163 ? 2.539 -27.312 7.535 1 72.19 163 PRO B C 1
ATOM 5447 O O . PRO B 1 163 ? 3.043 -26.266 7.941 1 72.19 163 PRO B O 1
ATOM 5450 N N . LYS B 1 164 ? 1.81 -28 8.273 1 74.81 164 LYS B N 1
ATOM 5451 C CA . LYS B 1 164 ? 1.427 -27.578 9.625 1 74.81 164 LYS B CA 1
ATOM 5452 C C . LYS B 1 164 ? 2.623 -27.625 10.57 1 74.81 164 LYS B C 1
ATOM 5454 O O . LYS B 1 164 ? 2.688 -26.844 11.531 1 74.81 164 LYS B O 1
ATOM 5459 N N . VAL B 1 165 ? 3.543 -28.484 10.242 1 78.5 165 VAL B N 1
ATOM 5460 C CA . VAL B 1 165 ? 4.73 -28.625 11.078 1 78.5 165 VAL B CA 1
ATOM 5461 C C . VAL B 1 165 ? 5.629 -27.406 10.906 1 78.5 165 VAL B C 1
ATOM 5463 O O . VAL B 1 165 ? 6.266 -26.953 11.859 1 78.5 165 VAL B O 1
ATOM 5466 N N . PHE B 1 166 ? 5.57 -26.797 9.727 1 77.69 166 PHE B N 1
ATOM 5467 C CA . PHE B 1 166 ? 6.434 -25.656 9.445 1 77.69 166 PHE B CA 1
ATOM 5468 C C . PHE B 1 166 ? 5.672 -24.344 9.594 1 77.69 166 PHE B C 1
ATOM 5470 O O . PHE B 1 166 ? 6.219 -23.281 9.344 1 77.69 166 PHE B O 1
ATOM 5477 N N . GLU B 1 167 ? 4.516 -24.484 9.961 1 76.5 167 GLU B N 1
ATOM 5478 C CA . GLU B 1 167 ? 3.637 -23.312 10.031 1 76.5 167 GLU B CA 1
ATOM 5479 C C . GLU B 1 167 ? 4.133 -22.312 11.07 1 76.5 167 GLU B C 1
ATOM 5481 O O . GLU B 1 167 ? 4.176 -21.109 10.812 1 76.5 167 GLU B O 1
ATOM 5486 N N . LYS B 1 168 ? 4.504 -22.766 12.203 1 78.44 168 LYS B N 1
ATOM 5487 C CA . LYS B 1 168 ? 4.957 -21.891 13.281 1 78.44 168 LYS B CA 1
ATOM 5488 C C . LYS B 1 168 ? 6.234 -21.156 12.883 1 78.44 168 LYS B C 1
ATOM 5490 O O . LYS B 1 168 ? 6.367 -19.953 13.141 1 78.44 168 LYS B O 1
ATOM 5495 N N . MET B 1 169 ? 7.09 -21.938 12.258 1 80.69 169 MET B N 1
ATOM 5496 C CA . MET B 1 169 ? 8.352 -21.344 11.836 1 80.69 169 MET B CA 1
ATOM 5497 C C . MET B 1 169 ? 8.125 -20.266 10.789 1 80.69 169 MET B C 1
ATOM 5499 O O . MET B 1 169 ? 8.68 -19.172 10.883 1 80.69 169 MET B O 1
ATOM 5503 N N . SER B 1 170 ? 7.285 -20.516 9.859 1 78.31 170 SER B N 1
ATOM 5504 C CA . SER B 1 170 ? 7 -19.578 8.789 1 78.31 170 SER B CA 1
ATOM 5505 C C . SER B 1 170 ? 6.234 -18.359 9.305 1 78.31 170 SER B C 1
ATOM 5507 O O . SER B 1 170 ? 6.504 -17.234 8.906 1 78.31 170 SER B O 1
ATOM 5509 N N . SER B 1 171 ? 5.391 -18.578 10.234 1 76.88 171 SER B N 1
ATOM 5510 C CA . SER B 1 171 ? 4.594 -17.5 10.805 1 76.88 171 SER B CA 1
ATOM 5511 C C . SER B 1 171 ? 5.465 -16.531 11.609 1 76.88 171 SER B C 1
ATOM 5513 O O . SER B 1 171 ? 5.32 -15.312 11.5 1 76.88 171 SER B O 1
ATOM 5515 N N . ASN B 1 172 ? 6.375 -17.094 12.359 1 82.12 172 ASN B N 1
ATOM 5516 C CA . ASN B 1 172 ? 7.277 -16.266 13.148 1 82.12 172 ASN B CA 1
ATOM 5517 C C . ASN B 1 172 ? 8.195 -15.43 12.258 1 82.12 172 ASN B C 1
ATOM 5519 O O . ASN B 1 172 ? 8.438 -14.258 12.547 1 82.12 172 ASN B O 1
ATOM 5523 N N . ALA B 1 173 ? 8.68 -16.047 11.234 1 81.69 173 ALA B N 1
ATOM 5524 C CA . ALA B 1 173 ? 9.547 -15.312 10.312 1 81.69 173 ALA B CA 1
ATOM 5525 C C . ALA B 1 173 ? 8.789 -14.188 9.617 1 81.69 173 ALA B C 1
ATOM 5527 O O . ALA B 1 173 ? 9.352 -13.109 9.383 1 81.69 173 ALA B O 1
ATOM 5528 N N . THR B 1 174 ? 7.535 -14.383 9.414 1 76.31 174 THR B N 1
ATOM 5529 C CA . THR B 1 174 ? 6.711 -13.367 8.781 1 76.31 174 THR B CA 1
ATOM 5530 C C . THR B 1 174 ? 6.48 -12.188 9.727 1 76.31 174 THR B C 1
ATOM 5532 O O . THR B 1 174 ? 6.539 -11.031 9.305 1 76.31 174 THR B O 1
ATOM 5535 N N . ILE B 1 175 ? 6.289 -12.484 10.953 1 78.94 175 ILE B N 1
ATOM 5536 C CA . ILE B 1 175 ? 6.09 -11.445 11.953 1 78.94 175 ILE B CA 1
ATOM 5537 C C . ILE B 1 175 ? 7.359 -10.602 12.086 1 78.94 175 ILE B C 1
ATOM 5539 O O . ILE B 1 175 ? 7.293 -9.375 12.172 1 78.94 175 ILE B O 1
ATOM 5543 N N . GLU B 1 176 ? 8.406 -11.297 11.992 1 85.88 176 GLU B N 1
ATOM 5544 C CA . GLU B 1 176 ? 9.688 -10.602 12.133 1 85.88 176 GLU B CA 1
ATOM 5545 C C . GLU B 1 176 ? 9.93 -9.656 10.953 1 85.88 176 GLU B C 1
ATOM 5547 O O . GLU B 1 176 ? 10.438 -8.547 11.141 1 85.88 176 GLU B O 1
ATOM 5552 N N . VAL B 1 177 ? 9.594 -10.039 9.797 1 82.81 177 VAL B N 1
ATOM 5553 C CA . VAL B 1 177 ? 9.797 -9.211 8.617 1 82.81 177 VAL B CA 1
ATOM 5554 C C . VAL B 1 177 ? 8.852 -8.008 8.664 1 82.81 177 VAL B C 1
ATOM 5556 O O . VAL B 1 177 ? 9.242 -6.895 8.312 1 82.81 177 VAL B O 1
ATOM 5559 N N . THR B 1 178 ? 7.719 -8.234 9.164 1 75.31 178 THR B N 1
ATOM 5560 C CA . THR B 1 178 ? 6.742 -7.156 9.273 1 75.31 178 THR B CA 1
ATOM 5561 C C . THR B 1 178 ? 7.195 -6.117 10.289 1 75.31 178 THR B C 1
ATOM 5563 O O . THR B 1 178 ? 7.094 -4.914 10.039 1 75.31 178 THR B O 1
ATOM 5566 N N . LYS B 1 179 ? 7.691 -6.582 11.344 1 83.25 179 LYS B N 1
ATOM 5567 C CA . LYS B 1 179 ? 8.195 -5.68 12.375 1 83.25 179 LYS B CA 1
ATOM 5568 C C . LYS B 1 179 ? 9.391 -4.875 11.859 1 83.25 179 LYS B C 1
ATOM 5570 O O . LYS B 1 179 ? 9.484 -3.672 12.109 1 83.25 179 LYS B O 1
ATOM 5575 N N . SER B 1 180 ? 10.258 -5.59 11.188 1 88.12 180 SER B N 1
ATOM 5576 C CA . SER B 1 180 ? 11.445 -4.918 10.656 1 88.12 180 SER B CA 1
ATOM 5577 C C . SER B 1 180 ? 11.062 -3.912 9.57 1 88.12 180 SER B C 1
ATOM 5579 O O . SER B 1 180 ? 11.719 -2.877 9.422 1 88.12 180 SER B O 1
ATOM 5581 N N . ASN B 1 181 ? 10.023 -4.215 8.828 1 83.81 181 ASN B N 1
ATOM 5582 C CA . ASN B 1 181 ? 9.523 -3.277 7.832 1 83.81 181 ASN B CA 1
ATOM 5583 C C . ASN B 1 181 ? 8.938 -2.027 8.484 1 83.81 181 ASN B C 1
ATOM 5585 O O . ASN B 1 181 ? 9.156 -0.913 8.008 1 83.81 181 ASN B O 1
ATOM 5589 N N . GLU B 1 182 ? 8.258 -2.217 9.508 1 80.06 182 GLU B N 1
ATOM 5590 C CA . GLU B 1 182 ? 7.703 -1.091 10.25 1 80.06 182 GLU B CA 1
ATOM 5591 C C . GLU B 1 182 ? 8.812 -0.193 10.797 1 80.06 182 GLU B C 1
ATOM 5593 O O . GLU B 1 182 ? 8.695 1.034 10.758 1 80.06 182 GLU B O 1
ATOM 5598 N N . LYS B 1 183 ? 9.781 -0.839 11.289 1 86.31 183 LYS B N 1
ATOM 5599 C CA . LYS B 1 183 ? 10.922 -0.092 11.812 1 86.31 183 LYS B CA 1
ATOM 5600 C C . LYS B 1 183 ? 11.617 0.698 10.711 1 86.31 183 LYS B C 1
ATOM 5602 O O . LYS B 1 183 ? 12.062 1.825 10.93 1 86.31 183 LYS B O 1
ATOM 5607 N N . LEU B 1 184 ? 11.711 0.075 9.602 1 86.5 184 LEU B N 1
ATOM 5608 C CA . LEU B 1 184 ? 12.32 0.758 8.469 1 86.5 184 LEU B CA 1
ATOM 5609 C C . LEU B 1 184 ? 11.5 1.976 8.055 1 86.5 184 LEU B C 1
ATOM 5611 O O . LEU B 1 184 ? 12.055 3.062 7.859 1 86.5 184 LEU B O 1
ATOM 5615 N N . LEU B 1 185 ? 10.25 1.845 7.98 1 81.06 185 LEU B N 1
ATOM 5616 C CA . LEU B 1 185 ? 9.375 2.947 7.594 1 81.06 185 LEU B CA 1
ATOM 5617 C C . LEU B 1 185 ? 9.414 4.066 8.625 1 81.06 185 LEU B C 1
ATOM 5619 O O . LEU B 1 185 ? 9.438 5.246 8.273 1 81.06 185 LEU B O 1
ATOM 5623 N N . LYS B 1 186 ? 9.438 3.666 9.82 1 83.88 186 LYS B N 1
ATOM 5624 C CA . LYS B 1 186 ? 9.539 4.648 10.891 1 83.88 186 LYS B CA 1
ATOM 5625 C C . LYS B 1 186 ? 10.867 5.41 10.812 1 83.88 186 LYS B C 1
ATOM 5627 O O . LYS B 1 186 ? 10.898 6.625 11.023 1 83.88 186 LYS B O 1
ATOM 5632 N N . ALA B 1 187 ? 11.875 4.645 10.586 1 86.81 187 ALA B N 1
ATOM 5633 C CA . ALA B 1 187 ? 13.18 5.281 10.445 1 86.81 187 ALA B CA 1
ATOM 5634 C C . ALA B 1 187 ? 13.195 6.273 9.289 1 86.81 187 ALA B C 1
ATOM 5636 O O . ALA B 1 187 ? 13.688 7.395 9.43 1 86.81 187 ALA B O 1
ATOM 5637 N N . ILE B 1 188 ? 12.625 5.887 8.25 1 84.94 188 ILE B N 1
ATOM 5638 C CA . ILE B 1 188 ? 12.555 6.762 7.082 1 84.94 188 ILE B CA 1
ATOM 5639 C C . ILE B 1 188 ? 11.766 8.023 7.43 1 84.94 188 ILE B C 1
ATOM 5641 O O . ILE B 1 188 ? 12.219 9.141 7.164 1 84.94 188 ILE B O 1
ATOM 5645 N N . SER B 1 189 ? 10.703 7.805 8.016 1 82.56 189 SER B N 1
ATOM 5646 C CA . SER B 1 189 ? 9.852 8.93 8.367 1 82.56 189 SER B CA 1
ATOM 5647 C C . SER B 1 189 ? 10.562 9.883 9.32 1 82.56 189 SER B C 1
ATOM 5649 O O . SER B 1 189 ? 10.562 11.102 9.109 1 82.56 189 SER B O 1
ATOM 5651 N N . ASN B 1 190 ? 11.18 9.336 10.297 1 84.12 190 ASN B N 1
ATOM 5652 C CA . ASN B 1 190 ? 11.82 10.133 11.336 1 84.12 190 ASN B CA 1
ATOM 5653 C C . ASN B 1 190 ? 13 10.93 10.773 1 84.12 190 ASN B C 1
ATOM 5655 O O . ASN B 1 190 ? 13.195 12.094 11.148 1 84.12 190 ASN B O 1
ATOM 5659 N N . TRP B 1 191 ? 13.68 10.406 9.906 1 86.25 191 TRP B N 1
ATOM 5660 C CA . TRP B 1 191 ? 14.914 11.031 9.453 1 86.25 191 TRP B CA 1
ATOM 5661 C C . TRP B 1 191 ? 14.656 11.906 8.227 1 86.25 191 TRP B C 1
ATOM 5663 O O . TRP B 1 191 ? 15.297 12.945 8.055 1 86.25 191 TRP B O 1
ATOM 5673 N N . ILE B 1 192 ? 13.688 11.57 7.559 1 83 192 ILE B N 1
ATOM 5674 C CA . ILE B 1 192 ? 13.398 12.336 6.352 1 83 192 ILE B CA 1
ATOM 5675 C C . ILE B 1 192 ? 12.711 13.641 6.727 1 83 192 ILE B C 1
ATOM 5677 O O . ILE B 1 192 ? 12.938 14.68 6.102 1 83 192 ILE B O 1
ATOM 5681 N N . ASN B 1 193 ? 11.93 13.57 7.695 1 80.31 193 ASN B N 1
ATOM 5682 C CA . ASN B 1 193 ? 11.258 14.781 8.156 1 80.31 193 ASN B CA 1
ATOM 5683 C C . ASN B 1 193 ? 12.266 15.828 8.625 1 80.31 193 ASN B C 1
ATOM 5685 O O . ASN B 1 193 ? 11.969 17.031 8.625 1 80.31 193 ASN B O 1
ATOM 5689 N N . GLY B 1 194 ? 13.422 15.453 8.969 1 84.44 194 GLY B N 1
ATOM 5690 C CA . GLY B 1 194 ? 14.445 16.375 9.438 1 84.44 194 GLY B CA 1
ATOM 5691 C C . GLY B 1 194 ? 15.609 16.516 8.477 1 84.44 194 GLY B C 1
ATOM 5692 O O . GLY B 1 194 ? 16.719 16.875 8.875 1 84.44 194 GLY B O 1
ATOM 5693 N N . LEU B 1 195 ? 15.375 16.266 7.273 1 83.75 195 LEU B N 1
ATOM 5694 C CA . LEU B 1 195 ? 16.469 16.25 6.297 1 83.75 195 LEU B CA 1
ATOM 5695 C C . LEU B 1 195 ? 17.078 17.641 6.137 1 83.75 195 LEU B C 1
ATOM 5697 O O . LEU B 1 195 ? 18.297 17.75 5.953 1 83.75 195 LEU B O 1
ATOM 5701 N N . ASP B 1 196 ? 16.281 18.625 6.16 1 80.31 196 ASP B N 1
ATOM 5702 C CA . ASP B 1 196 ? 16.797 19.984 6.031 1 80.31 196 ASP B CA 1
ATOM 5703 C C . ASP B 1 196 ? 17.75 20.312 7.172 1 80.31 196 ASP B C 1
ATOM 5705 O O . ASP B 1 196 ? 18.797 20.922 6.945 1 80.31 196 ASP B O 1
ATOM 5709 N N . GLU B 1 197 ? 17.328 19.906 8.336 1 85.62 197 GLU B N 1
ATOM 5710 C CA . GLU B 1 197 ? 18.188 20.141 9.5 1 85.62 197 GLU B CA 1
ATOM 5711 C C . GLU B 1 197 ? 19.469 19.312 9.398 1 85.62 197 GLU B C 1
ATOM 5713 O O . GLU B 1 197 ? 20.547 19.812 9.727 1 85.62 197 GLU B O 1
ATOM 5718 N N . LEU B 1 198 ? 19.359 18.172 8.938 1 86.81 198 LEU B N 1
ATOM 5719 C CA . LEU B 1 198 ? 20.516 17.312 8.812 1 86.81 198 LEU B CA 1
ATOM 5720 C C . LEU B 1 198 ? 21.5 17.875 7.793 1 86.81 198 LEU B C 1
ATOM 5722 O O . LEU B 1 198 ? 22.719 17.781 7.977 1 86.81 198 LEU B O 1
ATOM 5726 N N . ARG B 1 199 ? 21.047 18.438 6.816 1 81.62 199 ARG B N 1
ATOM 5727 C CA . ARG B 1 199 ? 21.906 19.062 5.805 1 81.62 199 ARG B CA 1
ATOM 5728 C C . ARG B 1 199 ? 22.625 20.281 6.367 1 81.62 199 ARG B C 1
ATOM 5730 O O . ARG B 1 199 ? 23.812 20.469 6.125 1 81.62 199 ARG B O 1
ATOM 5737 N N . ARG B 1 200 ? 21.828 21 7 1 81.62 200 ARG B N 1
ATOM 5738 C CA . ARG B 1 200 ? 22.359 22.234 7.559 1 81.62 200 ARG B CA 1
ATOM 5739 C C . ARG B 1 200 ? 23.516 21.938 8.516 1 81.62 200 ARG B C 1
ATOM 5741 O O . ARG B 1 200 ? 24.516 22.672 8.539 1 81.62 200 ARG B O 1
ATOM 5748 N N . TYR B 1 201 ? 23.375 20.906 9.195 1 83.31 201 TYR B N 1
ATOM 5749 C CA . TYR B 1 201 ? 24.375 20.625 10.211 1 83.31 201 TYR B CA 1
ATOM 5750 C C . TYR B 1 201 ? 25.328 19.531 9.742 1 83.31 201 TYR B C 1
ATOM 5752 O O . TYR B 1 201 ? 26.094 18.969 10.539 1 83.31 201 TYR B O 1
ATOM 5760 N N . SER B 1 202 ? 25.297 19.125 8.492 1 75.81 202 SER B N 1
ATOM 5761 C CA . SER B 1 202 ? 26.172 18.172 7.828 1 75.81 202 SER B CA 1
ATOM 5762 C C . SER B 1 202 ? 26.203 16.844 8.57 1 75.81 202 SER B C 1
ATOM 5764 O O . SER B 1 202 ? 27.281 16.297 8.82 1 75.81 202 SER B O 1
ATOM 5766 N N . SER B 1 203 ? 25.078 16.516 9.031 1 78.44 203 SER B N 1
ATOM 5767 C CA . SER B 1 203 ? 24.953 15.25 9.766 1 78.44 203 SER B CA 1
ATOM 5768 C C . SER B 1 203 ? 24.516 14.117 8.844 1 78.44 203 SER B C 1
ATOM 5770 O O . SER B 1 203 ? 23.578 13.391 9.148 1 78.44 203 SER B O 1
ATOM 5772 N N . PHE B 1 204 ? 25.297 13.898 7.828 1 78.75 204 PHE B N 1
ATOM 5773 C CA . PHE B 1 204 ? 24.969 12.875 6.84 1 78.75 204 PHE B CA 1
ATOM 5774 C C . PHE B 1 204 ? 25.25 11.477 7.391 1 78.75 204 PHE B C 1
ATOM 5776 O O . PHE B 1 204 ? 24.5 10.539 7.109 1 78.75 204 PHE B O 1
ATOM 5783 N N . ARG B 1 205 ? 26.25 11.32 8.156 1 80.25 205 ARG B N 1
ATOM 5784 C CA . ARG B 1 205 ? 26.703 10.008 8.609 1 80.25 205 ARG B CA 1
ATOM 5785 C C . ARG B 1 205 ? 25.641 9.32 9.461 1 80.25 205 ARG B C 1
ATOM 5787 O O . ARG B 1 205 ? 25.344 8.141 9.266 1 80.25 205 ARG B O 1
ATOM 5794 N N . ILE B 1 206 ? 25.047 10.086 10.344 1 84 206 ILE B N 1
ATOM 5795 C CA . ILE B 1 206 ? 24.062 9.477 11.234 1 84 206 ILE B CA 1
ATOM 5796 C C . ILE B 1 206 ? 22.812 9.102 10.445 1 84 206 ILE B C 1
ATOM 5798 O O . ILE B 1 206 ? 22.172 8.086 10.719 1 84 206 ILE B O 1
ATOM 5802 N N . TYR B 1 207 ? 22.516 9.969 9.547 1 85.75 207 TYR B N 1
ATOM 5803 C CA . TYR B 1 207 ? 21.391 9.688 8.664 1 85.75 207 TYR B CA 1
ATOM 5804 C C . TYR B 1 207 ? 21.609 8.398 7.887 1 85.75 207 TYR B C 1
ATOM 5806 O O . TYR B 1 207 ? 20.766 7.504 7.891 1 85.75 207 TYR B O 1
ATOM 5814 N N . SER B 1 208 ? 22.781 8.328 7.316 1 82.88 208 SER B N 1
ATOM 5815 C CA . SER B 1 208 ? 23.125 7.16 6.504 1 82.88 208 SER B CA 1
ATOM 5816 C C . SER B 1 208 ? 23.219 5.898 7.355 1 82.88 208 SER B C 1
ATOM 5818 O O . SER B 1 208 ? 22.719 4.84 6.957 1 82.88 208 SER B O 1
ATOM 5820 N N . ASP B 1 209 ? 23.75 5.98 8.484 1 87.06 209 ASP B N 1
ATOM 5821 C CA . ASP B 1 209 ? 23.938 4.828 9.359 1 87.06 209 ASP B CA 1
ATOM 5822 C C . ASP B 1 209 ? 22.609 4.316 9.891 1 87.06 209 ASP B C 1
ATOM 5824 O O . ASP B 1 209 ? 22.375 3.107 9.945 1 87.06 209 ASP B O 1
ATOM 5828 N N . SER B 1 210 ? 21.781 5.238 10.234 1 87.38 210 SER B N 1
ATOM 5829 C CA . SER B 1 210 ? 20.484 4.848 10.766 1 87.38 210 SER B CA 1
ATOM 5830 C C . SER B 1 210 ? 19.625 4.191 9.695 1 87.38 210 SER B C 1
ATOM 5832 O O . SER B 1 210 ? 18.969 3.176 9.945 1 87.38 210 SER B O 1
ATOM 5834 N N . MET B 1 211 ? 19.734 4.77 8.594 1 86.12 211 MET B N 1
ATOM 5835 C CA . MET B 1 211 ? 18.984 4.199 7.473 1 86.12 211 MET B CA 1
ATOM 5836 C C . MET B 1 211 ? 19.531 2.83 7.094 1 86.12 211 MET B C 1
ATOM 5838 O O . MET B 1 211 ? 18.781 1.904 6.809 1 86.12 211 MET B O 1
ATOM 5842 N N . ASN B 1 212 ? 20.812 2.723 7.094 1 87.81 212 ASN B N 1
ATOM 5843 C CA . ASN B 1 212 ? 21.453 1.462 6.75 1 87.81 212 ASN B CA 1
ATOM 5844 C C . ASN B 1 212 ? 21.141 0.372 7.773 1 87.81 212 ASN B C 1
ATOM 5846 O O . ASN B 1 212 ? 20.953 -0.79 7.41 1 87.81 212 ASN B O 1
ATOM 5850 N N . GLN B 1 213 ? 21.125 0.797 8.969 1 89.62 213 GLN B N 1
ATOM 5851 C CA . GLN B 1 213 ? 20.844 -0.178 10.016 1 89.62 213 GLN B CA 1
ATOM 5852 C C . GLN B 1 213 ? 19.422 -0.712 9.906 1 89.62 213 GLN B C 1
ATOM 5854 O O . GLN B 1 213 ? 19.188 -1.918 10.016 1 89.62 213 GLN B O 1
ATOM 5859 N N . ALA B 1 214 ? 18.516 0.155 9.688 1 88.69 214 ALA B N 1
ATOM 5860 C CA . ALA B 1 214 ? 17.125 -0.258 9.539 1 88.69 214 ALA B CA 1
ATOM 5861 C C . ALA B 1 214 ? 16.938 -1.105 8.281 1 88.69 214 ALA B C 1
ATOM 5863 O O . ALA B 1 214 ? 16.219 -2.109 8.305 1 88.69 214 ALA B O 1
ATOM 5864 N N . ALA B 1 215 ? 17.578 -0.74 7.281 1 87.19 215 ALA B N 1
ATOM 5865 C CA . ALA B 1 215 ? 17.5 -1.48 6.023 1 87.19 215 ALA B CA 1
ATOM 5866 C C . ALA B 1 215 ? 18.141 -2.857 6.16 1 87.19 215 ALA B C 1
ATOM 5868 O O . ALA B 1 215 ? 17.656 -3.838 5.59 1 87.19 215 ALA B O 1
ATOM 5869 N N . ASP B 1 216 ? 19.203 -2.932 6.871 1 89.25 216 ASP B N 1
ATOM 5870 C CA . ASP B 1 216 ? 19.906 -4.199 7.062 1 89.25 216 ASP B CA 1
ATOM 5871 C C . ASP B 1 216 ? 19.078 -5.16 7.91 1 89.25 216 ASP B C 1
ATOM 5873 O O . ASP B 1 216 ? 19.062 -6.367 7.656 1 89.25 216 ASP B O 1
ATOM 5877 N N . ALA B 1 217 ? 18.484 -4.59 8.859 1 89.81 217 ALA B N 1
ATOM 5878 C CA . ALA B 1 217 ? 17.609 -5.422 9.68 1 89.81 217 ALA B CA 1
ATOM 5879 C C . ALA B 1 217 ? 16.469 -5.996 8.844 1 89.81 217 ALA B C 1
ATOM 5881 O O . ALA B 1 217 ? 16.109 -7.164 8.992 1 89.81 217 ALA B O 1
ATOM 5882 N N . TYR B 1 218 ? 15.906 -5.238 7.988 1 87.19 218 TYR B N 1
ATOM 5883 C CA . TYR B 1 218 ? 14.852 -5.695 7.094 1 87.19 218 TYR B CA 1
ATOM 5884 C C . TYR B 1 218 ? 15.375 -6.754 6.129 1 87.19 218 TYR B C 1
ATOM 5886 O O . TYR B 1 218 ? 14.727 -7.781 5.914 1 87.19 218 TYR B O 1
ATOM 5894 N N . LYS B 1 219 ? 16.547 -6.434 5.645 1 86.5 219 LYS B N 1
ATOM 5895 C CA . LYS B 1 219 ? 17.172 -7.367 4.711 1 86.5 219 LYS B CA 1
ATOM 5896 C C . LYS B 1 219 ? 17.375 -8.734 5.359 1 86.5 219 LYS B C 1
ATOM 5898 O O . LYS B 1 219 ? 17 -9.758 4.789 1 86.5 219 LYS B O 1
ATOM 5903 N N . LYS B 1 220 ? 17.906 -8.797 6.547 1 89.94 220 LYS B N 1
ATOM 5904 C CA . LYS B 1 220 ? 18.203 -10.047 7.242 1 89.94 220 LYS B CA 1
ATOM 5905 C C . LYS B 1 220 ? 16.922 -10.812 7.547 1 89.94 220 LYS B C 1
ATOM 5907 O O . LYS B 1 220 ? 16.859 -12.031 7.363 1 89.94 220 LYS B O 1
ATOM 5912 N N . SER B 1 221 ? 15.922 -10.117 7.961 1 87.19 221 SER B N 1
ATOM 5913 C CA . SER B 1 221 ? 14.648 -10.758 8.266 1 87.19 221 SER B CA 1
ATOM 5914 C C . SER B 1 221 ? 13.969 -11.258 6.996 1 87.19 221 SER B C 1
ATOM 5916 O O . SER B 1 221 ? 13.344 -12.32 7.004 1 87.19 221 SER B O 1
ATOM 5918 N N . ALA B 1 222 ? 14.094 -10.531 5.961 1 80.81 222 ALA B N 1
ATOM 5919 C CA . ALA B 1 222 ? 13.508 -10.938 4.688 1 80.81 222 ALA B CA 1
ATOM 5920 C C . ALA B 1 222 ? 14.18 -12.188 4.148 1 80.81 222 ALA B C 1
ATOM 5922 O O . ALA B 1 222 ? 13.508 -13.094 3.648 1 80.81 222 ALA B O 1
ATOM 5923 N N . ILE B 1 223 ? 15.484 -12.25 4.254 1 84.88 223 ILE B N 1
ATOM 5924 C CA . ILE B 1 223 ? 16.234 -13.422 3.805 1 84.88 223 ILE B CA 1
ATOM 5925 C C . ILE B 1 223 ? 15.859 -14.633 4.656 1 84.88 223 ILE B C 1
ATOM 5927 O O . ILE B 1 223 ? 15.648 -15.727 4.129 1 84.88 223 ILE B O 1
ATOM 5931 N N . HIS B 1 224 ? 15.742 -14.414 5.926 1 86.38 224 HIS B N 1
ATOM 5932 C CA . HIS B 1 224 ? 15.367 -15.492 6.832 1 86.38 224 HIS B CA 1
ATOM 5933 C C . HIS B 1 224 ? 13.961 -16 6.527 1 86.38 224 HIS B C 1
ATOM 5935 O O . HIS B 1 224 ? 13.711 -17.203 6.551 1 86.38 224 HIS B O 1
ATOM 5941 N N . GLN B 1 225 ? 13.086 -15.156 6.277 1 81.19 225 GLN B N 1
ATOM 5942 C CA . GLN B 1 225 ? 11.727 -15.555 5.918 1 81.19 225 GLN B CA 1
ATOM 5943 C C . GLN B 1 225 ? 11.719 -16.344 4.617 1 81.19 225 GLN B C 1
ATOM 5945 O O . GLN B 1 225 ? 11.055 -17.391 4.523 1 81.19 225 GLN B O 1
ATOM 5950 N N . GLY B 1 226 ? 12.383 -15.844 3.613 1 75.25 226 GLY B N 1
ATOM 5951 C CA . GLY B 1 226 ? 12.484 -16.562 2.346 1 75.25 226 GLY B CA 1
ATOM 5952 C C . GLY B 1 226 ? 13.055 -17.953 2.486 1 75.25 226 GLY B C 1
ATOM 5953 O O . GLY B 1 226 ? 12.555 -18.891 1.871 1 75.25 226 GLY B O 1
ATOM 5954 N N . ALA B 1 227 ? 14 -18.047 3.336 1 83.62 227 ALA B N 1
ATOM 5955 C CA . ALA B 1 227 ? 14.625 -19.359 3.566 1 83.62 227 ALA B CA 1
ATOM 5956 C C . ALA B 1 227 ? 13.648 -20.312 4.246 1 83.62 227 ALA B C 1
ATOM 5958 O O . ALA B 1 227 ? 13.602 -21.5 3.904 1 83.62 227 ALA B O 1
ATOM 5959 N N . THR B 1 228 ? 12.938 -19.859 5.199 1 81.25 228 THR B N 1
ATOM 5960 C CA . THR B 1 228 ? 12.008 -20.719 5.93 1 81.25 228 THR B CA 1
ATOM 5961 C C . THR B 1 228 ? 10.875 -21.188 5.02 1 81.25 228 THR B C 1
ATOM 5963 O O . THR B 1 228 ? 10.453 -22.344 5.082 1 81.25 228 THR B O 1
ATOM 5966 N N . ILE B 1 229 ? 10.438 -20.375 4.152 1 74.81 229 ILE B N 1
ATOM 5967 C CA . ILE B 1 229 ? 9.383 -20.734 3.211 1 74.81 229 ILE B CA 1
ATOM 5968 C C . ILE B 1 229 ? 9.922 -21.734 2.195 1 74.81 229 ILE B C 1
ATOM 5970 O O . ILE B 1 229 ? 9.258 -22.719 1.883 1 74.81 229 ILE B O 1
ATOM 5974 N N . ALA B 1 230 ? 11.125 -21.484 1.77 1 75.75 230 ALA B N 1
ATOM 5975 C CA . ALA B 1 230 ? 11.742 -22.391 0.802 1 75.75 230 ALA B CA 1
ATOM 5976 C C . ALA B 1 230 ? 11.938 -23.781 1.396 1 75.75 230 ALA B C 1
ATOM 5978 O O . ALA B 1 230 ? 11.719 -24.797 0.716 1 75.75 230 ALA B O 1
ATOM 5979 N N . ILE B 1 231 ? 12.266 -23.812 2.654 1 82.38 231 ILE B N 1
ATOM 5980 C CA . ILE B 1 231 ? 12.492 -25.094 3.316 1 82.38 231 ILE B CA 1
ATOM 5981 C C . ILE B 1 231 ? 11.164 -25.828 3.475 1 82.38 231 ILE B C 1
ATOM 5983 O O . ILE B 1 231 ? 11.094 -27.047 3.287 1 82.38 231 ILE B O 1
ATOM 5987 N N . ALA B 1 232 ? 10.141 -25.125 3.846 1 76.75 232 ALA B N 1
ATOM 5988 C CA . ALA B 1 232 ? 8.82 -25.734 3.959 1 76.75 232 ALA B CA 1
ATOM 5989 C C . ALA B 1 232 ? 8.344 -26.281 2.609 1 76.75 232 ALA B C 1
ATOM 5991 O O . ALA B 1 232 ? 7.82 -27.391 2.527 1 76.75 232 ALA B O 1
ATOM 5992 N N . ASP B 1 233 ? 8.594 -25.547 1.544 1 75.06 233 ASP B N 1
ATOM 5993 C CA . ASP B 1 233 ? 8.203 -25.953 0.199 1 75.06 233 ASP B CA 1
ATOM 5994 C C . ASP B 1 233 ? 9.016 -27.172 -0.259 1 75.06 233 ASP B C 1
ATOM 5996 O O . ASP B 1 233 ? 8.469 -28.078 -0.889 1 75.06 233 ASP B O 1
ATOM 6000 N N . LEU B 1 234 ? 10.281 -27.156 0.097 1 80.81 234 LEU B N 1
ATOM 6001 C CA . LEU B 1 234 ? 11.164 -28.266 -0.245 1 80.81 234 LEU B CA 1
ATOM 6002 C C . LEU B 1 234 ? 10.711 -29.547 0.447 1 80.81 234 LEU B C 1
ATOM 6004 O O . LEU B 1 234 ? 10.617 -30.609 -0.187 1 80.81 234 LEU B O 1
ATOM 6008 N N . ALA B 1 235 ? 10.391 -29.422 1.681 1 81.12 235 ALA B N 1
ATOM 6009 C CA . ALA B 1 235 ? 9.961 -30.594 2.438 1 81.12 235 ALA B CA 1
ATOM 6010 C C . ALA B 1 235 ? 8.68 -31.188 1.856 1 81.12 235 ALA B C 1
ATOM 6012 O O . ALA B 1 235 ? 8.57 -32.406 1.683 1 81.12 235 ALA B O 1
ATOM 6013 N N . THR B 1 236 ? 7.777 -30.359 1.534 1 77.31 236 THR B N 1
ATOM 6014 C CA . THR B 1 236 ? 6.512 -30.828 0.973 1 77.31 236 THR B CA 1
ATOM 6015 C C . THR B 1 236 ? 6.723 -31.438 -0.406 1 77.31 236 THR B C 1
ATOM 6017 O O . THR B 1 236 ? 6.129 -32.469 -0.73 1 77.31 236 THR B O 1
ATOM 6020 N N . SER B 1 237 ? 7.605 -30.844 -1.229 1 81.88 237 SER B N 1
ATOM 6021 C CA . SER B 1 237 ? 7.867 -31.328 -2.578 1 81.88 237 SER B CA 1
ATOM 6022 C C . SER B 1 237 ? 8.562 -32.688 -2.545 1 81.88 237 SER B C 1
ATOM 6024 O O . SER B 1 237 ? 8.289 -33.562 -3.377 1 81.88 237 SER B O 1
ATOM 6026 N N . ILE B 1 238 ? 9.406 -32.906 -1.574 1 83.56 238 ILE B N 1
ATOM 6027 C CA . ILE B 1 238 ? 10.117 -34.156 -1.449 1 83.56 238 ILE B CA 1
ATOM 6028 C C . ILE B 1 238 ? 9.141 -35.281 -1.095 1 83.56 238 ILE B C 1
ATOM 6030 O O . ILE B 1 238 ? 9.195 -36.375 -1.666 1 83.56 238 ILE B O 1
ATOM 6034 N N . VAL B 1 239 ? 8.266 -34.969 -0.225 1 80.5 239 VAL B N 1
ATOM 6035 C CA . VAL B 1 239 ? 7.262 -35.938 0.162 1 80.5 239 VAL B CA 1
ATOM 6036 C C . VAL B 1 239 ? 6.355 -36.25 -1.027 1 80.5 239 VAL B C 1
ATOM 6038 O O . VAL B 1 239 ? 5.996 -37.406 -1.255 1 80.5 239 VAL B O 1
ATOM 6041 N N . ASN B 1 240 ? 6.062 -35.25 -1.809 1 79.44 240 ASN B N 1
ATOM 6042 C CA . ASN B 1 240 ? 5.223 -35.469 -2.984 1 79.44 240 ASN B CA 1
ATOM 6043 C C . ASN B 1 240 ? 5.922 -36.312 -4.035 1 79.44 240 ASN B C 1
ATOM 6045 O O . ASN B 1 240 ? 5.305 -37.188 -4.637 1 79.44 240 ASN B O 1
ATOM 6049 N N . ILE B 1 241 ? 7.199 -36.031 -4.242 1 82.31 241 ILE B N 1
ATOM 6050 C CA . ILE B 1 241 ? 7.965 -36.812 -5.207 1 82.31 241 ILE B CA 1
ATOM 6051 C C . ILE B 1 241 ? 8.07 -38.281 -4.73 1 82.31 241 ILE B C 1
ATOM 6053 O O . ILE B 1 241 ? 7.887 -39.188 -5.516 1 82.31 241 ILE B O 1
ATOM 6057 N N . GLY B 1 242 ? 8.375 -38.406 -3.404 1 82.19 242 GLY B N 1
ATOM 6058 C CA . GLY B 1 242 ? 8.43 -39.75 -2.842 1 82.19 242 GLY B CA 1
ATOM 6059 C C . GLY B 1 242 ? 7.125 -40.5 -2.988 1 82.19 242 GLY B C 1
ATOM 6060 O O . GLY B 1 242 ? 7.121 -41.688 -3.338 1 82.19 242 GLY B O 1
ATOM 6061 N N . GLY B 1 243 ? 6.047 -39.812 -2.703 1 79.38 243 GLY B N 1
ATOM 6062 C CA . GLY B 1 243 ? 4.738 -40.438 -2.875 1 79.38 243 GLY B CA 1
ATOM 6063 C C . GLY B 1 243 ? 4.457 -40.844 -4.309 1 79.38 243 GLY B C 1
ATOM 6064 O O . GLY B 1 243 ? 3.887 -41.906 -4.555 1 79.38 243 GLY B O 1
ATOM 6065 N N . GLN B 1 244 ? 4.879 -40.062 -5.305 1 79.69 244 GLN B N 1
ATOM 6066 C CA . GLN B 1 244 ? 4.68 -40.375 -6.715 1 79.69 244 GLN B CA 1
ATOM 6067 C C . GLN B 1 244 ? 5.461 -41.625 -7.109 1 79.69 244 GLN B C 1
ATOM 6069 O O . GLN B 1 244 ? 4.969 -42.438 -7.871 1 79.69 244 GLN B O 1
ATOM 6074 N N . ILE B 1 245 ? 6.668 -41.781 -6.539 1 84.5 245 ILE B N 1
ATOM 6075 C CA . ILE B 1 245 ? 7.496 -42.938 -6.84 1 84.5 245 ILE B CA 1
ATOM 6076 C C . ILE B 1 245 ? 6.812 -44.219 -6.34 1 84.5 245 ILE B C 1
ATOM 6078 O O . ILE B 1 245 ? 6.684 -45.188 -7.078 1 84.5 245 ILE B O 1
ATOM 6082 N N . ILE B 1 246 ? 6.355 -44.125 -5.137 1 86.94 246 ILE B N 1
ATOM 6083 C CA . ILE B 1 246 ? 5.742 -45.281 -4.512 1 86.94 246 ILE B CA 1
ATOM 6084 C C . ILE B 1 246 ? 4.48 -45.656 -5.277 1 86.94 246 ILE B C 1
ATOM 6086 O O . ILE B 1 246 ? 4.242 -46.844 -5.531 1 86.94 246 ILE B O 1
ATOM 6090 N N . LEU B 1 247 ? 3.787 -44.75 -5.703 1 85.12 247 LEU B N 1
ATOM 6091 C CA . LEU B 1 247 ? 2.541 -45.031 -6.41 1 85.12 247 LEU B CA 1
ATOM 6092 C C . LEU B 1 247 ? 2.818 -45.594 -7.805 1 85.12 247 LEU B C 1
ATOM 6094 O O . LEU B 1 247 ? 2.096 -46.469 -8.281 1 85.12 247 LEU B O 1
ATOM 6098 N N . MET B 1 248 ? 3.805 -45.062 -8.461 1 85.81 248 MET B N 1
ATOM 6099 C CA . MET B 1 248 ? 4.152 -45.531 -9.789 1 85.81 248 MET B CA 1
ATOM 6100 C C . MET B 1 248 ? 4.633 -46.969 -9.742 1 85.81 248 MET B C 1
ATOM 6102 O O . MET B 1 248 ? 4.289 -47.781 -10.609 1 85.81 248 MET B O 1
ATOM 6106 N N . ILE B 1 249 ? 5.391 -47.312 -8.719 1 87.62 249 ILE B N 1
ATOM 6107 C CA . ILE B 1 249 ? 5.887 -48.688 -8.547 1 87.62 249 ILE B CA 1
ATOM 6108 C C . ILE B 1 249 ? 4.715 -49.625 -8.273 1 87.62 249 ILE B C 1
ATOM 6110 O O . ILE B 1 249 ? 4.648 -50.719 -8.828 1 87.62 249 ILE B O 1
ATOM 6114 N N . LEU B 1 250 ? 3.838 -49.156 -7.469 1 88.94 250 LEU B N 1
ATOM 6115 C CA . LEU B 1 250 ? 2.672 -49.969 -7.156 1 88.94 250 LEU B CA 1
ATOM 6116 C C . LEU B 1 250 ? 1.813 -50.188 -8.398 1 88.94 250 LEU B C 1
ATOM 6118 O O . LEU B 1 250 ? 1.315 -51.281 -8.633 1 88.94 250 LEU B O 1
ATOM 6122 N N . ALA B 1 251 ? 1.63 -49.156 -9.18 1 88.56 251 ALA B N 1
ATOM 6123 C CA . ALA B 1 251 ? 0.832 -49.281 -10.398 1 88.56 251 ALA B CA 1
ATOM 6124 C C . ALA B 1 251 ? 1.479 -50.25 -11.383 1 88.56 251 ALA B C 1
ATOM 6126 O O . ALA B 1 251 ? 0.789 -51.031 -12.016 1 88.56 251 ALA B O 1
ATOM 6127 N N . ALA B 1 252 ? 2.779 -50.156 -11.508 1 88.31 252 ALA B N 1
ATOM 6128 C CA . ALA B 1 252 ? 3.5 -51.062 -12.398 1 88.31 252 ALA B CA 1
ATOM 6129 C C . ALA B 1 252 ? 3.393 -52.531 -11.914 1 88.31 252 ALA B C 1
ATOM 6131 O O . ALA B 1 252 ? 3.23 -53.438 -12.719 1 88.31 252 ALA B O 1
ATOM 6132 N N . TYR B 1 253 ? 3.498 -52.656 -10.609 1 89.56 253 TYR B N 1
ATOM 6133 C CA . TYR B 1 253 ? 3.371 -54 -10.023 1 89.56 253 TYR B CA 1
ATOM 6134 C C . TYR B 1 253 ? 2 -54.594 -10.32 1 89.56 253 TYR B C 1
ATOM 6136 O O . TYR B 1 253 ? 1.891 -55.781 -10.664 1 89.56 253 TYR B O 1
ATOM 6144 N N . LEU B 1 254 ? 1.011 -53.875 -10.234 1 90 254 LEU B N 1
ATOM 6145 C CA . LEU B 1 254 ? -0.348 -54.312 -10.508 1 90 254 LEU B CA 1
ATOM 6146 C C . LEU B 1 254 ? -0.523 -54.656 -11.977 1 90 254 LEU B C 1
ATOM 6148 O O . LEU B 1 254 ? -1.244 -55.594 -12.32 1 90 254 LEU B O 1
ATOM 6152 N N . TYR B 1 255 ? 0.09 -53.969 -12.898 1 89.69 255 TYR B N 1
ATOM 6153 C CA . TYR B 1 255 ? 0.041 -54.219 -14.328 1 89.69 255 TYR B CA 1
ATOM 6154 C C . TYR B 1 255 ? 0.739 -55.562 -14.648 1 89.69 255 TYR B C 1
ATOM 6156 O O . TYR B 1 255 ? 0.221 -56.375 -15.422 1 89.69 255 TYR B O 1
ATOM 6164 N N . PHE B 1 256 ? 1.927 -55.719 -13.992 1 89.94 256 PHE B N 1
ATOM 6165 C CA . PHE B 1 256 ? 2.693 -56.938 -14.258 1 89.94 256 PHE B CA 1
ATOM 6166 C C . PHE B 1 256 ? 1.94 -58.188 -13.766 1 89.94 256 PHE B C 1
ATOM 6168 O O . PHE B 1 256 ? 2.086 -59.25 -14.328 1 89.94 256 PHE B O 1
ATOM 6175 N N . ASN B 1 257 ? 1.116 -58 -12.734 1 90.38 257 ASN B N 1
ATOM 6176 C CA . ASN B 1 257 ? 0.313 -59.094 -12.227 1 90.38 257 ASN B CA 1
ATOM 6177 C C . ASN B 1 257 ? -1.023 -59.219 -12.953 1 90.38 257 ASN B C 1
ATOM 6179 O O . ASN B 1 257 ? -1.875 -60.031 -12.578 1 90.38 257 ASN B O 1
ATOM 6183 N N . GLY B 1 258 ? -1.313 -58.344 -13.891 1 87.31 258 GLY B N 1
ATOM 6184 C CA . GLY B 1 258 ? -2.492 -58.406 -14.742 1 87.31 258 GLY B CA 1
ATOM 6185 C C . GLY B 1 258 ? -3.73 -57.844 -14.086 1 87.31 258 GLY B C 1
ATOM 6186 O O . GLY B 1 258 ? -4.855 -58.125 -14.492 1 87.31 258 GLY B O 1
ATOM 6187 N N . GLN B 1 259 ? -3.564 -57.031 -13.141 1 89.25 259 GLN B N 1
ATOM 6188 C CA . GLN B 1 259 ? -4.707 -56.5 -12.398 1 89.25 259 GLN B CA 1
ATOM 6189 C C . GLN B 1 259 ? -5.184 -55.188 -12.984 1 89.25 259 GLN B C 1
ATOM 6191 O O . GLN B 1 259 ? -6.332 -54.781 -12.781 1 89.25 259 GLN B O 1
ATOM 6196 N N . ILE B 1 260 ? -4.336 -54.469 -13.672 1 89.88 260 ILE B N 1
ATOM 6197 C CA . ILE B 1 260 ? -4.719 -53.219 -14.312 1 89.88 260 ILE B CA 1
ATOM 6198 C C . ILE B 1 260 ? -4.23 -53.219 -15.758 1 89.88 260 ILE B C 1
ATOM 6200 O O . ILE B 1 260 ? -3.367 -54 -16.141 1 89.88 260 ILE B O 1
ATOM 6204 N N . VAL B 1 261 ? -4.898 -52.344 -16.5 1 89.19 261 VAL B N 1
ATOM 6205 C CA . VAL B 1 261 ? -4.535 -52.25 -17.922 1 89.19 261 VAL B CA 1
ATOM 6206 C C . VAL B 1 261 ? -3.33 -51.312 -18.062 1 89.19 261 VAL B C 1
ATOM 6208 O O . VAL B 1 261 ? -2.986 -50.562 -17.141 1 89.19 261 VAL B O 1
ATOM 6211 N N . PHE B 1 262 ? -2.648 -51.375 -19.219 1 88.62 262 PHE B N 1
ATOM 6212 C CA . PHE B 1 262 ? -1.428 -50.625 -19.484 1 88.62 262 PHE B CA 1
ATOM 6213 C C . PHE B 1 262 ? -1.673 -49.125 -19.344 1 88.62 262 PHE B C 1
ATOM 6215 O O . PHE B 1 262 ? -0.927 -48.438 -18.656 1 88.62 262 PHE B O 1
ATOM 6222 N N . GLY B 1 263 ? -2.705 -48.688 -19.984 1 88.25 263 GLY B N 1
ATOM 6223 C CA . GLY B 1 263 ? -3.016 -47.25 -19.938 1 88.25 263 GLY B CA 1
ATOM 6224 C C . GLY B 1 263 ? -3.281 -46.75 -18.531 1 88.25 263 GLY B C 1
ATOM 6225 O O . GLY B 1 263 ? -3.008 -45.594 -18.219 1 88.25 263 GLY B O 1
ATOM 6226 N N . ALA B 1 264 ? -3.703 -47.594 -17.672 1 89.06 264 ALA B N 1
ATOM 6227 C CA . ALA B 1 264 ? -4.027 -47.219 -16.297 1 89.06 264 ALA B CA 1
ATOM 6228 C C . ALA B 1 264 ? -2.762 -46.906 -15.508 1 89.06 264 ALA B C 1
ATOM 6230 O O . ALA B 1 264 ? -2.797 -46.125 -14.57 1 89.06 264 ALA B O 1
ATOM 6231 N N . VAL B 1 265 ? -1.658 -47.469 -15.867 1 87.06 265 VAL B N 1
ATOM 6232 C CA . VAL B 1 265 ? -0.403 -47.188 -15.18 1 87.06 265 VAL B CA 1
ATOM 6233 C C . VAL B 1 265 ? 0.028 -45.75 -15.484 1 87.06 265 VAL B C 1
ATOM 6235 O O . VAL B 1 265 ? 0.413 -45 -14.578 1 87.06 265 VAL B O 1
ATOM 6238 N N . ILE B 1 266 ? -0.154 -45.375 -16.734 1 85.69 266 ILE B N 1
ATOM 6239 C CA . ILE B 1 266 ? 0.254 -44.031 -17.156 1 85.69 266 ILE B CA 1
ATOM 6240 C C . ILE B 1 266 ? -0.679 -43 -16.547 1 85.69 266 ILE B C 1
ATOM 6242 O O . ILE B 1 266 ? -0.222 -41.969 -16.016 1 85.69 266 ILE B O 1
ATOM 6246 N N . THR B 1 267 ? -1.911 -43.219 -16.594 1 88.88 267 THR B N 1
ATOM 6247 C CA . THR B 1 267 ? -2.869 -42.25 -16.094 1 88.88 267 THR B CA 1
ATOM 6248 C C . THR B 1 267 ? -2.811 -42.188 -14.57 1 88.88 267 THR B C 1
ATOM 6250 O O . THR B 1 267 ? -3.125 -41.125 -13.984 1 88.88 267 THR B O 1
ATOM 6253 N N . THR B 1 268 ? -2.459 -43.281 -13.922 1 86.69 268 THR B N 1
ATOM 6254 C CA . THR B 1 268 ? -2.277 -43.25 -12.469 1 86.69 268 THR B CA 1
ATOM 6255 C C . THR B 1 268 ? -1.191 -42.25 -12.086 1 86.69 268 THR B C 1
ATOM 6257 O O . THR B 1 268 ? -1.317 -41.562 -11.078 1 86.69 268 THR B O 1
ATOM 6260 N N . ILE B 1 269 ? -0.205 -42.094 -12.875 1 80.44 269 ILE B N 1
ATOM 6261 C CA . ILE B 1 269 ? 0.859 -41.156 -12.609 1 80.44 269 ILE B CA 1
ATOM 6262 C C . ILE B 1 269 ? 0.295 -39.719 -12.664 1 80.44 269 ILE B C 1
ATOM 6264 O O . ILE B 1 269 ? 0.598 -38.906 -11.805 1 80.44 269 ILE B O 1
ATOM 6268 N N . GLN B 1 270 ? -0.503 -39.5 -13.648 1 84.19 270 GLN B N 1
ATOM 6269 C CA . GLN B 1 270 ? -1.093 -38.156 -13.82 1 84.19 270 GLN B CA 1
ATOM 6270 C C . GLN B 1 270 ? -2.057 -37.844 -12.68 1 84.19 270 GLN B C 1
ATOM 6272 O O . GLN B 1 270 ? -2.043 -36.719 -12.141 1 84.19 270 GLN B O 1
ATOM 6277 N N . PHE B 1 271 ? -2.881 -38.75 -12.336 1 88 271 PHE B N 1
ATOM 6278 C CA . PHE B 1 271 ? -3.838 -38.562 -11.25 1 88 271 PHE B CA 1
ATOM 6279 C C . PHE B 1 271 ? -3.119 -38.375 -9.922 1 88 271 PHE B C 1
ATOM 6281 O O . PHE B 1 271 ? -3.559 -37.594 -9.07 1 88 271 PHE B O 1
ATOM 6288 N N . CYS B 1 272 ? -2.057 -39.094 -9.773 1 82.19 272 CYS B N 1
ATOM 6289 C CA . CYS B 1 272 ? -1.266 -38.938 -8.555 1 82.19 272 CYS B CA 1
ATOM 6290 C C . CYS B 1 272 ? -0.695 -37.5 -8.461 1 82.19 272 CYS B C 1
ATOM 6292 O O . CYS B 1 272 ? -0.724 -36.906 -7.395 1 82.19 272 CYS B O 1
ATOM 6294 N N . SER B 1 273 ? -0.222 -37.094 -9.586 1 79.75 273 SER B N 1
ATOM 6295 C CA . SER B 1 273 ? 0.298 -35.719 -9.617 1 79.75 273 SER B CA 1
ATOM 6296 C C . SER B 1 273 ? -0.795 -34.719 -9.297 1 79.75 273 SER B C 1
ATOM 6298 O O . SER B 1 273 ? -0.561 -33.75 -8.57 1 79.75 273 SER B O 1
ATOM 6300 N N . THR B 1 274 ? -1.952 -34.938 -9.828 1 85.38 274 THR B N 1
ATOM 6301 C CA . THR B 1 274 ? -3.084 -34.062 -9.594 1 85.38 274 THR B CA 1
ATOM 6302 C C . THR B 1 274 ? -3.463 -34.031 -8.117 1 85.38 274 THR B C 1
ATOM 6304 O O . THR B 1 274 ? -3.744 -33 -7.547 1 85.38 274 THR B O 1
ATOM 6307 N N . VAL B 1 275 ? -3.445 -35.156 -7.504 1 83.81 275 VAL B N 1
ATOM 6308 C CA . VAL B 1 275 ? -3.807 -35.281 -6.094 1 83.81 275 VAL B CA 1
ATOM 6309 C C . VAL B 1 275 ? -2.754 -34.594 -5.23 1 83.81 275 VAL B C 1
ATOM 6311 O O . VAL B 1 275 ? -3.088 -33.812 -4.344 1 83.81 275 VAL B O 1
ATOM 6314 N N . MET B 1 276 ? -1.552 -34.906 -5.543 1 79.38 276 MET B N 1
ATOM 6315 C CA . MET B 1 276 ? -0.473 -34.344 -4.734 1 79.38 276 MET B CA 1
ATOM 6316 C C . MET B 1 276 ? -0.405 -32.844 -4.891 1 79.38 276 MET B C 1
ATOM 6318 O O . MET B 1 276 ? -0.281 -32.094 -3.904 1 79.38 276 MET B O 1
ATOM 6322 N N . ASN B 1 277 ? -0.464 -32.375 -6.121 1 78 277 ASN B N 1
ATOM 6323 C CA . ASN B 1 277 ? -0.459 -30.922 -6.363 1 78 277 ASN B CA 1
ATOM 6324 C C . ASN B 1 277 ? -1.717 -30.266 -5.809 1 78 277 ASN B C 1
ATOM 6326 O O . ASN B 1 277 ? -1.648 -29.172 -5.242 1 78 277 ASN B O 1
ATOM 6330 N N . GLY B 1 278 ? -2.824 -30.906 -6.035 1 82.62 278 GLY B N 1
ATOM 6331 C CA . GLY B 1 278 ? -4.078 -30.391 -5.512 1 82.62 278 GLY B CA 1
ATOM 6332 C C . GLY B 1 278 ? -4.07 -30.203 -4.004 1 82.62 278 GLY B C 1
ATOM 6333 O O . GLY B 1 278 ? -4.574 -29.203 -3.488 1 82.62 278 GLY B O 1
ATOM 6334 N N . THR B 1 279 ? -3.453 -31.109 -3.33 1 80.69 279 THR B N 1
ATOM 6335 C CA . THR B 1 279 ? -3.402 -31.031 -1.875 1 80.69 279 THR B CA 1
ATOM 6336 C C . THR B 1 279 ? -2.488 -29.906 -1.418 1 80.69 279 THR B C 1
ATOM 6338 O O . THR B 1 279 ? -2.787 -29.203 -0.443 1 80.69 279 THR B O 1
ATOM 6341 N N . ALA B 1 280 ? -1.376 -29.812 -2.117 1 76.25 280 ALA B N 1
ATOM 6342 C CA . ALA B 1 280 ? -0.467 -28.719 -1.786 1 76.25 280 ALA B CA 1
ATOM 6343 C C . ALA B 1 280 ? -1.139 -27.359 -1.996 1 76.25 280 ALA B C 1
ATOM 6345 O O . ALA B 1 280 ? -0.982 -26.453 -1.18 1 76.25 280 ALA B O 1
ATOM 6346 N N . LEU B 1 281 ? -1.889 -27.234 -3.064 1 82.38 281 LEU B N 1
ATOM 6347 C CA . LEU B 1 281 ? -2.594 -26 -3.367 1 82.38 281 LEU B CA 1
ATOM 6348 C C . LEU B 1 281 ? -3.684 -25.734 -2.338 1 82.38 281 LEU B C 1
ATOM 6350 O O . LEU B 1 281 ? -3.891 -24.578 -1.936 1 82.38 281 LEU B O 1
ATOM 6354 N N . LEU B 1 282 ? -4.328 -26.734 -1.914 1 83 282 LEU B N 1
ATOM 6355 C CA . LEU B 1 282 ? -5.355 -26.594 -0.889 1 83 282 LEU B CA 1
ATOM 6356 C C . LEU B 1 282 ? -4.762 -26.062 0.408 1 83 282 LEU B C 1
ATOM 6358 O O . LEU B 1 282 ? -5.359 -25.203 1.066 1 83 282 LEU B O 1
ATOM 6362 N N . ALA B 1 283 ? -3.662 -26.594 0.712 1 74.81 283 ALA B N 1
ATOM 6363 C CA . ALA B 1 283 ? -3 -26.125 1.928 1 74.81 283 ALA B CA 1
ATOM 6364 C C . ALA B 1 283 ? -2.625 -24.641 1.818 1 74.81 283 ALA B C 1
ATOM 6366 O O . ALA B 1 283 ? -2.789 -23.891 2.775 1 74.81 283 ALA B O 1
ATOM 6367 N N . THR B 1 284 ? -2.16 -24.328 0.689 1 74.31 284 THR B N 1
ATOM 6368 C CA . THR B 1 284 ? -1.785 -22.953 0.451 1 74.31 284 THR B CA 1
ATOM 6369 C C . THR B 1 284 ? -3.006 -22.031 0.543 1 74.31 284 THR B C 1
ATOM 6371 O O . THR B 1 284 ? -2.947 -20.969 1.159 1 74.31 284 THR B O 1
ATOM 6374 N N . GLN B 1 285 ? -4.102 -22.453 -0.114 1 83.31 285 GLN B N 1
ATOM 6375 C CA . GLN B 1 285 ? -5.332 -21.672 -0.064 1 83.31 285 GLN B CA 1
ATOM 6376 C C . GLN B 1 285 ? -5.832 -21.531 1.37 1 83.31 285 GLN B C 1
ATOM 6378 O O . GLN B 1 285 ? -6.277 -20.453 1.772 1 83.31 285 GLN B O 1
ATOM 6383 N N . TRP B 1 286 ? -5.68 -22.547 2.07 1 77.19 286 TRP B N 1
ATOM 6384 C CA . TRP B 1 286 ? -6.133 -22.531 3.457 1 77.19 286 TRP B CA 1
ATOM 6385 C C . TRP B 1 286 ? -5.309 -21.562 4.289 1 77.19 286 TRP B C 1
ATOM 6387 O O . TRP B 1 286 ? -5.848 -20.875 5.156 1 77.19 286 TRP B O 1
ATOM 6397 N N . ASN B 1 287 ? -4.113 -21.547 4.055 1 72.44 287 ASN B N 1
ATOM 6398 C CA . ASN B 1 287 ? -3.232 -20.625 4.766 1 72.44 287 ASN B CA 1
ATOM 6399 C C . ASN B 1 287 ? -3.57 -19.172 4.453 1 72.44 287 ASN B C 1
ATOM 6401 O O . ASN B 1 287 ? -3.521 -18.312 5.336 1 72.44 287 ASN B O 1
ATOM 6405 N N . LEU B 1 288 ? -3.914 -18.953 3.234 1 76.69 288 LEU B N 1
ATOM 6406 C CA . LEU B 1 288 ? -4.312 -17.594 2.848 1 76.69 288 LEU B CA 1
ATOM 6407 C C . LEU B 1 288 ? -5.598 -17.188 3.555 1 76.69 288 LEU B C 1
ATOM 6409 O O . LEU B 1 288 ? -5.676 -16.094 4.121 1 76.69 288 LEU B O 1
ATOM 6413 N N . ILE B 1 289 ? -6.523 -18.031 3.619 1 83.25 289 ILE B N 1
ATOM 6414 C CA . ILE B 1 289 ? -7.805 -17.75 4.258 1 83.25 289 ILE B CA 1
ATOM 6415 C C . ILE B 1 289 ? -7.594 -17.484 5.75 1 83.25 289 ILE B C 1
ATOM 6417 O O . ILE B 1 289 ? -8.148 -16.547 6.309 1 83.25 289 ILE B O 1
ATOM 6421 N N . LYS B 1 290 ? -6.742 -18.25 6.301 1 76.56 290 LYS B N 1
ATOM 6422 C CA . LYS B 1 290 ? -6.496 -18.125 7.734 1 76.56 290 LYS B CA 1
ATOM 6423 C C . LYS B 1 290 ? -5.75 -16.828 8.047 1 76.56 290 LYS B C 1
ATOM 6425 O O . LYS B 1 290 ? -6 -16.188 9.07 1 76.56 290 LYS B O 1
ATOM 6430 N N . SER B 1 291 ? -4.922 -16.469 7.223 1 72.5 291 SER B N 1
ATOM 6431 C CA . SER B 1 291 ? -4.133 -15.25 7.43 1 72.5 291 SER B CA 1
ATOM 6432 C C . SER B 1 291 ? -5.004 -14 7.332 1 72.5 291 SER B C 1
ATOM 6434 O O . SER B 1 291 ? -4.648 -12.945 7.867 1 72.5 291 SER B O 1
ATOM 6436 N N . SER B 1 292 ? -6.137 -14.117 6.598 1 80.25 292 SER B N 1
ATOM 6437 C CA . SER B 1 292 ? -7.008 -12.961 6.398 1 80.25 292 SER B CA 1
ATOM 6438 C C . SER B 1 292 ? -8.07 -12.875 7.492 1 80.25 292 SER B C 1
ATOM 6440 O O . SER B 1 292 ? -8.938 -12 7.457 1 80.25 292 SER B O 1
ATOM 6442 N N . LYS B 1 293 ? -7.98 -13.742 8.43 1 83.56 293 LYS B N 1
ATOM 6443 C CA . LYS B 1 293 ? -9.023 -13.836 9.445 1 83.56 293 LYS B CA 1
ATOM 6444 C C . LYS B 1 293 ? -9.125 -12.539 10.242 1 83.56 293 LYS B C 1
ATOM 6446 O O . LYS B 1 293 ? -10.227 -12 10.43 1 83.56 293 LYS B O 1
ATOM 6451 N N . LYS B 1 294 ? -8.07 -11.969 10.656 1 78.12 294 LYS B N 1
ATOM 6452 C CA . LYS B 1 294 ? -8.07 -10.75 11.469 1 78.12 294 LYS B CA 1
ATOM 6453 C C . LYS B 1 294 ? -8.594 -9.562 10.664 1 78.12 294 LYS B C 1
ATOM 6455 O O . LYS B 1 294 ? -9.383 -8.766 11.18 1 78.12 294 LYS B O 1
ATOM 6460 N N . LEU B 1 295 ? -8.18 -9.523 9.5 1 81 295 LEU B N 1
ATOM 6461 C CA . LEU B 1 295 ? -8.648 -8.445 8.633 1 81 295 LEU B CA 1
ATOM 6462 C C . LEU B 1 295 ? -10.148 -8.57 8.391 1 81 295 LEU B C 1
ATOM 6464 O O . LEU B 1 295 ? -10.859 -7.559 8.359 1 81 295 LEU B O 1
ATOM 6468 N N . ASN B 1 296 ? -10.562 -9.742 8.219 1 86.81 296 ASN B N 1
ATOM 6469 C CA . ASN B 1 296 ? -11.984 -9.984 8 1 86.81 296 ASN B CA 1
ATOM 6470 C C . ASN B 1 296 ? -12.812 -9.594 9.219 1 86.81 296 ASN B C 1
ATOM 6472 O O . ASN B 1 296 ? -13.906 -9.047 9.086 1 86.81 296 ASN B O 1
ATOM 6476 N N . GLU B 1 297 ? -12.289 -9.844 10.305 1 86.31 297 GLU B N 1
ATOM 6477 C CA . GLU B 1 297 ? -12.977 -9.453 11.531 1 86.31 297 GLU B CA 1
ATOM 6478 C C . GLU B 1 297 ? -13.039 -7.938 11.672 1 86.31 297 GLU B C 1
ATOM 6480 O O . GLU B 1 297 ? -14.062 -7.395 12.102 1 86.31 297 GLU B O 1
ATOM 6485 N N . LYS B 1 298 ? -12.023 -7.344 11.32 1 82.75 298 LYS B N 1
ATOM 6486 C CA . LYS B 1 298 ? -12 -5.883 11.367 1 82.75 298 LYS B CA 1
ATOM 6487 C C . LYS B 1 298 ? -13.047 -5.285 10.43 1 82.75 298 LYS B C 1
ATOM 6489 O O . LYS B 1 298 ? -13.797 -4.391 10.82 1 82.75 298 LYS B O 1
ATOM 6494 N N . ILE B 1 299 ? -13.102 -5.766 9.289 1 85.25 299 ILE B N 1
ATOM 6495 C CA . ILE B 1 299 ? -14.047 -5.246 8.305 1 85.25 299 ILE B CA 1
ATOM 6496 C C . ILE B 1 299 ? -15.477 -5.559 8.742 1 85.25 299 ILE B C 1
ATOM 6498 O O . ILE B 1 299 ? -16.375 -4.734 8.578 1 85.25 299 ILE B O 1
ATOM 6502 N N . THR B 1 300 ? -15.664 -6.711 9.328 1 83.31 300 THR B N 1
ATOM 6503 C CA . THR B 1 300 ? -16.984 -7.102 9.797 1 83.31 300 THR B CA 1
ATOM 6504 C C . THR B 1 300 ? -17.438 -6.207 10.938 1 83.31 300 THR B C 1
ATOM 6506 O O . THR B 1 300 ? -18.625 -5.895 11.055 1 83.31 300 THR B O 1
ATOM 6509 N N . SER B 1 301 ? -16.516 -5.758 11.695 1 82.5 301 SER B N 1
ATOM 6510 C CA . SER B 1 301 ? -16.844 -4.859 12.797 1 82.5 301 SER B CA 1
ATOM 6511 C C . SER B 1 301 ? -17.266 -3.486 12.281 1 82.5 301 SER B C 1
ATOM 6513 O O . SER B 1 301 ? -18.047 -2.783 12.93 1 82.5 301 SER B O 1
ATOM 6515 N N . LEU B 1 302 ? -16.812 -3.189 11.133 1 80.62 302 LEU B N 1
ATOM 6516 C CA . LEU B 1 302 ? -17.125 -1.886 10.555 1 80.62 302 LEU B CA 1
ATOM 6517 C C . LEU B 1 302 ? -18.469 -1.917 9.82 1 80.62 302 LEU B C 1
ATOM 6519 O O . LEU B 1 302 ? -19 -0.869 9.469 1 80.62 302 LEU B O 1
ATOM 6523 N N . GLU B 1 303 ? -18.984 -3.066 9.594 1 78.69 303 GLU B N 1
ATOM 6524 C CA . GLU B 1 303 ? -20.25 -3.217 8.875 1 78.69 303 GLU B CA 1
ATOM 6525 C C . GLU B 1 303 ? -21.438 -2.996 9.805 1 78.69 303 GLU B C 1
ATOM 6527 O O . GLU B 1 303 ? -22.547 -2.705 9.344 1 78.69 303 GLU B O 1
ATOM 6532 N N . GLY B 1 304 ? -21.438 -3.092 11.109 1 64.12 304 GLY B N 1
ATOM 6533 C CA . GLY B 1 304 ? -22.562 -3.211 12.039 1 64.12 304 GLY B CA 1
ATOM 6534 C C . GLY B 1 304 ? -23.266 -1.894 12.289 1 64.12 304 GLY B C 1
ATOM 6535 O O . GLY B 1 304 ? -24.125 -1.802 13.172 1 64.12 304 GLY B O 1
ATOM 6536 N N . ALA B 1 305 ? -23.031 -0.769 11.695 1 58.62 305 ALA B N 1
ATOM 6537 C CA . ALA B 1 305 ? -23.656 0.408 12.289 1 58.62 305 ALA B CA 1
ATOM 6538 C C . ALA B 1 305 ? -25.031 0.662 11.68 1 58.62 305 ALA B C 1
ATOM 6540 O O . ALA B 1 305 ? -25.266 0.367 10.508 1 58.62 305 ALA B O 1
ATOM 6541 N N . SER B 1 306 ? -26.078 0.819 12.602 1 56.5 306 SER B N 1
ATOM 6542 C CA . SER B 1 306 ? -27.5 1.129 12.445 1 56.5 306 SER B CA 1
ATOM 6543 C C . SER B 1 306 ? -27.688 2.492 11.789 1 56.5 306 SER B C 1
ATOM 6545 O O . SER B 1 306 ? -26.75 3.281 11.688 1 56.5 306 SER B O 1
ATOM 6547 N N . ALA B 1 307 ? -28.969 2.812 11.414 1 53.81 307 ALA B N 1
ATOM 6548 C CA . ALA B 1 307 ? -29.562 3.936 10.703 1 53.81 307 ALA B CA 1
ATOM 6549 C C . ALA B 1 307 ? -29.188 5.262 11.352 1 53.81 307 ALA B C 1
ATOM 6551 O O . ALA B 1 307 ? -29.062 5.344 12.578 1 53.81 307 ALA B O 1
ATOM 6552 N N . PRO B 1 308 ? -28.719 6.254 10.555 1 56.22 308 PRO B N 1
ATOM 6553 C CA . PRO B 1 308 ? -28.391 7.586 11.07 1 56.22 308 PRO B CA 1
ATOM 6554 C C . PRO B 1 308 ? -29.484 8.156 11.969 1 56.22 308 PRO B C 1
ATOM 6556 O O . PRO B 1 308 ? -30.672 7.836 11.789 1 56.22 308 PRO B O 1
ATOM 6559 N N . LEU B 1 309 ? -29.156 8.75 13.078 1 55.38 309 LEU B N 1
ATOM 6560 C CA . LEU B 1 309 ? -30.109 9.398 13.969 1 55.38 309 LEU B CA 1
ATOM 6561 C C . LEU B 1 309 ? -30.766 10.594 13.289 1 55.38 309 LEU B C 1
ATOM 6563 O O . LEU B 1 309 ? -30.094 11.344 12.562 1 55.38 309 LEU B O 1
ATOM 6567 N N . GLN B 1 310 ? -31.969 10.602 13.062 1 57.47 310 GLN B N 1
ATOM 6568 C CA . GLN B 1 310 ? -32.75 11.711 12.5 1 57.47 310 GLN B CA 1
ATOM 6569 C C . GLN B 1 310 ? -32.594 12.969 13.359 1 57.47 310 GLN B C 1
ATOM 6571 O O . GLN B 1 310 ? -32.531 12.883 14.586 1 57.47 310 GLN B O 1
ATOM 6576 N N . ASN B 1 311 ? -32.25 14.086 12.766 1 59.78 311 ASN B N 1
ATOM 6577 C CA . ASN B 1 311 ? -32.25 15.383 13.43 1 59.78 311 ASN B CA 1
ATOM 6578 C C . ASN B 1 311 ? -33.625 15.695 14.047 1 59.78 311 ASN B C 1
ATOM 6580 O O . ASN B 1 311 ? -34.625 15.789 13.336 1 59.78 311 ASN B O 1
ATOM 6584 N N . GLU B 1 312 ? -33.812 15.602 15.305 1 64.5 312 GLU B N 1
ATOM 6585 C CA . GLU B 1 312 ? -35.062 15.906 15.977 1 64.5 312 GLU B CA 1
ATOM 6586 C C . GLU B 1 312 ? -35.188 17.391 16.297 1 64.5 312 GLU B C 1
ATOM 6588 O O . GLU B 1 312 ? -36.156 17.844 16.875 1 64.5 312 GLU B O 1
ATOM 6593 N N . HIS B 1 313 ? -34.312 18.297 15.758 1 67.5 313 HIS B N 1
ATOM 6594 C CA . HIS B 1 313 ? -34.281 19.75 15.969 1 67.5 313 HIS B CA 1
ATOM 6595 C C . HIS B 1 313 ? -34.562 20.094 17.422 1 67.5 313 HIS B C 1
ATOM 6597 O O . HIS B 1 313 ? -35.406 20.969 17.703 1 67.5 313 HIS B O 1
ATOM 6603 N N . GLN B 1 314 ? -34.031 19.5 18.344 1 76.88 314 GLN B N 1
ATOM 6604 C CA . GLN B 1 314 ? -34.25 19.75 19.781 1 76.88 314 GLN B CA 1
ATOM 6605 C C . GLN B 1 314 ? -33.469 20.984 20.234 1 76.88 314 GLN B C 1
ATOM 6607 O O . GLN B 1 314 ? -33.688 21.484 21.328 1 76.88 314 GLN B O 1
ATOM 6612 N N . ASP B 1 315 ? -32.719 21.547 19.297 1 79.62 315 ASP B N 1
ATOM 6613 C CA . ASP B 1 315 ? -31.969 22.734 19.656 1 79.62 315 ASP B CA 1
ATOM 6614 C C . ASP B 1 315 ? -32.875 23.938 19.906 1 79.62 315 ASP B C 1
ATOM 6616 O O . ASP B 1 315 ? -32.531 24.844 20.656 1 79.62 315 ASP B O 1
ATOM 6620 N N . GLU B 1 316 ? -34 23.922 19.406 1 83.69 316 GLU B N 1
ATOM 6621 C CA . GLU B 1 316 ? -34.938 25.016 19.578 1 83.69 316 GLU B CA 1
ATOM 6622 C C . GLU B 1 316 ? -35.469 25.078 21.016 1 83.69 316 GLU B C 1
ATOM 6624 O O . GLU B 1 316 ? -35.875 26.125 21.484 1 83.69 316 GLU B O 1
ATOM 6629 N N . ASN B 1 317 ? -35.281 24.016 21.641 1 87.88 317 ASN B N 1
ATOM 6630 C CA . ASN B 1 317 ? -35.844 23.922 22.984 1 87.88 317 ASN B CA 1
ATOM 6631 C C . ASN B 1 317 ? -34.812 24.281 24.047 1 87.88 317 ASN B C 1
ATOM 6633 O O . ASN B 1 317 ? -35.125 24.359 25.234 1 87.88 317 ASN B O 1
ATOM 6637 N N . VAL B 1 318 ? -33.688 24.609 23.625 1 92.5 318 VAL B N 1
ATOM 6638 C CA . VAL B 1 318 ? -32.625 24.938 24.578 1 92.5 318 VAL B CA 1
ATOM 6639 C C . VAL B 1 318 ? -32.719 26.391 25 1 92.5 318 VAL B C 1
ATOM 6641 O O . VAL B 1 318 ? -32.688 27.297 24.156 1 92.5 318 VAL B O 1
ATOM 6644 N N . ALA B 1 319 ? -32.812 26.656 26.281 1 92.62 319 ALA B N 1
ATOM 6645 C CA . ALA B 1 319 ? -32.969 28.016 26.781 1 92.62 319 ALA B CA 1
ATOM 6646 C C . ALA B 1 319 ? -31.641 28.531 27.359 1 92.62 319 ALA B C 1
ATOM 6648 O O . ALA B 1 319 ? -31.406 29.75 27.406 1 92.62 319 ALA B O 1
ATOM 6649 N N . LYS B 1 320 ? -30.969 27.531 27.875 1 94.31 320 LYS B N 1
ATOM 6650 C CA . LYS B 1 320 ? -29.734 27.938 28.516 1 94.31 320 LYS B CA 1
ATOM 6651 C C . LYS B 1 320 ? -28.656 26.875 28.375 1 94.31 320 LYS B C 1
ATOM 6653 O O . LYS B 1 320 ? -28.953 25.672 28.406 1 94.31 320 LYS B O 1
ATOM 6658 N N . LEU B 1 321 ? -27.391 27.328 28.094 1 95.31 321 LEU B N 1
ATOM 6659 C CA . LEU B 1 321 ? -26.203 26.469 28.125 1 95.31 321 LEU B CA 1
ATOM 6660 C C . LEU B 1 321 ? -25.359 26.781 29.359 1 95.31 321 LEU B C 1
ATOM 6662 O O . LEU B 1 321 ? -25.016 27.938 29.625 1 95.31 321 LEU B O 1
ATOM 6666 N N . GLN B 1 322 ? -25.078 25.766 30.125 1 95.25 322 GLN B N 1
ATOM 6667 C CA . GLN B 1 322 ? -24.297 25.953 31.328 1 95.25 322 GLN B CA 1
ATOM 6668 C C . GLN B 1 322 ? -23.047 25.078 31.312 1 95.25 322 GLN B C 1
ATOM 6670 O O . GLN B 1 322 ? -23.109 23.906 30.938 1 95.25 322 GLN B O 1
ATOM 6675 N N . ILE B 1 323 ? -21.984 25.672 31.625 1 94.69 323 ILE B N 1
ATOM 6676 C CA . ILE B 1 323 ? -20.719 24.969 31.812 1 94.69 323 ILE B CA 1
ATOM 6677 C C . ILE B 1 323 ? -20.344 24.984 33.312 1 94.69 323 ILE B C 1
ATOM 6679 O O . ILE B 1 323 ? -20.266 26.047 33.906 1 94.69 323 ILE B O 1
ATOM 6683 N N . LYS B 1 324 ? -20.203 23.828 33.844 1 93.56 324 LYS B N 1
ATOM 6684 C CA . LYS B 1 324 ? -19.906 23.719 35.25 1 93.56 324 LYS B CA 1
ATOM 6685 C C . LYS B 1 324 ? -18.641 22.891 35.5 1 93.56 324 LYS B C 1
ATOM 6687 O O . LYS B 1 324 ? -18.625 21.688 35.25 1 93.56 324 LYS B O 1
ATOM 6692 N N . GLY B 1 325 ? -17.672 23.5 36.094 1 91.06 325 GLY B N 1
ATOM 6693 C CA . GLY B 1 325 ? -16.438 22.828 36.469 1 91.06 325 GLY B CA 1
ATOM 6694 C C . GLY B 1 325 ? -15.82 22.016 35.344 1 91.06 325 GLY B C 1
ATOM 6695 O O . GLY B 1 325 ? -15.391 20.875 35.531 1 91.06 325 GLY B O 1
ATOM 6696 N N . LEU B 1 326 ? -15.82 22.594 34.25 1 91.75 326 LEU B N 1
ATOM 6697 C CA . LEU B 1 326 ? -15.414 21.859 33.062 1 91.75 326 LEU B CA 1
ATOM 6698 C C . LEU B 1 326 ? -13.891 21.797 32.938 1 91.75 326 LEU B C 1
ATOM 6700 O O . LEU B 1 326 ? -13.219 22.828 33 1 91.75 326 LEU B O 1
ATOM 6704 N N . GLN B 1 327 ? -13.406 20.547 32.844 1 92.12 327 GLN B N 1
ATOM 6705 C CA . GLN B 1 327 ? -11.977 20.312 32.688 1 92.12 327 GLN B CA 1
ATOM 6706 C C . GLN B 1 327 ? -11.711 19.219 31.656 1 92.12 327 GLN B C 1
ATOM 6708 O O . GLN B 1 327 ? -12.547 18.344 31.453 1 92.12 327 GLN B O 1
ATOM 6713 N N . HIS B 1 328 ? -10.688 19.422 30.922 1 90.44 328 HIS B N 1
ATOM 6714 C CA . HIS B 1 328 ? -10.258 18.391 29.984 1 90.44 328 HIS B CA 1
ATOM 6715 C C . HIS B 1 328 ? -8.75 18.156 30.062 1 90.44 328 HIS B C 1
ATOM 6717 O O . HIS B 1 328 ? -7.969 19.109 29.953 1 90.44 328 HIS B O 1
ATOM 6723 N N . GLN B 1 329 ? -8.406 16.984 30.25 1 86.88 329 GLN B N 1
ATOM 6724 C CA . GLN B 1 329 ? -7 16.578 30.266 1 86.88 329 GLN B CA 1
ATOM 6725 C C . GLN B 1 329 ? -6.617 15.867 28.969 1 86.88 329 GLN B C 1
ATOM 6727 O O . GLN B 1 329 ? -7.184 14.828 28.641 1 86.88 329 GLN B O 1
ATOM 6732 N N . PHE B 1 330 ? -5.699 16.484 28.328 1 74.44 330 PHE B N 1
ATOM 6733 C CA . PHE B 1 330 ? -5.227 15.852 27.109 1 74.44 330 PHE B CA 1
ATOM 6734 C C . PHE B 1 330 ? -4.367 14.633 27.422 1 74.44 330 PHE B C 1
ATOM 6736 O O . PHE B 1 330 ? -3.918 14.453 28.547 1 74.44 330 PHE B O 1
ATOM 6743 N N . LYS B 1 331 ? -4.227 13.828 26.422 1 67 331 LYS B N 1
ATOM 6744 C CA . LYS B 1 331 ? -3.459 12.594 26.578 1 67 331 LYS B CA 1
ATOM 6745 C C . LYS B 1 331 ? -2.01 12.898 26.953 1 67 331 LYS B C 1
ATOM 6747 O O . LYS B 1 331 ? -1.364 12.102 27.641 1 67 331 LYS B O 1
ATOM 6752 N N . ASN B 1 332 ? -1.599 14.133 26.609 1 52.81 332 ASN B N 1
ATOM 6753 C CA . ASN B 1 332 ? -0.224 14.523 26.891 1 52.81 332 ASN B CA 1
ATOM 6754 C C . ASN B 1 332 ? -0.08 15.062 28.312 1 52.81 332 ASN B C 1
ATOM 6756 O O . ASN B 1 332 ? 1.021 15.414 28.75 1 52.81 332 ASN B O 1
ATOM 6760 N N . GLY B 1 333 ? -1.108 15.117 28.953 1 64.31 333 GLY B N 1
ATOM 6761 C CA . GLY B 1 333 ? -1.084 15.531 30.359 1 64.31 333 GLY B CA 1
ATOM 6762 C C . GLY B 1 333 ? -1.533 16.969 30.562 1 64.31 333 GLY B C 1
ATOM 6763 O O . GLY B 1 333 ? -1.748 17.391 31.688 1 64.31 333 GLY B O 1
ATOM 6764 N N . GLU B 1 334 ? -1.589 17.703 29.5 1 71 334 GLU B N 1
ATOM 6765 C CA . GLU B 1 334 ? -2.021 19.094 29.625 1 71 334 GLU B CA 1
ATOM 6766 C C . GLU B 1 334 ? -3.471 19.172 30.094 1 71 334 GLU B C 1
ATOM 6768 O O . GLU B 1 334 ? -4.336 18.453 29.594 1 71 334 GLU B O 1
ATOM 6773 N N . LEU B 1 335 ? -3.594 19.906 31.172 1 81.19 335 LEU B N 1
ATOM 6774 C CA . LEU B 1 335 ? -4.93 20.078 31.719 1 81.19 335 LEU B CA 1
ATOM 6775 C C . LEU B 1 335 ? -5.469 21.469 31.422 1 81.19 335 LEU B C 1
ATOM 6777 O O . LEU B 1 335 ? -4.766 22.469 31.625 1 81.19 335 LEU B O 1
ATOM 6781 N N . ILE B 1 336 ? -6.629 21.562 30.875 1 84 336 ILE B N 1
ATOM 6782 C CA . ILE B 1 336 ? -7.312 22.828 30.641 1 84 336 ILE B CA 1
ATOM 6783 C C . ILE B 1 336 ? -8.578 22.891 31.5 1 84 336 ILE B C 1
ATOM 6785 O O . ILE B 1 336 ? -9.367 21.953 31.516 1 84 336 ILE B O 1
ATOM 6789 N N . SER B 1 337 ? -8.703 23.969 32.25 1 88.25 337 SER B N 1
ATOM 6790 C CA . SER B 1 337 ? -9.875 24.172 33.094 1 88.25 337 SER B CA 1
ATOM 6791 C C . SER B 1 337 ? -10.664 25.406 32.688 1 88.25 337 SER B C 1
ATOM 6793 O O . SER B 1 337 ? -10.07 26.422 32.312 1 88.25 337 SER B O 1
ATOM 6795 N N . TYR B 1 338 ? -11.945 25.234 32.688 1 90.88 338 TYR B N 1
ATOM 6796 C CA . TYR B 1 338 ? -12.812 26.328 32.312 1 90.88 338 TYR B CA 1
ATOM 6797 C C . TYR B 1 338 ? -13.656 26.812 33.5 1 90.88 338 TYR B C 1
ATOM 6799 O O . TYR B 1 338 ? -14.07 26.016 34.312 1 90.88 338 TYR B O 1
ATOM 6807 N N . LEU B 1 339 ? -13.859 28.156 33.531 1 86.56 339 LEU B N 1
ATOM 6808 C CA . LEU B 1 339 ? -14.727 28.719 34.562 1 86.56 339 LEU B CA 1
ATOM 6809 C C . LEU B 1 339 ? -16.188 28.453 34.25 1 86.56 339 LEU B C 1
ATOM 6811 O O . LEU B 1 339 ? -16.562 28.234 33.094 1 86.56 339 LEU B O 1
ATOM 6815 N N . ASP B 1 340 ? -16.984 28.469 35.344 1 92.12 340 ASP B N 1
ATOM 6816 C CA . ASP B 1 340 ? -18.422 28.312 35.156 1 92.12 340 ASP B CA 1
ATOM 6817 C C . ASP B 1 340 ? -18.984 29.438 34.281 1 92.12 340 ASP B C 1
ATOM 6819 O O . ASP B 1 340 ? -18.656 30.609 34.5 1 92.12 340 ASP B O 1
ATOM 6823 N N . LEU B 1 341 ? -19.672 28.984 33.281 1 92.06 341 LEU B N 1
ATOM 6824 C CA . LEU B 1 341 ? -20.234 29.938 32.344 1 92.06 341 LEU B CA 1
ATOM 6825 C C . LEU B 1 341 ? -21.672 29.562 31.984 1 92.06 341 LEU B C 1
ATOM 6827 O O . LEU B 1 341 ? -22 28.391 31.859 1 92.06 341 LEU B O 1
ATOM 6831 N N . THR B 1 342 ? -22.531 30.609 31.891 1 94.75 342 THR B N 1
ATOM 6832 C CA . THR B 1 342 ? -23.906 30.406 31.469 1 94.75 342 THR B CA 1
ATOM 6833 C C . THR B 1 342 ? -24.234 31.312 30.266 1 94.75 342 THR B C 1
ATOM 6835 O O . THR B 1 342 ? -23.953 32.5 30.297 1 94.75 342 THR B O 1
ATOM 6838 N N . ILE B 1 343 ? -24.75 30.75 29.297 1 95.5 343 ILE B N 1
ATOM 6839 C CA . ILE B 1 343 ? -25.188 31.484 28.109 1 95.5 343 ILE B CA 1
ATOM 6840 C C . ILE B 1 343 ? -26.672 31.297 27.891 1 95.5 343 ILE B C 1
ATOM 6842 O O . ILE B 1 343 ? -27.172 30.156 27.875 1 95.5 343 ILE B O 1
ATOM 6846 N N . LYS B 1 344 ? -27.375 32.406 27.656 1 95.12 344 LYS B N 1
ATOM 6847 C CA . LYS B 1 344 ? -28.812 32.344 27.469 1 95.12 344 LYS B CA 1
ATOM 6848 C C . LYS B 1 344 ? -29.172 32.375 25.984 1 95.12 344 LYS B C 1
ATOM 6850 O O . LYS B 1 344 ? -28.391 32.812 25.156 1 95.12 344 LYS B O 1
ATOM 6855 N N . SER B 1 345 ? -30.375 31.859 25.734 1 94.69 345 SER B N 1
ATOM 6856 C CA . SER B 1 345 ? -30.859 31.859 24.359 1 94.69 345 SER B CA 1
ATOM 6857 C C . SER B 1 345 ? -30.953 33.281 23.812 1 94.69 345 SER B C 1
ATOM 6859 O O . SER B 1 345 ? -31.453 34.188 24.484 1 94.69 345 SER B O 1
ATOM 6861 N N . GLY B 1 346 ? -30.344 33.469 22.625 1 94 346 GLY B N 1
ATOM 6862 C CA . GLY B 1 346 ? -30.406 34.75 21.953 1 94 346 GLY B CA 1
ATOM 6863 C C . GLY B 1 346 ? -29.203 35.656 22.266 1 94 346 GLY B C 1
ATOM 6864 O O . GLY B 1 346 ? -29.016 36.688 21.641 1 94 346 GLY B O 1
ATOM 6865 N N . GLU B 1 347 ? -28.422 35.219 23.203 1 95.81 347 GLU B N 1
ATOM 6866 C CA . GLU B 1 347 ? -27.266 36 23.625 1 95.81 347 GLU B CA 1
ATOM 6867 C C . GLU B 1 347 ? -26.141 35.906 22.594 1 95.81 347 GLU B C 1
ATOM 6869 O O . GLU B 1 347 ? -25.938 34.875 21.969 1 95.81 347 GLU B O 1
ATOM 6874 N N . LYS B 1 348 ? -25.484 37.062 22.359 1 97.19 348 LYS B N 1
ATOM 6875 C CA . LYS B 1 348 ? -24.312 37.125 21.5 1 97.19 348 LYS B CA 1
ATOM 6876 C C . LYS B 1 348 ? -23.031 37.25 22.312 1 97.19 348 LYS B C 1
ATOM 6878 O O . LYS B 1 348 ? -22.766 38.312 22.906 1 97.19 348 LYS B O 1
ATOM 6883 N N . VAL B 1 349 ? -22.25 36.219 22.297 1 96.06 349 VAL B N 1
ATOM 6884 C CA . VAL B 1 349 ? -21.094 36.156 23.188 1 96.06 349 VAL B CA 1
ATOM 6885 C C . VAL B 1 349 ? -19.812 36.062 22.359 1 96.06 349 VAL B C 1
ATOM 6887 O O . VAL B 1 349 ? -19.734 35.281 21.406 1 96.06 349 VAL B O 1
ATOM 6890 N N . LEU B 1 350 ? -18.828 36.875 22.656 1 95.19 350 LEU B N 1
ATOM 6891 C CA . LEU B 1 350 ? -17.5 36.812 22.047 1 95.19 350 LEU B CA 1
ATOM 6892 C C . LEU B 1 350 ? -16.484 36.188 22.984 1 95.19 350 LEU B C 1
ATOM 6894 O O . LEU B 1 350 ? -16.359 36.594 24.141 1 95.19 350 LEU B O 1
ATOM 6898 N N . VAL B 1 351 ? -15.852 35.188 22.516 1 92.06 351 VAL B N 1
ATOM 6899 C CA . VAL B 1 351 ? -14.828 34.5 23.312 1 92.06 351 VAL B CA 1
ATOM 6900 C C . VAL B 1 351 ? -13.445 34.875 22.781 1 92.06 351 VAL B C 1
ATOM 6902 O O . VAL B 1 351 ? -13.148 34.688 21.594 1 92.06 351 VAL B O 1
ATOM 6905 N N . THR B 1 352 ? -12.594 35.406 23.625 1 86.25 352 THR B N 1
ATOM 6906 C CA . THR B 1 352 ? -11.242 35.812 23.266 1 86.25 352 THR B CA 1
ATOM 6907 C C . THR B 1 352 ? -10.219 35.156 24.172 1 86.25 352 THR B C 1
ATOM 6909 O O . THR B 1 352 ? -10.57 34.594 25.219 1 86.25 352 THR B O 1
ATOM 6912 N N . GLY B 1 353 ? -9.078 35.062 23.688 1 76.56 353 GLY B N 1
ATOM 6913 C CA . GLY B 1 353 ? -7.984 34.469 24.453 1 76.56 353 GLY B CA 1
ATOM 6914 C C . GLY B 1 353 ? -6.742 34.25 23.609 1 76.56 353 GLY B C 1
ATOM 6915 O O . GLY B 1 353 ? -6.805 34.25 22.375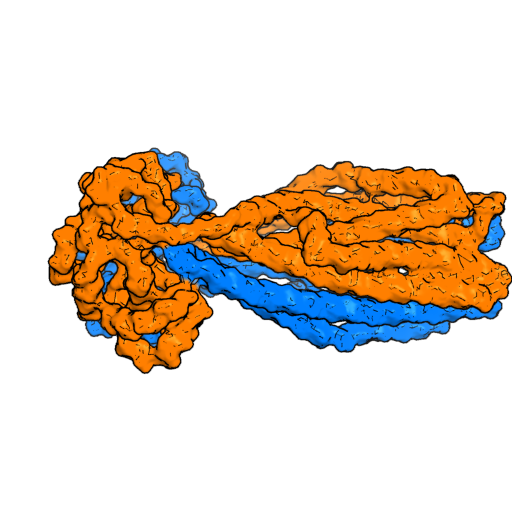 1 76.56 353 GLY B O 1
ATOM 6916 N N . ASP B 1 354 ? -5.785 33.969 24.344 1 63.78 354 ASP B N 1
ATOM 6917 C CA . ASP B 1 354 ? -4.512 33.75 23.656 1 63.78 354 ASP B CA 1
ATOM 6918 C C . ASP B 1 354 ? -4.504 32.375 22.953 1 63.78 354 ASP B C 1
ATOM 6920 O O . ASP B 1 354 ? -5.355 31.531 23.234 1 63.78 354 ASP B O 1
ATOM 6924 N N . SER B 1 355 ? -3.621 32.312 21.984 1 62 355 SER B N 1
ATOM 6925 C CA . SER B 1 355 ? -3.457 31.031 21.328 1 62 355 SER B CA 1
ATOM 6926 C C . SER B 1 355 ? -3.129 29.938 22.328 1 62 355 SER B C 1
ATOM 6928 O O . SER B 1 355 ? -2.301 30.125 23.219 1 62 355 SER B O 1
ATOM 6930 N N . GLY B 1 356 ? -3.852 28.844 22.281 1 62.25 356 GLY B N 1
ATOM 6931 C CA . GLY B 1 356 ? -3.611 27.734 23.172 1 62.25 356 GLY B CA 1
ATOM 6932 C C . GLY B 1 356 ? -4.43 27.797 24.438 1 62.25 356 GLY B C 1
ATOM 6933 O O . GLY B 1 356 ? -4.305 26.938 25.312 1 62.25 356 GLY B O 1
ATOM 6934 N N . SER B 1 357 ? -5.199 28.797 24.469 1 69.88 357 SER B N 1
ATOM 6935 C CA . SER B 1 357 ? -5.973 28.969 25.703 1 69.88 357 SER B CA 1
ATOM 6936 C C . SER B 1 357 ? -7.113 27.969 25.781 1 69.88 357 SER B C 1
ATOM 6938 O O . SER B 1 357 ? -7.797 27.875 26.797 1 69.88 357 SER B O 1
ATOM 6940 N N . GLY B 1 358 ? -7.289 27.172 24.719 1 79.75 358 GLY B N 1
ATOM 6941 C CA . GLY B 1 358 ? -8.297 26.125 24.766 1 79.75 358 GLY B CA 1
ATOM 6942 C C . GLY B 1 358 ? -9.617 26.547 24.141 1 79.75 358 GLY B C 1
ATOM 6943 O O . GLY B 1 358 ? -10.648 25.922 24.391 1 79.75 358 GLY B O 1
ATOM 6944 N N . LYS B 1 359 ? -9.656 27.594 23.453 1 85.56 359 LYS B N 1
ATOM 6945 C CA . LYS B 1 359 ? -10.891 28.109 22.859 1 85.56 359 LYS B CA 1
ATOM 6946 C C . LYS B 1 359 ? -11.555 27.062 21.984 1 85.56 359 LYS B C 1
ATOM 6948 O O . LYS B 1 359 ? -12.742 26.766 22.141 1 85.56 359 LYS B O 1
ATOM 6953 N N . SER B 1 360 ? -10.82 26.5 21.125 1 84 360 SER B N 1
ATOM 6954 C CA . SER B 1 360 ? -11.367 25.5 20.219 1 84 360 SER B CA 1
ATOM 6955 C C . SER B 1 360 ? -11.758 24.234 20.969 1 84 360 SER B C 1
ATOM 6957 O O . SER B 1 360 ? -12.727 23.562 20.609 1 84 360 SER B O 1
ATOM 6959 N N . THR B 1 361 ? -11.016 23.953 21.984 1 86.62 361 THR B N 1
ATOM 6960 C CA . THR B 1 361 ? -11.32 22.797 22.812 1 86.62 361 THR B CA 1
ATOM 6961 C C . THR B 1 361 ? -12.664 22.984 23.516 1 86.62 361 THR B C 1
ATOM 6963 O O . THR B 1 361 ? -13.43 22.031 23.656 1 86.62 361 THR B O 1
ATOM 6966 N N . LEU B 1 362 ? -12.867 24.172 23.953 1 90.88 362 LEU B N 1
ATOM 6967 C CA . LEU B 1 362 ? -14.148 24.469 24.594 1 90.88 362 LEU B CA 1
ATOM 6968 C C . LEU B 1 362 ? -15.305 24.156 23.656 1 90.88 362 LEU B C 1
ATOM 6970 O O . LEU B 1 362 ? -16.281 23.531 24.062 1 90.88 362 LEU B O 1
ATOM 6974 N N . PHE B 1 363 ? -15.18 24.594 22.422 1 92.31 363 PHE B N 1
ATOM 6975 C CA . PHE B 1 363 ? -16.219 24.312 21.438 1 92.31 363 PHE B CA 1
ATOM 6976 C C . PHE B 1 363 ? -16.375 22.812 21.219 1 92.31 363 PHE B C 1
ATOM 6978 O O . PHE B 1 363 ? -17.5 22.312 21.125 1 92.31 363 PHE B O 1
ATOM 6985 N N . LYS B 1 364 ? -15.32 22.141 21.172 1 89.06 364 LYS B N 1
ATOM 6986 C CA . LYS B 1 364 ? -15.383 20.688 20.969 1 89.06 364 LYS B CA 1
ATOM 6987 C C . LYS B 1 364 ? -16.078 20 22.141 1 89.06 364 LYS B C 1
ATOM 6989 O O . LYS B 1 364 ? -16.797 19.016 21.938 1 89.06 364 LYS B O 1
ATOM 6994 N N . LEU B 1 365 ? -15.859 20.516 23.312 1 91.62 365 LEU B N 1
ATOM 6995 C CA . LEU B 1 365 ? -16.516 19.969 24.5 1 91.62 365 LEU B CA 1
ATOM 6996 C C . LEU B 1 365 ? -18 20.266 24.469 1 91.62 365 LEU B C 1
ATOM 6998 O O . LEU B 1 365 ? -18.812 19.406 24.812 1 91.62 365 LEU B O 1
ATOM 7002 N N . ILE B 1 366 ? -18.312 21.422 24.047 1 92.81 366 ILE B N 1
ATOM 7003 C CA . ILE B 1 366 ? -19.703 21.812 23.984 1 92.81 366 ILE B CA 1
ATOM 7004 C C . ILE B 1 366 ? -20.438 20.984 22.922 1 92.81 366 ILE B C 1
ATOM 7006 O O . ILE B 1 366 ? -21.562 20.531 23.141 1 92.81 366 ILE B O 1
ATOM 7010 N N . LEU B 1 367 ? -19.75 20.75 21.812 1 90.5 367 LEU B N 1
ATOM 7011 C CA . LEU B 1 367 ? -20.344 20.062 20.672 1 90.5 367 LEU B CA 1
ATOM 7012 C C . LEU B 1 367 ? -20.297 18.547 20.875 1 90.5 367 LEU B C 1
ATOM 7014 O O . LEU B 1 367 ? -20.844 17.797 20.062 1 90.5 367 LEU B O 1
ATOM 7018 N N . GLY B 1 368 ? -19.609 18.109 21.859 1 87 368 GLY B N 1
ATOM 7019 C CA . GLY B 1 368 ? -19.578 16.703 22.188 1 87 368 GLY B CA 1
ATOM 7020 C C . GLY B 1 368 ? -18.547 15.93 21.391 1 87 368 GLY B C 1
ATOM 7021 O O . GLY B 1 368 ? -18.625 14.703 21.281 1 87 368 GLY B O 1
ATOM 7022 N N . LYS B 1 369 ? -17.719 16.609 20.797 1 82.44 369 LYS B N 1
ATOM 7023 C CA . LYS B 1 369 ? -16.656 15.953 20.031 1 82.44 369 LYS B CA 1
ATOM 7024 C C . LYS B 1 369 ? -15.523 15.484 20.938 1 82.44 369 LYS B C 1
ATOM 7026 O O . LYS B 1 369 ? -14.742 14.609 20.562 1 82.44 369 LYS B O 1
ATOM 7031 N N . LEU B 1 370 ? -15.438 16.109 22.109 1 85.06 370 LEU B N 1
ATOM 7032 C CA . LEU B 1 370 ? -14.508 15.734 23.156 1 85.06 370 LEU B CA 1
ATOM 7033 C C . LEU B 1 370 ? -15.242 15.516 24.484 1 85.06 370 LEU B C 1
ATOM 7035 O O . LEU B 1 370 ? -16.203 16.234 24.781 1 85.06 370 LEU B O 1
ATOM 7039 N N . SER B 1 371 ? -14.789 14.539 25.188 1 89 371 SER B N 1
ATOM 7040 C CA . SER B 1 371 ? -15.398 14.297 26.484 1 89 371 SER B CA 1
ATOM 7041 C C . SER B 1 371 ? -14.625 15.008 27.594 1 89 371 SER B C 1
ATOM 7043 O O . SER B 1 371 ? -13.398 14.945 27.641 1 89 371 SER B O 1
ATOM 7045 N N . PRO B 1 372 ? -15.375 15.617 28.391 1 92.06 372 PRO B N 1
ATOM 7046 C CA . PRO B 1 372 ? -14.711 16.281 29.516 1 92.06 372 PRO B CA 1
ATOM 7047 C C . PRO B 1 372 ? -14.164 15.305 30.547 1 92.06 372 PRO B C 1
ATOM 7049 O O . PRO B 1 372 ? -14.727 14.227 30.734 1 92.06 372 PRO B O 1
ATOM 7052 N N . THR B 1 373 ? -13.07 15.594 31.156 1 91.56 373 THR B N 1
ATOM 7053 C CA . THR B 1 373 ? -12.492 14.812 32.25 1 91.56 373 THR B CA 1
ATOM 7054 C C . THR B 1 373 ? -13.25 15.047 33.531 1 91.56 373 THR B C 1
ATOM 7056 O O . THR B 1 373 ? -13.492 14.117 34.312 1 91.56 373 THR B O 1
ATOM 7059 N N . SER B 1 374 ? -13.523 16.219 33.781 1 91.69 374 SER B N 1
ATOM 7060 C CA . SER B 1 374 ? -14.352 16.609 34.906 1 91.69 374 SER B CA 1
ATOM 7061 C C . SER B 1 374 ? -15.32 17.734 34.531 1 91.69 374 SER B C 1
ATOM 7063 O O . SER B 1 374 ? -15.102 18.438 33.562 1 91.69 374 SER B O 1
ATOM 7065 N N . GLY B 1 375 ? -16.422 17.734 35.25 1 92.56 375 GLY B N 1
ATOM 7066 C CA . GLY B 1 375 ? -17.438 18.75 34.969 1 92.56 375 GLY B CA 1
ATOM 7067 C C . GLY B 1 375 ? -18.406 18.312 33.906 1 92.56 375 GLY B C 1
ATOM 7068 O O . GLY B 1 375 ? -18.469 17.141 33.531 1 92.56 375 GLY B O 1
ATOM 7069 N N . LYS B 1 376 ? -19.297 19.25 33.562 1 92.94 376 LYS B N 1
ATOM 7070 C CA . LYS B 1 376 ? -20.297 18.875 32.562 1 92.94 376 LYS B CA 1
ATOM 7071 C C . LYS B 1 376 ? -20.812 20.094 31.812 1 92.94 376 LYS B C 1
ATOM 7073 O O . LYS B 1 376 ? -20.703 21.219 32.312 1 92.94 376 LYS B O 1
ATOM 7078 N N . VAL B 1 377 ? -21.203 19.875 30.625 1 94 377 VAL B N 1
ATOM 7079 C CA . VAL B 1 377 ? -21.938 20.828 29.797 1 94 377 VAL B CA 1
ATOM 7080 C C . VAL B 1 377 ? -23.422 20.5 29.844 1 94 377 VAL B C 1
ATOM 7082 O O . VAL B 1 377 ? -23.844 19.391 29.516 1 94 377 VAL B O 1
ATOM 7085 N N . ILE B 1 378 ? -24.219 21.469 30.281 1 94.06 378 ILE B N 1
ATOM 7086 C CA . ILE B 1 378 ? -25.641 21.219 30.5 1 94.06 378 ILE B CA 1
ATOM 7087 C C . ILE B 1 378 ? -26.469 22.125 29.609 1 94.06 378 ILE B C 1
ATOM 7089 O O . ILE B 1 378 ? -26.25 23.344 29.578 1 94.06 378 ILE B O 1
ATOM 7093 N N . PHE B 1 379 ? -27.375 21.5 28.906 1 94.56 379 PHE B N 1
ATOM 7094 C CA . PHE B 1 379 ? -28.375 22.25 28.156 1 94.56 379 PHE B CA 1
ATOM 7095 C C . PHE B 1 379 ? -29.734 22.172 28.859 1 94.56 379 PHE B C 1
ATOM 7097 O O . PHE B 1 379 ? -30.203 21.094 29.203 1 94.56 379 PHE B O 1
ATOM 7104 N N . GLU B 1 380 ? -30.312 23.328 29.109 1 94 380 GLU B N 1
ATOM 7105 C CA . GLU B 1 380 ? -31.594 23.375 29.828 1 94 380 GLU B CA 1
ATOM 7106 C C . GLU B 1 380 ? -32.688 24.016 28.969 1 94 380 GLU B C 1
ATOM 7108 O O . GLU B 1 380 ? -32.406 24.875 28.141 1 94 380 GLU B O 1
ATOM 7113 N N . ASP B 1 381 ? -33.906 23.547 29.234 1 93.06 381 ASP B N 1
ATOM 7114 C CA . ASP B 1 381 ? -35.031 24.141 28.547 1 93.06 381 ASP B CA 1
ATOM 7115 C C . ASP B 1 381 ? -35.594 25.344 29.328 1 93.06 381 ASP B C 1
ATOM 7117 O O . ASP B 1 381 ? -35 25.75 30.344 1 93.06 381 ASP B O 1
ATOM 7121 N N . LYS B 1 382 ? -36.688 25.797 28.875 1 91.25 382 LYS B N 1
ATOM 7122 C CA . LYS B 1 382 ? -37.312 26.984 29.469 1 91.25 382 LYS B CA 1
ATOM 7123 C C . LYS B 1 382 ? -37.75 26.703 30.891 1 91.25 382 LYS B C 1
ATOM 7125 O O . LYS B 1 382 ? -37.844 27.609 31.719 1 91.25 382 LYS B O 1
ATOM 7130 N N . ASN B 1 383 ? -37.969 25.406 31.203 1 92 383 ASN B N 1
ATOM 7131 C CA . ASN B 1 383 ? -38.438 25.031 32.531 1 92 383 ASN B CA 1
ATOM 7132 C C . ASN B 1 383 ? -37.312 24.594 33.438 1 92 383 ASN B C 1
ATOM 7134 O O . ASN B 1 383 ? -37.531 24.172 34.562 1 92 383 ASN B O 1
ATOM 7138 N N . GLY B 1 384 ? -36.188 24.719 32.938 1 89.06 384 GLY B N 1
ATOM 7139 C CA . GLY B 1 384 ? -35.031 24.375 33.75 1 89.06 384 GLY B CA 1
ATOM 7140 C C . GLY B 1 384 ? -34.719 22.891 33.719 1 89.06 384 GLY B C 1
ATOM 7141 O O . GLY B 1 384 ? -33.906 22.406 34.5 1 89.06 384 GLY B O 1
ATOM 7142 N N . LYS B 1 385 ? -35.281 22.188 32.875 1 92.62 385 LYS B N 1
ATOM 7143 C CA . LYS B 1 385 ? -35.031 20.75 32.75 1 92.62 385 LYS B CA 1
ATOM 7144 C C . LYS B 1 385 ? -33.875 20.484 31.781 1 92.62 385 LYS B C 1
ATOM 7146 O O . LYS B 1 385 ? -33.781 21.125 30.719 1 92.62 385 LYS B O 1
ATOM 7151 N N . GLU B 1 386 ? -33.094 19.625 32.125 1 91.19 386 GLU B N 1
ATOM 7152 C CA . GLU B 1 386 ? -31.984 19.25 31.281 1 91.19 386 GLU B CA 1
ATOM 7153 C C . GLU B 1 386 ? -32.469 18.516 30.031 1 91.19 386 GLU B C 1
ATOM 7155 O O . GLU B 1 386 ? -33.312 17.656 30.094 1 91.19 386 GLU B O 1
ATOM 7160 N N . ILE B 1 387 ? -31.891 18.922 28.906 1 88.94 387 ILE B N 1
ATOM 7161 C CA . ILE B 1 387 ? -32.25 18.344 27.609 1 88.94 387 ILE B CA 1
ATOM 7162 C C . ILE B 1 387 ? -31.109 17.484 27.094 1 88.94 387 ILE B C 1
ATOM 7164 O O . ILE B 1 387 ? -29.938 17.891 27.156 1 88.94 387 ILE B O 1
ATOM 7168 N N . LYS B 1 388 ? -31.516 16.266 26.703 1 83.06 388 LYS B N 1
ATOM 7169 C CA . LYS B 1 388 ? -30.547 15.445 25.969 1 83.06 388 LYS B CA 1
ATOM 7170 C C . LYS B 1 388 ? -30.547 15.805 24.484 1 83.06 388 LYS B C 1
ATOM 7172 O O . LYS B 1 388 ? -31.391 15.32 23.734 1 83.06 388 LYS B O 1
ATOM 7177 N N . LEU B 1 389 ? -29.688 16.688 24.156 1 82.31 389 LEU B N 1
ATOM 7178 C CA . LEU B 1 389 ? -29.641 17.234 22.797 1 82.31 389 LEU B CA 1
ATOM 7179 C C . LEU B 1 389 ? -28.578 16.5 21.953 1 82.31 389 LEU B C 1
ATOM 7181 O O . LEU B 1 389 ? -27.516 16.156 22.469 1 82.31 389 LEU B O 1
ATOM 7185 N N . ASN B 1 390 ? -29.031 16.188 20.688 1 81.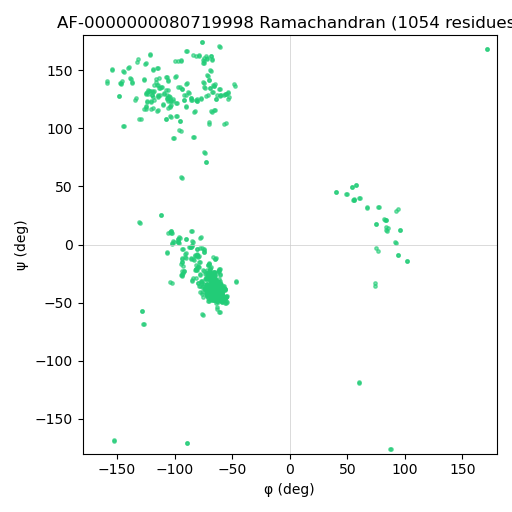56 390 ASN B N 1
ATOM 7186 C CA . ASN B 1 390 ? -28 15.805 19.719 1 81.56 390 ASN B CA 1
ATOM 7187 C C . ASN B 1 390 ? -27.109 16.984 19.359 1 81.56 390 ASN B C 1
ATOM 7189 O O . ASN B 1 390 ? -27.578 17.953 18.75 1 81.56 390 ASN B O 1
ATOM 7193 N N . ARG B 1 391 ? -25.938 16.828 19.734 1 86.56 391 ARG B N 1
ATOM 7194 C CA . ARG B 1 391 ? -25.016 17.969 19.609 1 86.56 391 ARG B CA 1
ATOM 7195 C C . ARG B 1 391 ? -24.797 18.328 18.141 1 86.56 391 ARG B C 1
ATOM 7197 O O . ARG B 1 391 ? -24.344 19.422 17.828 1 86.56 391 ARG B O 1
ATOM 7204 N N . ASP B 1 392 ? -25.219 17.484 17.281 1 81.06 392 ASP B N 1
ATOM 7205 C CA . ASP B 1 392 ? -25.047 17.75 15.859 1 81.06 392 ASP B CA 1
ATOM 7206 C C . ASP B 1 392 ? -26.094 18.734 15.359 1 81.06 392 ASP B C 1
ATOM 7208 O O . ASP B 1 392 ? -25.969 19.297 14.273 1 81.06 392 ASP B O 1
ATOM 7212 N N . GLU B 1 393 ? -26.984 18.969 16.156 1 84.69 393 GLU B N 1
ATOM 7213 C CA . GLU B 1 393 ? -28.031 19.938 15.781 1 84.69 393 GLU B CA 1
ATOM 7214 C C . GLU B 1 393 ? -27.547 21.359 15.969 1 84.69 393 GLU B C 1
ATOM 7216 O O . GLU B 1 393 ? -28.141 22.297 15.422 1 84.69 393 GLU B O 1
ATOM 7221 N N . LEU B 1 394 ? -26.531 21.438 16.75 1 90.06 394 LEU B N 1
ATOM 7222 C CA . LEU B 1 394 ? -25.953 22.766 16.953 1 90.06 394 LEU B CA 1
ATOM 7223 C C . LEU B 1 394 ? -25.156 23.203 15.727 1 90.06 394 LEU B C 1
ATOM 7225 O O . LEU B 1 394 ? -24.484 22.375 15.086 1 90.06 394 LEU B O 1
ATOM 7229 N N . GLY B 1 395 ? -25.359 24.422 15.344 1 91.31 395 GLY B N 1
ATOM 7230 C CA . GLY B 1 395 ? -24.562 24.953 14.258 1 91.31 395 GLY B CA 1
ATOM 7231 C C . GLY B 1 395 ? -23.109 25.172 14.648 1 91.31 395 GLY B C 1
ATOM 7232 O O . GLY B 1 395 ? -22.812 25.594 15.773 1 91.31 395 GLY B O 1
ATOM 7233 N N . TYR B 1 396 ? -22.312 24.875 13.727 1 91.94 396 TYR B N 1
ATOM 7234 C CA . TYR B 1 396 ? -20.891 25.031 14.023 1 91.94 396 TYR B CA 1
ATOM 7235 C C . TYR B 1 396 ? -20.125 25.406 12.766 1 91.94 396 TYR B C 1
ATOM 7237 O O . TYR B 1 396 ? -20.297 24.797 11.711 1 91.94 396 TYR B O 1
ATOM 7245 N N . VAL B 1 397 ? -19.375 26.469 12.875 1 91.88 397 VAL B N 1
ATOM 7246 C CA . VAL B 1 397 ? -18.422 26.875 11.859 1 91.88 397 VAL B CA 1
ATOM 7247 C C . VAL B 1 397 ? -17 26.609 12.367 1 91.88 397 VAL B C 1
ATOM 7249 O O . VAL B 1 397 ? -16.484 27.359 13.203 1 91.88 397 VAL B O 1
ATOM 7252 N N . ALA B 1 398 ? -16.422 25.625 11.789 1 87.44 398 ALA B N 1
ATOM 7253 C CA . ALA B 1 398 ? -15.086 25.234 12.234 1 87.44 398 ALA B CA 1
ATOM 7254 C C . ALA B 1 398 ? -14.023 26.172 11.664 1 87.44 398 ALA B C 1
ATOM 7256 O O . ALA B 1 398 ? -14.281 26.906 10.719 1 87.44 398 ALA B O 1
ATOM 7257 N N . GLN B 1 399 ? -12.914 26.047 12.328 1 80.81 399 GLN B N 1
ATOM 7258 C CA . GLN B 1 399 ? -11.781 26.844 11.891 1 80.81 399 GLN B CA 1
ATOM 7259 C C . GLN B 1 399 ? -11.305 26.422 10.508 1 80.81 399 GLN B C 1
ATOM 7261 O O . GLN B 1 399 ? -10.922 27.25 9.688 1 80.81 399 GLN B O 1
ATOM 7266 N N . ASP B 1 400 ? -11.422 25.109 10.367 1 79.44 400 ASP B N 1
ATOM 7267 C CA . ASP B 1 400 ? -11.055 24.578 9.055 1 79.44 400 ASP B CA 1
ATOM 7268 C C . ASP B 1 400 ? -12.211 24.719 8.062 1 79.44 400 ASP B C 1
ATOM 7270 O O . ASP B 1 400 ? -13.344 24.344 8.375 1 79.44 400 ASP B O 1
ATOM 7274 N N . ASN B 1 401 ? -12.148 25.469 7.027 1 84.12 401 ASN B N 1
ATOM 7275 C CA . ASN B 1 401 ? -13.18 25.703 6.023 1 84.12 401 ASN B CA 1
ATOM 7276 C C . ASN B 1 401 ? -13.336 24.516 5.078 1 84.12 401 ASN B C 1
ATOM 7278 O O . ASN B 1 401 ? -12.938 24.594 3.916 1 84.12 401 ASN B O 1
ATOM 7282 N N . THR B 1 402 ? -14.039 23.531 5.555 1 88.31 402 THR B N 1
ATOM 7283 C CA . THR B 1 402 ? -14.219 22.328 4.758 1 88.31 402 THR B CA 1
ATOM 7284 C C . THR B 1 402 ? -15.266 22.547 3.666 1 88.31 402 THR B C 1
ATOM 7286 O O . THR B 1 402 ? -16.375 23 3.947 1 88.31 402 THR B O 1
ATOM 7289 N N . LEU B 1 403 ? -14.859 22.281 2.447 1 91.31 403 LEU B N 1
ATOM 7290 C CA . LEU B 1 403 ? -15.766 22.328 1.309 1 91.31 403 LEU B CA 1
ATOM 7291 C C . LEU B 1 403 ? -15.828 20.984 0.6 1 91.31 403 LEU B C 1
ATOM 7293 O O . LEU B 1 403 ? -15.031 20.078 0.885 1 91.31 403 LEU B O 1
ATOM 7297 N N . PHE B 1 404 ? -16.828 20.766 -0.223 1 91.31 404 PHE B N 1
ATOM 7298 C CA . PHE B 1 404 ? -17.031 19.531 -0.948 1 91.31 404 PHE B CA 1
ATOM 7299 C C . PHE B 1 404 ? -16.891 19.734 -2.449 1 91.31 404 PHE B C 1
ATOM 7301 O O . PHE B 1 404 ? -17.062 20.859 -2.941 1 91.31 404 PHE B O 1
ATOM 7308 N N . PRO B 1 405 ? -16.484 18.688 -3.141 1 88.88 405 PRO B N 1
ATOM 7309 C CA . PRO B 1 405 ? -16.297 18.812 -4.586 1 88.88 405 PRO B CA 1
ATOM 7310 C C . PRO B 1 405 ? -17.609 18.906 -5.355 1 88.88 405 PRO B C 1
ATOM 7312 O O . PRO B 1 405 ? -17.953 18 -6.109 1 88.88 405 PRO B O 1
ATOM 7315 N N . ASP B 1 406 ? -18.25 19.938 -5.238 1 92 406 ASP B N 1
ATOM 7316 C CA . ASP B 1 406 ? -19.516 20.25 -5.883 1 92 406 ASP B CA 1
ATOM 7317 C C . ASP B 1 406 ? -19.688 21.75 -6.078 1 92 406 ASP B C 1
ATOM 7319 O O . ASP B 1 406 ? -18.734 22.516 -5.914 1 92 406 ASP B O 1
ATOM 7323 N N . THR B 1 407 ? -20.844 22.172 -6.414 1 93.69 407 THR B N 1
ATOM 7324 C CA . THR B 1 407 ? -21.094 23.578 -6.711 1 93.69 407 THR B CA 1
ATOM 7325 C C . THR B 1 407 ? -21.062 24.422 -5.434 1 93.69 407 THR B C 1
ATOM 7327 O O . THR B 1 407 ? -21.234 23.891 -4.332 1 93.69 407 THR B O 1
ATOM 7330 N N . ILE B 1 408 ? -20.875 25.688 -5.609 1 95.19 408 ILE B N 1
ATOM 7331 C CA . ILE B 1 408 ? -20.906 26.625 -4.484 1 95.19 408 ILE B CA 1
ATOM 7332 C C . ILE B 1 408 ? -22.281 26.578 -3.824 1 95.19 408 ILE B C 1
ATOM 7334 O O . ILE B 1 408 ? -22.391 26.547 -2.596 1 95.19 408 ILE B O 1
ATOM 7338 N N . GLU B 1 409 ? -23.266 26.438 -4.621 1 95.38 409 GLU B N 1
ATOM 7339 C CA . GLU B 1 409 ? -24.641 26.391 -4.129 1 95.38 409 GLU B CA 1
ATOM 7340 C C . GLU B 1 409 ? -24.859 25.156 -3.24 1 95.38 409 GLU B C 1
ATOM 7342 O O . GLU B 1 409 ? -25.406 25.266 -2.145 1 95.38 409 GLU B O 1
ATOM 7347 N N . ASN B 1 410 ? -24.422 24.078 -3.699 1 93.94 410 ASN B N 1
ATOM 7348 C CA . ASN B 1 410 ? -24.578 22.844 -2.943 1 93.94 410 ASN B CA 1
ATOM 7349 C C . ASN B 1 410 ? -23.75 22.859 -1.655 1 93.94 410 ASN B C 1
ATOM 7351 O O . ASN B 1 410 ? -24.156 22.266 -0.653 1 93.94 410 ASN B O 1
ATOM 7355 N N . ASN B 1 411 ? -22.609 23.484 -1.709 1 94.62 411 ASN B N 1
ATOM 7356 C CA . ASN B 1 411 ? -21.797 23.625 -0.508 1 94.62 411 ASN B CA 1
ATOM 7357 C C . ASN B 1 411 ? -22.469 24.516 0.527 1 94.62 411 ASN B C 1
ATOM 7359 O O . ASN B 1 411 ? -22.312 24.312 1.731 1 94.62 411 ASN B O 1
ATOM 7363 N N . MET B 1 412 ? -23.25 25.469 0.02 1 95.06 412 MET B N 1
ATOM 7364 C CA . MET B 1 412 ? -23.969 26.375 0.921 1 95.06 412 MET B CA 1
ATOM 7365 C C . MET B 1 412 ? -25.203 25.688 1.506 1 95.06 412 MET B C 1
ATOM 7367 O O . MET B 1 412 ? -25.469 25.797 2.703 1 95.06 412 MET B O 1
ATOM 7371 N N . THR B 1 413 ? -25.875 24.938 0.649 1 94.44 413 THR B N 1
ATOM 7372 C CA . THR B 1 413 ? -27.125 24.328 1.067 1 94.44 413 THR B CA 1
ATOM 7373 C C . THR B 1 413 ? -26.891 22.953 1.659 1 94.44 413 THR B C 1
ATOM 7375 O O . THR B 1 413 ? -27.812 22.328 2.189 1 94.44 413 THR B O 1
ATOM 7378 N N . MET B 1 414 ? -25.688 22.484 1.472 1 92.5 414 MET B N 1
ATOM 7379 C CA . MET B 1 414 ? -25.344 21.125 1.893 1 92.5 414 MET B CA 1
ATOM 7380 C C . MET B 1 414 ? -26.281 20.109 1.256 1 92.5 414 MET B C 1
ATOM 7382 O O . MET B 1 414 ? -26.812 19.234 1.946 1 92.5 414 MET B O 1
ATOM 7386 N N . PHE B 1 415 ? -26.609 20.406 -0.016 1 90.19 415 PHE B N 1
ATOM 7387 C CA . PHE B 1 415 ? -27.297 19.484 -0.914 1 90.19 415 PHE B CA 1
ATOM 7388 C C . PHE B 1 415 ? -28.766 19.375 -0.56 1 90.19 415 PHE B C 1
ATOM 7390 O O . PHE B 1 415 ? -29.422 18.359 -0.853 1 90.19 415 PHE B O 1
ATOM 7397 N N . ASN B 1 416 ? -29.25 20.312 0.177 1 90 416 ASN B N 1
ATOM 7398 C CA . ASN B 1 416 ? -30.688 20.438 0.439 1 90 416 ASN B CA 1
ATOM 7399 C C . ASN B 1 416 ? -31.344 21.422 -0.522 1 90 416 ASN B C 1
ATOM 7401 O O . ASN B 1 416 ? -31.297 22.625 -0.31 1 90 416 ASN B O 1
ATOM 7405 N N . SER B 1 417 ? -32.031 20.922 -1.382 1 88.19 417 SER B N 1
ATOM 7406 C CA . SER B 1 417 ? -32.625 21.719 -2.453 1 88.19 417 SER B CA 1
ATOM 7407 C C . SER B 1 417 ? -33.75 22.641 -1.92 1 88.19 417 SER B C 1
ATOM 7409 O O . SER B 1 417 ? -34.094 23.625 -2.559 1 88.19 417 SER B O 1
ATOM 7411 N N . LYS B 1 418 ? -34.219 22.359 -0.742 1 89 418 LYS B N 1
ATOM 7412 C CA . LYS B 1 418 ? -35.25 23.188 -0.155 1 89 418 LYS B CA 1
ATOM 7413 C C . LYS B 1 418 ? -34.719 24.578 0.209 1 89 418 LYS B C 1
ATOM 7415 O O . LYS B 1 418 ? -35.5 25.531 0.358 1 89 418 LYS B O 1
ATOM 7420 N N . LEU B 1 419 ? -33.469 24.672 0.315 1 91.5 419 LEU B N 1
ATOM 7421 C CA . LEU B 1 419 ? -32.844 25.922 0.765 1 91.5 419 LEU B CA 1
ATOM 7422 C C . LEU B 1 419 ? -32.375 26.766 -0.423 1 91.5 419 LEU B C 1
ATOM 7424 O O . LEU B 1 419 ? -31.906 27.875 -0.246 1 91.5 419 LEU B O 1
ATOM 7428 N N . ASP B 1 420 ? -32.625 26.312 -1.64 1 91.12 420 ASP B N 1
ATOM 7429 C CA . ASP B 1 420 ? -32.125 26.984 -2.838 1 91.12 420 ASP B CA 1
ATOM 7430 C C . ASP B 1 420 ? -32.688 28.391 -2.971 1 91.12 420 ASP B C 1
ATOM 7432 O O . ASP B 1 420 ? -31.984 29.312 -3.391 1 91.12 420 ASP B O 1
ATOM 7436 N N . GLU B 1 421 ? -33.844 28.5 -2.512 1 91.31 421 GLU B N 1
ATOM 7437 C CA . GLU B 1 421 ? -34.531 29.781 -2.68 1 91.31 421 GLU B CA 1
ATOM 7438 C C . GLU B 1 421 ? -33.938 30.844 -1.739 1 91.31 421 GLU B C 1
ATOM 7440 O O . GLU B 1 421 ? -34 32.031 -2.029 1 91.31 421 GLU B O 1
ATOM 7445 N N . LYS B 1 422 ? -33.375 30.438 -0.677 1 93.81 422 LYS B N 1
ATOM 7446 C CA . LYS B 1 422 ? -32.875 31.359 0.339 1 93.81 422 LYS B CA 1
ATOM 7447 C C . LYS B 1 422 ? -31.406 31.734 0.069 1 93.81 422 LYS B C 1
ATOM 7449 O O . LYS B 1 422 ? -30.875 32.656 0.678 1 93.81 422 LYS B O 1
ATOM 7454 N N . VAL B 1 423 ? -30.812 31.078 -0.893 1 95.69 423 VAL B N 1
ATOM 7455 C CA . VAL B 1 423 ? -29.375 31.203 -1.103 1 95.69 423 VAL B CA 1
ATOM 7456 C C . VAL B 1 423 ? -29.031 32.625 -1.524 1 95.69 423 VAL B C 1
ATOM 7458 O O . VAL B 1 423 ? -28.062 33.219 -1.037 1 95.69 423 VAL B O 1
ATOM 7461 N N . LYS B 1 424 ? -29.812 33.219 -2.371 1 93.19 424 LYS B N 1
ATOM 7462 C CA . LYS B 1 424 ? -29.547 34.562 -2.895 1 93.19 424 LYS B CA 1
ATOM 7463 C C . LYS B 1 424 ? -29.531 35.594 -1.774 1 93.19 424 LYS B C 1
ATOM 7465 O O . LYS B 1 424 ? -28.688 36.5 -1.755 1 93.19 424 LYS B O 1
ATOM 7470 N N . ARG B 1 425 ? -30.438 35.469 -0.883 1 93.75 425 ARG B N 1
ATOM 7471 C CA . ARG B 1 425 ? -30.531 36.406 0.24 1 93.75 425 ARG B CA 1
ATOM 7472 C C . ARG B 1 425 ? -29.328 36.25 1.163 1 93.75 425 ARG B C 1
ATOM 7474 O O . ARG B 1 425 ? -28.781 37.25 1.623 1 93.75 425 ARG B O 1
ATOM 7481 N N . ILE B 1 426 ? -28.953 35.062 1.351 1 94.88 426 ILE B N 1
ATOM 7482 C CA . ILE B 1 426 ? -27.875 34.781 2.295 1 94.88 426 ILE B CA 1
ATOM 7483 C C . ILE B 1 426 ? -26.547 35.25 1.694 1 94.88 426 ILE B C 1
ATOM 7485 O O . ILE B 1 426 ? -25.672 35.719 2.408 1 94.88 426 ILE B O 1
ATOM 7489 N N . VAL B 1 427 ? -26.406 35.125 0.392 1 95.56 427 VAL B N 1
ATOM 7490 C CA . VAL B 1 427 ? -25.203 35.562 -0.318 1 95.56 427 VAL B CA 1
ATOM 7491 C C . VAL B 1 427 ? -24.953 37.031 -0.055 1 95.56 427 VAL B C 1
ATOM 7493 O O . VAL B 1 427 ? -23.812 37.469 0.132 1 95.56 427 VAL B O 1
ATOM 7496 N N . LYS B 1 428 ? -25.984 37.75 0.044 1 93.44 428 LYS B N 1
ATOM 7497 C CA . LYS B 1 428 ? -25.891 39.188 0.345 1 93.44 428 LYS B CA 1
ATOM 7498 C C . LYS B 1 428 ? -25.531 39.406 1.808 1 93.44 428 LYS B C 1
ATOM 7500 O O . LYS B 1 428 ? -24.734 40.312 2.121 1 93.44 428 LYS B O 1
ATOM 7505 N N . GLN B 1 429 ? -26.047 38.625 2.639 1 93.19 429 GLN B N 1
ATOM 7506 C CA . GLN B 1 429 ? -25.844 38.781 4.074 1 93.19 429 GLN B CA 1
ATOM 7507 C C . GLN B 1 429 ? -24.391 38.5 4.457 1 93.19 429 GLN B C 1
ATOM 7509 O O . GLN B 1 429 ? -23.875 39.094 5.422 1 93.19 429 GLN B O 1
ATOM 7514 N N . VAL B 1 430 ? -23.797 37.656 3.646 1 94.25 430 VAL B N 1
ATOM 7515 C CA . VAL B 1 430 ? -22.422 37.312 3.996 1 94.25 430 VAL B CA 1
ATOM 7516 C C . VAL B 1 430 ? -21.453 38.062 3.074 1 94.25 430 VAL B C 1
ATOM 7518 O O . VAL B 1 430 ? -20.266 37.719 2.986 1 94.25 430 VAL B O 1
ATOM 7521 N N . GLU B 1 431 ? -21.953 39.031 2.326 1 92.88 431 GLU B N 1
ATOM 7522 C CA . GLU B 1 431 ? -21.141 39.875 1.475 1 92.88 431 GLU B CA 1
ATOM 7523 C C . GLU B 1 431 ? -20.391 39.062 0.425 1 92.88 431 GLU B C 1
ATOM 7525 O O . GLU B 1 431 ? -19.203 39.281 0.19 1 92.88 431 GLU B O 1
ATOM 7530 N N . PHE B 1 432 ? -21.031 38.094 -0.122 1 93.94 432 PHE B N 1
ATOM 7531 C CA . PHE B 1 432 ? -20.406 37.219 -1.093 1 93.94 432 PHE B CA 1
ATOM 7532 C C . PHE B 1 432 ? -20.828 37.562 -2.512 1 93.94 432 PHE B C 1
ATOM 7534 O O . PHE B 1 432 ? -20.312 37 -3.48 1 93.94 432 PHE B O 1
ATOM 7541 N N . GLU B 1 433 ? -21.609 38.531 -2.76 1 93.12 433 GLU B N 1
ATOM 7542 C CA . GLU B 1 433 ? -22.172 38.875 -4.059 1 93.12 433 GLU B CA 1
ATOM 7543 C C . GLU B 1 433 ? -21.078 39.312 -5.027 1 93.12 433 GLU B C 1
ATOM 7545 O O . GLU B 1 433 ? -21.062 38.906 -6.184 1 93.12 433 GLU B O 1
ATOM 7550 N N . ASN B 1 434 ? -20.281 40.125 -4.559 1 87.75 434 ASN B N 1
ATOM 7551 C CA . ASN B 1 434 ? -19.219 40.656 -5.414 1 87.75 434 ASN B CA 1
ATOM 7552 C C . ASN B 1 434 ? -18.234 39.562 -5.805 1 87.75 434 ASN B C 1
ATOM 7554 O O . ASN B 1 434 ? -17.703 39.562 -6.914 1 87.75 434 ASN B O 1
ATOM 7558 N N . ASP B 1 435 ? -17.969 38.688 -4.871 1 89.94 435 ASP B N 1
ATOM 7559 C CA . ASP B 1 435 ? -17.094 37.562 -5.156 1 89.94 435 ASP B CA 1
ATOM 7560 C C . ASP B 1 435 ? -17.688 36.656 -6.227 1 89.94 435 ASP B C 1
ATOM 7562 O O . ASP B 1 435 ? -16.984 36.188 -7.121 1 89.94 435 ASP B O 1
ATOM 7566 N N . LEU B 1 436 ? -18.922 36.438 -6.074 1 92.25 436 LEU B N 1
ATOM 7567 C CA . LEU B 1 436 ? -19.625 35.531 -6.977 1 92.25 436 LEU B CA 1
ATOM 7568 C C . LEU B 1 436 ? -19.578 36.062 -8.406 1 92.25 436 LEU B C 1
ATOM 7570 O O . LEU B 1 436 ? -19.547 35.281 -9.359 1 92.25 436 LEU B O 1
ATOM 7574 N N . LYS B 1 437 ? -19.594 37.312 -8.578 1 88.19 437 LYS B N 1
ATOM 7575 C CA . LYS B 1 437 ? -19.547 37.906 -9.898 1 88.19 437 LYS B CA 1
ATOM 7576 C C . LYS B 1 437 ? -18.219 37.625 -10.586 1 88.19 437 LYS B C 1
ATOM 7578 O O . LYS B 1 437 ? -18.156 37.562 -11.82 1 88.19 437 LYS B O 1
ATOM 7583 N N . LYS B 1 438 ? -17.25 37.375 -9.883 1 86 438 LYS B N 1
ATOM 7584 C CA . LYS B 1 438 ? -15.914 37.156 -10.422 1 86 438 LYS B CA 1
ATOM 7585 C C . LYS B 1 438 ? -15.664 35.656 -10.672 1 86 438 LYS B C 1
ATOM 7587 O O . LYS B 1 438 ? -14.703 35.312 -11.352 1 86 438 LYS B O 1
ATOM 7592 N N . ILE B 1 439 ? -16.422 34.938 -10.086 1 89.06 439 ILE B N 1
ATOM 7593 C CA . ILE B 1 439 ? -16.266 33.5 -10.227 1 89.06 439 ILE B CA 1
ATOM 7594 C C . ILE B 1 439 ? -17.047 33 -11.438 1 89.06 439 ILE B C 1
ATOM 7596 O O . ILE B 1 439 ? -18.234 33.281 -11.57 1 89.06 439 ILE B O 1
ATOM 7600 N N . PRO B 1 440 ? -16.359 32.219 -12.258 1 87.88 440 PRO B N 1
ATOM 7601 C CA . PRO B 1 440 ? -17.094 31.672 -13.398 1 87.88 440 PRO B CA 1
ATOM 7602 C C . PRO B 1 440 ? -18.266 30.781 -12.977 1 87.88 440 PRO B C 1
ATOM 7604 O O . PRO B 1 440 ? -18.156 30.031 -12.008 1 87.88 440 PRO B O 1
ATOM 7607 N N . ASP B 1 441 ? -19.484 30.922 -13.555 1 90.75 441 ASP B N 1
ATOM 7608 C CA . ASP B 1 441 ? -20.688 30.125 -13.352 1 90.75 441 ASP B CA 1
ATOM 7609 C C . ASP B 1 441 ? -21.375 30.484 -12.031 1 90.75 441 ASP B C 1
ATOM 7611 O O . ASP B 1 441 ? -22.391 29.891 -11.664 1 90.75 441 ASP B O 1
ATOM 7615 N N . GLY B 1 442 ? -20.75 31.344 -11.25 1 92 442 GLY B N 1
ATOM 7616 C CA . GLY B 1 442 ? -21.344 31.828 -10.023 1 92 442 GLY B CA 1
ATOM 7617 C C . GLY B 1 442 ? -21.656 30.719 -9.031 1 92 442 GLY B C 1
ATOM 7618 O O . GLY B 1 442 ? -20.781 29.922 -8.695 1 92 442 GLY B O 1
ATOM 7619 N N . LEU B 1 443 ? -22.938 30.609 -8.75 1 93.5 443 LEU B N 1
ATOM 7620 C CA . LEU B 1 443 ? -23.391 29.625 -7.766 1 93.5 443 LEU B CA 1
ATOM 7621 C C . LEU B 1 443 ? -23.219 28.203 -8.297 1 93.5 443 LEU B C 1
ATOM 7623 O O . LEU B 1 443 ? -23.109 27.25 -7.523 1 93.5 443 LEU B O 1
ATOM 7627 N N . LYS B 1 444 ? -23.141 28.109 -9.523 1 93.19 444 LYS B N 1
ATOM 7628 C CA . LYS B 1 444 ? -23.062 26.797 -10.141 1 93.19 444 LYS B CA 1
ATOM 7629 C C . LYS B 1 444 ? -21.609 26.391 -10.406 1 93.19 444 LYS B C 1
ATOM 7631 O O . LYS B 1 444 ? -21.344 25.297 -10.914 1 93.19 444 LYS B O 1
ATOM 7636 N N . HIS B 1 445 ? -20.734 27.234 -9.922 1 92.44 445 HIS B N 1
ATOM 7637 C CA . HIS B 1 445 ? -19.312 26.906 -10.078 1 92.44 445 HIS B CA 1
ATOM 7638 C C . HIS B 1 445 ? -18.938 25.672 -9.266 1 92.44 445 HIS B C 1
ATOM 7640 O O . HIS B 1 445 ? -19.25 25.594 -8.07 1 92.44 445 HIS B O 1
ATOM 7646 N N . GLU B 1 446 ? -18.266 24.781 -9.922 1 91.25 446 GLU B N 1
ATOM 7647 C CA . GLU B 1 446 ? -17.828 23.562 -9.25 1 91.25 446 GLU B CA 1
ATOM 7648 C C . GLU B 1 446 ? -16.5 23.781 -8.531 1 91.25 446 GLU B C 1
ATOM 7650 O O . GLU B 1 446 ? -15.508 24.172 -9.148 1 91.25 446 GLU B O 1
ATOM 7655 N N . ILE B 1 447 ? -16.469 23.469 -7.242 1 90.19 447 ILE B N 1
ATOM 7656 C CA . ILE B 1 447 ? -15.273 23.641 -6.418 1 90.19 447 ILE B CA 1
ATOM 7657 C C . ILE B 1 447 ? -14.32 22.484 -6.641 1 90.19 447 ILE B C 1
ATOM 7659 O O . ILE B 1 447 ? -14.703 21.312 -6.512 1 90.19 447 ILE B O 1
ATOM 7663 N N . ASN B 1 448 ? -13.156 22.844 -7.023 1 82.88 448 ASN B N 1
ATOM 7664 C CA . ASN B 1 448 ? -12.086 21.859 -7.109 1 82.88 448 ASN B CA 1
ATOM 7665 C C . ASN B 1 448 ? -11.188 21.906 -5.875 1 82.88 448 ASN B C 1
ATOM 7667 O O . ASN B 1 448 ? -10.438 22.859 -5.68 1 82.88 448 ASN B O 1
ATOM 7671 N N . LEU B 1 449 ? -11.195 20.953 -5.031 1 80.56 449 LEU B N 1
ATOM 7672 C CA . LEU B 1 449 ? -10.508 20.938 -3.744 1 80.56 449 LEU B CA 1
ATOM 7673 C C . LEU B 1 449 ? -9 20.844 -3.936 1 80.56 449 LEU B C 1
ATOM 7675 O O . LEU B 1 449 ? -8.227 21.234 -3.057 1 80.56 449 LEU B O 1
ATOM 7679 N N . ASP B 1 450 ? -8.602 20.344 -5.051 1 66.75 450 ASP B N 1
ATOM 7680 C CA . ASP B 1 450 ? -7.176 20.156 -5.309 1 66.75 450 ASP B CA 1
ATOM 7681 C C . ASP B 1 450 ? -6.535 21.422 -5.844 1 66.75 450 ASP B C 1
ATOM 7683 O O . ASP B 1 450 ? -5.34 21.656 -5.652 1 66.75 450 ASP B O 1
ATOM 7687 N N . GLU B 1 451 ? -7.246 22.203 -6.543 1 62.16 451 GLU B N 1
ATOM 7688 C CA . GLU B 1 451 ? -6.68 23.344 -7.262 1 62.16 451 GLU B CA 1
ATOM 7689 C C . GLU B 1 451 ? -6.75 24.609 -6.426 1 62.16 451 GLU B C 1
ATOM 7691 O O . GLU B 1 451 ? -6.039 25.578 -6.699 1 62.16 451 GLU B O 1
ATOM 7696 N N . GLY B 1 452 ? -7.316 24.578 -5.32 1 65.5 452 GLY B N 1
ATOM 7697 C CA . GLY B 1 452 ? -7.383 25.766 -4.477 1 65.5 452 GLY B CA 1
ATOM 7698 C C . GLY B 1 452 ? -7.965 26.969 -5.184 1 65.5 452 GLY B C 1
ATOM 7699 O O . GLY B 1 452 ? -7.41 28.078 -5.109 1 65.5 452 GLY B O 1
ATOM 7700 N N . ASN B 1 453 ? -9.062 26.922 -5.84 1 68.62 453 ASN B N 1
ATOM 7701 C CA . ASN B 1 453 ? -9.609 27.953 -6.699 1 68.62 453 ASN B CA 1
ATOM 7702 C C . ASN B 1 453 ? -10.32 29.031 -5.887 1 68.62 453 ASN B C 1
ATOM 7704 O O . ASN B 1 453 ? -10.781 30.031 -6.441 1 68.62 453 ASN B O 1
ATOM 7708 N N . LEU B 1 454 ? -10.477 28.828 -4.668 1 81.25 454 LEU B N 1
ATOM 7709 C CA . LEU B 1 454 ? -11.141 29.812 -3.822 1 81.25 454 LEU B CA 1
ATOM 7710 C C . LEU B 1 454 ? -10.18 30.375 -2.781 1 81.25 454 LEU B C 1
ATOM 7712 O O . LEU B 1 454 ? -9.352 29.641 -2.236 1 81.25 454 LEU B O 1
ATOM 7716 N N . SER B 1 455 ? -10.281 31.672 -2.637 1 77 455 SER B N 1
ATOM 7717 C CA . SER B 1 455 ? -9.477 32.312 -1.595 1 77 455 SER B CA 1
ATOM 7718 C C . SER B 1 455 ? -9.969 31.906 -0.204 1 77 455 SER B C 1
ATOM 7720 O O . SER B 1 455 ? -11.062 31.359 -0.058 1 77 455 SER B O 1
ATOM 7722 N N . GLY B 1 456 ? -9.156 32.094 0.789 1 80.44 456 GLY B N 1
ATOM 7723 C CA . GLY B 1 456 ? -9.539 31.797 2.162 1 80.44 456 GLY B CA 1
ATOM 7724 C C . GLY B 1 456 ? -10.797 32.531 2.588 1 80.44 456 GLY B C 1
ATOM 7725 O O . GLY B 1 456 ? -11.68 31.953 3.221 1 80.44 456 GLY B O 1
ATOM 7726 N N . GLY B 1 457 ? -10.836 33.812 2.246 1 84.06 457 GLY B N 1
ATOM 7727 C CA . GLY B 1 457 ? -12.008 34.594 2.568 1 84.06 457 GLY B CA 1
ATOM 7728 C C . GLY B 1 457 ? -13.273 34.094 1.887 1 84.06 457 GLY B C 1
ATOM 7729 O O . GLY B 1 457 ? -14.344 34.094 2.486 1 84.06 457 GLY B O 1
ATOM 7730 N N . GLN B 1 458 ? -13.141 33.75 0.661 1 86.44 458 GLN B N 1
ATOM 7731 C CA . GLN B 1 458 ? -14.281 33.219 -0.077 1 86.44 458 GLN B CA 1
ATOM 7732 C C . GLN B 1 458 ? -14.789 31.938 0.565 1 86.44 458 GLN B C 1
ATOM 7734 O O . GLN B 1 458 ? -16 31.75 0.717 1 86.44 458 GLN B O 1
ATOM 7739 N N . LYS B 1 459 ? -13.891 31.125 0.954 1 90.81 459 LYS B N 1
ATOM 7740 C CA . LYS B 1 459 ? -14.258 29.875 1.606 1 90.81 459 LYS B CA 1
ATOM 7741 C C . LYS B 1 459 ? -15.008 30.141 2.91 1 90.81 459 LYS B C 1
ATOM 7743 O O . LYS B 1 459 ? -16.016 29.484 3.195 1 90.81 459 LYS B O 1
ATOM 7748 N N . GLN B 1 460 ? -14.508 31.062 3.639 1 90.62 460 GLN B N 1
ATOM 7749 C CA . GLN B 1 460 ? -15.133 31.391 4.914 1 90.62 460 GLN B CA 1
ATOM 7750 C C . GLN B 1 460 ? -16.547 31.922 4.711 1 90.62 460 GLN B C 1
ATOM 7752 O O . GLN B 1 460 ? -17.453 31.594 5.484 1 90.62 460 GLN B O 1
ATOM 7757 N N . LYS B 1 461 ? -16.703 32.75 3.725 1 92.75 461 LYS B N 1
ATOM 7758 C CA . LYS B 1 461 ? -18.031 33.281 3.434 1 92.75 461 LYS B CA 1
ATOM 7759 C C . LYS B 1 461 ? -19 32.156 3.062 1 92.75 461 LYS B C 1
ATOM 7761 O O . LYS B 1 461 ? -20.172 32.188 3.475 1 92.75 461 LYS B O 1
ATOM 7766 N N . ILE B 1 462 ? -18.531 31.203 2.307 1 94.19 462 ILE B N 1
ATOM 7767 C CA . ILE B 1 462 ? -19.359 30.078 1.907 1 94.19 462 ILE B CA 1
ATOM 7768 C C . ILE B 1 462 ? -19.75 29.266 3.139 1 94.19 462 ILE B C 1
ATOM 7770 O O . ILE B 1 462 ? -20.922 28.906 3.301 1 94.19 462 ILE B O 1
ATOM 7774 N N . VAL B 1 463 ? -18.828 29 3.98 1 94.25 463 VAL B N 1
ATOM 7775 C CA . VAL B 1 463 ? -19.062 28.203 5.18 1 94.25 463 VAL B CA 1
ATOM 7776 C C . VAL B 1 463 ? -20 28.953 6.125 1 94.25 463 VAL B C 1
ATOM 7778 O O . VAL B 1 463 ? -20.859 28.344 6.762 1 94.25 463 VAL B O 1
ATOM 7781 N N . LEU B 1 464 ? -19.797 30.234 6.223 1 93.94 464 LEU B N 1
ATOM 7782 C CA . LEU B 1 464 ? -20.703 31.047 7.035 1 93.94 464 LEU B CA 1
ATOM 7783 C C . LEU B 1 464 ? -22.125 31 6.48 1 93.94 464 LEU B C 1
ATOM 7785 O O . LEU B 1 464 ? -23.094 30.875 7.238 1 93.94 464 LEU B O 1
ATOM 7789 N N . ALA B 1 465 ? -22.203 31.172 5.176 1 94.75 465 ALA B N 1
ATOM 7790 C CA . ALA B 1 465 ? -23.5 31.078 4.516 1 94.75 465 ALA B CA 1
ATOM 7791 C C . ALA B 1 465 ? -24.188 29.75 4.824 1 94.75 465 ALA B C 1
ATOM 7793 O O . ALA B 1 465 ? -25.391 29.703 5.074 1 94.75 465 ALA B O 1
ATOM 7794 N N . ARG B 1 466 ? -23.406 28.734 4.75 1 94.44 466 ARG B N 1
ATOM 7795 C CA . ARG B 1 466 ? -23.891 27.391 5.062 1 94.44 466 ARG B CA 1
ATOM 7796 C C . ARG B 1 466 ? -24.516 27.344 6.457 1 94.44 466 ARG B C 1
ATOM 7798 O O . ARG B 1 466 ? -25.609 26.797 6.641 1 94.44 466 ARG B O 1
ATOM 7805 N N . ALA B 1 467 ? -23.844 27.844 7.395 1 92.06 467 ALA B N 1
ATOM 7806 C CA . ALA B 1 467 ? -24.281 27.828 8.789 1 92.06 467 ALA B CA 1
ATOM 7807 C C . ALA B 1 467 ? -25.562 28.641 8.961 1 92.06 467 ALA B C 1
ATOM 7809 O O . ALA B 1 467 ? -26.469 28.234 9.695 1 92.06 467 ALA B O 1
ATOM 7810 N N . ILE B 1 468 ? -25.641 29.75 8.305 1 92.62 468 ILE B N 1
ATOM 7811 C CA . ILE B 1 468 ? -26.812 30.609 8.406 1 92.62 468 ILE B CA 1
ATOM 7812 C C . ILE B 1 468 ? -28.016 29.953 7.734 1 92.62 468 ILE B C 1
ATOM 7814 O O . ILE B 1 468 ? -29.125 29.984 8.266 1 92.62 468 ILE B O 1
ATOM 7818 N N . LEU B 1 469 ? -27.781 29.391 6.602 1 92.69 469 LEU B N 1
ATOM 7819 C CA . LEU B 1 469 ? -28.844 28.719 5.852 1 92.69 469 LEU B CA 1
ATOM 7820 C C . LEU B 1 469 ? -29.422 27.562 6.652 1 92.69 469 LEU B C 1
ATOM 7822 O O . LEU B 1 469 ? -30.625 27.281 6.551 1 92.69 469 LEU B O 1
ATOM 7826 N N . ALA B 1 470 ? -28.594 26.875 7.344 1 89.62 470 ALA B N 1
ATOM 7827 C CA . ALA B 1 470 ? -29.062 25.75 8.141 1 89.62 470 ALA B CA 1
ATOM 7828 C C . ALA B 1 470 ? -30.078 26.188 9.188 1 89.62 470 ALA B C 1
ATOM 7830 O O . ALA B 1 470 ? -30.969 25.422 9.555 1 89.62 470 ALA B O 1
ATOM 7831 N N . GLY B 1 471 ? -29.906 27.375 9.719 1 87.25 471 GLY B N 1
ATOM 7832 C CA . GLY B 1 471 ? -30.922 27.969 10.57 1 87.25 471 GLY B CA 1
ATOM 7833 C C . GLY B 1 471 ? -30.938 27.391 11.977 1 87.25 471 GLY B C 1
ATOM 7834 O O . GLY B 1 471 ? -32 27.188 12.562 1 87.25 471 GLY B O 1
ATOM 7835 N N . SER B 1 472 ? -29.828 26.984 12.516 1 89.56 472 SER B N 1
ATOM 7836 C CA . SER B 1 472 ? -29.766 26.516 13.898 1 89.56 472 SER B CA 1
ATOM 7837 C C . SER B 1 472 ? -30 27.656 14.875 1 89.56 472 SER B C 1
ATOM 7839 O O . SER B 1 472 ? -29.641 28.812 14.602 1 89.56 472 SER B O 1
ATOM 7841 N N . LYS B 1 473 ? -30.562 27.328 15.984 1 92.12 473 LYS B N 1
ATOM 7842 C CA . LYS B 1 473 ? -30.859 28.359 16.969 1 92.12 473 LYS B CA 1
ATOM 7843 C C . LYS B 1 473 ? -29.625 28.703 17.797 1 92.12 473 LYS B C 1
ATOM 7845 O O . LYS B 1 473 ? -29.547 29.766 18.406 1 92.12 473 LYS B O 1
ATOM 7850 N N . TRP B 1 474 ? -28.75 27.812 17.797 1 94.31 474 TRP B N 1
ATOM 7851 C CA . TRP B 1 474 ? -27.453 28.016 18.438 1 94.31 474 TRP B CA 1
ATOM 7852 C C . TRP B 1 474 ? -26.312 27.875 17.422 1 94.31 474 TRP B C 1
ATOM 7854 O O . TRP B 1 474 ? -26.203 26.844 16.75 1 94.31 474 TRP B O 1
ATOM 7864 N N . LEU B 1 475 ? -25.5 28.891 17.297 1 95 475 LEU B N 1
ATOM 7865 C CA . LEU B 1 475 ? -24.422 28.891 16.312 1 95 475 LEU B CA 1
ATOM 7866 C C . LEU B 1 475 ? -23.078 29.188 16.969 1 95 475 LEU B C 1
ATOM 7868 O O . LEU B 1 475 ? -22.922 30.203 17.641 1 95 475 LEU B O 1
ATOM 7872 N N . PHE B 1 476 ? -22.219 28.234 16.891 1 95.38 476 PHE B N 1
ATOM 7873 C CA . PHE B 1 476 ? -20.859 28.391 17.375 1 95.38 476 PHE B CA 1
ATOM 7874 C C . PHE B 1 476 ? -19.891 28.641 16.219 1 95.38 476 PHE B C 1
ATOM 7876 O O . PHE B 1 476 ? -19.812 27.844 15.281 1 95.38 476 PHE B O 1
ATOM 7883 N N . ILE B 1 477 ? -19.141 29.766 16.281 1 94.69 477 ILE B N 1
ATOM 7884 C CA . ILE B 1 477 ? -18.25 30.141 15.188 1 94.69 477 ILE B CA 1
ATOM 7885 C C . ILE B 1 477 ? -16.812 30.188 15.688 1 94.69 477 ILE B C 1
ATOM 7887 O O . ILE B 1 477 ? -16.484 30.984 16.578 1 94.69 477 ILE B O 1
ATOM 7891 N N . ASP B 1 478 ? -16 29.344 15.141 1 92.12 478 ASP B N 1
ATOM 7892 C CA . ASP B 1 478 ? -14.594 29.266 15.516 1 92.12 478 ASP B CA 1
ATOM 7893 C C . ASP B 1 478 ? -13.711 29.969 14.484 1 92.12 478 ASP B C 1
ATOM 7895 O O . ASP B 1 478 ? -13.281 29.344 13.508 1 92.12 478 ASP B O 1
ATOM 7899 N N . GLU B 1 479 ? -13.43 31.219 14.672 1 84.19 479 GLU B N 1
ATOM 7900 C CA . GLU B 1 479 ? -12.594 32.062 13.82 1 84.19 479 GLU B CA 1
ATOM 7901 C C . GLU B 1 479 ? -13.133 32.094 12.391 1 84.19 479 GLU B C 1
ATOM 7903 O O . GLU B 1 479 ? -12.375 31.922 11.43 1 84.19 479 GLU B O 1
ATOM 7908 N N . GLY B 1 480 ? -14.344 32.375 12.289 1 86 480 GLY B N 1
ATOM 7909 C CA . GLY B 1 480 ? -15.039 32.25 11.016 1 86 480 GLY B CA 1
ATOM 7910 C C . GLY B 1 480 ? -14.883 33.469 10.125 1 86 480 GLY B C 1
ATOM 7911 O O . GLY B 1 480 ? -15.391 33.5 9 1 86 480 GLY B O 1
ATOM 7912 N N . THR B 1 481 ? -14.133 34.5 10.641 1 82.94 481 THR B N 1
ATOM 7913 C CA . THR B 1 481 ? -13.945 35.688 9.828 1 82.94 481 THR B CA 1
ATOM 7914 C C . THR B 1 481 ? -12.477 36.094 9.773 1 82.94 481 THR B C 1
ATOM 7916 O O . THR B 1 481 ? -12.148 37.219 9.453 1 82.94 481 THR B O 1
ATOM 7919 N N . SER B 1 482 ? -11.711 35.156 10.078 1 77.38 482 SER B N 1
ATOM 7920 C CA . SER B 1 482 ? -10.289 35.438 10.227 1 77.38 482 SER B CA 1
ATOM 7921 C C . SER B 1 482 ? -9.656 35.781 8.883 1 77.38 482 SER B C 1
ATOM 7923 O O . SER B 1 482 ? -8.672 36.531 8.82 1 77.38 482 SER B O 1
ATOM 7925 N N . ALA B 1 483 ? -10.234 35.312 7.809 1 76 483 ALA B N 1
ATOM 7926 C CA . ALA B 1 483 ? -9.656 35.5 6.484 1 76 483 ALA B CA 1
ATOM 7927 C C . ALA B 1 483 ? -10.445 36.562 5.703 1 76 483 ALA B C 1
ATOM 7929 O O . ALA B 1 483 ? -10.219 36.75 4.504 1 76 483 ALA B O 1
ATOM 7930 N N . ILE B 1 484 ? -11.312 37.219 6.395 1 80.44 484 ILE B N 1
ATOM 7931 C CA . ILE B 1 484 ? -12.164 38.25 5.77 1 80.44 484 ILE B CA 1
ATOM 7932 C C . ILE B 1 484 ? -11.703 39.625 6.203 1 80.44 484 ILE B C 1
ATOM 7934 O O . ILE B 1 484 ? -11.289 39.812 7.348 1 80.44 484 ILE B O 1
ATOM 7938 N N . ASP B 1 485 ? -11.781 40.562 5.344 1 77.25 485 ASP B N 1
ATOM 7939 C CA . ASP B 1 485 ? -11.367 41.938 5.668 1 77.25 485 ASP B CA 1
ATOM 7940 C C . ASP B 1 485 ? -12.297 42.562 6.699 1 77.25 485 ASP B C 1
ATOM 7942 O O . ASP B 1 485 ? -13.453 42.125 6.84 1 77.25 485 ASP B O 1
ATOM 7946 N N . SER B 1 486 ? -11.828 43.562 7.363 1 79.56 486 SER B N 1
ATOM 7947 C CA . SER B 1 486 ? -12.508 44.156 8.5 1 79.56 486 SER B CA 1
ATOM 7948 C C . SER B 1 486 ? -13.828 44.781 8.078 1 79.56 486 SER B C 1
ATOM 7950 O O . SER B 1 486 ? -14.812 44.719 8.82 1 79.56 486 SER B O 1
ATOM 7952 N N . LYS B 1 487 ? -13.805 45.438 6.934 1 81.62 487 LYS B N 1
ATOM 7953 C CA . LYS B 1 487 ? -15.023 46.094 6.48 1 81.62 487 LYS B CA 1
ATOM 7954 C C . LYS B 1 487 ? -16.125 45.094 6.207 1 81.62 487 LYS B C 1
ATOM 7956 O O . LYS B 1 487 ? -17.266 45.281 6.641 1 81.62 487 LYS B O 1
ATOM 7961 N N . ALA B 1 488 ? -15.789 44.125 5.5 1 86.62 488 ALA B N 1
ATOM 7962 C CA . ALA B 1 488 ? -16.766 43.094 5.207 1 86.62 488 ALA B CA 1
ATOM 7963 C C . ALA B 1 488 ? -17.188 42.375 6.484 1 86.62 488 ALA B C 1
ATOM 7965 O O . ALA B 1 488 ? -18.359 42 6.637 1 86.62 488 ALA B O 1
ATOM 7966 N N . THR B 1 489 ? -16.266 42.125 7.367 1 90.06 489 THR B N 1
ATOM 7967 C CA . THR B 1 489 ? -16.547 41.469 8.633 1 90.06 489 THR B CA 1
ATOM 7968 C C . THR B 1 489 ? -17.594 42.25 9.422 1 90.06 489 THR B C 1
ATOM 7970 O O . THR B 1 489 ? -18.516 41.656 9.992 1 90.06 489 THR B O 1
ATOM 7973 N N . LYS B 1 490 ? -17.422 43.531 9.477 1 90.88 490 LYS B N 1
ATOM 7974 C CA . LYS B 1 490 ? -18.359 44.375 10.203 1 90.88 490 LYS B CA 1
ATOM 7975 C C . LYS B 1 490 ? -19.766 44.219 9.656 1 90.88 490 LYS B C 1
ATOM 7977 O O . LYS B 1 490 ? -20.719 44.062 10.422 1 90.88 490 LYS B O 1
ATOM 7982 N N . LYS B 1 491 ? -19.906 44.25 8.375 1 91.75 491 LYS B N 1
ATOM 7983 C CA . LYS B 1 491 ? -21.219 44.125 7.738 1 91.75 491 LYS B CA 1
ATOM 7984 C C . LYS B 1 491 ? -21.812 42.75 8.023 1 91.75 491 LYS B C 1
ATOM 7986 O O . LYS B 1 491 ? -23 42.625 8.297 1 91.75 491 LYS B O 1
ATOM 7991 N N . ILE B 1 492 ? -21.016 41.781 7.891 1 93.56 492 ILE B N 1
ATOM 7992 C CA . ILE B 1 492 ? -21.453 40.406 8.109 1 93.56 492 ILE B CA 1
ATOM 7993 C C . ILE B 1 492 ? -21.922 40.25 9.555 1 93.56 492 ILE B C 1
ATOM 7995 O O . ILE B 1 492 ? -22.984 39.656 9.805 1 93.56 492 ILE B O 1
ATOM 7999 N N . LEU B 1 493 ? -21.141 40.719 10.477 1 93.75 493 LEU B N 1
ATOM 8000 C CA . LEU B 1 493 ? -21.484 40.625 11.891 1 93.75 493 LEU B CA 1
ATOM 8001 C C . LEU B 1 493 ? -22.781 41.344 12.195 1 93.75 493 LEU B C 1
ATOM 8003 O O . LEU B 1 493 ? -23.594 40.875 12.992 1 93.75 493 LEU B O 1
ATOM 8007 N N . LYS B 1 494 ? -22.922 42.531 11.609 1 93.38 494 LYS B N 1
ATOM 8008 C CA . LYS B 1 494 ? -24.156 43.281 11.82 1 93.38 494 LYS B CA 1
ATOM 8009 C C . LYS B 1 494 ? -25.375 42.438 11.43 1 93.38 494 LYS B C 1
ATOM 8011 O O . LYS B 1 494 ? -26.359 42.406 12.172 1 93.38 494 LYS B O 1
ATOM 8016 N N . ASN B 1 495 ? -25.25 41.844 10.344 1 92.12 495 ASN B N 1
ATOM 8017 C CA . ASN B 1 495 ? -26.359 41 9.852 1 92.12 495 ASN B CA 1
ATOM 8018 C C . ASN B 1 495 ? -26.547 39.781 10.711 1 92.12 495 ASN B C 1
ATOM 8020 O O . ASN B 1 495 ? -27.672 39.344 10.945 1 92.12 495 ASN B O 1
ATOM 8024 N N . LEU B 1 496 ? -25.484 39.156 11.094 1 92.25 496 LEU B N 1
ATOM 8025 C CA . LEU B 1 496 ? -25.484 37.938 11.852 1 92.25 496 LEU B CA 1
ATOM 8026 C C . LEU B 1 496 ? -26.031 38.156 13.258 1 92.25 496 LEU B C 1
ATOM 8028 O O . LEU B 1 496 ? -26.781 37.312 13.773 1 92.25 496 LEU B O 1
ATOM 8032 N N . LEU B 1 497 ? -25.656 39.25 13.891 1 93.5 497 LEU B N 1
ATOM 8033 C CA . LEU B 1 497 ? -25.969 39.469 15.297 1 93.5 497 LEU B CA 1
ATOM 8034 C C . LEU B 1 497 ? -27.375 40.062 15.445 1 93.5 497 LEU B C 1
ATOM 8036 O O . LEU B 1 497 ? -27.938 40.062 16.547 1 93.5 497 LEU B O 1
ATOM 8040 N N . ASP B 1 498 ? -27.922 40.5 14.352 1 89.81 498 ASP B N 1
ATOM 8041 C CA . ASP B 1 498 ? -29.266 41.062 14.383 1 89.81 498 ASP B CA 1
ATOM 8042 C C . ASP B 1 498 ? -30.328 39.938 14.391 1 89.81 498 ASP B C 1
ATOM 8044 O O . ASP B 1 498 ? -31.5 40.219 14.633 1 89.81 498 ASP B O 1
ATOM 8048 N N . GLN B 1 499 ? -29.922 38.781 14.305 1 88.56 499 GLN B N 1
ATOM 8049 C CA . GLN B 1 499 ? -30.844 37.656 14.289 1 88.56 499 GLN B CA 1
ATOM 8050 C C . GLN B 1 499 ? -31.109 37.156 15.703 1 88.56 499 GLN B C 1
ATOM 8052 O O . GLN B 1 499 ? -30.406 37.5 16.641 1 88.56 499 GLN B O 1
ATOM 8057 N N . GLU B 1 500 ? -32.156 36.312 15.82 1 89.81 500 GLU B N 1
ATOM 8058 C CA . GLU B 1 500 ? -32.562 35.781 17.125 1 89.81 500 GLU B CA 1
ATOM 8059 C C . GLU B 1 500 ? -31.672 34.594 17.547 1 89.81 500 GLU B C 1
ATOM 8061 O O . GLU B 1 500 ? -31.688 34.188 18.703 1 89.81 500 GLU B O 1
ATOM 8066 N N . THR B 1 501 ? -30.906 34.188 16.672 1 92.94 501 THR B N 1
ATOM 8067 C CA . THR B 1 501 ? -30.047 33.031 16.906 1 92.94 501 THR B CA 1
ATOM 8068 C C . THR B 1 501 ? -29 33.344 17.984 1 92.94 501 THR B C 1
ATOM 8070 O O . THR B 1 501 ? -28.5 34.469 18.047 1 92.94 501 THR B O 1
ATOM 8073 N N . THR B 1 502 ? -28.766 32.375 18.922 1 95.38 502 THR B N 1
ATOM 8074 C CA . THR B 1 502 ? -27.672 32.5 19.875 1 95.38 502 THR B CA 1
ATOM 8075 C C . THR B 1 502 ? -26.328 32.312 19.188 1 95.38 502 THR B C 1
ATOM 8077 O O . THR B 1 502 ? -26.109 31.344 18.469 1 95.38 502 THR B O 1
ATOM 8080 N N . ILE B 1 503 ? -25.422 33.25 19.391 1 96.12 503 ILE B N 1
ATOM 8081 C CA . ILE B 1 503 ? -24.141 33.188 18.703 1 96.12 503 ILE B CA 1
ATOM 8082 C C . ILE B 1 503 ? -23 33.219 19.719 1 96.12 503 ILE B C 1
ATOM 8084 O O . ILE B 1 503 ? -22.953 34.125 20.562 1 96.12 503 ILE B O 1
ATOM 8088 N N . VAL B 1 504 ? -22.203 32.281 19.688 1 96 504 VAL B N 1
ATOM 8089 C CA . VAL B 1 504 ? -20.938 32.25 20.406 1 96 504 VAL B CA 1
ATOM 8090 C C . VAL B 1 504 ? -19.766 32.219 19.422 1 96 504 VAL B C 1
ATOM 8092 O O . VAL B 1 504 ? -19.594 31.25 18.672 1 96 504 VAL B O 1
ATOM 8095 N N . MET B 1 505 ? -18.969 33.25 19.406 1 95.06 505 MET B N 1
ATOM 8096 C CA . MET B 1 505 ? -17.922 33.344 18.391 1 95.06 505 MET B CA 1
ATOM 8097 C C . MET B 1 505 ? -16.547 33.5 19.047 1 95.06 505 MET B C 1
ATOM 8099 O O . MET B 1 505 ? -16.391 34.25 20 1 95.06 505 MET B O 1
ATOM 8103 N N . ILE B 1 506 ? -15.664 32.688 18.562 1 91.12 506 ILE B N 1
ATOM 8104 C CA . ILE B 1 506 ? -14.258 32.844 18.906 1 91.12 506 ILE B CA 1
ATOM 8105 C C . ILE B 1 506 ? -13.562 33.719 17.875 1 91.12 506 ILE B C 1
ATOM 8107 O O . ILE B 1 506 ? -13.664 33.469 16.672 1 91.12 506 ILE B O 1
ATOM 8111 N N . ALA B 1 507 ? -12.93 34.75 18.188 1 85.56 507 ALA B N 1
ATOM 8112 C CA . ALA B 1 507 ? -12.188 35.625 17.25 1 85.56 507 ALA B CA 1
ATOM 8113 C C . ALA B 1 507 ? -10.93 36.156 17.922 1 85.56 507 ALA B C 1
ATOM 8115 O O . ALA B 1 507 ? -10.883 36.344 19.141 1 85.56 507 ALA B O 1
ATOM 8116 N N . HIS B 1 508 ? -10.07 36.281 16.922 1 70.31 508 HIS B N 1
ATOM 8117 C CA . HIS B 1 508 ? -8.836 36.938 17.328 1 70.31 508 HIS B CA 1
ATOM 8118 C C . HIS B 1 508 ? -8.68 38.312 16.656 1 70.31 508 HIS B C 1
ATOM 8120 O O . HIS B 1 508 ? -9.18 38.531 15.547 1 70.31 508 HIS B O 1
ATOM 8126 N N . ASN B 1 509 ? -8.312 39.312 17.375 1 66.62 509 ASN B N 1
ATOM 8127 C CA . ASN B 1 509 ? -7.855 40.562 16.812 1 66.62 509 ASN B CA 1
ATOM 8128 C C . ASN B 1 509 ? -9.031 41.469 16.438 1 66.62 509 ASN B C 1
ATOM 8130 O O . ASN B 1 509 ? -9.008 42.125 15.383 1 66.62 509 ASN B O 1
ATOM 8134 N N . PHE B 1 510 ? -10.117 41.219 17.016 1 79.31 510 PHE B N 1
ATOM 8135 C CA . PHE B 1 510 ? -11.203 42.188 16.812 1 79.31 510 PHE B CA 1
ATOM 8136 C C . PHE B 1 510 ? -10.859 43.531 17.422 1 79.31 510 PHE B C 1
ATOM 8138 O O . PHE B 1 510 ? -10.242 43.594 18.484 1 79.31 510 PHE B O 1
ATOM 8145 N N . ASN B 1 511 ? -11.148 44.594 16.672 1 76.88 511 ASN B N 1
ATOM 8146 C CA . ASN B 1 511 ? -11.023 45.906 17.25 1 76.88 511 ASN B CA 1
ATOM 8147 C C . ASN B 1 511 ? -12.18 46.219 18.188 1 76.88 511 ASN B C 1
ATOM 8149 O O . ASN B 1 511 ? -13.109 45.438 18.328 1 76.88 511 ASN B O 1
ATOM 8153 N N . ASP B 1 512 ? -12.102 47.344 18.859 1 84.69 512 ASP B N 1
ATOM 8154 C CA . ASP B 1 512 ? -13.094 47.719 19.859 1 84.69 512 ASP B CA 1
ATOM 8155 C C . ASP B 1 512 ? -14.484 47.844 19.234 1 84.69 512 ASP B C 1
ATOM 8157 O O . ASP B 1 512 ? -15.484 47.469 19.859 1 84.69 512 ASP B O 1
ATOM 8161 N N . GLU B 1 513 ? -14.461 48.25 18.078 1 86.56 513 GLU B N 1
ATOM 8162 C CA . GLU B 1 513 ? -15.742 48.438 17.406 1 86.56 513 GLU B CA 1
ATOM 8163 C C . GLU B 1 513 ? -16.469 47.094 17.188 1 86.56 513 GLU B C 1
ATOM 8165 O O . GLU B 1 513 ? -17.672 47 17.422 1 86.56 513 GLU B O 1
ATOM 8170 N N . LEU B 1 514 ? -15.719 46.188 16.75 1 89.25 514 LEU B N 1
ATOM 8171 C CA . LEU B 1 514 ? -16.281 44.875 16.484 1 89.25 514 LEU B CA 1
ATOM 8172 C C . LEU B 1 514 ? -16.641 44.156 17.781 1 89.25 514 LEU B C 1
ATOM 8174 O O . LEU B 1 514 ? -17.672 43.469 17.859 1 89.25 514 LEU B O 1
ATOM 8178 N N . GLU B 1 515 ? -15.906 44.281 18.797 1 91.56 515 GLU B N 1
ATOM 8179 C CA . GLU B 1 515 ? -16.141 43.625 20.078 1 91.56 515 GLU B CA 1
ATOM 8180 C C . GLU B 1 515 ? -17.406 44.156 20.734 1 91.56 515 GLU B C 1
ATOM 8182 O O . GLU B 1 515 ? -18.125 43.406 21.391 1 91.56 515 GLU B O 1
ATOM 8187 N N . ASN B 1 516 ? -17.641 45.406 20.516 1 91.88 516 ASN B N 1
ATOM 8188 C CA . ASN B 1 516 ? -18.766 46.062 21.172 1 91.88 516 ASN B CA 1
ATOM 8189 C C . ASN B 1 516 ? -20.094 45.656 20.547 1 91.88 516 ASN B C 1
ATOM 8191 O O . ASN B 1 516 ? -21.156 45.938 21.094 1 91.88 516 ASN B O 1
ATOM 8195 N N . MET B 1 517 ? -20.016 44.938 19.5 1 92.81 517 MET B N 1
ATOM 8196 C CA . MET B 1 517 ? -21.234 44.5 18.859 1 92.81 517 MET B CA 1
ATOM 8197 C C . MET B 1 517 ? -21.844 43.312 19.609 1 92.81 517 MET B C 1
ATOM 8199 O O . MET B 1 517 ? -23.031 43 19.422 1 92.81 517 MET B O 1
ATOM 8203 N N . PHE B 1 518 ? -21.125 42.719 20.438 1 95.44 518 PHE B N 1
ATOM 8204 C CA . PHE B 1 518 ? -21.578 41.531 21.172 1 95.44 518 PHE B CA 1
ATOM 8205 C C . PHE B 1 518 ? -22.156 41.938 22.531 1 95.44 518 PHE B C 1
ATOM 8207 O O . PHE B 1 518 ? -21.797 43 23.062 1 95.44 518 PHE B O 1
ATOM 8214 N N . ASP B 1 519 ? -22.969 41.062 23.062 1 94.88 519 ASP B N 1
ATOM 8215 C CA . ASP B 1 519 ? -23.609 41.312 24.344 1 94.88 519 ASP B CA 1
ATOM 8216 C C . ASP B 1 519 ? -22.609 41.156 25.484 1 94.88 519 ASP B C 1
ATOM 8218 O O . ASP B 1 519 ? -22.688 41.875 26.5 1 94.88 519 ASP B O 1
ATOM 8222 N N . ARG B 1 520 ? -21.828 40.219 25.281 1 94.62 520 ARG B N 1
ATOM 8223 C CA . ARG B 1 520 ? -20.891 39.844 26.359 1 94.62 520 ARG B CA 1
ATOM 8224 C C . ARG B 1 520 ? -19.562 39.344 25.781 1 94.62 520 ARG B C 1
ATOM 8226 O O . ARG B 1 520 ? -19.547 38.719 24.734 1 94.62 520 ARG B O 1
ATOM 8233 N N . LYS B 1 521 ? -18.5 39.75 26.406 1 93.31 521 LYS B N 1
ATOM 8234 C CA . LYS B 1 521 ? -17.156 39.281 26.047 1 93.31 521 LYS B CA 1
ATOM 8235 C C . LYS B 1 521 ? -16.547 38.438 27.141 1 93.31 521 LYS B C 1
ATOM 8237 O O . LYS B 1 521 ? -16.594 38.781 28.328 1 93.31 521 LYS B O 1
ATOM 8242 N N . ILE B 1 522 ? -16.078 37.281 26.734 1 90.38 522 ILE B N 1
ATOM 8243 C CA . ILE B 1 522 ? -15.438 36.344 27.672 1 90.38 522 ILE B CA 1
ATOM 8244 C C . ILE B 1 522 ? -13.977 36.125 27.266 1 90.38 522 ILE B C 1
ATOM 8246 O O . ILE B 1 522 ? -13.703 35.75 26.125 1 90.38 522 ILE B O 1
ATOM 8250 N N . SER B 1 523 ? -13.039 36.375 28.188 1 88.12 523 SER B N 1
ATOM 8251 C CA . SER B 1 523 ? -11.617 36.125 27.938 1 88.12 523 SER B CA 1
ATOM 8252 C C . SER B 1 523 ? -11.117 34.875 28.641 1 88.12 523 SER B C 1
ATOM 8254 O O . SER B 1 523 ? -11.219 34.781 29.875 1 88.12 523 SER B O 1
ATOM 8256 N N . LEU B 1 524 ? -10.68 34 27.75 1 83.19 524 LEU B N 1
ATOM 8257 C CA . LEU B 1 524 ? -10.117 32.781 28.328 1 83.19 524 LEU B CA 1
ATOM 8258 C C . LEU B 1 524 ? -8.625 32.938 28.578 1 83.19 524 LEU B C 1
ATOM 8260 O O . LEU B 1 524 ? -7.887 33.406 27.719 1 83.19 524 LEU B O 1
ATOM 8264 N N . LYS B 1 525 ? -8.117 32.844 29.766 1 71.75 525 LYS B N 1
ATOM 8265 C CA . LYS B 1 525 ? -6.707 32.938 30.125 1 71.75 525 LYS B CA 1
ATOM 8266 C C . LYS B 1 525 ? -6.098 31.547 30.328 1 71.75 525 LYS B C 1
ATOM 8268 O O . LYS B 1 525 ? -6.812 30.594 30.641 1 71.75 525 LYS B O 1
ATOM 8273 N N . ASN B 1 526 ? -4.938 31.469 29.953 1 58.28 526 ASN B N 1
ATOM 8274 C CA . ASN B 1 526 ? -4.188 30.234 30.172 1 58.28 526 ASN B CA 1
ATOM 8275 C C . ASN B 1 526 ? -4.227 29.812 31.641 1 58.28 526 ASN B C 1
ATOM 8277 O O . ASN B 1 526 ? -4.129 30.641 32.531 1 58.28 526 ASN B O 1
ATOM 8281 N N . GLY B 1 527 ? -4.641 28.578 32.156 1 51.25 527 GLY B N 1
ATOM 8282 C CA . GLY B 1 527 ? -4.66 28.031 33.5 1 51.25 527 GLY B CA 1
ATOM 8283 C C . GLY B 1 527 ? -5.992 28.219 34.219 1 51.25 527 GLY B C 1
ATOM 8284 O O . GLY B 1 527 ? -6.117 27.922 35.406 1 51.25 527 GLY B O 1
ATOM 8285 N N . GLY B 1 528 ? -7.031 28.266 33.75 1 42.69 528 GLY B N 1
ATOM 8286 C CA . GLY B 1 528 ? -8.352 28.25 34.375 1 42.69 528 GLY B CA 1
ATOM 8287 C C . GLY B 1 528 ? -8.703 29.562 35.062 1 42.69 528 GLY B C 1
ATOM 8288 O O . GLY B 1 528 ? -9.82 29.719 35.562 1 42.69 528 GLY B O 1
ATOM 8289 N N . ASP B 1 529 ? -7.832 30.453 35.781 1 35.56 529 ASP B N 1
ATOM 8290 C CA . ASP B 1 529 ? -8.336 31.5 36.656 1 35.56 529 ASP B CA 1
ATOM 8291 C C . ASP B 1 529 ? -8.93 32.656 35.844 1 35.56 529 ASP B C 1
ATOM 8293 O O . ASP B 1 529 ? -8.43 33 34.75 1 35.56 529 ASP B O 1
#

Solvent-accessible surface area (backbone atoms only — not comparable to full-atom values): 54440 Å² total; per-residue (Å²): 109,51,76,66,55,54,39,67,73,44,52,70,60,45,52,48,33,54,48,32,44,51,51,24,36,50,31,48,48,48,23,51,52,33,44,19,61,16,45,42,23,52,75,70,70,32,63,70,54,22,50,53,30,49,51,50,19,50,51,28,47,51,50,23,47,51,32,47,48,49,28,50,47,53,46,47,50,50,50,44,55,39,48,52,54,48,46,52,34,33,52,52,20,52,65,73,40,92,74,89,49,67,66,58,48,50,36,58,69,42,56,49,48,52,47,43,41,64,27,36,56,48,26,51,57,52,33,52,46,30,50,47,42,29,53,51,36,46,52,53,39,40,72,64,37,61,72,53,33,57,53,48,50,54,46,48,52,52,56,57,49,51,57,62,72,41,39,62,60,41,49,52,29,50,51,47,28,52,51,29,45,51,48,30,52,47,49,47,49,49,51,56,76,33,39,68,58,32,53,45,62,66,30,56,64,61,52,52,50,53,50,48,51,32,48,47,50,27,44,55,31,45,46,51,30,52,45,45,48,46,50,48,51,47,54,52,50,51,52,45,51,51,46,49,50,54,50,47,50,51,38,49,52,35,35,77,71,65,67,42,57,72,16,48,42,59,38,47,48,54,40,47,48,46,36,48,50,25,42,50,50,34,50,52,28,49,51,35,37,60,69,38,46,66,59,32,51,53,54,46,63,39,42,70,55,76,80,81,81,75,85,77,66,57,52,74,50,46,35,32,43,35,36,41,60,32,25,37,62,45,95,86,61,54,69,47,45,45,65,70,42,77,46,50,64,45,41,34,36,36,39,33,57,56,91,85,36,44,67,69,54,51,51,32,42,67,46,60,77,40,77,61,71,36,57,47,76,44,38,20,25,88,84,66,46,77,52,92,62,66,43,46,54,47,31,66,35,56,66,68,68,77,71,52,82,38,26,49,46,38,54,29,42,48,73,38,75,88,45,57,80,52,46,67,61,41,34,55,48,45,68,39,54,71,58,37,72,71,37,71,70,36,55,65,24,66,44,51,83,85,72,59,84,60,54,66,34,57,40,31,35,42,49,50,36,19,46,58,67,67,59,37,47,39,35,38,30,34,43,56,54,73,62,42,55,69,70,61,43,52,53,27,47,55,54,58,66,71,41,74,41,16,34,41,34,36,52,78,86,68,52,71,72,63,56,65,73,38,78,41,78,43,75,42,46,75,79,34,110,108,51,76,67,58,53,40,67,73,44,52,69,59,46,52,48,34,55,48,33,44,52,50,23,37,50,31,48,48,47,23,50,53,34,45,20,60,16,43,41,23,51,74,69,71,32,64,70,54,22,52,52,29,49,51,51,18,50,50,28,47,51,51,23,48,52,32,46,49,50,27,50,48,53,45,47,49,48,51,45,52,40,48,52,54,49,45,53,32,32,53,51,20,52,64,74,40,93,75,90,47,68,65,58,48,51,36,56,68,43,57,49,49,52,47,42,41,63,27,37,56,50,28,51,57,52,32,53,47,29,50,48,41,30,53,53,36,46,52,51,39,39,72,63,37,61,71,54,33,57,53,48,50,54,44,48,53,50,54,55,50,51,57,62,71,42,41,63,60,41,49,52,31,49,51,47,28,50,51,28,45,51,50,31,52,48,49,47,51,49,51,56,76,33,40,69,60,31,53,44,62,67,29,55,64,62,53,51,50,52,51,48,51,32,49,47,50,26,41,53,30,45,47,51,30,53,45,46,48,45,50,48,51,48,54,52,50,49,51,46,53,50,45,49,52,54,49,48,50,51,38,48,51,36,36,77,71,65,66,41,57,72,16,48,42,60,38,48,50,53,39,46,50,47,35,48,52,25,41,51,50,34,49,52,27,49,51,35,37,59,69,36,46,66,58,33,50,53,54,44,64,38,42,69,56,74,81,79,81,74,86,77,66,57,52,73,53,45,35,33,43,36,36,41,57,31,25,38,62,44,96,85,61,53,68,48,44,46,64,72,43,77,46,52,64,45,42,35,35,37,40,33,57,55,89,84,36,44,67,69,54,50,51,31,43,68,48,61,76,39,79,62,70,36,56,48,76,44,39,18,27,87,84,68,45,76,52,92,63,65,44,46,53,46,31,66,37,56,66,68,70,78,71,54,82,37,26,49,46,38,55,30,43,48,72,38,75,87,45,59,80,52,46,66,62,41,34,55,48,45,68,39,54,70,58,37,72,72,38,73,70,35,55,65,23,67,45,51,82,85,73,60,82,60,55,67,33,55,40,31,36,42,49,49,36,20,45,57,67,69,60,38,48,38,35,36,30,36,43,57,54,74,59,42,57,68,70,61,44,52,54,27,46,55,55,58,66,69,41,73,41,17,34,41,33,36,53,77,86,66,52,71,73,63,55,64,73,36,77,41,79,44,76,43,44,75,79,35,111